Protein AF-0000000075758372 (afdb_homodimer)

Organism: Penicillium rubens (strain ATCC 28089 / DSM 1075 / NRRL 1951 / Wisconsin 54-1255) (NCBI:txid500485)

Nearest PDB structures (foldseek):
  2yku-assembly1_C  TM=9.664E-01  e=1.934E-49  Mesorhizobium sp. LUK
  6iz9-assembly1_A  TM=9.670E-01  e=2.266E-42  Mesorhizobium sp. LUK
  6iz9-assembly1_B  TM=9.677E-01  e=3.980E-42  Mesorhizobium sp. LUK
  6k8h-assembly1_A  TM=9.159E-01  e=4.060E-39  Sphaerobacter thermophilus DSM 20745
  6ssd-assembly1_A  TM=8.862E-01  e=1.512E-35  Streptomyces kaniharaensis

pLDDT: mean 96.15, std 3.66, range [72.44, 98.94]

InterPro domains:
  IPR005814 Aminotransferase class-III [PF00202] (43-358)
  IPR015421 Pyridoxal phosphate-dependent transferase, major domain [G3DSA:3.40.640.10] (80-319)
  IPR015422 Pyridoxal phosphate-dependent transferase, small domain [G3DSA:3.90.1150.10] (17-417)
  IPR015424 Pyridoxal phosphate-dependent transferase [SSF53383] (18-425)

Foldseek 3Di:
DVVLLVVLLVLVCVQAVPQVVQQVVQVVPDPSSDDDPLQADPPGGFAWDAWDQQWTATPSGFIFREFCCVVQLVQATRAPPLLVVLLVCCVVPPNFADPDDDVLVVVLQVVLCVQQVFPGKFKDLAQLVQVVVVLVLLCLLQVFFAEEEEALADRDDQPHHPPHRDPSHPPSVRYDYYHAQDLVVLLVVLVVDLRYSEYEYECFHSSLFRFGHDLSSLVSNQVSCVVSVHFYEYEQQNQQLQARNGPCVVSVHAGQKYKYFRNLQLPGRIIMMGHDPSSVCLQVPVDPNRDDDDDRCRPTPSSSSNSSCCSPPPSDRVLSVVQQVLLVVLQVLLQVLCPQWQWHWHHGGQKIFIFGFPDNDYRVQDNGSVSRPVGGDLSVLQSVQSQSVSVRHDDRSRGITGDHSSDDPVSSVVSSVSSNVVCVVCVVPIGD/DVVLLVVLLVLVCVQAVVQVVQQVVQVVPDPSSDDDPLQADPPGGFAWDAWDQQWTATPSGFIFREFCCVVQLVQATRAPPLLVVLLVCCVVPPNFDDPDDDVLVVVLQVVLCVQQVFPGKFKDLAQLVQVVVVLVLLCLLQVFFAEEEEALADRDDQRHHPPHRDPSHPPSVRYDYYHAQDLVVLLVCLVVDLRYSEYEYECFHSSLFRFGHDLSSLVSNQVSCVVSVHFYEYEQQNQQLQARNGPCVVSVHAGQKYKYFRNLQLPGRIIMMGHDPSSVCLQVPVDPNRDDDDDRCRPTPSSSSNSSCCSPPPSDRVLSVVQQVLLVVLQVLLQVLCPQWQWHKHHGGQKIFIFGFPDNDYRVQDNGSVSRVVGGDLSVLQSVQSQSVSVRHDDRSRGITGDHSSDDPVSSVVSSVSSNVVCVVCVVPIGD

Sequence (864 aa):
MDSALRDAATRFIEQHPESQRLHKLSLASLPGGNTRTLLHTAPFPVFMRKGEGSVLWDEDGNKYYDLVGELSAGLYGHSHPTLQKVLTETIQNVGLSLGATNVYEQRYASLLCERFGLERARFTNSGTEANIHCLAAARKFTGRRKVIVFRGAYHGSVLSFGNGIPENNIDQSDWVLLQYNDSEAVREAFSQNDDIAAVILEGIQGAGGFISASLEFLRTTREESERAGALMILDEVMTSRLAPGGLKDMLGIRPDLITLGKYLGGGLPFGAFGGRRDIMDVFNPLTPGALAHSGTFQNNTLMLHSGYAGLSEVYTAEVVQSLNAQGDDLRQRLQRVFAGSKFCVTGQGSLMCVHATNVGLRAEQITCRDDVVAIEDTDLKQLFWLELVNAGFWVQSRGTITLNIAMSAAALDAFVEVVEEFCKRYRSLIVVMDSALRDAATRFIEQHPESQRLHKLSLASLPGGNTRTLLHTAPFPVFMRKGEGSVLWDEDGNKYYDLVGELSAGLYGHSHPTLQKVLTETIQNVGLSLGATNVYEQRYASLLCERFGLERARFTNSGTEANIHCLAAARKFTGRRKVIVFRGAYHGSVLSFGNGIPENNIDQSDWVLLQYNDSEAVREAFSQNDDIAAVILEGIQGAGGFISASLEFLRTTREESERAGALMILDEVMTSRLAPGGLKDMLGIRPDLITLGKYLGGGLPFGAFGGRRDIMDVFNPLTPGALAHSGTFQNNTLMLHSGYAGLSEVYTAEVVQSLNAQGDDLRQRLQRVFAGSKFCVTGQGSLMCVHATNVGLRAEQITCRDDVVAIEDTDLKQLFWLELVNAGFWVQSRGTITLNIAMSAAALDAFVEVVEEFCKRYRSLIVV

Secondary structure (DSSP, 8-state):
-HHHHHHHHHHHHHH-HHHHHHHHHHTTTSGGG-S-GGG--SS---BEEEEEBTEEEETTS-EEEESSTTTTT-TT-B--HHHHHHHHHHHHHT-S--SSB-HHHHHHHHHHHHHHT-SEEEEESSHHHHHHHHHHHHHHHHS--EEEEETTEESSTTSEESSS--TT-SSGGGEEEE-TT-HHHHHHHHHH-S-EEEEEE-SEETTTTSEEPPHHHHHHHHHHHHHHTPEEEEE-TTGGGGSTT-HHHHHT---SEEEEEGGGGTTS--EEEEE-HHHHGGG-TTSTTPPP---TTTT-HHHHHHHHHIIIIIS-HHHHHHHHHHHHHHHHHHHHHTTTBSEEEEEETTEEEEEEBSS---GGG--STHHHHTTB-HHHHHHHHHHHHHTTEE--TT-EEE--TT--HHHHHHHHHHHHHHHHHTHHHHB-/-HHHHHHHHHHHHHH-HHHHHHHHHHTTTSGGG-S-GGG--SS---BEEEEEBTEEEETTS-EEEESSTTTTT-TT-B--HHHHHHHHHHHHHT-S--SSB-HHHHHHHHHHHHHHT-SEEEEESSHHHHHHHHHHHHHHHHS--EEEEETTEESSTT-EESSS--TT-SSGGGEEEE-TT-HHHHHHHHHH-S-EEEEEE-SEETTTTSEEPPHHHHHHHHHHHHHHTPEEEEE-TTGGGGSTT-HHHHHT---SEEEEEGGGGTTS--EEEEE-HHHHGGG-TTSTTPPP---TTTT-HHHHHHHHHIIIIIS-HHHHHHHHHHHHHHHHHHHHHTTTBSEEEEEETTEEEEEEBSS---GGG--STHHHHTTB-HHHHHHHHHHHHHTTEE--TT-EEE--TT--HHHHHHHHHHHHHHHHHTHHHHB-

Radius of gyration: 26.87 Å; Cα contacts (8 Å, |Δi|>4): 1976; chains: 2; bounding box: 59×79×62 Å

Structure (mmCIF, N/CA/C/O backbone):
data_AF-0000000075758372-model_v1
#
loop_
_entity.id
_entity.type
_entity.pdbx_description
1 polymer 'Pc13g13140 protein'
#
loop_
_atom_site.group_PDB
_atom_site.id
_atom_site.type_symbol
_atom_site.label_atom_id
_atom_site.label_alt_id
_atom_site.label_comp_id
_atom_site.label_asym_id
_atom_site.label_entity_id
_atom_site.label_seq_id
_atom_site.pdbx_PDB_ins_code
_atom_site.Cartn_x
_atom_site.Cartn_y
_atom_site.Cartn_z
_atom_site.occupancy
_atom_site.B_iso_or_equiv
_atom_site.auth_seq_id
_atom_site.auth_comp_id
_atom_site.auth_asym_id
_atom_site.auth_atom_id
_atom_site.pdbx_PDB_model_num
ATOM 1 N N . MET A 1 1 ? 17.703 -30.594 -25.719 1 95.44 1 MET A N 1
ATOM 2 C CA . MET A 1 1 ? 17.172 -29.516 -24.891 1 95.44 1 MET A CA 1
ATOM 3 C C . MET A 1 1 ? 17.781 -28.172 -25.297 1 95.44 1 MET A C 1
ATOM 5 O O . MET A 1 1 ? 17.047 -27.219 -25.531 1 95.44 1 MET A O 1
ATOM 9 N N . ASP A 1 2 ? 19.031 -28.078 -25.422 1 96.5 2 ASP A N 1
ATOM 10 C CA . ASP A 1 2 ? 19.703 -26.828 -25.766 1 96.5 2 ASP A CA 1
ATOM 11 C C . ASP A 1 2 ? 19.203 -26.281 -27.109 1 96.5 2 ASP A C 1
ATOM 13 O O . ASP A 1 2 ? 18.938 -25.094 -27.234 1 96.5 2 ASP A O 1
ATOM 17 N N . SER A 1 3 ? 19.172 -27.156 -28.062 1 97.12 3 SER A N 1
ATOM 18 C CA . SER A 1 3 ? 18.703 -26.766 -29.391 1 97.12 3 SER A CA 1
ATOM 19 C C . SER A 1 3 ? 17.25 -26.281 -29.328 1 97.12 3 SER A C 1
ATOM 21 O O . SER A 1 3 ? 16.906 -25.281 -29.953 1 97.12 3 SER A O 1
ATOM 23 N N . ALA A 1 4 ? 16.406 -27 -28.578 1 97.88 4 ALA A N 1
ATOM 24 C CA . ALA A 1 4 ? 15 -26.641 -28.453 1 97.88 4 ALA A CA 1
ATOM 25 C C . ALA A 1 4 ? 14.852 -25.266 -27.781 1 97.88 4 ALA A C 1
ATOM 27 O O . ALA A 1 4 ? 14.062 -24.438 -28.234 1 97.88 4 ALA A O 1
ATOM 28 N N . LEU A 1 5 ? 15.602 -25.047 -26.766 1 97.81 5 LEU A N 1
ATOM 29 C CA . LEU A 1 5 ? 15.57 -23.781 -26.047 1 97.81 5 LEU A CA 1
ATOM 30 C C . LEU A 1 5 ? 16.047 -22.641 -26.938 1 97.81 5 LEU A C 1
ATOM 32 O O . LEU A 1 5 ? 15.453 -21.562 -26.938 1 97.81 5 LEU A O 1
ATOM 36 N N . ARG A 1 6 ? 17.125 -22.828 -27.625 1 97.88 6 ARG A N 1
ATOM 37 C CA . ARG A 1 6 ? 17.656 -21.812 -28.531 1 97.88 6 ARG A CA 1
ATOM 38 C C . ARG A 1 6 ? 16.641 -21.438 -29.594 1 97.88 6 ARG A C 1
ATOM 40 O O . ARG A 1 6 ? 16.453 -20.266 -29.906 1 97.88 6 ARG A O 1
ATOM 47 N N . ASP A 1 7 ? 16.031 -22.469 -30.156 1 98.25 7 ASP A N 1
ATOM 48 C CA . ASP A 1 7 ? 15.031 -22.234 -31.203 1 98.25 7 ASP A CA 1
ATOM 49 C C . ASP A 1 7 ? 13.852 -21.438 -30.656 1 98.25 7 ASP A C 1
ATOM 51 O O . ASP A 1 7 ? 13.398 -20.484 -31.297 1 98.25 7 ASP A O 1
ATOM 55 N N . ALA A 1 8 ? 13.32 -21.844 -29.516 1 98.19 8 ALA A N 1
ATOM 56 C CA . ALA A 1 8 ? 12.195 -21.156 -28.891 1 98.19 8 ALA A CA 1
ATOM 57 C C . ALA A 1 8 ? 12.562 -19.719 -28.547 1 98.19 8 ALA A C 1
ATOM 59 O O . ALA A 1 8 ? 11.766 -18.797 -28.75 1 98.19 8 ALA A O 1
ATOM 60 N N . ALA A 1 9 ? 13.75 -19.516 -28 1 98.12 9 ALA A N 1
ATOM 61 C CA . ALA A 1 9 ? 14.234 -18.188 -27.625 1 98.12 9 ALA A CA 1
ATOM 62 C C . ALA A 1 9 ? 14.398 -17.297 -28.844 1 98.12 9 ALA A C 1
ATOM 64 O O . ALA A 1 9 ? 14.117 -16.094 -28.797 1 98.12 9 ALA A O 1
ATOM 65 N N . THR A 1 10 ? 14.914 -17.859 -29.875 1 98.38 10 THR A N 1
ATOM 66 C CA . THR A 1 10 ? 15.086 -17.125 -31.125 1 98.38 10 THR A CA 1
ATOM 67 C C . THR A 1 10 ? 13.734 -16.609 -31.641 1 98.38 10 THR A C 1
ATOM 69 O O . THR A 1 10 ? 13.609 -15.453 -32.031 1 98.38 10 THR A O 1
ATOM 72 N N . ARG A 1 11 ? 12.727 -17.484 -31.641 1 98.38 11 ARG A N 1
ATOM 73 C CA . ARG A 1 11 ? 11.391 -17.078 -32.062 1 98.38 11 ARG A CA 1
ATOM 74 C C . ARG A 1 11 ? 10.836 -15.992 -31.156 1 98.38 11 ARG A C 1
ATOM 76 O O . ARG A 1 11 ? 10.219 -15.031 -31.641 1 98.38 11 ARG A O 1
ATOM 83 N N . PHE A 1 12 ? 11.047 -16.141 -29.875 1 98.25 12 PHE A N 1
ATOM 84 C CA . PHE A 1 12 ? 10.625 -15.141 -28.906 1 98.25 12 PHE A CA 1
ATOM 85 C C . PHE A 1 12 ? 11.234 -13.781 -29.219 1 98.25 12 PHE A C 1
ATOM 87 O O . PHE A 1 12 ? 10.523 -12.773 -29.266 1 98.25 12 PHE A O 1
ATOM 94 N N . ILE A 1 13 ? 12.523 -13.727 -29.422 1 98.25 13 ILE A N 1
ATOM 95 C CA . ILE A 1 13 ? 13.258 -12.492 -29.688 1 98.25 13 ILE A CA 1
ATOM 96 C C . ILE A 1 13 ? 12.766 -11.859 -30.984 1 98.25 13 ILE A C 1
ATOM 98 O O . ILE A 1 13 ? 12.57 -10.641 -31.047 1 98.25 13 ILE A O 1
ATOM 102 N N . GLU A 1 14 ? 12.539 -12.664 -31.953 1 98.25 14 GLU A N 1
ATOM 103 C CA . GLU A 1 14 ? 12.086 -12.18 -33.25 1 98.25 14 GLU A CA 1
ATOM 104 C C . GLU A 1 14 ? 10.688 -11.586 -33.156 1 98.25 14 GLU A C 1
ATOM 106 O O . GLU A 1 14 ? 10.359 -10.648 -33.906 1 98.25 14 GLU A O 1
ATOM 111 N N . GLN A 1 15 ? 9.938 -12.094 -32.219 1 98 15 GLN A N 1
ATOM 112 C CA . GLN A 1 15 ? 8.547 -11.664 -32.094 1 98 15 GLN A CA 1
ATOM 113 C C . GLN A 1 15 ? 8.43 -10.43 -31.219 1 98 15 GLN A C 1
ATOM 115 O O . GLN A 1 15 ? 7.375 -9.789 -31.188 1 98 15 GLN A O 1
ATOM 120 N N . HIS A 1 16 ? 9.492 -10.047 -30.562 1 98.25 16 HIS A N 1
ATOM 121 C CA . HIS A 1 16 ? 9.344 -9.008 -29.562 1 98.25 16 HIS A CA 1
ATOM 122 C C . HIS A 1 16 ? 10.469 -7.98 -29.656 1 98.25 16 HIS A C 1
ATOM 124 O O . HIS A 1 16 ? 11.109 -7.652 -28.656 1 98.25 16 HIS A O 1
ATOM 130 N N . PRO A 1 17 ? 10.758 -7.414 -30.797 1 98.25 17 PRO A N 1
ATOM 131 C CA . PRO A 1 17 ? 11.836 -6.434 -30.922 1 98.25 17 PRO A CA 1
ATOM 132 C C . PRO A 1 17 ? 11.57 -5.148 -30.141 1 98.25 17 PRO A C 1
ATOM 134 O O . PRO A 1 17 ? 12.492 -4.551 -29.594 1 98.25 17 PRO A O 1
ATOM 137 N N . GLU A 1 18 ? 10.352 -4.695 -30.141 1 98.25 18 GLU A N 1
ATOM 138 C CA . GLU A 1 18 ? 10.016 -3.467 -29.422 1 98.25 18 GLU A CA 1
ATOM 139 C C . GLU A 1 18 ? 10.125 -3.66 -27.922 1 98.25 18 GLU A C 1
ATOM 141 O O . GLU A 1 18 ? 10.586 -2.768 -27.203 1 98.25 18 GLU A O 1
ATOM 146 N N . SER A 1 19 ? 9.703 -4.785 -27.391 1 97.69 19 SER A N 1
ATOM 147 C CA . SER A 1 19 ? 9.867 -5.082 -25.984 1 97.69 19 SER A CA 1
ATOM 148 C C . SER A 1 19 ? 11.336 -5.078 -25.578 1 97.69 19 SER A C 1
ATOM 150 O O . SER A 1 19 ? 11.688 -4.602 -24.5 1 97.69 19 SER A O 1
ATOM 152 N N . GLN A 1 20 ? 12.164 -5.633 -26.422 1 97.62 20 GLN A N 1
ATOM 153 C CA . GLN A 1 20 ? 13.594 -5.625 -26.141 1 97.62 20 GLN A CA 1
ATOM 154 C C . GLN A 1 20 ? 14.125 -4.195 -26.062 1 97.62 20 GLN A C 1
ATOM 156 O O . GLN A 1 20 ? 14.898 -3.869 -25.156 1 97.62 20 GLN A O 1
ATOM 161 N N . ARG A 1 21 ? 13.742 -3.355 -27 1 97.88 21 ARG A N 1
ATOM 162 C CA . ARG A 1 21 ? 14.172 -1.96 -27.016 1 97.88 21 ARG A CA 1
ATOM 163 C C . ARG A 1 21 ? 13.703 -1.23 -25.75 1 97.88 21 ARG A C 1
ATOM 165 O O . ARG A 1 21 ? 14.484 -0.515 -25.125 1 97.88 21 ARG A O 1
ATOM 172 N N . LEU A 1 22 ? 12.461 -1.427 -25.406 1 97.06 22 LEU A N 1
ATOM 173 C CA . LEU A 1 22 ? 11.867 -0.759 -24.25 1 97.06 22 LEU A CA 1
ATOM 174 C C . LEU A 1 22 ? 12.531 -1.222 -22.953 1 97.06 22 LEU A C 1
ATOM 176 O O . LEU A 1 22 ? 12.688 -0.438 -22.016 1 97.06 22 LEU A O 1
ATOM 180 N N . HIS A 1 23 ? 12.859 -2.504 -22.906 1 96 23 HIS A N 1
ATOM 181 C CA . HIS A 1 23 ? 13.57 -3.006 -21.75 1 96 23 HIS A CA 1
ATOM 182 C C . HIS A 1 23 ? 14.906 -2.281 -21.562 1 96 23 HIS A C 1
ATOM 184 O O . HIS A 1 23 ? 15.234 -1.859 -20.453 1 96 23 HIS A O 1
ATOM 190 N N . LYS A 1 24 ? 15.672 -2.131 -22.625 1 95.94 24 LYS A N 1
ATOM 191 C CA . LYS A 1 24 ? 16.953 -1.425 -22.578 1 95.94 24 LYS A CA 1
ATOM 192 C C . LYS A 1 24 ? 16.766 0.015 -22.109 1 95.94 24 LYS A C 1
ATOM 194 O O . LYS A 1 24 ? 17.547 0.518 -21.297 1 95.94 24 LYS A O 1
ATOM 199 N N . LEU A 1 25 ? 15.727 0.642 -22.594 1 96.44 25 LEU A N 1
ATOM 200 C CA . LEU A 1 25 ? 15.414 2.012 -22.203 1 96.44 25 LEU A CA 1
ATOM 201 C C . LEU A 1 25 ? 15.094 2.088 -20.703 1 96.44 25 LEU A C 1
ATOM 203 O O . LEU A 1 25 ? 15.484 3.043 -20.031 1 96.44 25 LEU A O 1
ATOM 207 N N . SER A 1 26 ? 14.398 1.093 -20.188 1 95.31 26 SER A N 1
ATOM 208 C CA . SER A 1 26 ? 13.93 1.087 -18.812 1 95.31 26 SER A CA 1
ATOM 209 C C . SER A 1 26 ? 15.094 0.948 -17.844 1 95.31 26 SER A C 1
ATOM 211 O O . SER A 1 26 ? 14.992 1.357 -16.672 1 95.31 26 SER A O 1
ATOM 213 N N . LEU A 1 27 ? 16.219 0.386 -18.297 1 94.19 27 LEU A N 1
ATOM 214 C CA . LEU A 1 27 ? 17.375 0.157 -17.453 1 94.19 27 LEU A CA 1
ATOM 215 C C . LEU A 1 27 ? 17.984 1.479 -16.984 1 94.19 27 LEU A C 1
ATOM 217 O O . LEU A 1 27 ? 18.75 1.515 -16.016 1 94.19 27 LEU A O 1
ATOM 221 N N . ALA A 1 28 ? 17.609 2.586 -17.625 1 94.81 28 ALA A N 1
ATOM 222 C CA . ALA A 1 28 ? 18.203 3.887 -17.328 1 94.81 28 ALA A CA 1
ATOM 223 C C . ALA A 1 28 ? 17.625 4.465 -16.031 1 94.81 28 ALA A C 1
ATOM 225 O O . ALA A 1 28 ? 18.266 5.266 -15.359 1 94.81 28 ALA A O 1
ATOM 226 N N . SER A 1 29 ? 16.406 4.039 -15.656 1 96.31 29 SER A N 1
ATOM 227 C CA . SER A 1 29 ? 15.75 4.68 -14.516 1 96.31 29 SER A CA 1
ATOM 228 C C . SER A 1 29 ? 15.289 3.648 -13.492 1 96.31 29 SER A C 1
ATOM 230 O O . SER A 1 29 ? 14.945 3.998 -12.367 1 96.31 29 SER A O 1
ATOM 232 N N . LEU A 1 30 ? 15.242 2.395 -13.914 1 95.19 30 LEU A N 1
ATOM 233 C CA . LEU A 1 30 ? 14.758 1.32 -13.055 1 95.19 30 LEU A CA 1
ATOM 234 C C . LEU A 1 30 ? 15.82 0.236 -12.891 1 95.19 30 LEU A C 1
ATOM 236 O O . LEU A 1 30 ? 16.266 -0.359 -13.867 1 95.19 30 LEU A O 1
ATOM 240 N N . PRO A 1 31 ? 16.172 -0.098 -11.617 1 93.06 31 PRO A N 1
ATOM 241 C CA . PRO A 1 31 ? 17.094 -1.23 -11.445 1 93.06 31 PRO A CA 1
ATOM 242 C C . PRO A 1 31 ? 16.562 -2.514 -12.078 1 93.06 31 PRO A C 1
ATOM 244 O O . PRO A 1 31 ? 15.508 -3.016 -11.688 1 93.06 31 PRO A O 1
ATOM 247 N N . GLY A 1 32 ? 17.219 -3.02 -13.078 1 89.31 32 GLY A N 1
ATOM 248 C CA . GLY A 1 32 ? 16.781 -4.211 -13.789 1 89.31 32 GLY A CA 1
ATOM 249 C C . GLY A 1 32 ? 15.664 -3.941 -14.773 1 89.31 32 GLY A C 1
ATOM 250 O O . GLY A 1 32 ? 15.164 -4.863 -15.422 1 89.31 32 GLY A O 1
ATOM 251 N N . GLY A 1 33 ? 15.227 -2.775 -14.867 1 89.62 33 GLY A N 1
ATOM 252 C CA . GLY A 1 33 ? 14.312 -2.352 -15.914 1 89.62 33 GLY A CA 1
ATOM 253 C C . GLY A 1 33 ? 12.859 -2.416 -15.492 1 89.62 33 GLY A C 1
ATOM 254 O O . GLY A 1 33 ? 11.961 -2.143 -16.297 1 89.62 33 GLY A O 1
ATOM 255 N N . ASN A 1 34 ? 12.594 -2.883 -14.281 1 85.38 34 ASN A N 1
ATOM 256 C CA . ASN A 1 34 ? 11.227 -2.912 -13.773 1 85.38 34 ASN A CA 1
ATOM 257 C C . ASN A 1 34 ? 11.195 -2.951 -12.242 1 85.38 34 ASN A C 1
ATOM 259 O O . ASN A 1 34 ? 12.242 -3.086 -11.602 1 85.38 34 ASN A O 1
ATOM 263 N N . THR A 1 35 ? 10.055 -2.748 -11.688 1 82.06 35 THR A N 1
ATOM 264 C CA . THR A 1 35 ? 9.914 -2.77 -10.234 1 82.06 35 THR A CA 1
ATOM 265 C C . THR A 1 35 ? 9.594 -4.18 -9.742 1 82.06 35 THR A C 1
ATOM 267 O O . THR A 1 35 ? 10.258 -4.688 -8.828 1 82.06 35 THR A O 1
ATOM 270 N N . ARG A 1 36 ? 8.641 -4.836 -10.375 1 81.69 36 ARG A N 1
ATOM 271 C CA . ARG A 1 36 ? 8.188 -6.16 -9.961 1 81.69 36 ARG A CA 1
ATOM 272 C C . ARG A 1 36 ? 9.18 -7.238 -10.391 1 81.69 36 ARG A C 1
ATOM 274 O O . ARG A 1 36 ? 9.188 -7.648 -11.555 1 81.69 36 ARG A O 1
ATOM 281 N N . THR A 1 37 ? 9.875 -7.805 -9.477 1 79.69 37 THR A N 1
ATOM 282 C CA . THR A 1 37 ? 10.938 -8.766 -9.766 1 79.69 37 THR A CA 1
ATOM 283 C C . THR A 1 37 ? 10.383 -9.969 -10.516 1 79.69 37 THR A C 1
ATOM 285 O O . THR A 1 37 ? 11.031 -10.492 -11.422 1 79.69 37 THR A O 1
ATOM 288 N N . LEU A 1 38 ? 9.141 -10.344 -10.227 1 72.44 38 LEU A N 1
ATOM 289 C CA . LEU A 1 38 ? 8.547 -11.555 -10.781 1 72.44 38 LEU A CA 1
ATOM 290 C C . LEU A 1 38 ? 8.281 -11.398 -12.273 1 72.44 38 LEU A C 1
ATOM 292 O O . LEU A 1 38 ? 8.086 -12.383 -12.984 1 72.44 38 LEU A O 1
ATOM 296 N N . LEU A 1 39 ? 8.328 -10.266 -12.734 1 79.19 39 LEU A N 1
ATOM 297 C CA . LEU A 1 39 ? 8.016 -10.008 -14.133 1 79.19 39 LEU A CA 1
ATOM 298 C C . LEU A 1 39 ? 9.289 -9.93 -14.969 1 79.19 39 LEU A C 1
ATOM 300 O O . LEU A 1 39 ? 9.227 -9.797 -16.188 1 79.19 39 LEU A O 1
ATOM 304 N N . HIS A 1 40 ? 10.438 -10.055 -14.297 1 78.44 40 HIS A N 1
ATOM 305 C CA . HIS A 1 40 ? 11.703 -10.117 -15.023 1 78.44 40 HIS A CA 1
ATOM 306 C C . HIS A 1 40 ? 11.9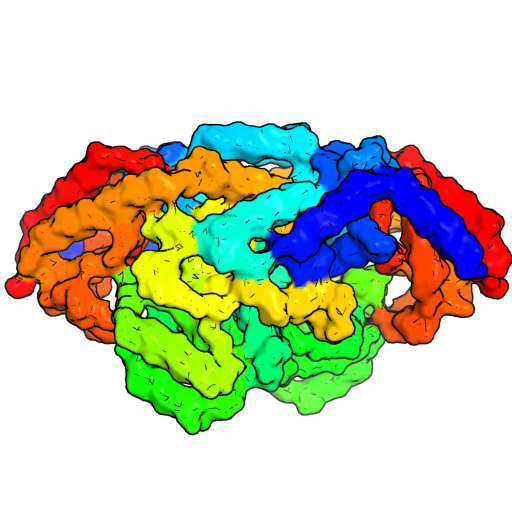22 -11.508 -15.617 1 78.44 40 HIS A C 1
ATOM 308 O O . HIS A 1 40 ? 11.906 -12.508 -14.898 1 78.44 40 HIS A O 1
ATOM 314 N N . THR A 1 41 ? 11.93 -11.578 -16.859 1 84.5 41 THR A N 1
ATOM 315 C CA . THR A 1 41 ? 12.117 -12.844 -17.562 1 84.5 41 THR A CA 1
ATOM 316 C C . THR A 1 41 ? 13.273 -12.734 -18.562 1 84.5 41 THR A C 1
ATOM 318 O O . THR A 1 41 ? 13.539 -11.656 -19.094 1 84.5 41 THR A O 1
ATOM 321 N N . ALA A 1 42 ? 13.969 -13.836 -18.656 1 86.94 42 ALA A N 1
ATOM 322 C CA . ALA A 1 42 ? 14.93 -13.953 -19.75 1 86.94 42 ALA A CA 1
ATOM 323 C C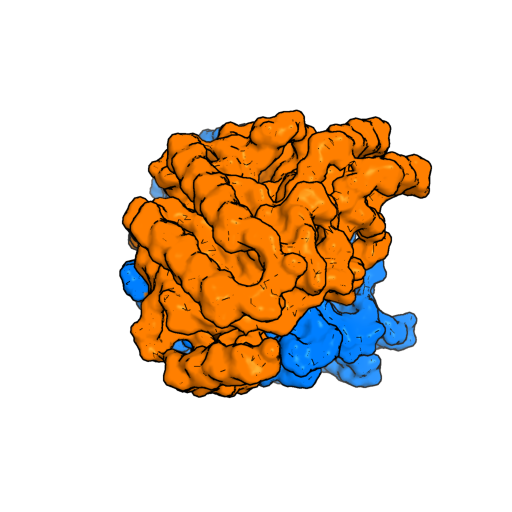 . ALA A 1 42 ? 14.227 -14.328 -21.062 1 86.94 42 ALA A C 1
ATOM 325 O O . ALA A 1 42 ? 13.266 -15.094 -21.062 1 86.94 42 ALA A O 1
ATOM 326 N N . PRO A 1 43 ? 14.695 -13.836 -22.188 1 92.31 43 PRO A N 1
ATOM 327 C CA . PRO A 1 43 ? 15.852 -12.953 -22.375 1 92.31 43 PRO A CA 1
ATOM 328 C C . PRO A 1 43 ? 15.547 -11.508 -21.984 1 92.31 43 PRO A C 1
ATOM 330 O O . PRO A 1 43 ? 16.469 -10.727 -21.75 1 92.31 43 PRO A O 1
ATOM 333 N N . PHE A 1 44 ? 14.297 -11.102 -22.062 1 93.38 44 PHE A N 1
ATOM 334 C CA . PHE A 1 44 ? 13.812 -9.805 -21.594 1 93.38 44 PHE A CA 1
ATOM 335 C C . PHE A 1 44 ? 12.305 -9.836 -21.375 1 93.38 44 PHE A C 1
ATOM 337 O O . PHE A 1 44 ? 11.609 -10.688 -21.938 1 93.38 44 PHE A O 1
ATOM 344 N N . PRO A 1 45 ? 11.812 -8.922 -20.531 1 94.75 45 PRO A N 1
ATOM 345 C CA . PRO A 1 45 ? 10.359 -8.891 -20.297 1 94.75 45 PRO A CA 1
ATOM 346 C C . PRO A 1 45 ? 9.578 -8.398 -21.516 1 94.75 45 PRO A C 1
ATOM 348 O O . PRO A 1 45 ? 10.078 -7.551 -22.266 1 94.75 45 PRO A O 1
ATOM 351 N N . VAL A 1 46 ? 8.375 -8.938 -21.656 1 96.56 46 VAL A N 1
ATOM 352 C CA . VAL A 1 46 ? 7.461 -8.453 -22.672 1 96.56 46 VAL A CA 1
ATOM 353 C C . VAL A 1 46 ? 6.691 -7.242 -22.156 1 96.56 46 VAL A C 1
ATOM 355 O O . VAL A 1 46 ? 6.16 -7.27 -21.047 1 96.56 46 VAL A O 1
ATOM 358 N N . PHE A 1 47 ? 6.645 -6.184 -22.906 1 96.62 47 PHE A N 1
ATOM 359 C CA . PHE A 1 47 ? 5.902 -4.98 -22.547 1 96.62 47 PHE A CA 1
ATOM 360 C C . PHE A 1 47 ? 4.48 -5.039 -23.078 1 96.62 47 PHE A C 1
ATOM 362 O O . PHE A 1 47 ? 4.27 -4.996 -24.297 1 96.62 47 PHE A O 1
ATOM 369 N N . MET A 1 48 ? 3.523 -5.109 -22.219 1 96.62 48 MET A N 1
ATOM 370 C CA . MET A 1 48 ? 2.117 -5.137 -22.609 1 96.62 48 MET A CA 1
ATOM 371 C C . MET A 1 48 ? 1.578 -3.725 -22.797 1 96.62 48 MET A C 1
ATOM 373 O O . MET A 1 48 ? 1.912 -2.818 -22.031 1 96.62 48 MET A O 1
ATOM 377 N N . ARG A 1 49 ? 0.71 -3.562 -23.75 1 96.25 49 ARG A N 1
ATOM 378 C CA . ARG A 1 49 ? 0.171 -2.258 -24.125 1 96.25 49 ARG A CA 1
ATOM 379 C C . ARG A 1 49 ? -1.256 -2.09 -23.609 1 96.25 49 ARG A C 1
ATOM 381 O O . ARG A 1 49 ? -1.63 -1.011 -23.141 1 96.25 49 ARG A O 1
ATOM 388 N N . LYS A 1 50 ? -2.018 -3.082 -23.781 1 96.38 50 LYS A N 1
ATOM 389 C CA . LYS A 1 50 ? -3.414 -2.973 -23.359 1 96.38 50 LYS A CA 1
ATOM 390 C C . LYS A 1 50 ? -4.023 -4.348 -23.125 1 96.38 50 LYS A C 1
ATOM 392 O O . LYS A 1 50 ? -3.482 -5.363 -23.562 1 96.38 50 LYS A O 1
ATOM 397 N N . GLY A 1 51 ? -5.051 -4.359 -22.344 1 96.19 51 GLY A N 1
ATOM 398 C CA . GLY A 1 51 ? -5.863 -5.539 -22.109 1 96.19 51 GLY A CA 1
ATOM 399 C C . GLY A 1 51 ? -7.355 -5.273 -22.219 1 96.19 51 GLY A C 1
ATOM 400 O O . GLY A 1 51 ? -7.82 -4.176 -21.922 1 96.19 51 GLY A O 1
ATOM 401 N N . GLU A 1 52 ? -8.109 -6.234 -22.719 1 95.19 52 GLU A N 1
ATOM 402 C CA . GLU A 1 52 ? -9.562 -6.23 -22.828 1 95.19 52 GLU A CA 1
ATOM 403 C C . GLU A 1 52 ? -10.141 -7.621 -22.578 1 95.19 52 GLU A C 1
ATOM 405 O O . GLU A 1 52 ? -9.758 -8.586 -23.25 1 95.19 52 GLU A O 1
ATOM 410 N N . GLY A 1 53 ? -11.047 -7.66 -21.641 1 94.75 53 GLY A N 1
ATOM 411 C CA . GLY A 1 53 ? -11.516 -8.984 -21.281 1 94.75 53 GLY A CA 1
ATOM 412 C C . GLY A 1 53 ? -10.422 -9.883 -20.734 1 94.75 53 GLY A C 1
ATOM 413 O O . GLY A 1 53 ? -9.766 -9.539 -19.75 1 94.75 53 GLY A O 1
ATOM 414 N N . SER A 1 54 ? -10.188 -10.969 -21.406 1 96.38 54 SER A N 1
ATOM 415 C CA . SER A 1 54 ? -9.125 -11.883 -21.016 1 96.38 54 SER A CA 1
ATOM 416 C C . SER A 1 54 ? -7.984 -11.891 -22.031 1 96.38 54 SER A C 1
ATOM 418 O O . SER A 1 54 ? -7.219 -12.852 -22.094 1 96.38 54 SER A O 1
ATOM 420 N N . VAL A 1 55 ? -7.906 -10.797 -22.781 1 97.12 55 VAL A N 1
ATOM 421 C CA . VAL A 1 55 ? -6.914 -10.742 -23.859 1 97.12 55 VAL A CA 1
ATOM 422 C C . VAL A 1 55 ? -5.961 -9.578 -23.609 1 97.12 55 VAL A C 1
ATOM 424 O O . VAL A 1 55 ? -6.367 -8.531 -23.094 1 97.12 55 VAL A O 1
ATOM 427 N N . LEU A 1 56 ? -4.73 -9.758 -23.953 1 97.44 56 LEU A N 1
ATOM 428 C CA . LEU A 1 56 ? -3.68 -8.75 -23.859 1 97.44 56 LEU A CA 1
ATOM 429 C C . LEU A 1 56 ? -3.031 -8.523 -25.219 1 97.44 56 LEU A C 1
ATOM 431 O O . LEU A 1 56 ? -2.979 -9.43 -26.047 1 97.44 56 LEU A O 1
ATOM 435 N N . TRP A 1 57 ? -2.561 -7.371 -25.438 1 98.12 57 TRP A N 1
ATOM 436 C CA . TRP A 1 57 ? -1.723 -7.023 -26.578 1 98.12 57 TRP A CA 1
ATOM 437 C C . TRP A 1 57 ? -0.425 -6.363 -26.109 1 98.12 57 TRP A C 1
ATOM 439 O O . TRP A 1 57 ? -0.436 -5.508 -25.219 1 98.12 57 TRP A O 1
ATOM 449 N N . ASP A 1 58 ? 0.664 -6.777 -26.688 1 98.06 58 ASP A N 1
ATOM 450 C CA . ASP A 1 58 ? 1.942 -6.191 -26.297 1 98.06 58 ASP A CA 1
ATOM 451 C C . ASP A 1 58 ? 2.338 -5.059 -27.25 1 98.06 58 ASP A C 1
ATOM 453 O O . ASP A 1 58 ? 1.583 -4.711 -28.156 1 98.06 58 ASP A O 1
ATOM 457 N N . GLU A 1 59 ? 3.426 -4.422 -26.969 1 98.12 59 GLU A N 1
ATOM 458 C CA . GLU A 1 59 ? 3.908 -3.279 -27.734 1 98.12 59 GLU A CA 1
ATOM 459 C C . GLU A 1 59 ? 4.391 -3.711 -29.125 1 98.12 59 GLU A C 1
ATOM 461 O O . GLU A 1 59 ? 4.605 -2.873 -30 1 98.12 59 GLU A O 1
ATOM 466 N N . ASP A 1 60 ? 4.539 -5 -29.359 1 98.44 60 ASP A N 1
ATOM 467 C CA . ASP A 1 60 ? 4.988 -5.547 -30.641 1 98.44 60 ASP A CA 1
ATOM 468 C C . ASP A 1 60 ? 3.799 -5.938 -31.516 1 98.44 60 ASP A C 1
ATOM 470 O O . ASP A 1 60 ? 3.975 -6.336 -32.656 1 98.44 60 ASP A O 1
ATOM 474 N N . GLY A 1 61 ? 2.602 -5.887 -30.969 1 97.94 61 GLY A N 1
ATOM 475 C CA . GLY A 1 61 ? 1.393 -6.176 -31.734 1 97.94 61 GLY A CA 1
ATOM 476 C C . GLY A 1 61 ? 0.912 -7.605 -31.562 1 97.94 61 GLY A C 1
ATOM 477 O O . GLY A 1 61 ? -0.077 -8.008 -32.188 1 97.94 61 GLY A O 1
ATOM 478 N N . ASN A 1 62 ? 1.561 -8.375 -30.75 1 98.44 62 ASN A N 1
ATOM 479 C CA . ASN A 1 62 ? 1.132 -9.742 -30.484 1 98.44 62 ASN A CA 1
ATOM 480 C C . ASN A 1 62 ? -0.068 -9.781 -29.547 1 98.44 62 ASN A C 1
ATOM 482 O O . ASN A 1 62 ? -0.179 -8.953 -28.641 1 98.44 62 ASN A O 1
ATOM 486 N N . LYS A 1 63 ? -0.903 -10.75 -29.781 1 98.12 63 LYS A N 1
ATOM 487 C CA . LYS A 1 63 ? -2.09 -10.977 -28.969 1 98.12 63 LYS A CA 1
ATOM 488 C C . LYS A 1 63 ? -1.917 -12.211 -28.078 1 98.12 63 LYS A C 1
ATOM 490 O O . LYS A 1 63 ? -1.355 -13.219 -28.516 1 98.12 63 LYS A O 1
ATOM 495 N N . TYR A 1 64 ? -2.402 -12.117 -26.781 1 98.31 64 TYR A N 1
ATOM 496 C CA . TYR A 1 64 ? -2.299 -13.242 -25.859 1 98.31 64 TYR A CA 1
ATOM 497 C C . TYR A 1 64 ? -3.619 -13.477 -25.125 1 98.31 64 TYR A C 1
ATOM 499 O O . TYR A 1 64 ? -4.312 -12.523 -24.766 1 98.31 64 TYR A O 1
ATOM 507 N N . TYR A 1 65 ? -3.988 -14.75 -24.953 1 98.31 65 TYR A N 1
ATOM 508 C CA . TYR A 1 65 ? -4.934 -15.055 -23.891 1 98.31 65 TYR A CA 1
ATOM 509 C C . TYR A 1 65 ? -4.254 -15 -22.531 1 98.31 65 TYR A C 1
ATOM 511 O O . TYR A 1 65 ? -3.207 -15.617 -22.328 1 98.31 65 TYR A O 1
ATOM 519 N N 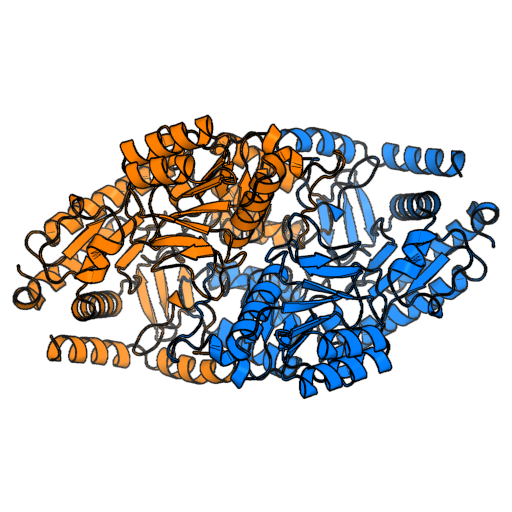. ASP A 1 66 ? -4.82 -14.211 -21.625 1 97.69 66 ASP A N 1
ATOM 520 C CA . ASP A 1 66 ? -4.18 -13.898 -20.344 1 97.69 66 ASP A CA 1
ATOM 521 C C . ASP A 1 66 ? -4.465 -14.977 -19.312 1 97.69 66 ASP A C 1
ATOM 523 O O . ASP A 1 66 ? -5.594 -15.102 -18.828 1 97.69 66 ASP A O 1
ATOM 527 N N . LEU A 1 67 ? -3.432 -15.703 -18.906 1 98 67 LEU A N 1
ATOM 528 C CA . LEU A 1 67 ? -3.533 -16.703 -17.859 1 98 67 LEU A CA 1
ATOM 529 C C . LEU A 1 67 ? -2.645 -16.344 -16.672 1 98 67 LEU A C 1
ATOM 531 O O . LEU A 1 67 ? -2.377 -17.188 -15.805 1 98 67 LEU A O 1
ATOM 535 N N . VAL A 1 68 ? -2.145 -15.133 -16.672 1 96.19 68 VAL A N 1
ATOM 536 C CA . VAL A 1 68 ? -1.458 -14.562 -15.516 1 96.19 68 VAL A CA 1
ATOM 537 C C . VAL A 1 68 ? -2.465 -13.844 -14.617 1 96.19 68 VAL A C 1
ATOM 539 O O . VAL A 1 68 ? -2.438 -14 -13.398 1 96.19 68 VAL A O 1
ATOM 542 N N . GLY A 1 69 ? -3.367 -13.055 -15.273 1 93.81 69 GLY A N 1
ATOM 543 C CA . GLY A 1 69 ? -4.426 -12.367 -14.555 1 93.81 69 GLY A CA 1
ATOM 544 C C . GLY A 1 69 ? -3.908 -11.445 -13.461 1 93.81 69 GLY A C 1
ATOM 545 O O . GLY A 1 69 ? -4.379 -11.5 -12.328 1 93.81 69 GLY A O 1
ATOM 546 N N . GLU A 1 70 ? -2.881 -10.68 -13.75 1 92.94 70 GLU A N 1
ATOM 547 C CA . GLU A 1 70 ? -2.27 -9.805 -12.758 1 92.94 70 GLU A CA 1
ATOM 548 C C . GLU A 1 70 ? -1.941 -10.57 -11.477 1 92.94 70 GLU A C 1
ATOM 550 O O . GLU A 1 70 ? -2.344 -10.164 -10.383 1 92.94 70 GLU A O 1
ATOM 555 N N . LEU A 1 71 ? -1.258 -11.727 -11.672 1 92.44 71 LEU A N 1
ATOM 556 C CA . LEU A 1 71 ? -0.877 -12.594 -10.57 1 92.44 71 LEU A CA 1
ATOM 557 C C . LEU A 1 71 ? -2.072 -12.883 -9.664 1 92.44 71 LEU A C 1
ATOM 559 O O . LEU A 1 71 ? -1.996 -12.688 -8.453 1 92.44 71 LEU A O 1
ATOM 563 N N . SER A 1 72 ? -3.186 -13.164 -10.234 1 94.56 72 SER A N 1
ATOM 564 C CA . SER A 1 72 ? -4.445 -13.609 -9.648 1 94.56 72 SER A CA 1
ATOM 565 C C . SER A 1 72 ? -5.332 -12.43 -9.273 1 94.56 72 SER A C 1
ATOM 567 O O . SER A 1 72 ? -6.531 -12.594 -9.047 1 94.56 72 SER A O 1
ATOM 569 N N . ALA A 1 73 ? -4.852 -11.227 -9.242 1 95.5 73 ALA A N 1
ATOM 570 C CA . ALA A 1 73 ? -5.625 -10.055 -8.844 1 95.5 73 ALA A CA 1
ATOM 571 C C . ALA A 1 73 ? -6.602 -9.641 -9.945 1 95.5 73 ALA A C 1
ATOM 573 O O . ALA A 1 73 ? -7.609 -8.984 -9.68 1 95.5 73 ALA A O 1
ATOM 574 N N . GLY A 1 74 ? -6.289 -9.945 -11.211 1 95.88 74 GLY A N 1
ATOM 575 C CA . GLY A 1 74 ? -7.098 -9.562 -12.359 1 95.88 74 GLY A CA 1
ATOM 576 C C . GLY A 1 74 ? -8.289 -10.477 -12.578 1 95.88 74 GLY A C 1
ATOM 577 O O . GLY A 1 74 ? -8.562 -10.891 -13.703 1 95.88 74 GLY A O 1
ATOM 578 N N . LEU A 1 75 ? -8.953 -10.805 -11.516 1 97.25 75 LEU A N 1
ATOM 579 C CA . LEU A 1 75 ? -10.07 -11.742 -11.531 1 97.25 75 LEU A CA 1
ATOM 580 C C . LEU A 1 75 ? -11.172 -11.266 -12.469 1 97.25 75 LEU A C 1
ATOM 582 O O . LEU A 1 75 ? -11.844 -12.07 -13.117 1 97.25 75 LEU A O 1
ATOM 586 N N . TYR A 1 76 ? -11.359 -9.969 -12.609 1 96.94 76 TYR A N 1
ATOM 587 C CA . TYR A 1 76 ? -12.477 -9.391 -13.352 1 96.94 76 TYR A CA 1
ATOM 588 C C . TYR A 1 76 ? -12.086 -9.148 -14.805 1 96.94 76 TYR A C 1
ATOM 590 O O . TYR A 1 76 ? -12.828 -8.508 -15.555 1 96.94 76 TYR A O 1
ATOM 598 N N . GLY A 1 77 ? -10.875 -9.648 -15.242 1 94.62 77 GLY A N 1
ATOM 599 C CA . GLY A 1 77 ? -10.383 -9.32 -16.562 1 94.62 77 GLY A CA 1
ATOM 600 C C . GLY A 1 77 ? -9.852 -7.898 -16.672 1 94.62 77 GLY A C 1
ATOM 601 O O . GLY A 1 77 ? -9.57 -7.262 -15.648 1 94.62 77 GLY A O 1
ATOM 602 N N . HIS A 1 78 ? -9.57 -7.578 -17.969 1 90.56 78 HIS A N 1
ATOM 603 C CA . HIS A 1 78 ? -9.055 -6.234 -18.219 1 90.56 78 HIS A CA 1
ATOM 604 C C . HIS A 1 78 ? -10.195 -5.246 -18.469 1 90.56 78 HIS A C 1
ATOM 606 O O . HIS A 1 78 ? -10.305 -4.68 -19.547 1 90.56 78 HIS A O 1
ATOM 612 N N . SER A 1 79 ? -10.938 -5.094 -17.266 1 78.19 79 SER A N 1
ATOM 613 C CA . SER A 1 79 ? -11.93 -4.113 -16.844 1 78.19 79 SER A CA 1
ATOM 614 C C . SER A 1 79 ? -13.336 -4.547 -17.25 1 78.19 79 SER A C 1
ATOM 616 O O . SER A 1 79 ? -13.828 -4.16 -18.312 1 78.19 79 SER A O 1
ATOM 618 N N . HIS A 1 80 ? -13.914 -5.27 -16.453 1 92.38 80 HIS A N 1
ATOM 619 C CA . HIS A 1 80 ? -15.32 -5.656 -16.516 1 92.38 80 HIS A CA 1
ATOM 620 C C . HIS A 1 80 ? -16.219 -4.438 -16.719 1 92.38 80 HIS A C 1
ATOM 622 O O . HIS A 1 80 ? -15.992 -3.389 -16.109 1 92.38 80 HIS A O 1
ATOM 628 N N . PRO A 1 81 ? -17.188 -4.508 -17.594 1 95.56 81 PRO A N 1
ATOM 629 C CA . PRO A 1 81 ? -18.016 -3.342 -17.906 1 95.56 81 PRO A CA 1
ATOM 630 C C . PRO A 1 81 ? -18.641 -2.701 -16.672 1 95.56 81 PRO A C 1
ATOM 632 O O . PRO A 1 81 ? -18.703 -1.474 -16.578 1 95.56 81 PRO A O 1
ATOM 635 N N . THR A 1 82 ? -19.109 -3.502 -15.742 1 97.06 82 THR A N 1
ATOM 636 C CA . THR A 1 82 ? -19.672 -2.986 -14.508 1 97.06 82 THR A CA 1
ATOM 637 C C . THR A 1 82 ? -18.641 -2.152 -13.742 1 97.06 82 THR A C 1
ATOM 639 O O . THR A 1 82 ? -18.969 -1.078 -13.234 1 97.06 82 THR A O 1
ATOM 642 N N . LEU A 1 83 ? -17.438 -2.602 -13.633 1 96.75 83 LEU A N 1
ATOM 643 C CA . LEU A 1 83 ? -16.391 -1.888 -12.914 1 96.75 83 LEU A CA 1
ATOM 644 C C . LEU A 1 83 ? -15.977 -0.626 -13.664 1 96.75 83 LEU A C 1
ATOM 646 O O . LEU A 1 83 ? -15.711 0.409 -13.047 1 96.75 83 LEU A O 1
ATOM 650 N N . GLN A 1 84 ? -15.898 -0.708 -15 1 96.19 84 GLN A N 1
ATOM 651 C CA . GLN A 1 84 ? -15.586 0.479 -15.789 1 96.19 84 GLN A CA 1
ATOM 652 C C . GLN A 1 84 ? -16.594 1.598 -15.516 1 96.19 84 GLN A C 1
ATOM 654 O O . GLN A 1 84 ? -16.203 2.758 -15.352 1 96.19 84 GLN A O 1
ATOM 659 N N . LYS A 1 85 ? -17.828 1.218 -15.516 1 97.19 85 LYS A N 1
ATOM 660 C CA . LYS A 1 85 ? -18.891 2.184 -15.266 1 97.19 85 LYS A CA 1
ATOM 661 C C . LYS A 1 85 ? -18.766 2.795 -13.867 1 97.19 85 LYS A C 1
ATOM 663 O O . LYS A 1 85 ? -18.812 4.02 -13.719 1 97.19 85 LYS A O 1
ATOM 668 N N . VAL A 1 86 ? -18.578 2.014 -12.852 1 97 86 VAL A N 1
ATOM 669 C CA . VAL A 1 86 ? -18.516 2.461 -11.461 1 97 86 VAL A CA 1
ATOM 670 C C . VAL A 1 86 ? -17.297 3.371 -11.273 1 97 86 VAL A C 1
ATOM 672 O O . VAL A 1 86 ? -17.391 4.402 -10.602 1 97 86 VAL A O 1
ATOM 675 N N . LEU A 1 87 ? -16.188 2.98 -11.828 1 96.5 87 LEU A N 1
ATOM 676 C CA . LEU A 1 87 ? -14.969 3.779 -11.711 1 96.5 87 LEU A CA 1
ATOM 677 C C . LEU A 1 87 ? -15.148 5.145 -12.359 1 96.5 87 LEU A C 1
ATOM 679 O O . LEU A 1 87 ? -14.82 6.172 -11.766 1 96.5 87 LEU A O 1
ATOM 683 N N . THR A 1 88 ? -15.688 5.148 -13.57 1 96.19 88 THR A N 1
ATOM 684 C CA . THR A 1 88 ? -15.891 6.398 -14.297 1 96.19 88 THR A CA 1
ATOM 685 C C . THR A 1 88 ? -16.875 7.301 -13.555 1 96.19 88 THR A C 1
ATOM 687 O O . THR A 1 88 ? -16.641 8.508 -13.422 1 96.19 88 THR A O 1
ATOM 690 N N . GLU A 1 89 ? -17.938 6.75 -13.055 1 96.62 89 GLU A N 1
ATOM 691 C CA . GLU A 1 89 ? -18.938 7.523 -12.312 1 96.62 89 GLU A CA 1
ATOM 692 C C . GLU A 1 89 ? -18.344 8.086 -11.023 1 96.62 89 GLU A C 1
ATOM 694 O O . GLU A 1 89 ? -18.656 9.211 -10.633 1 96.62 89 GLU A O 1
ATOM 699 N N . THR A 1 90 ? -17.562 7.32 -10.352 1 96.19 90 THR A N 1
ATOM 700 C CA . THR A 1 90 ? -16.938 7.773 -9.117 1 96.19 90 THR A CA 1
ATOM 701 C C . THR A 1 90 ? -15.984 8.938 -9.383 1 96.19 90 THR A C 1
ATOM 703 O O . THR A 1 90 ? -15.984 9.93 -8.648 1 96.19 90 THR A O 1
ATOM 706 N N . ILE A 1 91 ? -15.156 8.82 -10.43 1 95.38 91 ILE A N 1
ATOM 707 C CA . ILE A 1 91 ? -14.234 9.883 -10.812 1 95.38 91 ILE A CA 1
ATOM 708 C C . ILE A 1 91 ? -15.008 11.164 -11.109 1 95.38 91 ILE A C 1
ATOM 710 O O . ILE A 1 91 ? -14.586 12.25 -10.719 1 95.38 91 ILE A O 1
ATOM 714 N N . GLN A 1 92 ? -16.141 11.031 -11.672 1 93.81 92 GLN A N 1
ATOM 715 C CA . GLN A 1 92 ? -16.891 12.18 -12.164 1 93.81 92 GLN A CA 1
ATOM 716 C C . GLN A 1 92 ? -17.734 12.805 -11.062 1 93.81 92 GLN A C 1
ATOM 718 O O . GLN A 1 92 ? -17.906 14.023 -11.016 1 93.81 92 GLN A O 1
ATOM 723 N N . ASN A 1 93 ? -18.203 11.938 -10.133 1 94 93 ASN A N 1
ATOM 724 C CA . ASN A 1 93 ? -19.297 12.43 -9.305 1 94 93 ASN A CA 1
ATOM 725 C C . ASN A 1 93 ? -18.922 12.453 -7.828 1 94 93 ASN A C 1
ATOM 727 O O . ASN A 1 93 ? -19.609 13.094 -7.023 1 94 93 ASN A O 1
ATOM 731 N N . VAL A 1 94 ? -17.891 11.859 -7.438 1 94.31 94 VAL A N 1
ATOM 732 C CA . VAL A 1 94 ? -17.609 11.742 -6.012 1 94.31 94 VAL A CA 1
ATOM 733 C C . VAL A 1 94 ? -16.312 12.492 -5.691 1 94.31 94 VAL A C 1
ATOM 735 O O . VAL A 1 94 ? -16.281 13.328 -4.781 1 94.31 94 VAL A O 1
ATOM 738 N N . GLY A 1 95 ? -15.289 12.305 -6.488 1 90.75 95 GLY A N 1
ATOM 739 C CA . GLY A 1 95 ? -13.938 12.758 -6.207 1 90.75 95 GLY A CA 1
ATOM 740 C C . GLY A 1 95 ? -13.023 11.648 -5.738 1 90.75 95 GLY A C 1
ATOM 741 O O . GLY A 1 95 ? -13.477 10.68 -5.113 1 90.75 95 GLY A O 1
ATOM 742 N N . LEU A 1 96 ? -11.727 11.656 -5.914 1 86.44 96 LEU A N 1
ATOM 743 C CA . LEU A 1 96 ? -10.789 10.562 -5.711 1 86.44 96 LEU A CA 1
ATOM 744 C C . LEU A 1 96 ? -10.422 10.43 -4.234 1 86.44 96 LEU A C 1
ATOM 746 O O . LEU A 1 96 ? -10.195 9.32 -3.744 1 86.44 96 LEU A O 1
ATOM 750 N N . SER A 1 97 ? -10.305 11.562 -3.51 1 84.19 97 SER A N 1
ATOM 751 C CA . SER A 1 97 ? -9.992 11.555 -2.084 1 84.19 97 SER A CA 1
ATOM 752 C C . SER A 1 97 ? -10.672 12.711 -1.361 1 84.19 97 SER A C 1
ATOM 754 O O . SER A 1 97 ? -10.578 13.859 -1.787 1 84.19 97 SER A O 1
ATOM 756 N N . LEU A 1 98 ? -11.328 12.25 -0.272 1 90.81 98 LEU A N 1
ATOM 757 C CA . LEU A 1 98 ? -12.172 13.25 0.369 1 90.81 98 LEU A CA 1
ATOM 758 C C . LEU A 1 98 ? -11.531 13.766 1.654 1 90.81 98 LEU A C 1
ATOM 760 O O . LEU A 1 98 ? -11.992 14.75 2.236 1 90.81 98 LEU A O 1
ATOM 764 N N . GLY A 1 99 ? -10.391 13.094 2.066 1 90.25 99 GLY A N 1
ATOM 765 C CA . GLY A 1 99 ? -9.719 13.539 3.277 1 90.25 99 GLY A CA 1
ATOM 766 C C . GLY A 1 99 ? -10.594 13.445 4.512 1 90.25 99 GLY A C 1
ATOM 767 O O . GLY A 1 99 ? -10.531 14.305 5.391 1 90.25 99 GLY A O 1
ATOM 768 N N . ALA A 1 100 ? -11.508 12.508 4.535 1 92.31 100 ALA A N 1
ATOM 769 C CA . ALA A 1 100 ? -12.477 12.297 5.605 1 92.31 100 ALA A CA 1
ATOM 770 C C . ALA A 1 100 ? -13.062 10.891 5.547 1 92.31 100 ALA A C 1
ATOM 772 O O . ALA A 1 100 ? -12.758 10.125 4.629 1 92.31 100 ALA A O 1
ATOM 773 N N . THR A 1 101 ? -13.812 10.57 6.582 1 92.69 101 THR A N 1
ATOM 774 C CA . THR A 1 101 ? -14.594 9.336 6.562 1 92.69 101 THR A CA 1
ATOM 775 C C . THR A 1 101 ? -15.68 9.414 5.492 1 92.69 101 THR A C 1
ATOM 777 O O . THR A 1 101 ? -16.188 10.492 5.188 1 92.69 101 THR A O 1
ATOM 780 N N . ASN A 1 102 ? -15.961 8.352 4.895 1 93.19 102 ASN A N 1
ATOM 781 C CA . ASN A 1 102 ? -17.031 8.297 3.916 1 93.19 102 ASN A CA 1
ATOM 782 C C . ASN A 1 102 ? -17.859 7.016 4.055 1 93.19 102 ASN A C 1
ATOM 784 O O . ASN A 1 102 ? -17.391 6.035 4.633 1 93.19 102 ASN A O 1
ATOM 788 N N . VAL A 1 103 ? -19.047 7.012 3.518 1 94.56 103 VAL A N 1
ATOM 789 C CA . VAL A 1 103 ? -20.031 5.965 3.73 1 94.56 103 VAL A CA 1
ATOM 790 C C . VAL A 1 103 ? -19.562 4.668 3.072 1 94.56 103 VAL A C 1
ATOM 792 O O . VAL A 1 103 ? -19.922 3.574 3.52 1 94.56 103 VAL A O 1
ATOM 795 N N . TYR A 1 104 ? -18.766 4.727 2.107 1 93.5 104 TYR A N 1
ATOM 796 C CA . TYR A 1 104 ? -18.359 3.543 1.355 1 93.5 104 TYR A CA 1
ATOM 797 C C . TYR A 1 104 ? -17.406 2.68 2.166 1 93.5 104 TYR A C 1
ATOM 799 O O . TYR A 1 104 ? -17.312 1.469 1.955 1 93.5 104 TYR A O 1
ATOM 807 N N . GLU A 1 105 ? -16.688 3.314 3.105 1 94.38 105 GLU A N 1
ATOM 808 C CA . GLU A 1 105 ? -15.891 2.512 4.031 1 94.38 105 GLU A CA 1
ATOM 809 C C . GLU A 1 105 ? -16.766 1.542 4.816 1 94.38 105 GLU A C 1
ATOM 811 O O . GLU A 1 105 ? -16.438 0.361 4.941 1 94.38 105 GLU A O 1
ATOM 816 N N . GLN A 1 106 ? -17.812 2.123 5.344 1 95.81 106 GLN A N 1
ATOM 817 C CA . GLN A 1 106 ? -18.766 1.322 6.113 1 95.81 106 GLN A CA 1
ATOM 818 C C . GLN A 1 106 ? -19.422 0.259 5.238 1 95.81 106 GLN A C 1
ATOM 820 O O . GLN A 1 106 ? -19.516 -0.904 5.633 1 95.81 106 GLN A O 1
ATOM 825 N N . ARG A 1 107 ? -19.859 0.619 4.066 1 97.06 107 ARG A N 1
ATOM 826 C CA . ARG A 1 107 ? -20.578 -0.291 3.176 1 97.06 107 ARG A CA 1
ATOM 827 C C . ARG A 1 107 ? -19.688 -1.465 2.771 1 97.06 107 ARG A C 1
ATOM 829 O O . ARG A 1 107 ? -20.125 -2.619 2.818 1 97.06 107 ARG A O 1
ATOM 836 N N . TYR A 1 108 ? -18.516 -1.167 2.383 1 98 108 TYR A N 1
ATOM 837 C CA . TYR A 1 108 ? -17.625 -2.223 1.898 1 98 108 TYR A CA 1
ATOM 838 C C . TYR A 1 108 ? -17.172 -3.115 3.045 1 98 108 TYR A C 1
ATOM 840 O O . TYR A 1 108 ? -17.078 -4.336 2.893 1 98 108 TYR A O 1
ATOM 848 N N . ALA A 1 109 ? -16.812 -2.51 4.195 1 98.19 109 ALA A N 1
ATOM 849 C CA . ALA A 1 109 ? -16.438 -3.299 5.367 1 98.19 109 ALA A CA 1
ATOM 850 C C . ALA A 1 109 ? -17.562 -4.258 5.762 1 98.19 109 ALA A C 1
ATOM 852 O O . ALA A 1 109 ? -17.312 -5.426 6.066 1 98.19 109 ALA A O 1
ATOM 853 N N . SER A 1 110 ? -18.797 -3.76 5.762 1 98.31 110 SER A N 1
ATOM 854 C CA . SER A 1 110 ? -19.938 -4.598 6.09 1 98.31 110 SER A CA 1
ATOM 855 C C . SER A 1 110 ? -20.078 -5.766 5.121 1 98.31 110 SER A C 1
ATOM 857 O O . SER A 1 110 ? -20.328 -6.895 5.535 1 98.31 110 SER A O 1
ATOM 859 N N . LEU A 1 111 ? -19.891 -5.492 3.855 1 98.56 111 LEU A N 1
ATOM 860 C CA . LEU A 1 111 ? -19.984 -6.535 2.838 1 98.56 111 LEU A CA 1
ATOM 861 C C . LEU A 1 111 ? -18.906 -7.59 3.045 1 98.56 111 LEU A C 1
ATOM 863 O O . LEU A 1 111 ? -19.172 -8.789 2.943 1 98.56 111 LEU A O 1
ATOM 867 N N . LEU A 1 112 ? -17.672 -7.195 3.289 1 98.56 112 LEU A N 1
ATOM 868 C CA . LEU A 1 112 ? -16.578 -8.125 3.523 1 98.56 112 LEU A CA 1
ATOM 869 C C . LEU A 1 112 ? -16.844 -9 4.746 1 98.56 112 LEU A C 1
ATOM 871 O O . LEU A 1 112 ? -16.594 -10.203 4.727 1 98.56 112 LEU A O 1
ATOM 875 N N . CYS A 1 113 ? -17.312 -8.32 5.809 1 98.5 113 CYS A N 1
ATOM 876 C CA . CYS A 1 113 ? -17.625 -9.055 7.027 1 98.5 113 CYS A CA 1
ATOM 877 C C . CYS A 1 113 ? -18.688 -10.117 6.77 1 98.5 113 CYS A C 1
ATOM 879 O O . CYS A 1 113 ? -18.547 -11.258 7.215 1 98.5 113 CYS A O 1
ATOM 881 N N . GLU A 1 114 ? -19.688 -9.719 6.047 1 98.25 114 GLU A N 1
ATOM 882 C CA . GLU A 1 114 ? -20.75 -10.656 5.719 1 98.25 114 GLU A CA 1
ATOM 883 C C . GLU A 1 114 ? -20.234 -11.797 4.836 1 98.25 114 GLU A C 1
ATOM 885 O O . GLU A 1 114 ? -20.484 -12.969 5.121 1 98.25 114 GLU A O 1
ATOM 890 N N . ARG A 1 115 ? -19.531 -11.523 3.791 1 98.19 115 ARG A N 1
ATOM 891 C CA . ARG A 1 115 ? -19.078 -12.477 2.785 1 98.19 115 ARG A CA 1
ATOM 892 C C . ARG A 1 115 ? -18.109 -13.492 3.391 1 98.19 115 ARG A C 1
ATOM 894 O O . ARG A 1 115 ? -18.203 -14.688 3.092 1 98.19 115 ARG A O 1
ATOM 901 N N . PHE A 1 116 ? -17.25 -13.039 4.262 1 98.25 116 PHE A N 1
ATOM 902 C CA . PHE A 1 116 ? -16.156 -13.898 4.715 1 98.25 116 PHE A CA 1
ATOM 903 C C . PHE A 1 116 ? -16.328 -14.258 6.184 1 98.25 116 PHE A C 1
ATOM 905 O O . PHE A 1 116 ? -15.453 -14.883 6.785 1 98.25 116 PHE A O 1
ATOM 912 N N . GLY A 1 117 ? -17.438 -13.867 6.789 1 97.38 117 GLY A N 1
ATOM 913 C CA . GLY A 1 117 ? -17.734 -14.242 8.164 1 97.38 117 GLY A CA 1
ATOM 914 C C . GLY A 1 117 ? -16.812 -13.594 9.172 1 97.38 117 GLY A C 1
ATOM 915 O O . GLY A 1 117 ? -16.312 -14.258 10.086 1 97.38 117 GLY A O 1
ATOM 916 N N . LEU A 1 118 ? -16.5 -12.305 9.008 1 98.12 118 LEU A N 1
ATOM 917 C CA . LEU A 1 118 ? -15.672 -11.539 9.93 1 98.12 118 LEU A CA 1
ATOM 918 C C . LEU A 1 118 ? -16.531 -10.703 10.875 1 98.12 118 LEU A C 1
ATOM 920 O O . LEU A 1 118 ? -17.625 -10.266 10.5 1 98.12 118 LEU A O 1
ATOM 924 N N . GLU A 1 119 ? -16.062 -10.523 12.078 1 98.44 119 GLU A N 1
ATOM 925 C CA . GLU A 1 119 ? -16.766 -9.617 12.992 1 98.44 119 GLU A CA 1
ATOM 926 C C . GLU A 1 119 ? -16.359 -8.164 12.742 1 98.44 119 GLU A C 1
ATOM 928 O O . GLU A 1 119 ? -17.188 -7.262 12.867 1 98.44 119 GLU A O 1
ATOM 933 N N . ARG A 1 120 ? -15.109 -7.891 12.469 1 98.19 120 ARG A N 1
ATOM 934 C CA . ARG A 1 120 ? -14.57 -6.57 12.164 1 98.19 120 ARG A CA 1
ATOM 935 C C . ARG A 1 120 ? -13.508 -6.645 11.07 1 98.19 120 ARG A C 1
ATOM 937 O O . ARG A 1 120 ? -12.867 -7.684 10.891 1 98.19 120 ARG A O 1
ATOM 944 N N . ALA A 1 121 ? -13.383 -5.578 10.375 1 98.12 121 ALA A N 1
ATOM 945 C CA . ALA A 1 121 ? -12.359 -5.504 9.328 1 98.12 121 ALA A CA 1
ATOM 946 C C . ALA A 1 121 ? -11.695 -4.133 9.312 1 98.12 121 ALA A C 1
ATOM 948 O O . ALA A 1 121 ? -12.234 -3.164 9.852 1 98.12 121 ALA A O 1
ATOM 949 N N . ARG A 1 122 ? -10.5 -4.008 8.758 1 97.5 122 ARG A N 1
ATOM 950 C CA . ARG A 1 122 ? -9.781 -2.777 8.438 1 97.5 122 ARG A CA 1
ATOM 951 C C . ARG A 1 122 ? -9.156 -2.855 7.051 1 97.5 122 ARG A C 1
ATOM 953 O O . ARG A 1 122 ? -8.82 -3.943 6.574 1 97.5 122 ARG A O 1
ATOM 960 N N . PHE A 1 123 ? -9.008 -1.718 6.465 1 97.25 123 PHE A N 1
ATOM 961 C CA . PHE A 1 123 ? -8.516 -1.649 5.094 1 97.25 123 PHE A CA 1
ATOM 962 C C . PHE A 1 123 ? -7.051 -1.225 5.07 1 97.25 123 PHE A C 1
ATOM 964 O O . PHE A 1 123 ? -6.594 -0.499 5.957 1 97.25 123 PHE A O 1
ATOM 971 N N . THR A 1 124 ? -6.328 -1.723 4.148 1 96.88 124 THR A N 1
ATOM 972 C CA . THR A 1 124 ? -4.965 -1.319 3.826 1 96.88 124 THR A CA 1
ATOM 973 C C . THR A 1 124 ? -4.789 -1.15 2.318 1 96.88 124 THR A C 1
ATOM 975 O O . THR A 1 124 ? -5.73 -1.375 1.552 1 96.88 124 THR A O 1
ATOM 978 N N . ASN A 1 125 ? -3.602 -0.723 1.853 1 95.12 125 ASN A N 1
ATOM 979 C CA . ASN A 1 125 ? -3.363 -0.474 0.434 1 95.12 125 ASN A CA 1
ATOM 980 C C . ASN A 1 125 ? -2.869 -1.729 -0.28 1 95.12 125 ASN A C 1
ATOM 982 O O . ASN A 1 125 ? -2.805 -1.764 -1.51 1 95.12 125 ASN A O 1
ATOM 986 N N . SER A 1 126 ? -2.539 -2.729 0.467 1 96.5 126 SER A N 1
ATOM 987 C CA . SER A 1 126 ? -2.006 -3.951 -0.124 1 96.5 126 SER A CA 1
ATOM 988 C C . SER A 1 126 ? -2.135 -5.129 0.834 1 96.5 126 SER A C 1
ATOM 990 O O . SER A 1 126 ? -2.385 -4.941 2.027 1 96.5 126 SER A O 1
ATOM 992 N N . GLY A 1 127 ? -1.985 -6.309 0.269 1 97.5 127 GLY A N 1
ATOM 993 C CA . GLY A 1 127 ? -1.896 -7.492 1.11 1 97.5 127 GLY A CA 1
ATOM 994 C C . GLY A 1 127 ? -0.696 -7.473 2.037 1 97.5 127 GLY A C 1
ATOM 995 O O . GLY A 1 127 ? -0.764 -7.984 3.158 1 97.5 127 GLY A O 1
ATOM 996 N N . THR A 1 128 ? 0.427 -6.895 1.578 1 97.62 128 THR A N 1
ATOM 997 C CA . THR A 1 128 ? 1.613 -6.73 2.41 1 97.62 128 THR A CA 1
ATOM 998 C C . THR A 1 128 ? 1.276 -5.969 3.689 1 97.62 128 THR A C 1
ATOM 1000 O O . THR A 1 128 ? 1.569 -6.438 4.793 1 97.62 128 THR A O 1
ATOM 1003 N N . GLU A 1 129 ? 0.631 -4.859 3.531 1 97.5 129 GLU A N 1
ATOM 1004 C CA . GLU A 1 129 ? 0.268 -4.051 4.691 1 97.5 129 GLU A CA 1
ATOM 1005 C C . GLU A 1 129 ? -0.771 -4.758 5.555 1 97.5 129 GLU A C 1
ATOM 1007 O O . GLU A 1 129 ? -0.74 -4.652 6.785 1 97.5 129 GLU A O 1
ATOM 1012 N N . ALA A 1 130 ? -1.704 -5.434 4.883 1 98.44 130 ALA A N 1
ATOM 1013 C CA . ALA A 1 130 ? -2.709 -6.18 5.637 1 98.44 130 ALA A CA 1
ATOM 1014 C C . ALA A 1 130 ? -2.053 -7.184 6.582 1 98.44 130 ALA A C 1
ATOM 1016 O O . ALA A 1 130 ? -2.406 -7.258 7.758 1 98.44 130 ALA A O 1
ATOM 1017 N N . ASN A 1 131 ? -1.092 -7.926 6.078 1 98.81 131 ASN A N 1
ATOM 1018 C CA . ASN A 1 131 ? -0.427 -8.93 6.902 1 98.81 131 ASN A CA 1
ATOM 1019 C C . ASN A 1 131 ? 0.427 -8.281 7.988 1 98.81 131 ASN A C 1
ATOM 1021 O O . ASN A 1 131 ? 0.51 -8.797 9.109 1 98.81 131 ASN A O 1
ATOM 1025 N N . ILE A 1 132 ? 1.08 -7.168 7.688 1 98.5 132 ILE A N 1
ATOM 1026 C CA . ILE A 1 132 ? 1.886 -6.477 8.688 1 98.5 132 ILE A CA 1
ATOM 1027 C C . ILE A 1 132 ? 0.996 -6.016 9.844 1 98.5 132 ILE A C 1
ATOM 1029 O O . ILE A 1 132 ? 1.308 -6.258 11.008 1 98.5 132 ILE A O 1
ATOM 1033 N N . HIS A 1 133 ? -0.128 -5.359 9.523 1 98.31 133 HIS A N 1
ATOM 1034 C CA . HIS A 1 133 ? -1.033 -4.867 10.555 1 98.31 133 HIS A CA 1
ATOM 1035 C C . HIS A 1 133 ? -1.708 -6.02 11.289 1 98.31 133 HIS A C 1
ATOM 1037 O O . HIS A 1 133 ? -1.973 -5.922 12.492 1 98.31 133 HIS A O 1
ATOM 1043 N N . CYS A 1 134 ? -2.006 -7.059 10.555 1 98.62 134 CYS A N 1
ATOM 1044 C CA . CYS A 1 134 ? -2.607 -8.234 11.164 1 98.62 134 CYS A CA 1
ATOM 1045 C C . CYS A 1 134 ? -1.683 -8.844 12.219 1 98.62 134 CYS A C 1
ATOM 1047 O O . CYS A 1 134 ? -2.129 -9.219 13.305 1 98.62 134 CYS A O 1
ATOM 1049 N N . LEU A 1 135 ? -0.436 -8.961 11.914 1 98.75 135 LEU A N 1
ATOM 1050 C CA . LEU A 1 135 ? 0.556 -9.469 12.852 1 98.75 135 LEU A CA 1
ATOM 1051 C C . LEU A 1 135 ? 0.707 -8.531 14.047 1 98.75 135 LEU A C 1
ATOM 1053 O O . LEU A 1 135 ? 0.896 -8.984 15.18 1 98.75 135 LEU A O 1
ATOM 1057 N N . ALA A 1 136 ? 0.652 -7.207 13.773 1 98.25 136 ALA A N 1
ATOM 1058 C CA . ALA A 1 136 ? 0.676 -6.246 14.867 1 98.25 136 ALA A CA 1
ATOM 1059 C C . ALA A 1 136 ? -0.497 -6.469 15.82 1 98.25 136 ALA A C 1
ATOM 1061 O O . ALA A 1 136 ? -0.34 -6.387 17.047 1 98.25 136 ALA A O 1
ATOM 1062 N N . ALA A 1 137 ? -1.646 -6.719 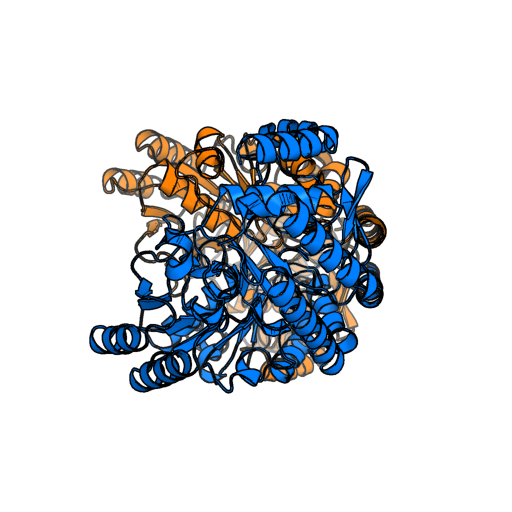15.258 1 98.19 137 ALA A N 1
ATOM 1063 C CA . ALA A 1 137 ? -2.826 -7.004 16.062 1 98.19 137 ALA A CA 1
ATOM 1064 C C . ALA A 1 137 ? -2.605 -8.234 16.938 1 98.19 137 ALA A C 1
ATOM 1066 O O . ALA A 1 137 ? -2.928 -8.227 18.141 1 98.19 137 ALA A O 1
ATOM 1067 N N . ALA A 1 138 ? -2.061 -9.273 16.328 1 98.81 138 ALA A N 1
ATOM 1068 C CA . ALA A 1 138 ? -1.825 -10.523 17.062 1 98.81 138 ALA A CA 1
ATOM 1069 C C . ALA A 1 138 ? -0.854 -10.305 18.219 1 98.81 138 ALA A C 1
ATOM 1071 O O . ALA A 1 138 ? -1.084 -10.789 19.328 1 98.81 138 ALA A O 1
ATOM 1072 N N . ARG A 1 139 ? 0.224 -9.633 17.969 1 98.56 139 ARG A N 1
ATOM 1073 C CA . ARG A 1 139 ? 1.235 -9.375 18.984 1 98.56 139 ARG A CA 1
ATOM 1074 C C . ARG A 1 139 ? 0.665 -8.539 20.125 1 98.56 139 ARG A C 1
ATOM 1076 O O . ARG A 1 139 ? 0.897 -8.836 21.297 1 98.56 139 ARG A O 1
ATOM 1083 N N . LYS A 1 140 ? -0.084 -7.469 19.766 1 98.12 140 LYS A N 1
ATOM 1084 C CA . LYS A 1 140 ? -0.699 -6.617 20.781 1 98.12 140 LYS A CA 1
ATOM 1085 C C . LYS A 1 140 ? -1.704 -7.398 21.625 1 98.12 140 LYS A C 1
ATOM 1087 O O . LYS A 1 140 ? -1.739 -7.262 22.844 1 98.12 140 LYS A O 1
ATOM 1092 N N . PHE A 1 141 ? -2.494 -8.219 21 1 98.19 141 PHE A N 1
ATOM 1093 C CA . PHE A 1 141 ? -3.568 -8.945 21.656 1 98.19 141 PHE A CA 1
ATOM 1094 C C . PHE A 1 141 ? -3.004 -9.992 22.609 1 98.19 141 PHE A C 1
ATOM 1096 O O . PHE A 1 141 ? -3.508 -10.164 23.734 1 98.19 141 PHE A O 1
ATOM 1103 N N . THR A 1 142 ? -1.938 -10.711 22.203 1 98.56 142 THR A N 1
ATOM 1104 C CA . THR A 1 142 ? -1.417 -11.836 22.969 1 98.56 142 THR A CA 1
ATOM 1105 C C . THR A 1 142 ? -0.324 -11.375 23.938 1 98.56 142 THR A C 1
ATOM 1107 O O . THR A 1 142 ? -0.011 -12.07 24.906 1 98.56 142 THR A O 1
ATOM 1110 N N . GLY A 1 143 ? 0.277 -10.219 23.609 1 97.88 143 GLY A N 1
ATOM 1111 C CA . GLY A 1 143 ? 1.425 -9.773 24.391 1 97.88 143 GLY A CA 1
ATOM 1112 C C . GLY A 1 143 ? 2.691 -10.547 24.078 1 97.88 143 GLY A C 1
ATOM 1113 O O . GLY A 1 143 ? 3.658 -10.492 24.844 1 97.88 143 GLY A O 1
ATOM 1114 N N . ARG A 1 144 ? 2.689 -11.383 23.031 1 98.38 144 ARG A N 1
ATOM 1115 C CA . ARG A 1 144 ? 3.812 -12.211 22.609 1 98.38 144 ARG A CA 1
ATOM 1116 C C . ARG A 1 144 ? 4.398 -11.711 21.297 1 98.38 144 ARG A C 1
ATOM 1118 O O . ARG A 1 144 ? 3.857 -10.797 20.688 1 98.38 144 ARG A O 1
ATOM 1125 N N . ARG A 1 145 ? 5.551 -12.328 20.828 1 97.19 145 ARG A N 1
ATOM 1126 C CA . ARG A 1 145 ? 6.254 -11.656 19.75 1 97.19 145 ARG A CA 1
ATOM 1127 C C . ARG A 1 145 ? 6.488 -12.609 18.578 1 97.19 145 ARG A C 1
ATOM 1129 O O . ARG A 1 145 ? 6.406 -12.203 17.422 1 97.19 145 ARG A O 1
ATOM 1136 N N . LYS A 1 146 ? 6.824 -13.828 18.75 1 98.5 146 LYS A N 1
ATOM 1137 C CA . LYS A 1 146 ? 7.246 -14.75 17.703 1 98.5 146 LYS A CA 1
ATOM 1138 C C . LYS A 1 146 ? 6.062 -15.188 16.844 1 98.5 146 LYS A C 1
ATOM 1140 O O . LYS A 1 146 ? 4.922 -15.195 17.312 1 98.5 146 LYS A O 1
ATOM 1145 N N . VAL A 1 147 ? 6.312 -15.492 15.633 1 98.88 147 VAL A N 1
ATOM 1146 C CA . VAL A 1 147 ? 5.289 -15.938 14.688 1 98.88 147 VAL A CA 1
ATOM 1147 C C . VAL A 1 147 ? 5.785 -17.156 13.93 1 98.88 147 VAL A C 1
ATOM 1149 O O . VAL A 1 147 ? 6.891 -17.156 13.383 1 98.88 147 VAL A O 1
ATOM 1152 N N . ILE A 1 148 ? 5.02 -18.203 13.977 1 98.88 148 ILE A N 1
ATOM 1153 C CA . ILE A 1 148 ? 5.305 -19.375 13.156 1 98.88 148 ILE A CA 1
ATOM 1154 C C . ILE A 1 148 ? 4.902 -19.109 11.711 1 98.88 148 ILE A C 1
ATOM 1156 O O . ILE A 1 148 ? 3.805 -18.625 11.445 1 98.88 148 ILE A O 1
ATOM 1160 N N . VAL A 1 149 ? 5.801 -19.359 10.789 1 98.75 149 VAL A N 1
ATOM 1161 C CA . VAL A 1 149 ? 5.586 -19.281 9.352 1 98.75 149 VAL A CA 1
ATOM 1162 C C . VAL A 1 149 ? 6.129 -20.547 8.68 1 98.75 149 VAL A C 1
ATOM 1164 O O . VAL A 1 149 ? 6.75 -21.391 9.336 1 98.75 149 VAL A O 1
ATOM 1167 N N . PHE A 1 150 ? 5.902 -20.656 7.375 1 98.75 150 PHE A N 1
ATOM 1168 C CA . PHE A 1 150 ? 6.246 -21.922 6.727 1 98.75 150 PHE A CA 1
ATOM 1169 C C . PHE A 1 150 ? 7.055 -21.688 5.457 1 98.75 150 PHE A C 1
ATOM 1171 O O . PHE A 1 150 ? 6.777 -20.734 4.715 1 98.75 150 PHE A O 1
ATOM 1178 N N . ARG A 1 151 ? 7.98 -22.578 5.195 1 97.62 151 ARG A N 1
ATOM 1179 C CA . ARG A 1 151 ? 8.758 -22.531 3.961 1 97.62 151 ARG A CA 1
ATOM 1180 C C . ARG A 1 151 ? 7.844 -22.578 2.738 1 97.62 151 ARG A C 1
ATOM 1182 O O . ARG A 1 151 ? 6.891 -23.359 2.699 1 97.62 151 ARG A O 1
ATOM 1189 N N . GLY A 1 152 ? 8.164 -21.688 1.736 1 97.12 152 GLY A N 1
ATOM 1190 C CA . GLY A 1 152 ? 7.359 -21.594 0.531 1 97.12 152 GLY A CA 1
ATOM 1191 C C . GLY A 1 152 ? 6.289 -20.531 0.608 1 97.12 152 GLY A C 1
ATOM 1192 O O . GLY A 1 152 ? 5.648 -20.203 -0.395 1 97.12 152 GLY A O 1
ATOM 1193 N N . ALA A 1 153 ? 6.199 -19.875 1.759 1 97.94 153 ALA A N 1
ATOM 1194 C CA . ALA A 1 153 ? 5.109 -18.938 1.989 1 97.94 153 ALA A CA 1
ATOM 1195 C C . ALA A 1 153 ? 5.445 -17.562 1.414 1 97.94 153 ALA A C 1
ATOM 1197 O O . ALA A 1 153 ? 6.617 -17.203 1.305 1 97.94 153 ALA A O 1
ATOM 1198 N N . TYR A 1 154 ? 4.473 -16.859 1 1 97.06 154 TYR A N 1
ATOM 1199 C CA . TYR A 1 154 ? 4.504 -15.453 0.633 1 97.06 154 TYR A CA 1
ATOM 1200 C C . TYR A 1 154 ? 3.355 -14.695 1.283 1 97.06 154 TYR A C 1
ATOM 1202 O O . TYR A 1 154 ? 2.189 -14.914 0.949 1 97.06 154 TYR A O 1
ATOM 1210 N N . HIS A 1 155 ? 3.691 -13.836 2.201 1 98.31 155 HIS A N 1
ATOM 1211 C CA . HIS A 1 155 ? 2.699 -13.023 2.895 1 98.31 155 HIS A CA 1
ATOM 1212 C C . HIS A 1 155 ? 2.898 -11.539 2.598 1 98.31 155 HIS A C 1
ATOM 1214 O O . HIS A 1 155 ? 2.484 -10.68 3.381 1 98.31 155 HIS A O 1
ATOM 1220 N N . GLY A 1 156 ? 3.561 -11.227 1.509 1 95.81 156 GLY A N 1
ATOM 1221 C CA . GLY A 1 156 ? 3.857 -9.859 1.109 1 95.81 156 GLY A CA 1
ATOM 1222 C C . GLY A 1 156 ? 5.328 -9.625 0.811 1 95.81 156 GLY A C 1
ATOM 1223 O O . GLY A 1 156 ? 6.16 -10.5 1.066 1 95.81 156 GLY A O 1
ATOM 1224 N N . SER A 1 157 ? 5.66 -8.469 0.304 1 94.12 157 SER A N 1
ATOM 1225 C CA . SER A 1 157 ? 6.965 -8.156 -0.274 1 94.12 157 SER A CA 1
ATOM 1226 C C . SER A 1 157 ? 8.07 -8.234 0.777 1 94.12 157 SER A C 1
ATOM 1228 O O . SER A 1 157 ? 9.219 -8.531 0.453 1 94.12 157 SER A O 1
ATOM 1230 N N . VAL A 1 158 ? 7.75 -7.938 2.023 1 96.62 158 VAL A N 1
ATOM 1231 C CA . VAL A 1 158 ? 8.75 -7.965 3.086 1 96.62 158 VAL A CA 1
ATOM 1232 C C . VAL A 1 158 ? 8.406 -9.062 4.094 1 96.62 158 VAL A C 1
ATOM 1234 O O . VAL A 1 158 ? 8.812 -8.992 5.254 1 96.62 158 VAL A O 1
ATOM 1237 N N . LEU A 1 159 ? 7.52 -10.008 3.65 1 97.88 159 LEU A N 1
ATOM 1238 C CA . LEU A 1 159 ? 7.098 -11.188 4.387 1 97.88 159 LEU A CA 1
ATOM 1239 C C . LEU A 1 159 ? 7.105 -12.422 3.484 1 97.88 159 LEU A C 1
ATOM 1241 O O . LEU A 1 159 ? 6.098 -13.125 3.379 1 97.88 159 LEU A O 1
ATOM 1245 N N . SER A 1 160 ? 8.25 -12.633 2.855 1 96.5 160 SER A N 1
ATOM 1246 C CA . SER A 1 160 ? 8.438 -13.781 1.975 1 96.5 160 SER A CA 1
ATOM 1247 C C . SER A 1 160 ? 9.312 -14.844 2.631 1 96.5 160 SER A C 1
ATOM 1249 O O . SER A 1 160 ? 10.289 -14.523 3.311 1 96.5 160 SER A O 1
ATOM 1251 N N . PHE A 1 161 ? 9.023 -16.172 2.412 1 97.25 161 PHE A N 1
ATOM 1252 C CA . PHE A 1 161 ? 9.719 -17.25 3.094 1 97.25 161 PHE A CA 1
ATOM 1253 C C . PHE A 1 161 ? 9.969 -18.422 2.141 1 97.25 161 PHE A C 1
ATOM 1255 O O . PHE A 1 161 ? 9.812 -19.578 2.52 1 97.25 161 PHE A O 1
ATOM 1262 N N . GLY A 1 162 ? 10.266 -18.156 0.901 1 92.44 162 GLY A N 1
ATOM 1263 C CA . GLY A 1 162 ? 10.508 -19.188 -0.099 1 92.44 162 GLY A CA 1
ATOM 1264 C C . GLY A 1 162 ? 11.547 -20.219 0.338 1 92.44 162 GLY A C 1
ATOM 1265 O O . GLY A 1 162 ? 11.203 -21.359 0.629 1 92.44 162 GLY A O 1
ATOM 1266 N N . ASN A 1 163 ? 12.828 -19.906 0.44 1 86.81 163 ASN A N 1
ATOM 1267 C CA . ASN A 1 163 ? 13.906 -20.812 0.817 1 86.81 163 ASN A CA 1
ATOM 1268 C C . ASN A 1 163 ? 14.469 -20.484 2.193 1 86.81 163 ASN A C 1
ATOM 1270 O O . ASN A 1 163 ? 15.43 -21.109 2.646 1 86.81 163 ASN A O 1
ATOM 1274 N N . GLY A 1 164 ? 13.82 -19.641 2.826 1 93.5 164 GLY A N 1
ATOM 1275 C CA . GLY A 1 164 ? 14.266 -19.125 4.117 1 93.5 164 GLY A CA 1
ATOM 1276 C C . GLY A 1 164 ? 13.734 -17.75 4.43 1 93.5 164 GLY A C 1
ATOM 1277 O O . GLY A 1 164 ? 12.672 -17.344 3.939 1 93.5 164 GLY A O 1
ATOM 1278 N N . ILE A 1 165 ? 14.406 -17.125 5.344 1 95.75 165 ILE A N 1
ATOM 1279 C CA . ILE A 1 165 ? 14.047 -15.758 5.711 1 95.75 165 ILE A CA 1
ATOM 1280 C C . ILE A 1 165 ? 14.953 -14.766 4.984 1 95.75 165 ILE A C 1
ATOM 1282 O O . ILE A 1 165 ? 16.109 -14.578 5.371 1 95.75 165 ILE A O 1
ATOM 1286 N N . PRO A 1 166 ? 14.469 -14.125 3.953 1 94.38 166 PRO A N 1
ATOM 1287 C CA . PRO A 1 166 ? 15.289 -13.18 3.197 1 94.38 166 PRO A CA 1
ATOM 1288 C C . PRO A 1 166 ? 15.727 -11.977 4.035 1 94.38 166 PRO A C 1
ATOM 1290 O O . PRO A 1 166 ? 15.086 -11.648 5.031 1 94.38 166 PRO A O 1
ATOM 1293 N N . GLU A 1 167 ? 16.75 -11.312 3.566 1 92.81 167 GLU A N 1
ATOM 1294 C CA . GLU A 1 167 ? 17.359 -10.203 4.285 1 92.81 167 GLU A CA 1
ATOM 1295 C C . GLU A 1 167 ? 16.406 -9.023 4.395 1 92.81 167 GLU A C 1
ATOM 1297 O O . GLU A 1 167 ? 16.469 -8.242 5.348 1 92.81 167 GLU A O 1
ATOM 1302 N N . ASN A 1 168 ? 15.516 -8.914 3.467 1 94.25 168 ASN A N 1
ATOM 1303 C CA . ASN A 1 168 ? 14.664 -7.73 3.459 1 94.25 168 ASN A CA 1
ATOM 1304 C C . ASN A 1 168 ? 13.359 -7.973 4.219 1 94.25 168 ASN A C 1
ATOM 1306 O O . ASN A 1 168 ? 12.484 -7.105 4.25 1 94.25 168 ASN A O 1
ATOM 1310 N N . ASN A 1 169 ? 13.227 -9.117 4.848 1 97.31 169 ASN A N 1
ATOM 1311 C CA . ASN A 1 169 ? 12.07 -9.312 5.711 1 97.31 169 ASN A CA 1
ATOM 1312 C C . ASN A 1 169 ? 12.133 -8.422 6.945 1 97.31 169 ASN A C 1
ATOM 1314 O O . ASN A 1 169 ? 13.211 -8.195 7.504 1 97.31 169 ASN A O 1
ATOM 1318 N N . ILE A 1 170 ? 11.023 -7.922 7.32 1 97.75 170 ILE A N 1
ATOM 1319 C CA . ILE A 1 170 ? 10.914 -7.18 8.57 1 97.75 170 ILE A CA 1
ATOM 1320 C C . ILE A 1 170 ? 10.906 -8.156 9.75 1 97.75 170 ILE A C 1
ATOM 1322 O O . ILE A 1 170 ? 10.641 -9.344 9.578 1 97.75 170 ILE A O 1
ATOM 1326 N N . ASP A 1 171 ? 11.289 -7.703 10.961 1 97.56 171 ASP A N 1
ATOM 1327 C CA . ASP A 1 171 ? 11.211 -8.445 12.211 1 97.56 171 ASP A CA 1
ATOM 1328 C C . ASP A 1 171 ? 11.953 -9.781 12.102 1 97.56 171 ASP A C 1
ATOM 1330 O O . ASP A 1 171 ? 11.414 -10.82 12.477 1 97.56 171 ASP A O 1
ATOM 1334 N N . GLN A 1 172 ? 13.125 -9.781 11.633 1 95.5 172 GLN A N 1
ATOM 1335 C CA . GLN A 1 172 ? 13.898 -10.953 11.227 1 95.5 172 GLN A CA 1
ATOM 1336 C C . GLN A 1 172 ? 14.031 -11.945 12.383 1 95.5 172 GLN A C 1
ATOM 1338 O O . GLN A 1 172 ? 14.039 -13.156 12.164 1 95.5 172 GLN A O 1
ATOM 1343 N N . SER A 1 173 ? 14.062 -11.5 13.594 1 94.88 173 SER A N 1
ATOM 1344 C CA . SER A 1 173 ? 14.344 -12.367 14.734 1 94.88 173 SER A CA 1
ATOM 1345 C C . SER A 1 173 ? 13.062 -12.984 15.289 1 94.88 173 SER A C 1
ATOM 1347 O O . SER A 1 173 ? 13.109 -13.805 16.219 1 94.88 173 SER A O 1
ATOM 1349 N N . ASP A 1 174 ? 11.969 -12.656 14.688 1 97.5 174 ASP A N 1
ATOM 1350 C CA . ASP A 1 174 ? 10.695 -13.016 15.305 1 97.5 174 ASP A CA 1
ATOM 1351 C C . ASP A 1 174 ? 10.078 -14.234 14.625 1 97.5 174 ASP A C 1
ATOM 1353 O O . ASP A 1 174 ? 9.062 -14.766 15.078 1 97.5 174 ASP A O 1
ATOM 1357 N N . TRP A 1 175 ? 10.727 -14.844 13.625 1 98.44 175 TRP A N 1
ATOM 1358 C CA . TRP A 1 175 ? 10.102 -15.883 12.812 1 98.44 175 TRP A CA 1
ATOM 1359 C C . TRP A 1 175 ? 10.547 -17.266 13.273 1 98.44 175 TRP A C 1
ATOM 1361 O O . TRP A 1 175 ? 11.734 -17.484 13.547 1 98.44 175 TRP A O 1
ATOM 1371 N N . VAL A 1 176 ? 9.641 -18.109 13.461 1 98.62 176 VAL A N 1
ATOM 1372 C CA . VAL A 1 176 ? 9.859 -19.547 13.578 1 98.62 176 VAL A CA 1
ATOM 1373 C C . VAL A 1 176 ? 9.484 -20.25 12.273 1 98.62 176 VAL A C 1
ATOM 1375 O O . VAL A 1 176 ? 8.305 -20.453 12 1 98.62 176 VAL A O 1
ATOM 1378 N N . LEU A 1 177 ? 10.453 -20.609 11.5 1 98.5 177 LEU A N 1
ATOM 1379 C CA . LEU A 1 177 ? 10.242 -21.156 10.156 1 98.5 177 LEU A CA 1
ATOM 1380 C C . LEU A 1 177 ? 10.148 -22.672 10.195 1 98.5 177 LEU A C 1
ATOM 1382 O O . LEU A 1 177 ? 11.07 -23.344 10.664 1 98.5 177 LEU A O 1
ATOM 1386 N N . LEU A 1 178 ? 9.047 -23.188 9.75 1 98.62 178 LEU A N 1
ATOM 1387 C CA . LEU A 1 178 ? 8.812 -24.625 9.719 1 98.62 178 LEU A CA 1
ATOM 1388 C C . LEU A 1 178 ? 8.523 -25.094 8.297 1 98.62 178 LEU A C 1
ATOM 1390 O O . LEU A 1 178 ? 8.375 -24.281 7.383 1 98.62 178 LEU A O 1
ATOM 1394 N N . GLN A 1 179 ? 8.453 -26.406 8.133 1 98.12 179 GLN A N 1
ATOM 1395 C CA . GLN A 1 179 ? 8.078 -26.969 6.844 1 98.12 179 GLN A CA 1
ATOM 1396 C C . GLN A 1 179 ? 6.562 -27.016 6.684 1 98.12 179 GLN A C 1
ATOM 1398 O O . GLN A 1 179 ? 5.848 -27.406 7.609 1 98.12 179 GLN A O 1
ATOM 1403 N N . TYR A 1 180 ? 6.117 -26.562 5.574 1 98.44 180 TYR A N 1
ATOM 1404 C CA . TYR A 1 180 ? 4.699 -26.641 5.25 1 98.44 180 TYR A CA 1
ATOM 1405 C C . TYR A 1 180 ? 4.199 -28.078 5.293 1 98.44 180 TYR A C 1
ATOM 1407 O O . TYR A 1 180 ? 4.891 -29 4.84 1 98.44 180 TYR A O 1
ATOM 1415 N N . ASN A 1 181 ? 3 -28.297 5.906 1 98.56 181 ASN A N 1
ATOM 1416 C CA . ASN A 1 181 ? 2.344 -29.594 6.02 1 98.56 181 ASN A CA 1
ATOM 1417 C C . ASN A 1 181 ? 3.092 -30.516 6.98 1 98.56 181 ASN A C 1
ATOM 1419 O O . ASN A 1 181 ? 2.975 -31.75 6.891 1 98.56 181 ASN A O 1
ATOM 1423 N N . ASP A 1 182 ? 3.916 -29.984 7.859 1 98.62 182 ASP A N 1
ATOM 1424 C CA . ASP A 1 182 ? 4.586 -30.75 8.906 1 98.62 182 ASP A CA 1
ATOM 1425 C C . ASP A 1 182 ? 3.908 -30.547 10.258 1 98.62 182 ASP A C 1
ATOM 1427 O O . ASP A 1 182 ? 4.344 -29.719 11.055 1 98.62 182 ASP A O 1
ATOM 1431 N N . SER A 1 183 ? 2.982 -31.391 10.539 1 98.62 183 SER A N 1
ATOM 1432 C CA . SER A 1 183 ? 2.189 -31.281 11.758 1 98.62 183 SER A CA 1
ATOM 1433 C C . SER A 1 183 ? 3.049 -31.484 13 1 98.62 183 SER A C 1
ATOM 1435 O O . SER A 1 183 ? 2.848 -30.812 14.016 1 98.62 183 SER A O 1
ATOM 1437 N N . GLU A 1 184 ? 3.971 -32.344 12.914 1 98.62 184 GLU A N 1
ATOM 1438 C CA . GLU A 1 184 ? 4.828 -32.625 14.062 1 98.62 184 GLU A CA 1
ATOM 1439 C C . GLU A 1 184 ? 5.715 -31.438 14.391 1 98.62 184 GLU A C 1
ATOM 1441 O O . GLU A 1 184 ? 5.926 -31.125 15.562 1 98.62 184 GLU A O 1
ATOM 1446 N N . ALA A 1 185 ? 6.199 -30.797 13.375 1 98.69 185 ALA A N 1
ATOM 1447 C CA . ALA A 1 185 ? 7.016 -29.609 13.586 1 98.69 185 ALA A CA 1
ATOM 1448 C C . ALA A 1 185 ? 6.211 -28.5 14.266 1 98.69 185 ALA A C 1
ATOM 1450 O O . ALA A 1 185 ? 6.746 -27.75 15.086 1 98.69 185 ALA A O 1
ATOM 1451 N N . VAL A 1 186 ? 4.965 -28.391 13.93 1 98.81 186 VAL A N 1
ATOM 1452 C CA . VAL A 1 186 ? 4.09 -27.406 14.562 1 98.81 186 VAL A CA 1
ATOM 1453 C C . VAL A 1 186 ? 3.949 -27.734 16.047 1 98.81 186 VAL A C 1
ATOM 1455 O O . VAL A 1 186 ? 4.102 -26.844 16.891 1 98.81 186 VAL A O 1
ATOM 1458 N N . ARG A 1 187 ? 3.676 -29 16.344 1 98.62 187 ARG A N 1
ATOM 1459 C CA . ARG A 1 187 ? 3.545 -29.422 17.734 1 98.62 187 ARG A CA 1
ATOM 1460 C C . ARG A 1 187 ? 4.812 -29.109 18.516 1 98.62 187 ARG A C 1
ATOM 1462 O O . ARG A 1 187 ? 4.746 -28.578 19.625 1 98.62 187 ARG A O 1
ATOM 1469 N N . GLU A 1 188 ? 5.883 -29.391 17.922 1 98.69 188 GLU A N 1
ATOM 1470 C CA . GLU A 1 188 ? 7.172 -29.188 18.562 1 98.69 188 GLU A CA 1
ATOM 1471 C C . GLU A 1 188 ? 7.445 -27.703 18.797 1 98.69 188 GLU A C 1
ATOM 1473 O O . GLU A 1 188 ? 7.957 -27.312 19.844 1 98.69 188 GLU A O 1
ATOM 1478 N N . ALA A 1 189 ? 7.145 -26.891 17.797 1 98.69 189 ALA A N 1
ATOM 1479 C CA . ALA A 1 189 ? 7.387 -25.469 17.906 1 98.69 189 ALA A CA 1
ATOM 1480 C C . ALA A 1 189 ? 6.609 -24.859 19.078 1 98.69 189 ALA A C 1
ATOM 1482 O O . ALA A 1 189 ? 7.141 -24.031 19.812 1 98.69 189 ALA A O 1
ATOM 1483 N N . PHE A 1 190 ? 5.363 -25.234 19.25 1 98.38 190 PHE A N 1
ATOM 1484 C CA . PHE A 1 190 ? 4.547 -24.688 20.344 1 98.38 190 PHE A CA 1
ATOM 1485 C C . PHE A 1 190 ? 5.027 -25.219 21.688 1 98.38 190 PHE A C 1
ATOM 1487 O O . PHE A 1 190 ? 4.949 -24.516 22.688 1 98.38 190 PHE A O 1
ATOM 1494 N N . SER A 1 191 ? 5.527 -26.453 21.703 1 97.81 191 SER A N 1
ATOM 1495 C CA . SER A 1 191 ? 6.016 -27.031 22.953 1 97.81 191 SER A CA 1
ATOM 1496 C C . SER A 1 191 ? 7.32 -26.375 23.391 1 97.81 191 SER A C 1
ATOM 1498 O O . SER A 1 191 ? 7.598 -26.281 24.594 1 97.81 191 SER A O 1
ATOM 1500 N N . GLN A 1 192 ? 8.078 -25.875 22.453 1 97.62 192 GLN A N 1
ATOM 1501 C CA . GLN A 1 192 ? 9.422 -25.391 22.734 1 97.62 192 GLN A CA 1
ATOM 1502 C C . GLN A 1 192 ? 9.438 -23.875 22.891 1 97.62 192 GLN A C 1
ATOM 1504 O O . GLN A 1 192 ? 10.453 -23.297 23.297 1 97.62 192 GLN A O 1
ATOM 1509 N N . ASN A 1 193 ? 8.383 -23.219 22.516 1 97.19 193 ASN A N 1
ATOM 1510 C CA . ASN A 1 193 ? 8.344 -21.766 22.516 1 97.19 193 ASN A CA 1
ATOM 1511 C C . ASN A 1 193 ? 7.117 -21.234 23.25 1 97.19 193 ASN A C 1
ATOM 1513 O O . ASN A 1 193 ? 5.98 -21.516 22.875 1 97.19 193 ASN A O 1
ATOM 1517 N N . ASP A 1 194 ? 7.305 -20.406 24.234 1 96.62 194 ASP A N 1
ATOM 1518 C CA . ASP A 1 194 ? 6.203 -19.844 25 1 96.62 194 ASP A CA 1
ATOM 1519 C C . ASP A 1 194 ? 5.891 -18.422 24.547 1 96.62 194 ASP A C 1
ATOM 1521 O O . ASP A 1 194 ? 4.957 -17.797 25.062 1 96.62 194 ASP A O 1
ATOM 1525 N N . ASP A 1 195 ? 6.574 -17.953 23.562 1 98.38 195 ASP A N 1
ATOM 1526 C CA . ASP A 1 195 ? 6.43 -16.562 23.156 1 98.38 195 ASP A CA 1
ATOM 1527 C C . ASP A 1 195 ? 5.828 -16.453 21.75 1 98.38 195 ASP A C 1
ATOM 1529 O O . ASP A 1 195 ? 6.102 -15.508 21.031 1 98.38 195 ASP A O 1
ATOM 1533 N N . ILE A 1 196 ? 5.02 -17.453 21.344 1 98.81 196 ILE A N 1
ATOM 1534 C CA . ILE A 1 196 ? 4.414 -17.438 20.016 1 98.81 196 ILE A CA 1
ATOM 1535 C C . ILE A 1 196 ? 3.109 -16.641 20.062 1 98.81 196 ILE A C 1
ATOM 1537 O O . ILE A 1 196 ? 2.166 -17.031 20.75 1 98.81 196 ILE A O 1
ATOM 1541 N N . ALA A 1 197 ? 3.076 -15.539 19.266 1 98.81 197 ALA A N 1
ATOM 1542 C CA . ALA A 1 197 ? 1.882 -14.703 19.172 1 98.81 197 ALA A CA 1
ATOM 1543 C C . ALA A 1 197 ? 0.879 -15.297 18.188 1 98.81 197 ALA A C 1
ATOM 1545 O O . ALA A 1 197 ? -0.332 -15.242 18.406 1 98.81 197 ALA A O 1
ATOM 1546 N N . ALA A 1 198 ? 1.421 -15.867 17.094 1 98.94 198 ALA A N 1
ATOM 1547 C CA . ALA A 1 198 ? 0.525 -16.312 16.031 1 98.94 198 ALA A CA 1
ATOM 1548 C C . ALA A 1 198 ? 1.214 -17.328 15.125 1 98.94 198 ALA A C 1
ATOM 1550 O O . ALA A 1 198 ? 2.439 -17.469 15.148 1 98.94 198 ALA A O 1
ATOM 1551 N N . VAL A 1 199 ? 0.474 -18.094 14.469 1 98.94 199 VAL A N 1
ATOM 1552 C CA . VAL A 1 199 ? 0.852 -18.828 13.273 1 98.94 199 VAL A CA 1
ATOM 1553 C C . VAL A 1 199 ? 0.133 -18.25 12.055 1 98.94 199 VAL A C 1
ATOM 1555 O O . VAL A 1 199 ? -1.085 -18.062 12.078 1 98.94 199 VAL A O 1
ATOM 1558 N N . ILE A 1 200 ? 0.852 -17.875 11.047 1 98.94 200 ILE A N 1
ATOM 1559 C CA . ILE A 1 200 ? 0.262 -17.406 9.805 1 98.94 200 ILE A CA 1
ATOM 1560 C C . ILE A 1 200 ? 0.557 -18.391 8.68 1 98.94 200 ILE A C 1
ATOM 1562 O O . ILE A 1 200 ? 1.682 -18.875 8.555 1 98.94 200 ILE A O 1
ATOM 1566 N N . LEU A 1 201 ? -0.448 -18.719 7.902 1 98.69 201 LEU A N 1
ATOM 1567 C CA . LEU A 1 201 ? -0.268 -19.688 6.816 1 98.69 201 LEU A CA 1
ATOM 1568 C C . LEU A 1 201 ? -1.283 -19.438 5.703 1 98.69 201 LEU A C 1
ATOM 1570 O O . LEU A 1 201 ? -2.266 -18.719 5.902 1 98.69 201 LEU A O 1
ATOM 1574 N N . GLU A 1 202 ? -0.996 -19.938 4.559 1 98.44 202 GLU A N 1
ATOM 1575 C CA . GLU A 1 202 ? -1.919 -20.047 3.432 1 98.44 202 GLU A CA 1
ATOM 1576 C C . GLU A 1 202 ? -2.545 -21.438 3.355 1 98.44 202 GLU A C 1
ATOM 1578 O O . GLU A 1 202 ? -1.861 -22.438 3.551 1 98.44 202 GLU A O 1
ATOM 1583 N N . GLY A 1 203 ? -3.865 -21.5 3.084 1 98.25 203 GLY A N 1
ATOM 1584 C CA . GLY A 1 203 ? -4.465 -22.797 2.844 1 98.25 203 GLY A CA 1
ATOM 1585 C C . GLY A 1 203 ? -3.93 -23.484 1.601 1 98.25 203 GLY A C 1
ATOM 1586 O O . GLY A 1 203 ? -3.91 -24.719 1.521 1 98.25 203 GLY A O 1
ATOM 1587 N N . ILE A 1 204 ? -3.631 -22.719 0.627 1 98.25 204 ILE A N 1
ATOM 1588 C CA . ILE A 1 204 ? -2.887 -23.078 -0.579 1 98.25 204 ILE A CA 1
ATOM 1589 C C . ILE A 1 204 ? -1.745 -22.078 -0.788 1 98.25 204 ILE A C 1
ATOM 1591 O O . ILE A 1 204 ? -1.978 -20.875 -0.937 1 98.25 204 ILE A O 1
ATOM 1595 N N . GLN A 1 205 ? -0.531 -22.594 -0.728 1 98.06 205 GLN A N 1
ATOM 1596 C CA . GLN A 1 205 ? 0.591 -21.688 -0.92 1 98.06 205 GLN A CA 1
ATOM 1597 C C . GLN A 1 205 ? 0.682 -21.219 -2.371 1 98.06 205 GLN A C 1
ATOM 1599 O O . GLN A 1 205 ? 1.031 -22 -3.256 1 98.06 205 GLN A O 1
ATOM 1604 N N . GLY A 1 206 ? 0.391 -19.922 -2.611 1 95.44 206 GLY A N 1
ATOM 1605 C CA . GLY A 1 206 ? 0.414 -19.359 -3.953 1 95.44 206 GLY A CA 1
ATOM 1606 C C . GLY A 1 206 ? 1.803 -19.328 -4.562 1 95.44 206 GLY A C 1
ATOM 1607 O O . GLY A 1 206 ? 2.082 -20.047 -5.523 1 95.44 206 GLY A O 1
ATOM 1608 N N . ALA A 1 207 ? 2.725 -18.609 -3.936 1 91.44 207 ALA A N 1
ATOM 1609 C CA . ALA A 1 207 ? 4.094 -18.484 -4.422 1 91.44 207 ALA A CA 1
ATOM 1610 C C . ALA A 1 207 ? 4.816 -19.828 -4.398 1 91.44 207 ALA A C 1
ATOM 1612 O O . ALA A 1 207 ? 5.77 -20.047 -5.148 1 91.44 207 ALA A O 1
ATOM 1613 N N . GLY A 1 208 ? 4.344 -20.719 -3.564 1 93.12 208 GLY A N 1
ATOM 1614 C CA . GLY A 1 208 ? 4.949 -22.031 -3.445 1 93.12 208 GLY A CA 1
ATOM 1615 C C . GLY A 1 208 ? 4.555 -22.984 -4.566 1 93.12 208 GLY A C 1
ATOM 1616 O O . GLY A 1 208 ? 5.094 -24.078 -4.676 1 93.12 208 GLY A O 1
ATOM 1617 N N . GLY A 1 209 ? 3.646 -22.547 -5.441 1 95.75 209 GLY A N 1
ATOM 1618 C CA . GLY A 1 209 ? 3.225 -23.391 -6.555 1 95.75 209 GLY A CA 1
ATOM 1619 C C . GLY A 1 209 ? 1.833 -23.969 -6.371 1 95.75 209 GLY A C 1
ATOM 1620 O O . GLY A 1 209 ? 1.562 -25.094 -6.797 1 95.75 209 GLY A O 1
ATOM 1621 N N . PHE A 1 210 ? 1.049 -23.234 -5.625 1 97.88 210 PHE A N 1
ATOM 1622 C CA . PHE A 1 210 ? -0.33 -23.625 -5.344 1 97.88 210 PHE A CA 1
ATOM 1623 C C . PHE A 1 210 ? -0.396 -25.031 -4.758 1 97.88 210 PHE A C 1
ATOM 1625 O O . PHE A 1 210 ? -1.131 -25.875 -5.258 1 97.88 210 PHE A O 1
ATOM 1632 N N . ILE A 1 211 ? 0.344 -25.219 -3.727 1 97.94 211 ILE A N 1
ATOM 1633 C CA . ILE A 1 211 ? 0.379 -26.469 -2.963 1 97.94 211 ILE A CA 1
ATOM 1634 C C . ILE A 1 211 ? -0.603 -26.375 -1.797 1 97.94 211 ILE A C 1
ATOM 1636 O O . ILE A 1 211 ? -0.537 -25.453 -0.987 1 97.94 211 ILE A O 1
ATOM 1640 N N . SER A 1 212 ? -1.459 -27.328 -1.677 1 97.81 212 SER A N 1
ATOM 1641 C CA . SER A 1 212 ? -2.537 -27.297 -0.694 1 97.81 212 SER A CA 1
ATOM 1642 C C . SER A 1 212 ? -2.059 -27.797 0.667 1 97.81 212 SER A C 1
ATOM 1644 O O . SER A 1 212 ? -1.252 -28.719 0.75 1 97.81 212 SER A O 1
ATOM 1646 N N . ALA A 1 213 ? -2.549 -27.172 1.697 1 97.94 213 ALA A N 1
ATOM 1647 C CA . ALA A 1 213 ? -2.406 -27.719 3.043 1 97.94 213 ALA A CA 1
ATOM 1648 C C . ALA A 1 213 ? -3.207 -29.016 3.195 1 97.94 213 ALA A C 1
ATOM 1650 O O . ALA A 1 213 ? -4.309 -29.125 2.656 1 97.94 213 ALA A O 1
ATOM 1651 N N . SER A 1 214 ? -2.617 -29.953 3.914 1 97.5 214 SER A N 1
ATOM 1652 C CA . SER A 1 214 ? -3.418 -31.109 4.297 1 97.5 214 SER A CA 1
ATOM 1653 C C . SER A 1 214 ? -4.391 -30.75 5.422 1 97.5 214 SER A C 1
ATOM 1655 O O . SER A 1 214 ? -4.133 -29.844 6.211 1 97.5 214 SER A O 1
ATOM 1657 N N . LEU A 1 215 ? -5.477 -31.469 5.465 1 96.56 215 LEU A N 1
ATOM 1658 C CA . LEU A 1 215 ? -6.461 -31.234 6.516 1 96.56 215 LEU A CA 1
ATOM 1659 C C . LEU A 1 215 ? -5.863 -31.5 7.891 1 96.56 215 LEU A C 1
ATOM 1661 O O . LEU A 1 215 ? -6.16 -30.797 8.859 1 96.56 215 LEU A O 1
ATOM 1665 N N . GLU A 1 216 ? -5.039 -32.531 8 1 97.5 216 GLU A N 1
ATOM 1666 C CA . GLU A 1 216 ? -4.371 -32.844 9.258 1 97.5 216 GLU A CA 1
ATOM 1667 C C . GLU A 1 216 ? -3.49 -31.703 9.734 1 97.5 216 GLU A C 1
ATOM 1669 O O . GLU A 1 216 ? -3.496 -31.344 10.914 1 97.5 216 GLU A O 1
ATOM 1674 N N . PHE A 1 217 ? -2.738 -31.219 8.859 1 98.38 217 PHE A N 1
ATOM 1675 C CA . PHE A 1 217 ? -1.853 -30.094 9.133 1 98.38 217 PHE A CA 1
ATOM 1676 C C . PHE A 1 217 ? -2.646 -28.891 9.625 1 98.38 217 PHE A C 1
ATOM 1678 O O . PHE A 1 217 ? -2.287 -28.266 10.625 1 98.38 217 PHE A O 1
ATOM 1685 N N . LEU A 1 218 ? -3.77 -28.516 8.961 1 98.5 218 LEU A N 1
ATOM 1686 C CA . LEU A 1 218 ? -4.613 -27.391 9.336 1 98.5 218 LEU A CA 1
ATOM 1687 C C . LEU A 1 218 ? -5.246 -27.609 10.703 1 98.5 218 LEU A C 1
ATOM 1689 O O . LEU A 1 218 ? -5.262 -26.703 11.539 1 98.5 218 LEU A O 1
ATOM 1693 N N . ARG A 1 219 ? -5.73 -28.781 10.914 1 97.75 219 ARG A N 1
ATOM 1694 C CA . ARG A 1 219 ? -6.359 -29.109 12.195 1 97.75 219 ARG A CA 1
ATOM 1695 C C . ARG A 1 219 ? -5.352 -29.031 13.336 1 97.75 219 ARG A C 1
ATOM 1697 O O . ARG A 1 219 ? -5.641 -28.484 14.398 1 97.75 219 ARG A O 1
ATOM 1704 N N . THR A 1 220 ? -4.223 -29.625 13.078 1 98.5 220 THR A N 1
ATOM 1705 C CA . THR A 1 220 ? -3.166 -29.609 14.078 1 98.5 220 THR A CA 1
ATOM 1706 C C . THR A 1 220 ? -2.756 -28.172 14.406 1 98.5 220 THR A C 1
ATOM 1708 O O . THR A 1 220 ? -2.584 -27.812 15.578 1 98.5 220 THR A O 1
ATOM 1711 N N . THR A 1 221 ? -2.561 -27.359 13.391 1 98.69 221 THR A N 1
ATOM 1712 C CA . THR A 1 221 ? -2.174 -25.969 13.586 1 98.69 221 THR A CA 1
ATOM 1713 C C . THR A 1 221 ? -3.223 -25.234 14.406 1 98.69 221 THR A C 1
ATOM 1715 O O . THR A 1 221 ? -2.883 -24.469 15.312 1 98.69 221 THR A O 1
ATOM 1718 N N . ARG A 1 222 ? -4.504 -25.422 14.117 1 98.31 222 ARG A N 1
ATOM 1719 C CA . ARG A 1 222 ? -5.594 -24.797 14.844 1 98.31 222 ARG A CA 1
ATOM 1720 C C . ARG A 1 222 ? -5.609 -25.234 16.312 1 98.31 222 ARG A C 1
ATOM 1722 O O . ARG A 1 222 ? -5.688 -24.391 17.203 1 98.31 222 ARG A O 1
ATOM 1729 N N . GLU A 1 223 ? -5.504 -26.531 16.5 1 98.31 223 GLU A N 1
ATOM 1730 C CA . GLU A 1 223 ? -5.559 -27.094 17.859 1 98.31 223 GLU A CA 1
ATOM 1731 C C . GLU A 1 223 ? -4.383 -26.609 18.703 1 98.31 223 GLU A C 1
ATOM 1733 O O . GLU A 1 223 ? -4.566 -26.188 19.844 1 98.31 223 GLU A O 1
ATOM 1738 N N . GLU A 1 224 ? -3.203 -26.672 18.141 1 98.62 224 GLU A N 1
ATOM 1739 C CA . GLU A 1 224 ? -2.004 -26.297 18.891 1 98.62 224 GLU A CA 1
ATOM 1740 C C . GLU A 1 224 ? -1.985 -24.797 19.172 1 98.62 224 GLU A C 1
ATOM 1742 O O . GLU A 1 224 ? -1.567 -24.375 20.266 1 98.62 224 GLU A O 1
ATOM 1747 N N . SER A 1 225 ? -2.385 -23.953 18.188 1 98.62 225 SER A N 1
ATOM 1748 C CA . SER A 1 225 ? -2.43 -22.516 18.406 1 98.62 225 SER A CA 1
ATOM 1749 C C . SER A 1 225 ? -3.439 -22.156 19.5 1 98.62 225 SER A C 1
ATOM 1751 O O . SER A 1 225 ? -3.156 -21.344 20.375 1 98.62 225 SER A O 1
ATOM 1753 N N . GLU A 1 226 ? -4.605 -22.797 19.453 1 98.12 226 GLU A N 1
ATOM 1754 C CA . GLU A 1 226 ? -5.633 -22.562 20.469 1 98.12 226 GLU A CA 1
ATOM 1755 C C . GLU A 1 226 ? -5.148 -22.969 21.844 1 98.12 226 GLU A C 1
ATOM 1757 O O . GLU A 1 226 ? -5.332 -22.234 22.828 1 98.12 226 GLU A O 1
ATOM 1762 N N . ARG A 1 227 ? -4.582 -24.125 21.922 1 98.12 227 ARG A N 1
ATOM 1763 C CA . ARG A 1 227 ? -4.074 -24.641 23.188 1 98.12 227 ARG A CA 1
ATOM 1764 C C . ARG A 1 227 ? -3.029 -23.688 23.781 1 98.12 227 ARG A C 1
ATOM 1766 O O . ARG A 1 227 ? -2.988 -23.484 24.984 1 98.12 227 ARG A O 1
ATOM 1773 N N . ALA A 1 228 ? -2.191 -23.156 22.938 1 98.44 228 ALA A N 1
ATOM 1774 C CA . ALA A 1 228 ? -1.077 -22.328 23.375 1 98.44 228 ALA A CA 1
ATOM 1775 C C . ALA A 1 228 ? -1.53 -20.891 23.609 1 98.44 228 ALA A C 1
ATOM 1777 O O . ALA A 1 228 ? -0.776 -20.062 24.141 1 98.44 228 ALA A O 1
ATOM 1778 N N . GLY A 1 229 ? -2.793 -20.531 23.234 1 98.31 229 GLY A N 1
ATOM 1779 C CA . GLY A 1 229 ? -3.266 -19.156 23.328 1 98.31 229 GLY A CA 1
ATOM 1780 C C . GLY A 1 229 ? -2.705 -18.25 22.25 1 98.31 229 GLY A C 1
ATOM 1781 O O . GLY A 1 229 ? -2.705 -17.031 22.375 1 98.31 229 GLY A O 1
ATOM 1782 N N . ALA A 1 230 ? -2.1 -18.812 21.219 1 98.81 230 ALA A N 1
ATOM 1783 C CA . ALA A 1 230 ? -1.656 -18.094 20.031 1 98.81 230 ALA A CA 1
ATOM 1784 C C . ALA A 1 230 ? -2.785 -17.969 19.016 1 98.81 230 ALA A C 1
ATOM 1786 O O . ALA A 1 230 ? -3.783 -18.688 19.094 1 98.81 230 ALA A O 1
ATOM 1787 N N . LEU A 1 231 ? -2.641 -17.016 18.125 1 98.94 231 LEU A N 1
ATOM 1788 C CA . LEU A 1 231 ? -3.689 -16.812 17.141 1 98.94 231 LEU A CA 1
ATOM 1789 C C . LEU A 1 231 ? -3.359 -17.531 15.836 1 98.94 231 LEU A C 1
ATOM 1791 O O . LEU A 1 231 ? -2.195 -17.594 15.438 1 98.94 231 LEU A O 1
ATOM 1795 N N . MET A 1 232 ? -4.336 -18.078 15.195 1 98.88 232 MET A N 1
ATOM 1796 C CA . MET A 1 232 ? -4.207 -18.594 13.836 1 98.88 232 MET A CA 1
ATOM 1797 C C . MET A 1 232 ? -4.641 -17.547 12.812 1 98.88 232 MET A C 1
ATOM 1799 O O . MET A 1 232 ? -5.781 -17.078 12.844 1 98.88 232 MET A O 1
ATOM 1803 N N . ILE A 1 233 ? -3.758 -17.141 11.969 1 98.94 233 ILE A N 1
ATOM 1804 C CA . ILE A 1 233 ? -4.023 -16.203 10.891 1 98.94 233 ILE A CA 1
ATOM 1805 C C . ILE A 1 233 ? -3.998 -16.938 9.547 1 98.94 233 ILE A C 1
ATOM 1807 O O . ILE A 1 233 ? -3 -17.578 9.203 1 98.94 233 ILE A O 1
ATOM 1811 N N . LEU A 1 234 ? -5.086 -16.906 8.867 1 98.88 234 LEU A N 1
ATOM 1812 C CA . LEU A 1 234 ? -5.129 -17.484 7.523 1 98.88 234 LEU A CA 1
ATOM 1813 C C . LEU A 1 234 ? -5.016 -16.375 6.469 1 98.88 234 LEU A C 1
ATOM 1815 O O . LEU A 1 234 ? -5.863 -15.492 6.398 1 98.88 234 LEU A O 1
ATOM 1819 N N . ASP A 1 235 ? -3.957 -16.438 5.723 1 98.81 235 ASP A N 1
ATOM 1820 C CA . ASP A 1 235 ? -3.764 -15.508 4.605 1 98.81 235 ASP A CA 1
ATOM 1821 C C . ASP A 1 235 ? -4.617 -15.906 3.406 1 98.81 235 ASP A C 1
ATOM 1823 O O . ASP A 1 235 ? -4.277 -16.859 2.688 1 98.81 235 ASP A O 1
ATOM 1827 N N . GLU A 1 236 ? -5.703 -15.141 3.191 1 98.69 236 GLU A N 1
ATOM 1828 C CA . GLU A 1 236 ? -6.652 -15.406 2.113 1 98.69 236 GLU A CA 1
ATOM 1829 C C . GLU A 1 236 ? -6.539 -14.352 1.014 1 98.69 236 GLU A C 1
ATOM 1831 O O . GLU A 1 236 ? -7.48 -14.148 0.245 1 98.69 236 GLU A O 1
ATOM 1836 N N . VAL A 1 237 ? -5.402 -13.703 0.958 1 98.56 237 VAL A N 1
ATOM 1837 C CA . VAL A 1 237 ? -5.195 -12.641 -0.019 1 98.56 237 VAL A CA 1
ATOM 1838 C C . VAL A 1 237 ? -5.461 -13.172 -1.426 1 98.56 237 VAL A C 1
ATOM 1840 O O . VAL A 1 237 ? -6.148 -12.523 -2.219 1 98.56 237 VAL A O 1
ATOM 1843 N N . MET A 1 238 ? -4.988 -14.328 -1.728 1 97.81 238 MET A N 1
ATOM 1844 C CA . MET A 1 238 ? -5.16 -14.938 -3.043 1 97.81 238 MET A CA 1
ATOM 1845 C C . MET A 1 238 ? -6.316 -15.93 -3.037 1 97.81 238 MET A C 1
ATOM 1847 O O . MET A 1 238 ? -7.145 -15.938 -3.951 1 97.81 238 MET A O 1
ATOM 1851 N N . THR A 1 239 ? -6.465 -16.703 -1.982 1 98.25 239 THR A N 1
ATOM 1852 C CA . THR A 1 239 ? -7.273 -17.922 -2.002 1 98.25 239 THR A CA 1
ATOM 1853 C C . THR A 1 239 ? -8.727 -17.594 -1.672 1 98.25 239 THR A C 1
ATOM 1855 O O . THR A 1 239 ? -9.609 -18.438 -1.841 1 98.25 239 THR A O 1
ATOM 1858 N N . SER A 1 240 ? -8.992 -16.312 -1.283 1 98.5 240 SER A N 1
ATOM 1859 C CA . SER A 1 240 ? -10.375 -15.922 -1.001 1 98.5 240 SER A CA 1
ATOM 1860 C C . SER A 1 240 ? -11.25 -16.047 -2.244 1 98.5 240 SER A C 1
ATOM 1862 O O . SER A 1 240 ? -12.477 -16.094 -2.145 1 98.5 240 SER A O 1
ATOM 1864 N N . ARG A 1 241 ? -10.703 -16.172 -3.393 1 98.31 241 ARG A N 1
ATOM 1865 C CA . ARG A 1 241 ? -11.43 -16.219 -4.66 1 98.31 241 ARG A CA 1
ATOM 1866 C C . ARG A 1 241 ? -11.945 -17.625 -4.93 1 98.31 241 ARG A C 1
ATOM 1868 O O . ARG A 1 241 ? -12.711 -17.844 -5.875 1 98.31 241 ARG A O 1
ATOM 1875 N N . LEU A 1 242 ? -11.578 -18.609 -4.098 1 98.38 242 LEU A N 1
ATOM 1876 C CA . LEU A 1 242 ? -11.781 -20 -4.449 1 98.38 242 LEU A CA 1
ATOM 1877 C C . LEU A 1 242 ? -13.148 -20.484 -3.99 1 98.38 242 LEU A C 1
ATOM 1879 O O . LEU A 1 242 ? -13.625 -21.547 -4.426 1 98.38 242 LEU A O 1
ATOM 1883 N N . ALA A 1 243 ? -13.773 -19.781 -3.111 1 97.81 243 ALA A N 1
ATOM 1884 C CA . ALA A 1 243 ? -15.125 -20.078 -2.629 1 97.81 243 ALA A CA 1
ATOM 1885 C C . ALA A 1 243 ? -15.836 -18.812 -2.174 1 97.81 243 ALA A C 1
ATOM 1887 O O . ALA A 1 243 ? -15.195 -17.797 -1.887 1 97.81 243 ALA A O 1
ATOM 1888 N N . PRO A 1 244 ? -17.141 -18.859 -2.119 1 96.81 244 PRO A N 1
ATOM 1889 C CA . PRO A 1 244 ? -17.859 -17.641 -1.736 1 96.81 244 PRO A CA 1
ATOM 1890 C C . PRO A 1 244 ? -17.391 -17.062 -0.401 1 96.81 244 PRO A C 1
ATOM 1892 O O . PRO A 1 244 ? -17.219 -15.852 -0.267 1 96.81 244 PRO A O 1
ATOM 1895 N N . GLY A 1 245 ? -17.156 -17.906 0.548 1 97.25 245 GLY A N 1
ATOM 1896 C CA . GLY A 1 245 ? -16.688 -17.469 1.852 1 97.25 245 GLY A CA 1
ATOM 1897 C C . GLY A 1 245 ? -15.18 -17.578 2.008 1 97.25 245 GLY A C 1
ATOM 1898 O O . GLY A 1 245 ? -14.664 -17.516 3.125 1 97.25 245 GLY A O 1
ATOM 1899 N N . GLY A 1 246 ? -14.438 -17.75 0.898 1 97.25 246 GLY A N 1
ATOM 1900 C CA . GLY A 1 246 ? -13.008 -18.016 0.954 1 97.25 246 GLY A CA 1
ATOM 1901 C C . GLY A 1 246 ? -12.664 -19.484 1.1 1 97.25 246 GLY A C 1
ATOM 1902 O O . GLY A 1 246 ? -13.547 -20.312 1.298 1 97.25 246 GLY A O 1
ATOM 1903 N N . LEU A 1 247 ? -11.414 -19.719 0.933 1 97.19 247 LEU A N 1
ATOM 1904 C CA . LEU A 1 247 ? -10.953 -21.094 1.029 1 97.19 247 LEU A CA 1
ATOM 1905 C C . LEU A 1 247 ? -11.25 -21.672 2.408 1 97.19 247 LEU A C 1
ATOM 1907 O O . LEU A 1 247 ? -11.547 -22.875 2.535 1 97.19 247 LEU A O 1
ATOM 1911 N N . LYS A 1 248 ? -11.18 -20.875 3.418 1 95.62 248 LYS A N 1
ATOM 1912 C CA . LYS A 1 248 ? -11.414 -21.344 4.785 1 95.62 248 LYS A CA 1
ATOM 1913 C C . LYS A 1 248 ? -12.789 -22 4.914 1 95.62 248 LYS A C 1
ATOM 1915 O O . LYS A 1 248 ? -12.945 -22.984 5.637 1 95.62 248 LYS A O 1
ATOM 1920 N N . ASP A 1 249 ? -13.734 -21.438 4.211 1 93.19 249 ASP A N 1
ATOM 1921 C CA . ASP A 1 249 ? -15.078 -22 4.258 1 93.19 249 ASP A CA 1
ATOM 1922 C C . ASP A 1 249 ? -15.109 -23.406 3.662 1 93.19 249 ASP A C 1
ATOM 1924 O O . ASP A 1 249 ? -15.75 -24.297 4.215 1 93.19 249 ASP A O 1
ATOM 1928 N N . MET A 1 250 ? -14.461 -23.578 2.631 1 91.88 250 MET A N 1
ATOM 1929 C CA . MET A 1 250 ? -14.391 -24.875 1.971 1 91.88 250 MET A CA 1
ATOM 1930 C C . MET A 1 250 ? -13.625 -25.891 2.828 1 91.88 250 MET A C 1
ATOM 1932 O O . MET A 1 250 ? -13.953 -27.078 2.836 1 91.88 250 MET A O 1
ATOM 1936 N N . LEU A 1 251 ? -12.625 -25.391 3.521 1 93.62 251 LEU A N 1
ATOM 1937 C CA . LEU A 1 251 ? -11.766 -26.25 4.32 1 93.62 251 LEU A CA 1
ATOM 1938 C C . LEU A 1 251 ? -12.391 -26.531 5.688 1 93.62 251 LEU A C 1
ATOM 1940 O O . LEU A 1 251 ? -11.961 -27.438 6.395 1 93.62 251 LEU A O 1
ATOM 1944 N N . GLY A 1 252 ? -13.344 -25.781 6.047 1 92.88 252 GLY A N 1
ATOM 1945 C CA . GLY A 1 252 ? -13.977 -25.938 7.348 1 92.88 252 GLY A CA 1
ATOM 1946 C C . GLY A 1 252 ? -13.086 -25.516 8.5 1 92.88 252 GLY A C 1
ATOM 1947 O O . GLY A 1 252 ? -13.094 -26.141 9.562 1 92.88 252 GLY A O 1
ATOM 1948 N N . ILE A 1 253 ? -12.211 -24.609 8.273 1 93.88 253 ILE A N 1
ATOM 1949 C CA . ILE A 1 253 ? -11.305 -24.109 9.297 1 93.88 253 ILE A CA 1
ATOM 1950 C C . ILE A 1 253 ? -11.766 -22.719 9.75 1 93.88 253 ILE A C 1
ATOM 1952 O O . ILE A 1 253 ? -12.281 -21.938 8.945 1 93.88 253 ILE A O 1
ATOM 1956 N N . ARG A 1 254 ? -11.625 -22.422 11.023 1 94.75 254 ARG A N 1
ATOM 1957 C CA . ARG A 1 254 ? -12 -21.125 11.586 1 94.75 254 ARG A CA 1
ATOM 1958 C C . ARG A 1 254 ? -10.781 -20.391 12.125 1 94.75 254 ARG A C 1
ATOM 1960 O O . ARG A 1 254 ? -10.484 -20.469 13.32 1 94.75 254 ARG A O 1
ATOM 1967 N N . PRO A 1 255 ? -10.102 -19.641 11.352 1 98.5 255 PRO A N 1
ATOM 1968 C CA . PRO A 1 255 ? -8.992 -18.828 11.852 1 98.5 255 PRO A CA 1
ATOM 1969 C C . PRO A 1 255 ? -9.461 -17.672 12.742 1 98.5 255 PRO A C 1
ATOM 1971 O O . PRO A 1 255 ? -10.648 -17.328 12.734 1 98.5 255 PRO A O 1
ATOM 1974 N N . ASP A 1 256 ? -8.562 -17.156 13.586 1 98.88 256 ASP A N 1
ATOM 1975 C CA . ASP A 1 256 ? -8.891 -15.984 14.406 1 98.88 256 ASP A CA 1
ATOM 1976 C C . ASP A 1 256 ? -8.953 -14.719 13.555 1 98.88 256 ASP A C 1
ATOM 1978 O O . ASP A 1 256 ? -9.773 -13.836 13.82 1 98.88 256 ASP A O 1
ATOM 1982 N N . LEU A 1 257 ? -8.055 -14.625 12.602 1 98.88 257 LEU A N 1
ATOM 1983 C CA . LEU A 1 257 ? -7.957 -13.516 11.656 1 98.88 257 LEU A CA 1
ATOM 1984 C C . LEU A 1 257 ? -7.691 -14.023 10.242 1 98.88 257 LEU A C 1
ATOM 1986 O O . LEU A 1 257 ? -7.082 -15.078 10.062 1 98.88 257 LEU A O 1
ATOM 1990 N N . ILE A 1 258 ? -8.156 -13.266 9.281 1 98.88 258 ILE A N 1
ATOM 1991 C CA . ILE A 1 258 ? -7.75 -13.508 7.902 1 98.88 258 ILE A CA 1
ATOM 1992 C C . ILE A 1 258 ? -7.258 -12.203 7.273 1 98.88 258 ILE A C 1
ATOM 1994 O O . ILE A 1 258 ? -7.551 -11.117 7.777 1 98.88 258 ILE A O 1
ATOM 1998 N N . THR A 1 259 ? -6.512 -12.32 6.297 1 98.88 259 THR A N 1
ATOM 1999 C CA . THR A 1 259 ? -6.113 -11.188 5.473 1 98.88 259 THR A CA 1
ATOM 2000 C C . THR A 1 259 ? -6.652 -11.336 4.051 1 98.88 259 THR A C 1
ATOM 2002 O O . THR A 1 259 ? -6.867 -12.461 3.578 1 98.88 259 THR A O 1
ATOM 2005 N N . LEU A 1 260 ? -6.961 -10.25 3.453 1 98.75 260 LEU A N 1
ATOM 2006 C CA . LEU A 1 260 ? -7.598 -10.164 2.143 1 98.75 260 LEU A CA 1
ATOM 2007 C C . LEU A 1 260 ? -6.859 -9.18 1.243 1 98.75 260 LEU A C 1
ATOM 2009 O O . LEU A 1 260 ? -6.125 -8.312 1.731 1 98.75 260 LEU A O 1
ATOM 2013 N N . GLY A 1 261 ? -7.027 -9.266 -0.057 1 98.06 261 GLY A N 1
ATOM 2014 C CA . GLY A 1 261 ? -6.398 -8.352 -0.995 1 98.06 261 GLY A CA 1
ATOM 2015 C C . GLY A 1 261 ? -6.762 -8.633 -2.439 1 98.06 261 GLY A C 1
ATOM 2016 O O . GLY A 1 261 ? -7.895 -9.016 -2.738 1 98.06 261 GLY A O 1
ATOM 2017 N N . LYS A 1 262 ? -5.863 -8.297 -3.297 1 96.75 262 LYS A N 1
ATOM 2018 C CA . LYS A 1 262 ? -5.887 -8.625 -4.719 1 96.75 262 LYS A CA 1
ATOM 2019 C C . LYS A 1 262 ? -7.195 -8.18 -5.367 1 96.75 262 LYS A C 1
ATOM 2021 O O . LYS A 1 262 ? -7.516 -6.992 -5.387 1 96.75 262 LYS A O 1
ATOM 2026 N N . TYR A 1 263 ? -8.031 -9.164 -5.836 1 97.25 263 TYR A N 1
ATOM 2027 C CA . TYR A 1 263 ? -9.195 -8.883 -6.672 1 97.25 263 TYR A CA 1
ATOM 2028 C C . TYR A 1 263 ? -10.242 -8.078 -5.902 1 97.25 263 TYR A C 1
ATOM 2030 O O . TYR A 1 263 ? -11.094 -7.422 -6.5 1 97.25 263 TYR A O 1
ATOM 2038 N N . LEU A 1 264 ? -10.125 -8.07 -4.648 1 98.31 264 LEU A N 1
ATOM 2039 C CA . LEU A 1 264 ? -11.125 -7.441 -3.799 1 98.31 264 LEU A CA 1
ATOM 2040 C C . LEU A 1 264 ? -11.047 -5.922 -3.906 1 98.31 264 LEU A C 1
ATOM 2042 O O . LEU A 1 264 ? -11.961 -5.219 -3.477 1 98.31 264 LEU A O 1
ATOM 2046 N N . GLY A 1 265 ? -10 -5.387 -4.465 1 96.5 265 GLY A N 1
ATOM 2047 C CA . GLY A 1 265 ? -9.898 -3.961 -4.723 1 96.5 265 GLY A CA 1
ATOM 2048 C C . GLY A 1 265 ? -10.594 -3.539 -6.004 1 96.5 265 GLY A C 1
ATOM 2049 O O . GLY A 1 265 ? -10.633 -2.352 -6.336 1 96.5 265 GLY A O 1
ATOM 2050 N N . GLY A 1 266 ? -11.109 -4.48 -6.754 1 95.38 266 GLY A N 1
ATOM 2051 C CA . GLY A 1 266 ? -11.789 -4.168 -8 1 95.38 266 GLY A CA 1
ATOM 2052 C C . GLY A 1 266 ? -10.844 -3.684 -9.086 1 95.38 266 GLY A C 1
ATOM 2053 O O . GLY A 1 266 ? -11.227 -2.859 -9.922 1 95.38 266 GLY A O 1
ATOM 2054 N N . GLY A 1 267 ? -9.656 -4.078 -9.016 1 93.06 267 GLY A N 1
ATOM 2055 C CA . GLY A 1 267 ? -8.656 -3.668 -9.984 1 93.06 267 GLY A CA 1
ATOM 2056 C C . GLY A 1 267 ? -7.691 -2.627 -9.445 1 93.06 267 GLY A C 1
ATOM 2057 O O . GLY A 1 267 ? -6.727 -2.26 -10.117 1 93.06 267 GLY A O 1
ATOM 2058 N N . LEU A 1 268 ? -7.902 -2.191 -8.25 1 94.75 268 LEU A N 1
ATOM 2059 C CA . LEU A 1 268 ? -7.082 -1.16 -7.629 1 94.75 268 LEU A CA 1
ATOM 2060 C C . LEU A 1 268 ? -6.324 -1.72 -6.43 1 94.75 268 LEU A C 1
ATOM 2062 O O . LEU A 1 268 ? -6.664 -2.791 -5.918 1 94.75 268 LEU A O 1
ATOM 2066 N N . PRO A 1 269 ? -5.227 -0.996 -6.047 1 94.75 269 PRO A N 1
ATOM 2067 C CA . PRO A 1 269 ? -4.508 -1.443 -4.852 1 94.75 269 PRO A CA 1
ATOM 2068 C C . PRO A 1 269 ? -5.418 -1.582 -3.635 1 94.75 269 PRO A C 1
ATOM 2070 O O . PRO A 1 269 ? -6.184 -0.666 -3.324 1 94.75 269 PRO A O 1
ATOM 2073 N N . PHE A 1 270 ? -5.293 -2.738 -2.975 1 95.75 270 PHE A N 1
ATOM 2074 C CA . PHE A 1 270 ? -6.211 -3.018 -1.877 1 95.75 270 PHE A CA 1
ATOM 2075 C C . PHE A 1 270 ? -5.641 -4.082 -0.95 1 95.75 270 PHE A C 1
ATOM 2077 O O . PHE A 1 270 ? -4.949 -5 -1.4 1 95.75 270 PHE A O 1
ATOM 2084 N N . GLY A 1 271 ? -5.941 -3.984 0.271 1 97.38 271 GLY A N 1
ATOM 2085 C CA . GLY A 1 271 ? -5.793 -4.988 1.312 1 97.38 271 GLY A CA 1
ATOM 2086 C C . GLY A 1 271 ? -6.781 -4.816 2.451 1 97.38 271 GLY A C 1
ATOM 2087 O O . GLY A 1 271 ? -7.402 -3.758 2.586 1 97.38 271 GLY A O 1
ATOM 2088 N N . ALA A 1 272 ? -6.969 -5.812 3.162 1 98.56 272 ALA A N 1
ATOM 2089 C CA . ALA A 1 272 ? -7.785 -5.777 4.375 1 98.56 272 ALA A CA 1
ATOM 2090 C C . ALA A 1 272 ? -7.406 -6.91 5.32 1 98.56 272 ALA A C 1
ATOM 2092 O O . ALA A 1 272 ? -6.75 -7.875 4.918 1 98.56 272 ALA A O 1
ATOM 2093 N N . PHE A 1 273 ? -7.703 -6.777 6.508 1 98.75 273 PHE A N 1
ATOM 2094 C CA . PHE A 1 273 ? -7.609 -7.848 7.492 1 98.75 273 PHE A CA 1
ATOM 2095 C C . PHE A 1 273 ? -8.742 -7.754 8.508 1 98.75 273 PHE A C 1
ATOM 2097 O O . PHE A 1 273 ? -9.344 -6.688 8.68 1 98.75 273 PHE A O 1
ATOM 2104 N N . GLY A 1 274 ? -9.094 -8.852 9.039 1 98.5 274 GLY A N 1
ATOM 2105 C CA . GLY A 1 274 ? -10.195 -8.867 9.992 1 98.5 274 GLY A CA 1
ATOM 2106 C C . GLY A 1 274 ? -10.461 -10.234 10.578 1 98.5 274 GLY A C 1
ATOM 2107 O O . GLY A 1 274 ? -9.812 -11.219 10.203 1 98.5 274 GLY A O 1
ATOM 2108 N N . GLY A 1 275 ? -11.312 -10.32 11.5 1 98.5 275 GLY A N 1
ATOM 2109 C CA . GLY A 1 275 ? -11.711 -11.508 12.242 1 98.5 275 GLY A CA 1
ATOM 2110 C C . GLY A 1 275 ? -12.445 -11.188 13.531 1 98.5 275 GLY A C 1
ATOM 2111 O O . GLY A 1 275 ? -13.383 -10.391 13.531 1 98.5 275 GLY A O 1
ATOM 2112 N N . ARG A 1 276 ? -12.039 -11.828 14.555 1 98.62 276 ARG A N 1
ATOM 2113 C CA . ARG A 1 276 ? -12.664 -11.688 15.867 1 98.62 276 ARG A CA 1
ATOM 2114 C C . ARG A 1 276 ? -12.656 -10.234 16.328 1 98.62 276 ARG A C 1
ATOM 2116 O O . ARG A 1 276 ? -11.633 -9.555 16.234 1 98.62 276 ARG A O 1
ATOM 2123 N N . ARG A 1 277 ? -13.789 -9.812 16.922 1 97.75 277 ARG A N 1
ATOM 2124 C CA . ARG A 1 277 ? -13.977 -8.445 17.391 1 97.75 277 ARG A CA 1
ATOM 2125 C C . ARG A 1 277 ? -13 -8.109 18.516 1 97.75 277 ARG A C 1
ATOM 2127 O O . ARG A 1 277 ? -12.414 -7.031 18.531 1 97.75 277 ARG A O 1
ATOM 2134 N N . ASP A 1 278 ? -12.859 -9.016 19.422 1 98 278 ASP A N 1
ATOM 2135 C CA . ASP A 1 278 ? -12.023 -8.75 20.594 1 98 278 ASP A CA 1
ATOM 2136 C C . ASP A 1 278 ? -10.57 -8.539 20.203 1 98 278 ASP A C 1
ATOM 2138 O O . ASP A 1 278 ? -9.852 -7.758 20.828 1 98 278 ASP A O 1
ATOM 2142 N N . ILE A 1 279 ? -10.109 -9.234 19.156 1 98.38 279 ILE A N 1
ATOM 2143 C CA . ILE A 1 279 ? -8.758 -9.055 18.656 1 98.38 279 ILE A CA 1
ATOM 2144 C C . ILE A 1 279 ? -8.656 -7.719 17.922 1 98.38 279 ILE A C 1
ATOM 2146 O O . ILE A 1 279 ? -7.766 -6.914 18.188 1 98.38 279 ILE A O 1
ATOM 2150 N N . MET A 1 280 ? -9.609 -7.434 17.016 1 98 280 MET A N 1
ATOM 2151 C CA . MET A 1 280 ? -9.57 -6.254 16.156 1 98 280 MET A CA 1
ATOM 2152 C C . MET A 1 280 ? -9.711 -4.977 16.984 1 98 280 MET A C 1
ATOM 2154 O O . MET A 1 280 ? -9.289 -3.904 16.547 1 98 280 MET A O 1
ATOM 2158 N N . ASP A 1 281 ? -10.227 -5.043 18.172 1 96.5 281 ASP A N 1
ATOM 2159 C CA . ASP A 1 281 ? -10.461 -3.887 19.031 1 96.5 281 ASP A CA 1
ATOM 2160 C C . ASP A 1 281 ? -9.148 -3.301 19.547 1 96.5 281 ASP A C 1
ATOM 2162 O O . ASP A 1 281 ? -9.125 -2.215 20.125 1 96.5 281 ASP A O 1
ATOM 2166 N N . VAL A 1 282 ? -8.055 -3.988 19.266 1 97.25 282 VAL A N 1
ATOM 2167 C CA . VAL A 1 282 ? -6.766 -3.4 19.609 1 97.25 282 VAL A CA 1
ATOM 2168 C C . VAL A 1 282 ? -6.551 -2.123 18.797 1 97.25 282 VAL A C 1
ATOM 2170 O O . VAL A 1 282 ? -5.73 -1.278 19.156 1 97.25 282 VAL A O 1
ATOM 2173 N N . PHE A 1 283 ? -7.312 -1.998 17.656 1 95.94 283 PHE A N 1
ATOM 2174 C CA . PHE A 1 283 ? -7.215 -0.816 16.812 1 95.94 283 PHE A CA 1
ATOM 2175 C C . PHE A 1 283 ? -8.344 0.164 17.109 1 95.94 283 PHE A C 1
ATOM 2177 O O . PHE A 1 283 ? -8.469 1.194 16.453 1 95.94 283 PHE A O 1
ATOM 2184 N N . ASN A 1 284 ? -9.227 -0.112 18.031 1 93.88 284 ASN A N 1
ATOM 2185 C CA . ASN A 1 284 ? -10.344 0.768 18.391 1 93.88 284 ASN A CA 1
ATOM 2186 C C . ASN A 1 284 ? -9.859 2.006 19.141 1 93.88 284 ASN A C 1
ATOM 2188 O O . ASN A 1 284 ? -9.469 1.914 20.297 1 93.88 284 ASN A O 1
ATOM 2192 N N . PRO A 1 285 ? -9.93 3.146 18.484 1 88.94 285 PRO A N 1
ATOM 2193 C CA . PRO A 1 285 ? -9.359 4.348 19.109 1 88.94 285 PRO A CA 1
ATOM 2194 C C . PRO A 1 285 ? -10.086 4.754 20.391 1 88.94 285 PRO A C 1
ATOM 2196 O O . PRO A 1 285 ? -9.586 5.586 21.156 1 88.94 285 PRO A O 1
ATOM 2199 N N . LEU A 1 286 ? -11.195 4.273 20.625 1 84.62 286 LEU A N 1
ATOM 2200 C CA . LEU A 1 286 ? -11.961 4.566 21.828 1 84.62 286 LEU A CA 1
ATOM 2201 C C . LEU A 1 286 ? -11.43 3.781 23.016 1 84.62 286 LEU A C 1
ATOM 2203 O O . LEU A 1 286 ? -11.797 4.055 24.156 1 84.62 286 LEU A O 1
ATOM 2207 N N . THR A 1 287 ? -10.453 2.863 22.688 1 86.69 287 THR A N 1
ATOM 2208 C CA . THR A 1 287 ? -9.844 2.061 23.75 1 86.69 287 THR A CA 1
ATOM 2209 C C . THR A 1 287 ? -8.469 2.607 24.109 1 86.69 287 THR A C 1
ATOM 2211 O O . THR A 1 287 ? -7.66 2.912 23.234 1 86.69 287 THR A O 1
ATOM 2214 N N . PRO A 1 288 ? -8.266 2.703 25.438 1 87.88 288 PRO A N 1
ATOM 2215 C CA . PRO A 1 288 ? -6.938 3.164 25.844 1 87.88 288 PRO A CA 1
ATOM 2216 C C . PRO A 1 288 ? -5.82 2.252 25.344 1 87.88 288 PRO A C 1
ATOM 2218 O O . PRO A 1 288 ? -5.949 1.025 25.391 1 87.88 288 PRO A O 1
ATOM 2221 N N . GLY A 1 289 ? -4.809 2.846 24.844 1 89.69 289 GLY A N 1
ATOM 2222 C CA . GLY A 1 289 ? -3.65 2.08 24.406 1 89.69 289 GLY A CA 1
ATOM 2223 C C . GLY A 1 289 ? -3.83 1.453 23.047 1 89.69 289 GLY A C 1
ATOM 2224 O O . GLY A 1 289 ? -3.031 0.608 22.641 1 89.69 289 GLY A O 1
ATOM 2225 N N . ALA A 1 290 ? -4.848 1.854 22.344 1 93.56 290 ALA A N 1
ATOM 2226 C CA . ALA A 1 290 ? -5.133 1.314 21.016 1 93.56 290 ALA A CA 1
ATOM 2227 C C . ALA A 1 290 ? -3.973 1.58 20.062 1 93.56 290 ALA A C 1
ATOM 2229 O O . ALA A 1 290 ? -3.291 2.602 20.172 1 93.56 290 ALA A O 1
ATOM 2230 N N . LEU A 1 291 ? -3.738 0.585 19.203 1 94.94 291 LEU A N 1
ATOM 2231 C CA . LEU A 1 291 ? -2.766 0.783 18.141 1 94.94 291 LEU A CA 1
ATOM 2232 C C . LEU A 1 291 ? -3.264 1.818 17.141 1 94.94 291 LEU A C 1
ATOM 2234 O O . LEU A 1 291 ? -4.453 1.85 16.812 1 94.94 291 LEU A O 1
ATOM 2238 N N . ALA A 1 292 ? -2.377 2.656 16.703 1 91.56 292 ALA A N 1
ATOM 2239 C CA . ALA A 1 292 ? -2.693 3.572 15.602 1 91.56 292 ALA A CA 1
ATOM 2240 C C . ALA A 1 292 ? -2.535 2.885 14.25 1 91.56 292 ALA A C 1
ATOM 2242 O O . ALA A 1 292 ? -1.614 2.09 14.055 1 91.56 292 ALA A O 1
ATOM 2243 N N . HIS A 1 293 ? -3.48 3.08 13.445 1 91.94 293 HIS A N 1
ATOM 2244 C CA . HIS A 1 293 ? -3.422 2.627 12.055 1 91.94 293 HIS A CA 1
ATOM 2245 C C . HIS A 1 293 ? -3.691 3.775 11.094 1 91.94 293 HIS A C 1
ATOM 2247 O O . HIS A 1 293 ? -4.848 4.082 10.797 1 91.94 293 HIS A O 1
ATOM 2253 N N . SER A 1 294 ? -2.607 4.297 10.594 1 85.56 294 SER A N 1
ATOM 2254 C CA . SER A 1 294 ? -2.707 5.395 9.641 1 85.56 294 SER A CA 1
ATOM 2255 C C . SER A 1 294 ? -2.5 4.906 8.211 1 85.56 294 SER A C 1
ATOM 2257 O O . SER A 1 294 ? -2.283 3.715 7.98 1 85.56 294 SER A O 1
ATOM 2259 N N . GLY A 1 295 ? -2.721 5.781 7.25 1 85.12 295 GLY A N 1
ATOM 2260 C CA . GLY A 1 295 ? -2.602 5.516 5.828 1 85.12 295 GLY A CA 1
ATOM 2261 C C . GLY A 1 295 ? -3.449 6.438 4.973 1 85.12 295 GLY A C 1
ATOM 2262 O O . GLY A 1 295 ? -4.664 6.52 5.156 1 85.12 295 GLY A O 1
ATOM 2263 N N . THR A 1 296 ? -2.814 6.98 4.105 1 80.94 296 THR A N 1
ATOM 2264 C CA . THR A 1 296 ? -3.424 8.055 3.336 1 80.94 296 THR A CA 1
ATOM 2265 C C . THR A 1 296 ? -4.562 7.527 2.473 1 80.94 296 THR A C 1
ATOM 2267 O O . THR A 1 296 ? -5.645 8.125 2.428 1 80.94 296 THR A O 1
ATOM 2270 N N . PHE A 1 297 ? -4.445 6.332 1.939 1 87.88 297 PHE A N 1
ATOM 2271 C CA . PHE A 1 297 ? -5.344 5.949 0.855 1 87.88 297 PHE A CA 1
ATOM 2272 C C . PHE A 1 297 ? -6.223 4.773 1.266 1 87.88 297 PHE A C 1
ATOM 2274 O O . PHE A 1 297 ? -6.844 4.129 0.417 1 87.88 297 PHE A O 1
ATOM 2281 N N . GLN A 1 298 ? -6.301 4.508 2.559 1 89.88 298 GLN A N 1
ATOM 2282 C CA . GLN A 1 298 ? -6.996 3.311 3.027 1 89.88 298 GLN A CA 1
ATOM 2283 C C . GLN A 1 298 ? -8.5 3.438 2.83 1 89.88 298 GLN A C 1
ATOM 2285 O O . GLN A 1 298 ? -9.234 2.449 2.938 1 89.88 298 GLN A O 1
ATOM 2290 N N . ASN A 1 299 ? -8.953 4.637 2.494 1 90.5 299 ASN A N 1
ATOM 2291 C CA . ASN A 1 299 ? -10.367 4.805 2.18 1 90.5 299 ASN A CA 1
ATOM 2292 C C . ASN A 1 299 ? -10.57 5.559 0.867 1 90.5 299 ASN A C 1
ATOM 2294 O O . ASN A 1 299 ? -11.469 6.391 0.752 1 90.5 299 ASN A O 1
ATOM 2298 N N . ASN A 1 300 ? -9.695 5.285 -0.058 1 91.19 300 ASN A N 1
ATOM 2299 C CA . ASN A 1 300 ? -9.812 5.852 -1.397 1 91.19 300 ASN A CA 1
ATOM 2300 C C . ASN A 1 300 ? -11.156 5.512 -2.031 1 91.19 300 ASN A C 1
ATOM 2302 O O . ASN A 1 300 ? -11.562 4.352 -2.049 1 91.19 300 ASN A O 1
ATOM 2306 N N . THR A 1 301 ? -11.789 6.52 -2.574 1 94.5 301 THR A N 1
ATOM 2307 C CA . THR A 1 301 ? -13.172 6.355 -3.027 1 94.5 301 THR A CA 1
ATOM 2308 C C . THR A 1 301 ? -13.234 5.406 -4.223 1 94.5 301 THR A C 1
ATOM 2310 O O . THR A 1 301 ? -14.164 4.605 -4.336 1 94.5 301 THR A O 1
ATOM 2313 N N . LEU A 1 302 ? -12.242 5.465 -5.113 1 94.75 302 LEU A N 1
ATOM 2314 C CA . LEU A 1 302 ? -12.266 4.609 -6.297 1 94.75 302 LEU A CA 1
ATOM 2315 C C . LEU A 1 302 ? -12.188 3.139 -5.902 1 94.75 302 LEU A C 1
ATOM 2317 O O . LEU A 1 302 ? -12.953 2.314 -6.402 1 94.75 302 LEU A O 1
ATOM 2321 N N . MET A 1 303 ? -11.25 2.877 -5.059 1 94.81 303 MET A N 1
ATOM 2322 C CA . MET A 1 303 ? -11.039 1.507 -4.602 1 94.81 303 MET A CA 1
ATOM 2323 C C . MET A 1 303 ? -12.266 0.985 -3.859 1 94.81 303 MET A C 1
ATOM 2325 O O . MET A 1 303 ? -12.711 -0.138 -4.098 1 94.81 303 MET A O 1
ATOM 2329 N N . LEU A 1 304 ? -12.852 1.794 -2.994 1 96.69 304 LEU A N 1
ATOM 2330 C CA . LEU A 1 304 ? -13.992 1.368 -2.193 1 96.69 304 LEU A CA 1
ATOM 2331 C C . LEU A 1 304 ? -15.203 1.094 -3.08 1 96.69 304 LEU A C 1
ATOM 2333 O O . LEU A 1 304 ? -15.906 0.093 -2.893 1 96.69 304 LEU A O 1
ATOM 2337 N N . HIS A 1 305 ? -15.438 1.977 -4.07 1 97.38 305 HIS A N 1
ATOM 2338 C CA . HIS A 1 305 ? -16.578 1.799 -4.965 1 97.38 305 HIS A CA 1
ATOM 2339 C C . HIS A 1 305 ? -16.375 0.592 -5.875 1 97.38 305 HIS A C 1
ATOM 2341 O O . HIS A 1 305 ? -17.297 -0.205 -6.066 1 97.38 305 HIS A O 1
ATOM 2347 N N . SER A 1 306 ? -15.227 0.515 -6.422 1 96.81 306 SER A N 1
ATOM 2348 C CA . SER A 1 306 ? -14.93 -0.579 -7.34 1 96.81 306 SER A CA 1
ATOM 2349 C C . SER A 1 306 ? -14.922 -1.923 -6.621 1 96.81 306 SER A C 1
ATOM 2351 O O . SER A 1 306 ? -15.469 -2.906 -7.129 1 96.81 306 SER A O 1
ATOM 2353 N N . GLY A 1 307 ? -14.25 -1.964 -5.445 1 97.69 307 GLY A N 1
ATOM 2354 C CA . GLY A 1 307 ? -14.25 -3.188 -4.66 1 97.69 307 GLY A CA 1
ATOM 2355 C C . GLY A 1 307 ? -15.641 -3.654 -4.277 1 97.69 307 GLY A C 1
ATOM 2356 O O . GLY A 1 307 ? -15.969 -4.836 -4.426 1 97.69 307 GLY A O 1
ATOM 2357 N N . TYR A 1 308 ? -16.453 -2.713 -3.809 1 98.38 308 TYR A N 1
ATOM 2358 C CA . TYR A 1 308 ? -17.812 -3.035 -3.424 1 98.38 308 TYR A CA 1
ATOM 2359 C C . TYR A 1 308 ? -18.594 -3.594 -4.605 1 98.38 308 TYR A C 1
ATOM 2361 O O . TYR A 1 308 ? -19.25 -4.641 -4.492 1 98.38 308 TYR A O 1
ATOM 2369 N N . ALA A 1 309 ? -18.547 -2.902 -5.742 1 98.19 309 ALA A N 1
ATOM 2370 C CA . ALA A 1 309 ? -19.297 -3.318 -6.93 1 98.19 309 ALA A CA 1
ATOM 2371 C C . ALA A 1 309 ? -18.797 -4.672 -7.438 1 98.19 309 ALA A C 1
ATOM 2373 O O . ALA A 1 309 ? -19.609 -5.523 -7.82 1 98.19 309 ALA A O 1
ATOM 2374 N N . GLY A 1 310 ? -17.5 -4.867 -7.457 1 98 310 GLY A N 1
ATOM 2375 C CA . GLY A 1 310 ? -16.938 -6.141 -7.883 1 98 310 GLY A CA 1
ATOM 2376 C C . GLY A 1 310 ? -17.453 -7.316 -7.062 1 98 310 GLY A C 1
ATOM 2377 O O . GLY A 1 310 ? -17.906 -8.32 -7.621 1 98 310 GLY A O 1
ATOM 2378 N N . LEU A 1 311 ? -17.375 -7.145 -5.766 1 98.44 311 LEU A N 1
ATOM 2379 C CA . LEU A 1 311 ? -17.719 -8.25 -4.883 1 98.44 311 LEU A CA 1
ATOM 2380 C C . LEU A 1 311 ? -19.219 -8.453 -4.816 1 98.44 311 LEU A C 1
ATOM 2382 O O . LEU A 1 311 ? -19.703 -9.586 -4.797 1 98.44 311 LEU A O 1
ATOM 2386 N N . SER A 1 312 ? -19.984 -7.387 -4.809 1 98 312 SER A N 1
ATOM 2387 C CA . SER A 1 312 ? -21.422 -7.477 -4.578 1 98 312 SER A CA 1
ATOM 2388 C C . SER A 1 312 ? -22.172 -7.797 -5.867 1 98 312 SER A C 1
ATOM 2390 O O . SER A 1 312 ? -23.188 -8.492 -5.84 1 98 312 SER A O 1
ATOM 2392 N N . GLU A 1 313 ? -21.688 -7.32 -7.004 1 98 313 GLU A N 1
ATOM 2393 C CA . GLU A 1 313 ? -22.484 -7.375 -8.227 1 98 313 GLU A CA 1
ATOM 2394 C C . GLU A 1 313 ? -21.875 -8.352 -9.234 1 98 313 GLU A C 1
ATOM 2396 O O . GLU A 1 313 ? -22.594 -8.938 -10.047 1 98 313 GLU A O 1
ATOM 2401 N N . VAL A 1 314 ? -20.625 -8.523 -9.188 1 98.12 314 VAL A N 1
ATOM 2402 C CA . VAL A 1 314 ? -19.969 -9.25 -10.281 1 98.12 314 VAL A CA 1
ATOM 2403 C C . VAL A 1 314 ? -19.578 -10.648 -9.812 1 98.12 314 VAL A C 1
ATOM 2405 O O . VAL A 1 314 ? -19.969 -11.648 -10.414 1 98.12 314 VAL A O 1
ATOM 2408 N N . TYR A 1 315 ? -18.812 -10.703 -8.742 1 98.38 315 TYR A N 1
ATOM 2409 C CA . TYR A 1 315 ? -18.266 -11.977 -8.289 1 98.38 315 TYR A CA 1
ATOM 2410 C C . TYR A 1 315 ? -19.188 -12.617 -7.246 1 98.38 315 TYR A C 1
ATOM 2412 O O . TYR A 1 315 ? -18.75 -12.898 -6.125 1 98.38 315 TYR A O 1
ATOM 2420 N N . THR A 1 316 ? -20.359 -12.953 -7.621 1 98 316 THR A N 1
ATOM 2421 C CA . THR A 1 316 ? -21.375 -13.586 -6.785 1 98 316 THR A CA 1
ATOM 2422 C C . THR A 1 316 ? -21 -15.039 -6.492 1 98 316 THR A C 1
ATOM 2424 O O . THR A 1 316 ? -20.062 -15.578 -7.078 1 98 316 THR A O 1
ATOM 2427 N N . ALA A 1 317 ? -21.703 -15.633 -5.574 1 97.25 317 ALA A N 1
ATOM 2428 C CA . ALA A 1 317 ? -21.469 -17.031 -5.203 1 97.25 317 ALA A CA 1
ATOM 2429 C C . ALA A 1 317 ? -21.531 -17.938 -6.426 1 97.25 317 ALA A C 1
ATOM 2431 O O . ALA A 1 317 ? -20.75 -18.875 -6.555 1 97.25 317 ALA A O 1
ATOM 2432 N N . GLU A 1 318 ? -22.453 -17.688 -7.301 1 98 318 GLU A N 1
ATOM 2433 C CA . GLU A 1 318 ? -22.625 -18.5 -8.5 1 98 318 GLU A CA 1
ATOM 2434 C C . GLU A 1 318 ? -21.438 -18.359 -9.438 1 98 318 GLU A C 1
ATOM 2436 O O . GLU A 1 318 ? -20.969 -19.359 -10.008 1 98 318 GLU A O 1
ATOM 2441 N N . VAL A 1 319 ? -20.953 -17.156 -9.594 1 98.38 319 VAL A N 1
ATOM 2442 C CA . VAL A 1 319 ? -19.812 -16.906 -10.469 1 98.38 319 VAL A CA 1
ATOM 2443 C C . VAL A 1 319 ? -18.562 -17.578 -9.883 1 98.38 319 VAL A C 1
ATOM 2445 O O . VAL A 1 319 ? -17.75 -18.141 -10.617 1 98.38 319 VAL A O 1
ATOM 2448 N N . VAL A 1 320 ? -18.422 -17.516 -8.57 1 98.25 320 VAL A N 1
ATOM 2449 C CA . VAL A 1 320 ? -17.312 -18.172 -7.887 1 98.25 320 VAL A CA 1
ATOM 2450 C C . VAL A 1 320 ? -17.312 -19.656 -8.219 1 98.25 320 VAL A C 1
ATOM 2452 O O . VAL A 1 320 ? -16.281 -20.219 -8.602 1 98.25 320 VAL A O 1
ATOM 2455 N N . GLN A 1 321 ? -18.422 -20.281 -8.062 1 97.75 321 GLN A N 1
ATOM 2456 C CA . GLN A 1 321 ? -18.547 -21.719 -8.289 1 97.75 321 GLN A CA 1
ATOM 2457 C C . GLN A 1 321 ? -18.281 -22.078 -9.742 1 97.75 321 GLN A C 1
ATOM 2459 O O . GLN A 1 321 ? -17.562 -23.031 -10.031 1 97.75 321 GLN A O 1
ATOM 2464 N N . SER A 1 322 ? -18.828 -21.281 -10.617 1 98.06 322 SER A N 1
ATOM 2465 C CA . SER A 1 322 ? -18.656 -21.547 -12.047 1 98.06 322 SER A CA 1
ATOM 2466 C C . SER A 1 322 ? -17.203 -21.406 -12.461 1 98.06 322 SER A C 1
ATOM 2468 O O . SER A 1 322 ? -16.672 -22.25 -13.188 1 98.06 322 SER A O 1
ATOM 2470 N N . LEU A 1 323 ? -16.578 -20.344 -12.047 1 98.38 323 LEU A N 1
ATOM 2471 C CA . LEU A 1 323 ? -15.18 -20.094 -12.406 1 98.38 323 LEU A CA 1
ATOM 2472 C C . LEU A 1 323 ? -14.281 -21.203 -11.883 1 98.38 323 LEU A C 1
ATOM 2474 O O . LEU A 1 323 ? -13.398 -21.688 -12.594 1 98.38 323 LEU A O 1
ATOM 2478 N N . ASN A 1 324 ? -14.477 -21.578 -10.648 1 98.19 324 ASN A N 1
ATOM 2479 C CA . ASN A 1 324 ? -13.617 -22.594 -10.055 1 98.19 324 ASN A CA 1
ATOM 2480 C C . ASN A 1 324 ? -13.875 -23.969 -10.648 1 98.19 324 ASN A C 1
ATOM 2482 O O . ASN A 1 324 ? -12.961 -24.781 -10.773 1 98.19 324 ASN A O 1
ATOM 2486 N N . ALA A 1 325 ? -15.102 -24.25 -11.039 1 98.19 325 ALA A N 1
ATOM 2487 C CA . ALA A 1 325 ? -15.383 -25.484 -11.773 1 98.19 325 ALA A CA 1
ATOM 2488 C C . ALA A 1 325 ? -14.633 -25.516 -13.102 1 98.19 325 ALA A C 1
ATOM 2490 O O . ALA A 1 325 ? -14.117 -26.562 -13.508 1 98.19 325 ALA A O 1
ATOM 2491 N N . GLN A 1 326 ? -14.617 -24.422 -13.766 1 98.25 326 GLN A N 1
ATOM 2492 C CA . GLN A 1 326 ? -13.867 -24.297 -15.008 1 98.25 326 GLN A CA 1
ATOM 2493 C C . GLN A 1 326 ? -12.383 -24.547 -14.781 1 98.25 326 GLN A C 1
ATOM 2495 O O . GLN A 1 326 ? -11.727 -25.219 -15.586 1 98.25 326 GLN A O 1
ATOM 2500 N N . GLY A 1 327 ? -11.883 -23.938 -13.719 1 98.5 327 GLY A N 1
ATOM 2501 C CA . GLY A 1 327 ? -10.484 -24.156 -13.367 1 98.5 327 GLY A CA 1
ATOM 2502 C C . GLY A 1 327 ? -10.172 -25.609 -13.055 1 98.5 327 GLY A C 1
ATOM 2503 O O . GLY A 1 327 ? -9.148 -26.141 -13.492 1 98.5 327 GLY A O 1
ATOM 2504 N N . ASP A 1 328 ? -11.039 -26.281 -12.359 1 98.38 328 ASP A N 1
ATOM 2505 C CA . ASP A 1 328 ? -10.859 -27.703 -12.047 1 98.38 328 ASP A CA 1
ATOM 2506 C C . ASP A 1 328 ? -10.883 -28.547 -13.32 1 98.38 328 ASP A C 1
ATOM 2508 O O . ASP A 1 328 ? -10.094 -29.484 -13.453 1 98.38 328 ASP A O 1
ATOM 2512 N N . ASP A 1 329 ? -11.789 -28.234 -14.148 1 98.5 329 ASP A N 1
ATOM 2513 C CA . ASP A 1 329 ? -11.852 -28.938 -15.422 1 98.5 329 ASP A CA 1
ATOM 2514 C C . ASP A 1 329 ? -10.555 -28.766 -16.203 1 98.5 329 ASP A C 1
ATOM 2516 O O . ASP A 1 329 ? -10.023 -29.734 -16.75 1 98.5 329 ASP A O 1
ATOM 2520 N N . LEU A 1 330 ? -10.086 -27.531 -16.328 1 98.69 330 LEU A N 1
ATOM 2521 C CA . LEU A 1 330 ? -8.844 -27.281 -17.031 1 98.69 330 LEU A CA 1
ATOM 2522 C C . LEU A 1 330 ? -7.691 -28.062 -16.422 1 98.69 330 LEU A C 1
ATOM 2524 O O . LEU A 1 330 ? -6.891 -28.672 -17.141 1 98.69 330 LEU A O 1
ATOM 2528 N N . ARG A 1 331 ? -7.562 -28.031 -15.133 1 98.44 331 ARG A N 1
ATOM 2529 C CA . ARG A 1 331 ? -6.5 -28.75 -14.43 1 98.44 331 ARG A CA 1
ATOM 2530 C C . ARG A 1 331 ? -6.547 -30.25 -14.734 1 98.44 331 ARG A C 1
ATOM 2532 O O . ARG A 1 331 ? -5.512 -30.875 -14.961 1 98.44 331 ARG A O 1
ATOM 2539 N N . GLN A 1 332 ? -7.746 -30.812 -14.75 1 98.12 332 GLN A N 1
ATOM 2540 C CA . GLN A 1 332 ? -7.91 -32.25 -15.055 1 98.12 332 GLN A CA 1
ATOM 2541 C C . GLN A 1 332 ? -7.488 -32.531 -16.484 1 98.12 332 GLN A C 1
ATOM 2543 O O . GLN A 1 332 ? -6.844 -33.562 -16.75 1 98.12 332 GLN A O 1
ATOM 2548 N N . ARG A 1 333 ? -7.848 -31.719 -17.375 1 98.56 333 ARG A N 1
ATOM 2549 C CA . ARG A 1 333 ? -7.465 -31.891 -18.781 1 98.56 333 ARG A CA 1
ATOM 2550 C C . ARG A 1 333 ? -5.949 -31.812 -18.938 1 98.56 333 ARG A C 1
ATOM 2552 O O . ARG A 1 333 ? -5.359 -32.625 -19.656 1 98.56 333 ARG A O 1
ATOM 2559 N N . LEU A 1 334 ? -5.328 -30.859 -18.297 1 98.62 334 LEU A N 1
ATOM 2560 C CA . LEU A 1 334 ? -3.879 -30.719 -18.359 1 98.62 334 LEU A CA 1
ATOM 2561 C C . LEU A 1 334 ? -3.193 -31.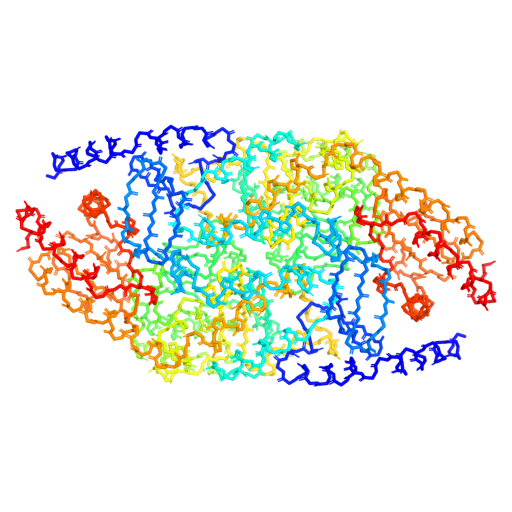953 -17.766 1 98.62 334 LEU A C 1
ATOM 2563 O O . LEU A 1 334 ? -2.17 -32.406 -18.281 1 98.62 334 LEU A O 1
ATOM 2567 N N . GLN A 1 335 ? -3.748 -32.438 -16.672 1 97.12 335 GLN A N 1
ATOM 2568 C CA . GLN A 1 335 ? -3.197 -33.656 -16.047 1 97.12 335 GLN A CA 1
ATOM 2569 C C . GLN A 1 335 ? -3.207 -34.812 -17.016 1 97.12 335 GLN A C 1
ATOM 2571 O O . GLN A 1 335 ? -2.26 -35.625 -17.047 1 97.12 335 GLN A O 1
ATOM 2576 N N . ARG A 1 336 ? -4.238 -34.938 -17.797 1 97.56 336 ARG A N 1
ATOM 2577 C CA . ARG A 1 336 ? -4.324 -36 -18.781 1 97.56 336 ARG A CA 1
ATOM 2578 C C . ARG A 1 336 ? -3.271 -35.844 -19.875 1 97.56 336 ARG A C 1
ATOM 2580 O O . ARG A 1 336 ? -2.631 -36.812 -20.281 1 97.56 336 ARG A O 1
ATOM 2587 N N . VAL A 1 337 ? -3.133 -34.594 -20.266 1 97.81 337 VAL A N 1
ATOM 2588 C CA . VAL A 1 337 ? -2.17 -34.312 -21.328 1 97.81 337 VAL A CA 1
ATOM 2589 C C . VAL A 1 337 ? -0.755 -34.625 -20.828 1 97.81 337 VAL A C 1
ATOM 2591 O O . VAL A 1 337 ? 0.088 -35.094 -21.594 1 97.81 337 VAL A O 1
ATOM 2594 N N . PHE A 1 338 ? -0.441 -34.375 -19.547 1 97.31 338 PHE A N 1
ATOM 2595 C CA . PHE A 1 338 ? 0.896 -34.469 -18.969 1 97.31 338 PHE A CA 1
ATOM 2596 C C . PHE A 1 338 ? 1.181 -35.906 -18.5 1 97.31 338 PHE A C 1
ATOM 2598 O O . PHE A 1 338 ? 2.277 -36.188 -18.031 1 97.31 338 PHE A O 1
ATOM 2605 N N . ALA A 1 339 ? 0.191 -36.781 -18.594 1 94.88 339 ALA A N 1
ATOM 2606 C CA . ALA A 1 339 ? 0.357 -38.156 -18.109 1 94.88 339 ALA A CA 1
ATOM 2607 C C . ALA A 1 339 ? 1.607 -38.781 -18.688 1 94.88 339 ALA A C 1
ATOM 2609 O O . ALA A 1 339 ? 1.805 -38.781 -19.906 1 94.88 339 ALA A O 1
ATOM 2610 N N . GLY A 1 340 ? 2.426 -39.312 -17.812 1 93.75 340 GLY A N 1
ATOM 2611 C CA . GLY A 1 340 ? 3.617 -40.031 -18.234 1 93.75 340 GLY A CA 1
ATOM 2612 C C . GLY A 1 340 ? 4.762 -39.125 -18.625 1 93.75 340 GLY A C 1
ATOM 2613 O O . GLY A 1 340 ? 5.75 -39.562 -19.219 1 93.75 340 GLY A O 1
ATOM 2614 N N . SER A 1 341 ? 4.641 -37.906 -18.297 1 96.38 341 SER A N 1
ATOM 2615 C CA . SER A 1 341 ? 5.68 -36.938 -18.641 1 96.38 341 SER A CA 1
ATOM 2616 C C . SER A 1 341 ? 6.336 -36.344 -17.375 1 96.38 341 SER A C 1
ATOM 2618 O O . SER A 1 341 ? 6.012 -36.75 -16.266 1 96.38 341 SER A O 1
ATOM 2620 N N . LYS A 1 342 ? 7.215 -35.438 -17.531 1 97.19 342 LYS A N 1
ATOM 2621 C CA . LYS A 1 342 ? 7.961 -34.781 -16.469 1 97.19 342 LYS A CA 1
ATOM 2622 C C . LYS A 1 342 ? 7.156 -33.625 -15.875 1 97.19 342 LYS A C 1
ATOM 2624 O O . LYS A 1 342 ? 7.641 -32.906 -14.984 1 97.19 342 LYS A O 1
ATOM 2629 N N . PHE A 1 343 ? 5.902 -33.469 -16.375 1 97.81 343 PHE A N 1
ATOM 2630 C CA . PHE A 1 343 ? 5.059 -32.375 -15.906 1 97.81 343 PHE A CA 1
ATOM 2631 C C . PHE A 1 343 ? 3.965 -32.906 -14.984 1 97.81 343 PHE A C 1
ATOM 2633 O O . PHE A 1 343 ? 3.516 -34.031 -15.117 1 97.81 343 PHE A O 1
ATOM 2640 N N . CYS A 1 344 ? 3.559 -32.125 -14.094 1 96.69 344 CYS A N 1
ATOM 2641 C CA . CYS A 1 344 ? 2.328 -32.312 -13.328 1 96.69 344 CYS A CA 1
ATOM 2642 C C . CYS A 1 344 ? 1.717 -30.953 -12.953 1 96.69 344 CYS A C 1
ATOM 2644 O O . CYS A 1 344 ? 2.326 -29.906 -13.172 1 96.69 344 CYS A O 1
ATOM 2646 N N . VAL A 1 345 ? 0.492 -30.984 -12.484 1 97.94 345 VAL A N 1
ATOM 2647 C CA . VAL A 1 345 ? -0.234 -29.75 -12.188 1 97.94 345 VAL A CA 1
ATOM 2648 C C . VAL A 1 345 ? -0.81 -29.812 -10.781 1 97.94 345 VAL A C 1
ATOM 2650 O O . VAL A 1 345 ? -1.447 -30.797 -10.398 1 97.94 345 VAL A O 1
ATOM 2653 N N . THR A 1 346 ? -0.493 -28.812 -9.93 1 97.94 346 THR A N 1
ATOM 2654 C CA . THR A 1 346 ? -1.117 -28.641 -8.625 1 97.94 346 THR A CA 1
ATOM 2655 C C . THR A 1 346 ? -2.115 -27.5 -8.648 1 97.94 346 THR A C 1
ATOM 2657 O O . THR A 1 346 ? -2.184 -26.75 -9.633 1 97.94 346 THR A O 1
ATOM 2660 N N . GLY A 1 347 ? -2.887 -27.359 -7.621 1 97.5 347 GLY A N 1
ATOM 2661 C CA . GLY A 1 347 ? -3.799 -26.234 -7.484 1 97.5 347 GLY A CA 1
ATOM 2662 C C . GLY A 1 347 ? -5.227 -26.656 -7.188 1 97.5 347 GLY A C 1
ATOM 2663 O O . GLY A 1 347 ? -5.488 -27.828 -6.938 1 97.5 347 GLY A O 1
ATOM 2664 N N . GLN A 1 348 ? -6.055 -25.703 -7.156 1 97.31 348 GLN A N 1
ATOM 2665 C CA . GLN A 1 348 ? -7.484 -25.859 -6.91 1 97.31 348 GLN A CA 1
ATOM 2666 C C . GLN A 1 348 ? -8.281 -24.734 -7.578 1 97.31 348 GLN A C 1
ATOM 2668 O O . GLN A 1 348 ? -7.859 -23.578 -7.562 1 97.31 348 GLN A O 1
ATOM 2673 N N . GLY A 1 349 ? -9.406 -25.141 -8.195 1 97.75 349 GLY A N 1
ATOM 2674 C CA . GLY A 1 349 ? -10.25 -24.141 -8.836 1 97.75 349 GLY A CA 1
ATOM 2675 C C . GLY A 1 349 ? -9.523 -23.312 -9.875 1 97.75 349 GLY A C 1
ATOM 2676 O O . GLY A 1 349 ? -8.852 -23.859 -10.75 1 97.75 349 GLY A O 1
ATOM 2677 N N . SER A 1 350 ? -9.656 -22 -9.773 1 98.31 350 SER A N 1
ATOM 2678 C CA . SER A 1 350 ? -9.156 -21.062 -10.773 1 98.31 350 SER A CA 1
ATOM 2679 C C . SER A 1 350 ? -7.664 -20.797 -10.594 1 98.31 350 SER A C 1
ATOM 2681 O O . SER A 1 350 ? -7.094 -19.938 -11.266 1 98.31 350 SER A O 1
ATOM 2683 N N . LEU A 1 351 ? -6.996 -21.531 -9.648 1 98.38 351 LEU A N 1
ATOM 2684 C CA . LEU A 1 351 ? -5.57 -21.391 -9.367 1 98.38 351 LEU A CA 1
ATOM 2685 C C . LEU A 1 351 ? -4.832 -22.703 -9.609 1 98.38 351 LEU A C 1
ATOM 2687 O O . LEU A 1 351 ? -5.203 -23.734 -9.062 1 98.38 351 LEU A O 1
ATOM 2691 N N . MET A 1 352 ? -3.803 -22.703 -10.453 1 98.38 352 MET A N 1
ATOM 2692 C CA . MET A 1 352 ? -3.033 -23.922 -10.672 1 98.38 352 MET A CA 1
ATOM 2693 C C . MET A 1 352 ? -1.596 -23.594 -11.062 1 98.38 352 MET A C 1
ATOM 2695 O O . MET A 1 352 ? -1.277 -22.438 -11.375 1 98.38 352 MET A O 1
ATOM 2699 N N . CYS A 1 353 ? -0.794 -24.516 -10.945 1 98.31 353 CYS A N 1
ATOM 2700 C CA . CYS A 1 353 ? 0.621 -24.375 -11.266 1 98.31 353 CYS A CA 1
ATOM 2701 C C . CYS A 1 353 ? 1.141 -25.609 -11.984 1 98.31 353 CYS A C 1
ATOM 2703 O O . CYS A 1 353 ? 0.928 -26.734 -11.523 1 98.31 353 CYS A O 1
ATOM 2705 N N . VAL A 1 354 ? 1.751 -25.453 -13.109 1 98.19 354 VAL A N 1
ATOM 2706 C CA . VAL A 1 354 ? 2.424 -26.531 -13.828 1 98.19 354 VAL A CA 1
ATOM 2707 C C . VAL A 1 354 ? 3.857 -26.672 -13.32 1 98.19 354 VAL A C 1
ATOM 2709 O O . VAL A 1 354 ? 4.621 -25.703 -13.312 1 98.19 354 VAL A O 1
ATOM 2712 N N . HIS A 1 355 ? 4.227 -27.812 -12.867 1 97.81 355 HIS A N 1
ATOM 2713 C CA . HIS A 1 355 ? 5.57 -28.141 -12.398 1 97.81 355 HIS A CA 1
ATOM 2714 C C . HIS A 1 355 ? 6.32 -29 -13.414 1 97.81 355 HIS A C 1
ATOM 2716 O O . HIS A 1 355 ? 5.742 -29.922 -13.992 1 97.81 355 HIS A O 1
ATOM 2722 N N . ALA A 1 356 ? 7.512 -28.641 -13.727 1 97.19 356 ALA A N 1
ATOM 2723 C CA . ALA A 1 356 ? 8.422 -29.438 -14.539 1 97.19 356 ALA A CA 1
ATOM 2724 C C . ALA A 1 356 ? 9.562 -30 -13.695 1 97.19 356 ALA A C 1
ATOM 2726 O O . ALA A 1 356 ? 10.344 -29.25 -13.117 1 97.19 356 ALA A O 1
ATOM 2727 N N . THR A 1 357 ? 9.633 -31.266 -13.578 1 95.5 357 THR A N 1
ATOM 2728 C CA . THR A 1 357 ? 10.656 -31.906 -12.766 1 95.5 357 THR A CA 1
ATOM 2729 C C . THR A 1 357 ? 11.453 -32.906 -13.586 1 95.5 357 THR A C 1
ATOM 2731 O O . THR A 1 357 ? 11.039 -33.281 -14.68 1 95.5 357 THR A O 1
ATOM 2734 N N . ASN A 1 358 ? 12.609 -33.312 -13.086 1 93.81 358 ASN A N 1
ATOM 2735 C CA . ASN A 1 358 ? 13.453 -34.25 -13.797 1 93.81 358 ASN A CA 1
ATOM 2736 C C . ASN A 1 358 ? 12.945 -35.688 -13.641 1 93.81 358 ASN A C 1
ATOM 2738 O O . ASN A 1 358 ? 13.492 -36.625 -14.242 1 93.81 358 ASN A O 1
ATOM 2742 N N . VAL A 1 359 ? 11.945 -35.75 -12.875 1 90.44 359 VAL A N 1
ATOM 2743 C CA . VAL A 1 359 ? 11.336 -37.062 -12.68 1 90.44 359 VAL A CA 1
ATOM 2744 C C . VAL A 1 359 ? 9.828 -36.969 -12.906 1 90.44 359 VAL A C 1
ATOM 2746 O O . VAL A 1 359 ? 9.289 -35.875 -13.086 1 90.44 359 VAL A O 1
ATOM 2749 N N . GLY A 1 360 ? 9.141 -38.062 -13.039 1 89.31 360 GLY A N 1
ATOM 2750 C CA . GLY A 1 360 ? 7.699 -38.094 -13.195 1 89.31 360 GLY A CA 1
ATOM 2751 C C . GLY A 1 360 ? 6.949 -37.969 -11.883 1 89.31 360 GLY A C 1
ATOM 2752 O O . GLY A 1 360 ? 6.215 -38.875 -11.484 1 89.31 360 GLY A O 1
ATOM 2753 N N . LEU A 1 361 ? 7.105 -36.812 -11.219 1 91.5 361 LEU A N 1
ATOM 2754 C CA . LEU A 1 361 ? 6.43 -36.531 -9.953 1 91.5 361 LEU A CA 1
ATOM 2755 C C . LEU A 1 361 ? 4.93 -36.344 -10.172 1 91.5 361 LEU A C 1
ATOM 2757 O O . LEU A 1 361 ? 4.516 -35.688 -11.125 1 91.5 361 LEU A O 1
ATOM 2761 N N . ARG A 1 362 ? 4.113 -37.062 -9.383 1 92.62 362 ARG A N 1
ATOM 2762 C CA . ARG A 1 362 ? 2.67 -36.844 -9.414 1 92.62 362 ARG A CA 1
ATOM 2763 C C . ARG A 1 362 ? 2.27 -35.719 -8.492 1 92.62 362 ARG A C 1
ATOM 2765 O O . ARG A 1 362 ? 2.93 -35.469 -7.48 1 92.62 362 ARG A O 1
ATOM 2772 N N . ALA A 1 363 ? 1.226 -35.031 -8.852 1 94.25 363 ALA A N 1
ATOM 2773 C CA . ALA A 1 363 ? 0.761 -33.844 -8.102 1 94.25 363 ALA A CA 1
ATOM 2774 C C . ALA A 1 363 ? 0.573 -34.188 -6.625 1 94.25 363 ALA A C 1
ATOM 2776 O O . ALA A 1 363 ? 0.876 -33.375 -5.758 1 94.25 363 ALA A O 1
ATOM 2777 N N . GLU A 1 364 ? 0.093 -35.406 -6.305 1 93.69 364 GLU A N 1
ATOM 2778 C CA . GLU A 1 364 ? -0.229 -35.812 -4.938 1 93.69 364 GLU A CA 1
ATOM 2779 C C . GLU A 1 364 ? 1.035 -36 -4.102 1 93.69 364 GLU A C 1
ATOM 2781 O O . GLU A 1 364 ? 0.974 -36 -2.871 1 93.69 364 GLU A O 1
ATOM 2786 N N . GLN A 1 365 ? 2.131 -36.094 -4.766 1 95.5 365 GLN A N 1
ATOM 2787 C CA . GLN A 1 365 ? 3.406 -36.281 -4.078 1 95.5 365 GLN A CA 1
ATOM 2788 C C . GLN A 1 365 ? 4.016 -34.938 -3.668 1 95.5 365 GLN A C 1
ATOM 2790 O O . GLN A 1 365 ? 4.992 -34.906 -2.918 1 95.5 365 GLN A O 1
ATOM 2795 N N . ILE A 1 366 ? 3.477 -33.875 -4.156 1 96.81 366 ILE A N 1
ATOM 2796 C CA . ILE A 1 366 ? 3.961 -32.562 -3.818 1 96.81 366 ILE A CA 1
ATOM 2797 C C . ILE A 1 366 ? 3.215 -32.031 -2.594 1 96.81 366 ILE A C 1
ATOM 2799 O O . ILE A 1 366 ? 2.049 -31.641 -2.691 1 96.81 366 ILE A O 1
ATOM 2803 N N . THR A 1 367 ? 3.918 -32.031 -1.467 1 97.19 367 THR A N 1
ATOM 2804 C CA . THR A 1 367 ? 3.271 -31.609 -0.224 1 97.19 367 THR A CA 1
ATOM 2805 C C . THR A 1 367 ? 3.877 -30.312 0.302 1 97.19 367 THR A C 1
ATOM 2807 O O . THR A 1 367 ? 3.305 -29.672 1.18 1 97.19 367 THR A O 1
ATOM 2810 N N . CYS A 1 368 ? 4.953 -29.953 -0.204 1 96.94 368 CYS A N 1
ATOM 2811 C CA . CYS A 1 368 ? 5.625 -28.703 0.121 1 96.94 368 CYS A CA 1
ATOM 2812 C C . CYS A 1 368 ? 6.562 -28.281 -1.003 1 96.94 368 CYS A C 1
ATOM 2814 O O . CYS A 1 368 ? 6.812 -29.047 -1.931 1 96.94 368 CYS A O 1
ATOM 2816 N N . ARG A 1 369 ? 7.004 -27.094 -0.931 1 95.62 369 ARG A N 1
ATOM 2817 C CA . ARG A 1 369 ? 7.84 -26.516 -1.979 1 95.62 369 ARG A CA 1
ATOM 2818 C C . ARG A 1 369 ? 9.117 -27.328 -2.162 1 95.62 369 ARG A C 1
ATOM 2820 O O . ARG A 1 369 ? 9.594 -27.5 -3.287 1 95.62 369 ARG A O 1
ATOM 2827 N N . ASP A 1 370 ? 9.648 -27.859 -1.108 1 94.88 370 ASP A N 1
ATOM 2828 C CA . ASP A 1 370 ? 10.93 -28.562 -1.132 1 94.88 370 ASP A CA 1
ATOM 2829 C C . ASP A 1 370 ? 10.828 -29.844 -1.955 1 94.88 370 ASP A C 1
ATOM 2831 O O . ASP A 1 370 ? 11.828 -30.344 -2.473 1 94.88 370 ASP A O 1
ATOM 2835 N N . ASP A 1 371 ? 9.633 -30.359 -2.105 1 95.69 371 ASP A N 1
ATOM 2836 C CA . ASP A 1 371 ? 9.414 -31.578 -2.881 1 95.69 371 ASP A CA 1
ATOM 2837 C C . ASP A 1 371 ? 9.695 -31.344 -4.363 1 95.69 371 ASP A C 1
ATOM 2839 O O . ASP A 1 371 ? 9.969 -32.281 -5.105 1 95.69 371 ASP A O 1
ATOM 2843 N N . VAL A 1 372 ? 9.648 -30.125 -4.793 1 94.38 372 VAL A N 1
ATOM 2844 C CA . VAL A 1 372 ? 9.734 -29.828 -6.219 1 94.38 372 VAL A CA 1
ATOM 2845 C C . VAL A 1 372 ? 11.062 -29.141 -6.52 1 94.38 372 VAL A C 1
ATOM 2847 O O . VAL A 1 372 ? 11.688 -29.422 -7.547 1 94.38 372 VAL A O 1
ATOM 2850 N N . VAL A 1 373 ? 11.523 -28.297 -5.625 1 91.62 373 VAL A N 1
ATOM 2851 C CA . VAL A 1 373 ? 12.633 -27.375 -5.891 1 91.62 373 VAL A CA 1
ATOM 2852 C C . VAL A 1 373 ? 13.898 -28.188 -6.176 1 91.62 373 VAL A C 1
ATOM 2854 O O . VAL A 1 373 ? 14.656 -27.844 -7.09 1 91.62 373 VAL A O 1
ATOM 2857 N N . ALA A 1 374 ? 14.102 -29.25 -5.461 1 88.31 374 ALA A N 1
ATOM 2858 C CA . ALA A 1 374 ? 15.336 -30.016 -5.566 1 88.31 374 ALA A CA 1
ATOM 2859 C C . ALA A 1 374 ? 15.406 -30.766 -6.887 1 88.31 374 ALA A C 1
ATOM 2861 O O . ALA A 1 374 ? 16.484 -31.125 -7.359 1 88.31 374 ALA A O 1
ATOM 2862 N N . ILE A 1 375 ? 14.344 -31.016 -7.547 1 94.69 375 ILE A N 1
ATOM 2863 C CA . ILE A 1 375 ? 14.32 -31.859 -8.742 1 94.69 375 ILE A CA 1
ATOM 2864 C C . ILE A 1 375 ? 13.688 -31.078 -9.898 1 94.69 375 ILE A C 1
ATOM 2866 O O . ILE A 1 375 ? 13.273 -31.672 -10.898 1 94.69 375 ILE A O 1
ATOM 2870 N N . GLU A 1 376 ? 13.523 -29.812 -9.766 1 95.31 376 GLU A N 1
ATOM 2871 C CA . GLU A 1 376 ? 12.938 -28.969 -10.805 1 95.31 376 GLU A CA 1
ATOM 2872 C C . GLU A 1 376 ? 13.805 -28.969 -12.062 1 95.31 376 GLU A C 1
ATOM 2874 O O . GLU A 1 376 ? 15.031 -28.906 -11.977 1 95.31 376 GLU A O 1
ATOM 2879 N N . ASP A 1 377 ? 13.242 -29.141 -13.18 1 96.56 377 ASP A N 1
ATOM 2880 C CA . ASP A 1 377 ? 13.898 -29 -14.477 1 96.56 377 ASP A CA 1
ATOM 2881 C C . ASP A 1 377 ? 13.703 -27.578 -15.023 1 96.56 377 ASP A C 1
ATOM 2883 O O . ASP A 1 377 ? 12.812 -27.344 -15.844 1 96.56 377 ASP A O 1
ATOM 2887 N N . THR A 1 378 ? 14.594 -26.719 -14.703 1 94.56 378 THR A N 1
ATOM 2888 C CA . THR A 1 378 ? 14.461 -25.297 -15 1 94.56 378 THR A CA 1
ATOM 2889 C C . THR A 1 378 ? 14.484 -25.047 -16.5 1 94.56 378 THR A C 1
ATOM 2891 O O . THR A 1 378 ? 13.82 -24.141 -17 1 94.56 378 THR A O 1
ATOM 2894 N N . ASP A 1 379 ? 15.289 -25.812 -17.219 1 96.75 379 ASP A N 1
ATOM 2895 C CA . ASP A 1 379 ? 15.352 -25.672 -18.672 1 96.75 379 ASP A CA 1
ATOM 2896 C C . ASP A 1 379 ? 14.031 -26.062 -19.328 1 96.75 379 ASP A C 1
ATOM 2898 O O . ASP A 1 379 ? 13.547 -25.375 -20.234 1 96.75 379 ASP A O 1
ATOM 2902 N N . LEU A 1 380 ? 13.516 -27.188 -18.859 1 97.06 380 LEU A N 1
ATOM 2903 C CA . LEU A 1 380 ? 12.234 -27.656 -19.391 1 97.06 380 LEU A CA 1
ATOM 2904 C C . LEU A 1 380 ? 11.125 -26.656 -19.094 1 97.06 380 LEU A C 1
ATOM 2906 O O . LEU A 1 380 ? 10.266 -26.406 -19.938 1 97.06 380 LEU A O 1
ATOM 2910 N N . LYS A 1 381 ? 11.109 -26.109 -17.906 1 96.56 381 LYS A N 1
ATOM 2911 C CA . LYS A 1 381 ? 10.141 -25.094 -17.531 1 96.56 381 LYS A CA 1
ATOM 2912 C C . LYS A 1 381 ? 10.266 -23.844 -18.422 1 96.56 381 LYS A C 1
ATOM 2914 O O . LYS A 1 381 ? 9.258 -23.281 -18.828 1 96.56 381 LYS A O 1
ATOM 2919 N N . GLN A 1 382 ? 11.477 -23.438 -18.641 1 97 382 GLN A N 1
ATOM 2920 C CA . GLN A 1 382 ? 11.719 -22.297 -19.5 1 97 382 GLN A CA 1
ATOM 2921 C C . GLN A 1 382 ? 11.234 -22.562 -20.922 1 97 382 GLN A C 1
ATOM 2923 O O . GLN A 1 382 ? 10.633 -21.688 -21.562 1 97 382 GLN A O 1
ATOM 2928 N N . LEU A 1 383 ? 11.578 -23.734 -21.438 1 98.06 383 LEU A N 1
ATOM 2929 C CA . LEU A 1 383 ? 11.125 -24.109 -22.766 1 98.06 383 LEU A CA 1
ATOM 2930 C C . LEU A 1 383 ? 9.602 -24.078 -22.859 1 98.06 383 LEU A C 1
ATOM 2932 O O . LEU A 1 383 ? 9.039 -23.562 -23.828 1 98.06 383 LEU A O 1
ATOM 2936 N N . PHE A 1 384 ? 8.938 -24.641 -21.828 1 98.31 384 PHE A N 1
ATOM 2937 C CA . PHE A 1 384 ? 7.484 -24.656 -21.75 1 98.31 384 PHE A CA 1
ATOM 2938 C C . PHE A 1 384 ? 6.922 -23.234 -21.797 1 98.31 384 PHE A C 1
ATOM 2940 O O . PHE A 1 384 ? 6 -22.953 -22.547 1 98.31 384 PHE A O 1
ATOM 2947 N N . TRP A 1 385 ? 7.496 -22.375 -21.031 1 98 385 TRP A N 1
ATOM 2948 C CA . TRP A 1 385 ? 7.055 -20.984 -20.953 1 98 385 TRP A CA 1
ATOM 2949 C C . TRP A 1 385 ? 7.211 -20.281 -22.297 1 98 385 TRP A C 1
ATOM 2951 O O . TRP A 1 385 ? 6.277 -19.641 -22.781 1 98 385 TRP A O 1
ATOM 2961 N N . LEU A 1 386 ? 8.406 -20.375 -22.906 1 98.31 386 LEU A N 1
ATOM 2962 C CA . LEU A 1 386 ? 8.688 -19.734 -24.188 1 98.31 386 LEU A CA 1
ATOM 2963 C C . LEU A 1 386 ? 7.707 -20.219 -25.266 1 98.31 386 LEU A C 1
ATOM 2965 O O . LEU A 1 386 ? 7.191 -19.406 -26.031 1 98.31 386 LEU A O 1
ATOM 2969 N N . GLU A 1 387 ? 7.438 -21.5 -25.266 1 98.5 387 GLU A N 1
ATOM 2970 C CA . GLU A 1 387 ? 6.551 -22.062 -26.281 1 98.5 387 GLU A CA 1
ATOM 2971 C C . GLU A 1 387 ? 5.125 -21.547 -26.125 1 98.5 387 GLU A C 1
ATOM 2973 O O . GLU A 1 387 ? 4.434 -21.281 -27.109 1 98.5 387 GLU A O 1
ATOM 2978 N N . LEU A 1 388 ? 4.648 -21.453 -24.875 1 98.5 388 LEU A N 1
ATOM 2979 C CA . LEU A 1 388 ? 3.305 -20.953 -24.625 1 98.5 388 LEU A CA 1
ATOM 2980 C C . LEU A 1 388 ? 3.189 -19.469 -25 1 98.5 388 LEU A C 1
ATOM 2982 O O . LEU A 1 388 ? 2.207 -19.062 -25.625 1 98.5 388 LEU A O 1
ATOM 2986 N N . VAL A 1 389 ? 4.188 -18.672 -24.625 1 98.25 389 VAL A N 1
ATOM 2987 C CA . VAL A 1 389 ? 4.191 -17.25 -24.953 1 98.25 389 VAL A CA 1
ATOM 2988 C C . VAL A 1 389 ? 4.238 -17.078 -26.484 1 98.25 389 VAL A C 1
ATOM 2990 O O . VAL A 1 389 ? 3.492 -16.281 -27.047 1 98.25 389 VAL A O 1
ATOM 2993 N N . ASN A 1 390 ? 5.109 -17.875 -27.156 1 98.31 390 ASN A N 1
ATOM 2994 C CA . ASN A 1 390 ? 5.219 -17.828 -28.609 1 98.31 390 ASN A CA 1
ATOM 2995 C C . ASN A 1 390 ? 3.902 -18.203 -29.281 1 98.31 390 ASN A C 1
ATOM 2997 O O . ASN A 1 390 ? 3.619 -17.766 -30.391 1 98.31 390 ASN A O 1
ATOM 3001 N N . ALA A 1 391 ? 3.123 -19.016 -28.562 1 98.5 391 ALA A N 1
ATOM 3002 C CA . ALA A 1 391 ? 1.869 -19.5 -29.125 1 98.5 391 ALA A CA 1
ATOM 3003 C C . ALA A 1 391 ? 0.707 -18.578 -28.766 1 98.5 391 ALA A C 1
ATOM 3005 O O . ALA A 1 391 ? -0.444 -18.859 -29.109 1 98.5 391 ALA A O 1
ATOM 3006 N N . GLY A 1 392 ? 0.919 -17.5 -28.047 1 98.31 392 GLY A N 1
ATOM 3007 C CA . GLY A 1 392 ? -0.113 -16.516 -27.781 1 98.31 392 GLY A CA 1
ATOM 3008 C C . GLY A 1 392 ? -0.809 -16.719 -26.453 1 98.31 392 GLY A C 1
ATOM 3009 O O . GLY A 1 392 ? -1.97 -16.344 -26.281 1 98.31 392 GLY A O 1
ATOM 3010 N N . PHE A 1 393 ? -0.209 -17.359 -25.547 1 98.62 393 PHE A N 1
ATOM 3011 C CA . PHE A 1 393 ? -0.725 -17.5 -24.188 1 98.62 393 PHE A CA 1
ATOM 3012 C C . PHE A 1 393 ? 0.202 -16.828 -23.188 1 98.62 393 PHE A C 1
ATOM 3014 O O . PHE A 1 393 ? 1.394 -17.141 -23.125 1 98.62 393 PHE A O 1
ATOM 3021 N N . TRP A 1 394 ? -0.323 -15.883 -22.438 1 97.69 394 TRP A N 1
ATOM 3022 C CA . TRP A 1 394 ? 0.446 -15.18 -21.422 1 97.69 394 TRP A CA 1
ATOM 3023 C C . TRP A 1 394 ? 0.37 -15.906 -20.078 1 97.69 394 TRP A C 1
ATOM 3025 O O . TRP A 1 394 ? -0.672 -15.898 -19.422 1 97.69 394 TRP A O 1
ATOM 3035 N N . VAL A 1 395 ? 1.442 -16.578 -19.719 1 96.75 395 VAL A N 1
ATOM 3036 C CA . VAL A 1 395 ? 1.563 -17.344 -18.484 1 96.75 395 VAL A CA 1
ATOM 3037 C C . VAL A 1 395 ? 2.824 -16.922 -17.734 1 96.75 395 VAL A C 1
ATOM 3039 O O . VAL A 1 395 ? 3.729 -16.312 -18.328 1 96.75 395 VAL A O 1
ATOM 3042 N N . GLN A 1 396 ? 2.848 -17.203 -16.453 1 94.88 396 GLN A N 1
ATOM 3043 C CA . GLN A 1 396 ? 4.055 -16.906 -15.695 1 94.88 396 GLN A CA 1
ATOM 3044 C C . GLN A 1 396 ? 5.137 -17.953 -15.945 1 94.88 396 GLN A C 1
ATOM 3046 O O . GLN A 1 396 ? 4.836 -19.141 -16.094 1 94.88 396 GLN A O 1
ATOM 3051 N N . SER A 1 397 ? 6.344 -17.484 -15.891 1 93.69 397 SER A N 1
ATOM 3052 C CA . SER A 1 397 ? 7.465 -18.375 -16.156 1 93.69 397 SER A CA 1
ATOM 3053 C C . SER A 1 397 ? 7.605 -19.438 -15.062 1 93.69 397 SER A C 1
ATOM 3055 O O . SER A 1 397 ? 8.156 -20.516 -15.297 1 93.69 397 SER A O 1
ATOM 3057 N N . ARG A 1 398 ? 7.039 -19.141 -13.891 1 92.69 398 ARG A N 1
ATOM 3058 C CA . ARG A 1 398 ? 7.16 -20.094 -12.789 1 92.69 398 ARG A CA 1
ATOM 3059 C C . ARG A 1 398 ? 6.086 -21.172 -12.883 1 92.69 398 ARG A C 1
ATOM 3061 O O . ARG A 1 398 ? 6.039 -22.078 -12.047 1 92.69 398 ARG A O 1
ATOM 3068 N N . GLY A 1 399 ? 5.242 -21.078 -13.867 1 95.44 399 GLY A N 1
ATOM 3069 C CA . GLY A 1 399 ? 4.297 -22.156 -14.125 1 95.44 399 GLY A CA 1
ATOM 3070 C C . GLY A 1 399 ? 2.9 -21.844 -13.617 1 95.44 399 GLY A C 1
ATOM 3071 O O . GLY A 1 399 ? 1.958 -22.594 -13.906 1 95.44 399 GLY A O 1
ATOM 3072 N N . THR A 1 400 ? 2.732 -20.703 -12.984 1 96.06 400 THR A N 1
ATOM 3073 C CA . THR A 1 400 ? 1.443 -20.344 -12.391 1 96.06 400 THR A CA 1
ATOM 3074 C C . THR A 1 400 ? 0.439 -19.969 -13.477 1 96.06 400 THR A C 1
ATOM 3076 O O . THR A 1 400 ? 0.779 -19.25 -14.422 1 96.06 400 THR A O 1
ATOM 3079 N N . ILE A 1 401 ? -0.725 -20.5 -13.344 1 97.69 401 ILE A N 1
ATOM 3080 C CA . ILE A 1 401 ? -1.864 -20.219 -14.211 1 97.69 401 ILE A CA 1
ATOM 3081 C C . ILE A 1 401 ? -3.068 -19.812 -13.367 1 97.69 401 ILE A C 1
ATOM 3083 O O . ILE A 1 401 ? -3.451 -20.516 -12.43 1 97.69 401 ILE A O 1
ATOM 3087 N N . THR A 1 402 ? -3.613 -18.672 -13.672 1 97.62 402 THR A N 1
ATOM 3088 C CA . THR A 1 402 ? -4.793 -18.172 -12.977 1 97.62 402 THR A CA 1
ATOM 3089 C C . THR A 1 402 ? -5.895 -17.812 -13.977 1 97.62 402 THR A C 1
ATOM 3091 O O . THR A 1 402 ? -5.613 -17.281 -15.055 1 97.62 402 THR A O 1
ATOM 3094 N N . LEU A 1 403 ? -7.09 -18.156 -13.664 1 98.12 403 LEU A N 1
ATOM 3095 C CA . LEU A 1 403 ? -8.219 -17.859 -14.539 1 98.12 403 LEU A CA 1
ATOM 3096 C C . LEU A 1 403 ? -8.953 -16.609 -14.07 1 98.12 403 LEU A C 1
ATOM 3098 O O . LEU A 1 403 ? -8.961 -16.297 -12.875 1 98.12 403 LEU A O 1
ATOM 3102 N N . ASN A 1 404 ? -9.5 -15.859 -14.961 1 97.31 404 ASN A N 1
ATOM 3103 C CA . ASN A 1 404 ? -10.398 -14.742 -14.672 1 97.31 404 ASN A CA 1
ATOM 3104 C C . ASN A 1 404 ? -11.789 -14.977 -15.25 1 97.31 404 ASN A C 1
ATOM 3106 O O . ASN A 1 404 ? -11.992 -15.898 -16.047 1 97.31 404 ASN A O 1
ATOM 3110 N N . ILE A 1 405 ? -12.719 -14.211 -14.906 1 97.12 405 ILE A N 1
ATOM 3111 C CA . ILE A 1 405 ? -14.117 -14.523 -15.172 1 97.12 405 ILE A CA 1
ATOM 3112 C C . ILE A 1 405 ? -14.453 -14.188 -16.625 1 97.12 405 ILE A C 1
ATOM 3114 O O . ILE A 1 405 ? -15.523 -14.547 -17.125 1 97.12 405 ILE A O 1
ATOM 3118 N N . ALA A 1 406 ? -13.531 -13.57 -17.344 1 96.06 406 ALA A N 1
ATOM 3119 C CA . ALA A 1 406 ? -13.781 -13.203 -18.734 1 96.06 406 ALA A CA 1
ATOM 3120 C C . ALA A 1 406 ? -13.289 -14.297 -19.672 1 96.06 406 ALA A C 1
ATOM 3122 O O . ALA A 1 406 ? -13.531 -14.234 -20.891 1 96.06 406 ALA A O 1
ATOM 3123 N N . MET A 1 407 ? -12.609 -15.305 -19.172 1 95.44 407 MET A N 1
ATOM 3124 C CA . MET A 1 407 ? -12.031 -16.359 -20 1 95.44 407 MET A CA 1
ATOM 3125 C C . MET A 1 407 ? -13.125 -17.203 -20.656 1 95.44 407 MET A C 1
ATOM 3127 O O . MET A 1 407 ? -14.094 -17.594 -20 1 95.44 407 MET A O 1
ATOM 3131 N N . SER A 1 408 ? -12.953 -17.469 -21.938 1 95.06 408 SER A N 1
ATOM 3132 C CA . SER A 1 408 ? -13.93 -18.281 -22.656 1 95.06 408 SER A CA 1
ATOM 3133 C C . SER A 1 408 ? -13.523 -19.75 -22.672 1 95.06 408 SER A C 1
ATOM 3135 O O . SER A 1 408 ? -12.336 -20.062 -22.562 1 95.06 408 SER A O 1
ATOM 3137 N N . ALA A 1 409 ? -14.531 -20.562 -22.875 1 96.19 409 ALA A N 1
ATOM 3138 C CA . ALA A 1 409 ? -14.258 -21.984 -23.016 1 96.19 409 ALA A CA 1
ATOM 3139 C C . ALA A 1 409 ? -13.367 -22.25 -24.234 1 96.19 409 ALA A C 1
ATOM 3141 O O . ALA A 1 409 ? -12.508 -23.141 -24.203 1 96.19 409 ALA A O 1
ATOM 3142 N N . ALA A 1 410 ? -13.57 -21.484 -25.219 1 97.38 410 ALA A N 1
ATOM 3143 C CA . ALA A 1 410 ? -12.797 -21.641 -26.453 1 97.38 410 ALA A CA 1
ATOM 3144 C C . ALA A 1 410 ? -11.32 -21.344 -26.203 1 97.38 410 ALA A C 1
ATOM 3146 O O . ALA A 1 410 ? -10.445 -22.016 -26.75 1 97.38 410 ALA A O 1
ATOM 3147 N N . ALA A 1 411 ? -11.062 -20.297 -25.469 1 97.38 411 ALA A N 1
ATOM 3148 C CA . ALA A 1 411 ? -9.68 -19.953 -25.141 1 97.38 411 ALA A CA 1
ATOM 3149 C C . ALA A 1 411 ? -9.016 -21.062 -24.344 1 97.38 411 ALA A C 1
ATOM 3151 O O . ALA A 1 411 ? -7.84 -21.375 -24.547 1 97.38 411 ALA A O 1
ATOM 3152 N N . LEU A 1 412 ? -9.75 -21.672 -23.438 1 98.25 412 LEU A N 1
ATOM 3153 C CA . LEU A 1 412 ? -9.203 -22.75 -22.609 1 98.25 412 LEU A CA 1
ATOM 3154 C C . LEU A 1 412 ? -8.977 -24 -23.438 1 98.25 412 LEU A C 1
ATOM 3156 O O . LEU A 1 412 ? -8.008 -24.734 -23.234 1 98.25 412 LEU A O 1
ATOM 3160 N N . ASP A 1 413 ? -9.898 -24.25 -24.391 1 98.56 413 ASP A N 1
ATOM 3161 C CA . ASP A 1 413 ? -9.703 -25.359 -25.312 1 98.56 413 ASP A CA 1
ATOM 3162 C C . ASP A 1 413 ? -8.422 -25.172 -26.125 1 98.56 413 ASP A C 1
ATOM 3164 O O . ASP A 1 413 ? -7.637 -26.109 -26.281 1 98.56 413 ASP A O 1
ATOM 3168 N N . ALA A 1 414 ? -8.289 -24 -26.594 1 98.56 414 ALA A N 1
ATOM 3169 C CA . ALA A 1 414 ? -7.098 -23.672 -27.375 1 98.56 414 ALA A CA 1
ATOM 3170 C C . ALA A 1 414 ? -5.832 -23.859 -26.547 1 98.56 414 ALA A C 1
ATOM 3172 O O . ALA A 1 414 ? -4.797 -24.281 -27.062 1 98.56 414 ALA A O 1
ATOM 3173 N N . PHE A 1 415 ? -5.898 -23.484 -25.328 1 98.69 415 PHE A N 1
ATOM 3174 C CA . PHE A 1 415 ? -4.758 -23.625 -24.438 1 98.69 415 PHE A CA 1
ATOM 3175 C C . PHE A 1 415 ? -4.363 -25.094 -24.297 1 98.69 415 PHE A C 1
ATOM 3177 O O . PHE A 1 415 ? -3.188 -25.438 -24.422 1 98.69 415 PHE A O 1
ATOM 3184 N N . VAL A 1 416 ? -5.344 -25.953 -24.031 1 98.75 416 VAL A N 1
ATOM 3185 C CA . VAL A 1 416 ? -5.082 -27.375 -23.891 1 98.75 416 VAL A CA 1
ATOM 3186 C C . VAL A 1 416 ? -4.488 -27.938 -25.188 1 98.75 416 VAL A C 1
ATOM 3188 O O . VAL A 1 416 ? -3.57 -28.75 -25.141 1 98.75 416 VAL A O 1
ATOM 3191 N N . GLU A 1 417 ? -4.953 -27.469 -26.266 1 98.69 417 GLU A N 1
ATOM 3192 C CA . GLU A 1 417 ? -4.449 -27.922 -27.562 1 98.69 417 GLU A CA 1
ATOM 3193 C C . GLU A 1 417 ? -2.979 -27.562 -27.734 1 98.69 417 GLU A C 1
ATOM 3195 O O . GLU A 1 417 ? -2.191 -28.375 -28.234 1 98.69 417 GLU A O 1
ATOM 3200 N N . VAL A 1 418 ? -2.654 -26.359 -27.375 1 98.62 418 VAL A N 1
ATOM 3201 C CA . VAL A 1 418 ? -1.273 -25.906 -27.5 1 98.62 418 VAL A CA 1
ATOM 3202 C C . VAL A 1 418 ? -0.373 -26.734 -26.578 1 98.62 418 VAL A C 1
ATOM 3204 O O . VAL A 1 418 ? 0.759 -27.062 -26.953 1 98.62 418 VAL A O 1
ATOM 3207 N N . VAL A 1 419 ? -0.823 -27.078 -25.375 1 98.75 419 VAL A N 1
ATOM 3208 C CA . VAL A 1 419 ? -0.05 -27.891 -24.453 1 98.75 419 VAL A CA 1
ATOM 3209 C C . VAL A 1 419 ? 0.101 -29.312 -25.016 1 98.75 419 VAL A C 1
ATOM 3211 O O . VAL A 1 419 ? 1.17 -29.906 -24.906 1 98.75 419 VAL A O 1
ATOM 3214 N N . GLU A 1 420 ? -0.954 -29.812 -25.656 1 98.5 420 GLU A N 1
ATOM 3215 C CA . GLU A 1 420 ? -0.879 -31.109 -26.312 1 98.5 420 GLU A CA 1
ATOM 3216 C C . GLU A 1 420 ? 0.17 -31.125 -27.422 1 98.5 420 GLU A C 1
ATOM 3218 O O . GLU A 1 420 ? 0.954 -32.062 -27.531 1 98.5 420 GLU A O 1
ATOM 3223 N N . GLU A 1 421 ? 0.104 -30.125 -28.203 1 98.38 421 GLU A N 1
ATOM 3224 C CA . GLU A 1 421 ? 1.071 -30 -29.281 1 98.38 421 GLU A CA 1
ATOM 3225 C C . GLU A 1 421 ? 2.498 -29.922 -28.75 1 98.38 421 GLU A C 1
ATOM 3227 O O . GLU A 1 421 ? 3.418 -30.5 -29.328 1 98.38 421 GLU A O 1
ATOM 3232 N N . PHE A 1 422 ? 2.721 -29.188 -27.719 1 98.44 422 PHE A N 1
ATOM 3233 C CA . PHE A 1 422 ? 4.02 -29.109 -27.062 1 98.44 422 PHE A CA 1
ATOM 3234 C C . PHE A 1 422 ? 4.5 -30.5 -26.656 1 98.44 422 PHE A C 1
ATOM 3236 O O . PHE A 1 422 ? 5.648 -30.859 -26.906 1 98.44 422 PHE A O 1
ATOM 3243 N N . CYS A 1 423 ? 3.582 -31.266 -25.984 1 97.94 423 CYS A N 1
ATOM 3244 C CA . CYS A 1 423 ? 3.941 -32.594 -25.5 1 97.94 423 CYS A CA 1
ATOM 3245 C C . CYS A 1 423 ? 4.293 -33.531 -26.656 1 97.94 423 CYS A C 1
ATOM 3247 O O . CYS A 1 423 ? 5.191 -34.344 -26.547 1 97.94 423 CYS A O 1
ATOM 3249 N N . LYS A 1 424 ? 3.637 -33.344 -27.781 1 97.62 424 LYS A N 1
ATOM 3250 C CA . LYS A 1 424 ? 3.93 -34.156 -28.969 1 97.62 424 LYS A CA 1
ATOM 3251 C C . LYS A 1 424 ? 5.277 -33.781 -29.578 1 97.62 424 LYS A C 1
ATOM 3253 O O . LYS A 1 424 ? 6.098 -34.625 -29.875 1 97.62 424 LYS A O 1
ATOM 3258 N N . ARG A 1 425 ? 5.48 -32.562 -29.703 1 97.75 425 ARG A N 1
ATOM 3259 C CA . ARG A 1 425 ? 6.68 -32.031 -30.344 1 97.75 425 ARG A CA 1
ATOM 3260 C C . ARG A 1 425 ? 7.93 -32.375 -29.547 1 97.75 425 ARG A C 1
ATOM 3262 O O . ARG A 1 425 ? 8.977 -32.688 -30.125 1 97.75 425 ARG A O 1
ATOM 3269 N N . TYR A 1 426 ? 7.801 -32.312 -28.25 1 97.81 426 TYR A N 1
ATOM 3270 C CA . TYR A 1 426 ? 8.984 -32.5 -27.406 1 97.81 426 TYR A CA 1
ATOM 3271 C C . TYR A 1 426 ? 8.891 -33.781 -26.609 1 97.81 426 TYR A C 1
ATOM 3273 O O . TYR A 1 426 ? 9.406 -33.875 -25.484 1 97.81 426 TYR A O 1
ATOM 3281 N N . ARG A 1 427 ? 8.227 -34.719 -27.125 1 96.88 427 ARG A N 1
ATOM 3282 C CA . ARG A 1 427 ? 7.98 -36 -26.438 1 96.88 427 ARG A CA 1
ATOM 3283 C C . ARG A 1 427 ? 9.281 -36.594 -25.922 1 96.88 427 ARG A C 1
ATOM 3285 O O . ARG A 1 427 ? 9.352 -37.062 -24.781 1 96.88 427 ARG A O 1
ATOM 3292 N N . SER A 1 428 ? 10.336 -36.625 -26.672 1 96.19 428 SER A N 1
ATOM 3293 C CA . SER A 1 428 ? 11.602 -37.25 -26.312 1 96.19 428 SER A CA 1
ATOM 3294 C C . SER A 1 428 ? 12.25 -36.562 -25.125 1 96.19 428 SER A C 1
ATOM 3296 O O . SER A 1 428 ? 13.062 -37.156 -24.422 1 96.19 428 SER A O 1
ATOM 3298 N N . LEU A 1 429 ? 11.852 -35.312 -24.891 1 95.75 429 LEU A N 1
ATOM 3299 C CA . LEU A 1 429 ? 12.469 -34.531 -23.812 1 95.75 429 LEU A CA 1
ATOM 3300 C C . LEU A 1 429 ? 11.68 -34.656 -22.516 1 95.75 429 LEU A C 1
ATOM 3302 O O . LEU A 1 429 ? 12.188 -34.344 -21.438 1 95.75 429 LEU A O 1
ATOM 3306 N N . ILE A 1 430 ? 10.398 -35.156 -22.625 1 96.25 430 ILE A N 1
ATOM 3307 C CA . ILE A 1 430 ? 9.578 -34.969 -21.438 1 96.25 430 ILE A CA 1
ATOM 3308 C C . ILE A 1 430 ? 9.086 -36.344 -20.938 1 96.25 430 ILE A C 1
ATOM 3310 O O . ILE A 1 430 ? 8.562 -36.438 -19.828 1 96.25 430 ILE A O 1
ATOM 3314 N N . VAL A 1 431 ? 9.25 -37.344 -21.719 1 93.25 431 VAL A N 1
ATOM 3315 C CA . VAL A 1 431 ? 8.766 -38.656 -21.312 1 93.25 431 VAL A CA 1
ATOM 3316 C C . VAL A 1 431 ? 9.625 -39.188 -20.172 1 93.25 431 VAL A C 1
ATOM 3318 O O . VAL A 1 431 ? 10.844 -39.031 -20.172 1 93.25 431 VAL A O 1
ATOM 3321 N N . VAL A 1 432 ? 8.953 -39.781 -19.203 1 89.25 432 VAL A N 1
ATOM 3322 C CA . VAL A 1 432 ? 9.648 -40.406 -18.094 1 89.25 432 VAL A CA 1
ATOM 3323 C C . VAL A 1 432 ? 9.773 -41.906 -18.344 1 89.25 432 VAL A C 1
ATOM 3325 O O . VAL A 1 432 ? 8.93 -42.5 -19.016 1 89.25 432 VAL A O 1
ATOM 3328 N N . MET B 1 1 ? -13.938 28.484 29.094 1 95.31 1 MET B N 1
ATOM 3329 C CA . MET B 1 1 ? -13.523 27.469 28.141 1 95.31 1 MET B CA 1
ATOM 3330 C C . MET B 1 1 ? -14.562 26.359 28.031 1 95.31 1 MET B C 1
ATOM 3332 O O . MET B 1 1 ? -15.008 26.031 26.938 1 95.31 1 MET B O 1
ATOM 3336 N N . ASP B 1 2 ? -15.016 25.844 29.094 1 96.38 2 ASP B N 1
ATOM 3337 C CA . ASP B 1 2 ? -15.984 24.75 29.109 1 96.38 2 ASP B CA 1
ATOM 3338 C C . ASP B 1 2 ? -17.266 25.156 28.391 1 96.38 2 ASP B C 1
ATOM 3340 O O . ASP B 1 2 ? -17.812 24.375 27.594 1 96.38 2 ASP B O 1
ATOM 3344 N N . SER B 1 3 ? -17.734 26.297 28.75 1 97.06 3 SER B N 1
ATOM 3345 C CA . SER B 1 3 ? -18.969 26.797 28.125 1 97.06 3 SER B CA 1
ATOM 3346 C C . SER B 1 3 ? -18.781 26.984 26.625 1 97.06 3 SER B C 1
ATOM 3348 O O . SER B 1 3 ? -19.656 26.625 25.844 1 97.06 3 SER B O 1
ATOM 3350 N N . ALA B 1 4 ? -17.641 27.547 26.234 1 97.81 4 ALA B N 1
ATOM 3351 C CA . ALA B 1 4 ? -17.344 27.766 24.828 1 97.81 4 ALA B CA 1
ATOM 3352 C C . ALA B 1 4 ? -17.281 26.438 24.062 1 97.81 4 ALA B C 1
ATOM 3354 O O . ALA B 1 4 ? -17.844 26.328 22.969 1 97.81 4 ALA B O 1
ATOM 3355 N N . LEU B 1 5 ? -16.641 25.484 24.641 1 97.75 5 LEU B N 1
ATOM 3356 C CA . LEU B 1 5 ? -16.516 24.172 24.031 1 97.75 5 LEU B CA 1
ATOM 3357 C C . LEU B 1 5 ? -17.875 23.484 23.906 1 97.75 5 LEU B C 1
ATOM 3359 O O . LEU B 1 5 ? -18.188 22.891 22.875 1 97.75 5 LEU B O 1
ATOM 3363 N N . ARG B 1 6 ? -18.656 23.531 24.938 1 97.88 6 ARG B N 1
ATOM 3364 C CA . ARG B 1 6 ? -19.984 22.938 24.922 1 97.88 6 ARG B CA 1
ATOM 3365 C C . ARG B 1 6 ? -20.859 23.562 23.828 1 97.88 6 ARG B C 1
ATOM 3367 O O . ARG B 1 6 ? -21.578 22.859 23.109 1 97.88 6 ARG B O 1
ATOM 3374 N N . ASP B 1 7 ? -20.797 24.875 23.766 1 98.19 7 ASP B N 1
ATOM 3375 C CA . ASP B 1 7 ? -21.578 25.578 22.75 1 98.19 7 ASP B CA 1
ATOM 3376 C C . ASP B 1 7 ? -21.156 25.172 21.344 1 98.19 7 ASP B C 1
ATOM 3378 O O . ASP B 1 7 ? -22 24.922 20.484 1 98.19 7 ASP B O 1
ATOM 3382 N N . ALA B 1 8 ? -19.859 25.188 21.078 1 98.19 8 ALA B N 1
ATOM 3383 C CA . ALA B 1 8 ? -19.328 24.812 19.766 1 98.19 8 ALA B CA 1
ATOM 3384 C C . ALA B 1 8 ? -19.688 23.375 19.438 1 98.19 8 ALA B C 1
ATOM 3386 O O . ALA B 1 8 ? -20.078 23.078 18.297 1 98.19 8 ALA B O 1
ATOM 3387 N N . ALA B 1 9 ? -19.562 22.469 20.391 1 98.06 9 ALA B N 1
ATOM 3388 C CA . ALA B 1 9 ? -19.875 21.062 20.203 1 98.06 9 ALA B CA 1
ATOM 3389 C C . ALA B 1 9 ? -21.375 20.859 19.922 1 98.06 9 ALA B C 1
ATOM 3391 O O . ALA B 1 9 ? -21.75 20.016 19.109 1 98.06 9 ALA B O 1
ATOM 3392 N N . THR B 1 10 ? -22.172 21.578 20.625 1 98.38 10 THR B N 1
ATOM 3393 C CA . THR B 1 10 ? -23.609 21.5 20.406 1 98.38 10 THR B CA 1
ATOM 3394 C C . THR B 1 10 ? -23.969 21.906 18.984 1 98.38 10 THR B C 1
ATOM 3396 O O . THR B 1 10 ? -24.75 21.219 18.328 1 98.38 10 THR B O 1
ATOM 3399 N N . ARG B 1 11 ? -23.391 23 18.484 1 98.38 11 ARG B N 1
ATOM 3400 C CA . ARG B 1 11 ? -23.625 23.422 17.109 1 98.38 11 ARG B CA 1
ATOM 3401 C C . ARG B 1 11 ? -23.141 22.375 16.125 1 98.38 11 ARG B C 1
ATOM 3403 O O . ARG B 1 11 ? -23.797 22.094 15.125 1 98.38 11 ARG B O 1
ATOM 3410 N N . PHE B 1 12 ? -21.984 21.797 16.406 1 98.25 12 PHE B N 1
ATOM 3411 C CA . PHE B 1 12 ? -21.438 20.734 15.57 1 98.25 12 PHE B CA 1
ATOM 3412 C C . PHE B 1 12 ? -22.406 19.562 15.469 1 98.25 12 PHE B C 1
ATOM 3414 O O . PHE B 1 12 ? -22.688 19.078 14.375 1 98.25 12 PHE B O 1
ATOM 3421 N N . ILE B 1 13 ? -22.906 19.094 16.578 1 98.25 13 ILE B N 1
ATOM 3422 C CA . ILE B 1 13 ? -23.812 17.938 16.656 1 98.25 13 ILE B CA 1
ATOM 3423 C C . ILE B 1 13 ? -25.094 18.25 15.906 1 98.25 13 ILE B C 1
ATOM 3425 O O . ILE B 1 13 ? -25.609 17.406 15.156 1 98.25 13 ILE B O 1
ATOM 3429 N N . GLU B 1 14 ? -25.578 19.422 16.062 1 98.25 14 GLU B N 1
ATOM 3430 C CA . GLU B 1 14 ? -26.812 19.844 15.422 1 98.25 14 GLU B CA 1
ATOM 3431 C C . GLU B 1 14 ? -26.672 19.906 13.898 1 98.25 14 GLU B C 1
ATOM 3433 O O . GLU B 1 14 ? -27.625 19.641 13.164 1 98.25 14 GLU B O 1
ATOM 3438 N N . GLN B 1 15 ? -25.453 20.172 13.492 1 98.06 15 GLN B N 1
ATOM 3439 C CA . GLN B 1 15 ? -25.203 20.344 12.062 1 98.06 15 GLN B CA 1
ATOM 3440 C C . GLN B 1 15 ? -24.906 19.016 11.398 1 98.06 15 GLN B C 1
ATOM 3442 O O . GLN B 1 15 ? -24.891 18.906 10.164 1 98.06 15 GLN B O 1
ATOM 3447 N N . HIS B 1 16 ? -24.719 17.969 12.172 1 98.25 16 HIS B N 1
ATOM 3448 C CA . HIS B 1 16 ? -24.203 16.734 11.578 1 98.25 16 HIS B CA 1
ATOM 3449 C C . HIS B 1 16 ? -24.969 15.523 12.094 1 98.25 16 HIS B C 1
ATOM 3451 O O . HIS B 1 16 ? -24.359 14.539 12.516 1 98.25 16 HIS B O 1
ATOM 3457 N N . PRO B 1 17 ? -26.281 15.484 12.078 1 98.25 17 PRO B N 1
ATOM 3458 C CA . PRO B 1 17 ? -27.031 14.336 12.578 1 98.25 17 PRO B CA 1
ATOM 3459 C C . PRO B 1 17 ? -26.812 13.078 11.742 1 98.25 17 PRO B C 1
ATOM 3461 O O . PRO B 1 17 ? -26.766 11.969 12.289 1 98.25 17 PRO B O 1
ATOM 3464 N N . GLU B 1 18 ? -26.719 13.203 10.453 1 98.25 18 GLU B N 1
ATOM 3465 C CA . GLU B 1 18 ? -26.5 12.047 9.594 1 98.25 18 GLU B CA 1
ATOM 3466 C C . GLU B 1 18 ? -25.109 11.445 9.797 1 98.25 18 GLU B C 1
ATOM 3468 O O . GLU B 1 18 ? -24.953 10.227 9.797 1 98.25 18 GLU B O 1
ATOM 3473 N N . SER B 1 19 ? -24.109 12.258 9.961 1 97.69 19 SER B N 1
ATOM 3474 C CA . SER B 1 19 ? -22.766 11.766 10.258 1 97.69 19 SER B CA 1
ATOM 3475 C C . SER B 1 19 ? -22.75 10.977 11.562 1 97.69 19 SER B C 1
ATOM 3477 O O . SER B 1 19 ? -22.062 9.953 11.664 1 97.69 19 SER B O 1
ATOM 3479 N N . GLN B 1 20 ? -23.453 11.477 12.539 1 97.62 20 GLN B N 1
ATOM 3480 C CA . GLN B 1 20 ? -23.547 10.758 13.805 1 97.62 20 GLN B CA 1
ATOM 3481 C C . GLN B 1 20 ? -24.172 9.383 13.609 1 97.62 20 GLN B C 1
ATOM 3483 O O . GLN B 1 20 ? -23.688 8.391 14.156 1 97.62 20 GLN B O 1
ATOM 3488 N N . ARG B 1 21 ? -25.25 9.312 12.875 1 97.88 21 ARG B N 1
ATOM 3489 C CA . ARG B 1 21 ? -25.938 8.047 12.594 1 97.88 21 ARG B CA 1
ATOM 3490 C C . ARG B 1 21 ? -25.016 7.082 11.859 1 97.88 21 ARG B C 1
ATOM 3492 O O . ARG B 1 21 ? -24.922 5.906 12.219 1 97.88 21 ARG B O 1
ATOM 3499 N N . LEU B 1 22 ? -24.328 7.578 10.859 1 97.06 22 LEU B N 1
ATOM 3500 C CA . LEU B 1 22 ? -23.453 6.754 10.039 1 97.06 22 LEU B CA 1
ATOM 3501 C C . LEU B 1 22 ? -22.266 6.242 10.859 1 97.06 22 LEU B C 1
ATOM 3503 O O . LEU B 1 22 ? -21.797 5.129 10.641 1 97.06 22 LEU B O 1
ATOM 3507 N N . HIS B 1 23 ? -21.781 7.086 11.75 1 96.06 23 HIS B N 1
ATOM 3508 C CA . HIS B 1 23 ? -20.719 6.645 12.633 1 96.06 23 HIS B CA 1
ATOM 3509 C C . HIS B 1 23 ? -21.156 5.445 13.469 1 96.06 23 HIS B C 1
ATOM 3511 O O . HIS B 1 23 ? -20.422 4.461 13.578 1 96.06 23 HIS B O 1
ATOM 3517 N N . LYS B 1 24 ? -22.328 5.52 14.062 1 95.94 24 LYS B N 1
ATOM 3518 C CA . LYS B 1 24 ? -22.875 4.422 14.867 1 95.94 24 LYS B CA 1
ATOM 3519 C C . LYS B 1 24 ? -23 3.148 14.031 1 95.94 24 LYS B C 1
ATOM 3521 O O . LYS B 1 24 ? -22.672 2.057 14.5 1 95.94 24 LYS B O 1
ATOM 3526 N N . LEU B 1 25 ? -23.453 3.305 12.828 1 96.5 25 LEU B N 1
ATOM 3527 C CA . LEU B 1 25 ? -23.594 2.176 11.914 1 96.5 25 LEU B CA 1
ATOM 3528 C C . LEU B 1 25 ? -22.234 1.549 11.609 1 96.5 25 LEU B C 1
ATOM 3530 O O . LEU B 1 25 ? -22.125 0.325 11.523 1 96.5 25 LEU B O 1
ATOM 3534 N N . SER B 1 26 ? -21.203 2.373 11.453 1 95.44 26 SER B N 1
ATOM 3535 C CA . SER B 1 26 ? -19.875 1.922 11.062 1 95.44 26 SER B CA 1
ATOM 3536 C C . SER B 1 26 ? -19.219 1.101 12.164 1 95.44 26 SER B C 1
ATOM 3538 O O . SER B 1 26 ? -18.344 0.281 11.898 1 95.44 26 SER B O 1
ATOM 3540 N N . LEU B 1 27 ? -19.656 1.293 13.422 1 94.31 27 LEU B N 1
ATOM 3541 C CA . LEU B 1 27 ? -19.078 0.601 14.562 1 94.31 27 LEU B CA 1
ATOM 3542 C C . LEU B 1 27 ? -19.359 -0.897 14.492 1 94.31 27 LEU B C 1
ATOM 3544 O O . LEU B 1 27 ? -18.688 -1.69 15.156 1 94.31 27 LEU B O 1
ATOM 3548 N N . ALA B 1 28 ? -20.297 -1.31 13.633 1 94.94 28 ALA B N 1
ATOM 3549 C CA . ALA B 1 28 ? -20.688 -2.713 13.547 1 94.94 28 ALA B CA 1
ATOM 3550 C C . ALA B 1 28 ? -19.656 -3.529 12.781 1 94.94 28 ALA B C 1
ATOM 3552 O O . ALA B 1 28 ? -19.516 -4.738 12.992 1 94.94 28 ALA B O 1
ATOM 3553 N N . SER B 1 29 ? -18.859 -2.885 11.914 1 96.44 29 SER B N 1
ATOM 3554 C CA . SER B 1 29 ? -17.953 -3.645 11.047 1 96.44 29 SER B CA 1
ATOM 3555 C C . SER B 1 29 ? -16.531 -3.127 11.141 1 96.44 29 SER B C 1
ATOM 3557 O O . SER B 1 29 ? -15.594 -3.787 10.688 1 96.44 29 SER B O 1
ATOM 3559 N N . LEU B 1 30 ? -16.375 -1.927 11.672 1 95.31 30 LEU B N 1
ATOM 3560 C CA . LEU B 1 30 ? -15.07 -1.283 11.758 1 95.31 30 LEU B CA 1
ATOM 3561 C C . LEU B 1 30 ? -14.727 -0.942 13.203 1 95.31 30 LEU B C 1
ATOM 3563 O O . LEU B 1 30 ? -15.453 -0.195 13.859 1 95.31 30 LEU B O 1
ATOM 3567 N N . PRO B 1 31 ? -13.539 -1.431 13.688 1 93.31 31 PRO B N 1
ATOM 3568 C CA . PRO B 1 31 ? -13.141 -0.993 15.031 1 93.31 31 PRO B CA 1
ATOM 3569 C C . PRO B 1 31 ? -13.055 0.526 15.148 1 93.31 31 PRO B C 1
ATOM 3571 O O . PRO B 1 31 ? -12.242 1.158 14.461 1 93.31 31 PRO B O 1
ATOM 3574 N N . GLY B 1 32 ? -13.891 1.13 15.953 1 89.5 32 GLY B N 1
ATOM 3575 C CA . GLY B 1 32 ? -13.922 2.576 16.109 1 89.5 32 GLY B CA 1
ATOM 3576 C C . GLY B 1 32 ? -14.656 3.279 14.977 1 89.5 32 GLY B C 1
ATOM 3577 O O . GLY B 1 32 ? -14.742 4.508 14.961 1 89.5 32 GLY B O 1
ATOM 3578 N N . GLY B 1 33 ? -15.117 2.586 14.055 1 89.88 33 GLY B N 1
ATOM 3579 C CA . GLY B 1 33 ? -16.016 3.117 13.031 1 89.88 33 GLY B CA 1
ATOM 3580 C C . GLY B 1 33 ? -15.281 3.557 11.773 1 89.88 33 GLY B C 1
ATOM 3581 O O . GLY B 1 33 ? -15.906 4.059 10.836 1 89.88 33 GLY B O 1
ATOM 3582 N N . ASN B 1 34 ? -13.953 3.475 11.773 1 85.62 34 ASN B N 1
ATOM 3583 C CA . ASN B 1 34 ? -13.18 3.803 10.578 1 85.62 34 ASN B CA 1
ATOM 3584 C C . ASN B 1 34 ? -11.805 3.143 10.609 1 85.62 34 ASN B C 1
ATOM 3586 O O . ASN B 1 34 ? -11.422 2.539 11.609 1 85.62 34 ASN B O 1
ATOM 3590 N N . THR B 1 35 ? -11.109 3.188 9.516 1 81.88 35 THR B N 1
ATOM 3591 C CA . THR B 1 35 ? -9.789 2.582 9.438 1 81.88 35 THR B CA 1
ATOM 3592 C C . THR B 1 35 ? -8.703 3.586 9.828 1 81.88 35 THR B C 1
ATOM 3594 O O . THR B 1 35 ? -7.863 3.297 10.68 1 81.88 35 THR B O 1
ATOM 3597 N N . ARG B 1 36 ? -8.773 4.773 9.273 1 81.5 36 ARG B N 1
ATOM 3598 C CA . ARG B 1 36 ? -7.762 5.801 9.508 1 81.5 36 ARG B CA 1
ATOM 3599 C C . ARG B 1 36 ? -7.941 6.449 10.875 1 81.5 36 ARG B C 1
ATOM 3601 O O . ARG B 1 36 ? -8.812 7.305 11.055 1 81.5 36 ARG B O 1
ATOM 3608 N N . THR B 1 37 ? -7.062 6.191 11.773 1 80.06 37 THR B N 1
ATOM 3609 C CA . THR B 1 37 ? -7.184 6.652 13.148 1 80.06 37 THR B CA 1
ATOM 3610 C C . THR B 1 37 ? -7.234 8.18 13.203 1 80.06 37 THR B C 1
ATOM 3612 O O . THR B 1 37 ? -7.984 8.75 14 1 80.06 37 THR B O 1
ATOM 3615 N N . LEU B 1 38 ? -6.531 8.828 12.289 1 73 38 LEU B N 1
ATOM 3616 C CA . LEU B 1 38 ? -6.398 10.281 12.312 1 73 38 LEU B CA 1
ATOM 3617 C C . LEU B 1 38 ? -7.73 10.953 11.984 1 73 38 LEU B C 1
ATOM 3619 O O . LEU B 1 38 ? -7.914 12.141 12.266 1 73 38 LEU B O 1
ATOM 3623 N N . LEU B 1 39 ? -8.602 10.266 11.477 1 79.56 39 LEU B N 1
ATOM 3624 C CA . LEU B 1 39 ? -9.875 10.836 11.062 1 79.56 39 LEU B CA 1
ATOM 3625 C C . LEU B 1 39 ? -10.93 10.664 12.148 1 79.56 39 LEU B C 1
ATOM 3627 O O . LEU B 1 39 ? -12.047 11.164 12.016 1 79.56 39 LEU B O 1
ATOM 3631 N N . HIS B 1 40 ? -10.547 9.984 13.227 1 78.5 40 HIS B N 1
ATOM 3632 C CA . HIS B 1 40 ? -11.453 9.875 14.367 1 78.5 40 HIS B CA 1
ATOM 3633 C C . HIS B 1 40 ? -11.469 11.156 15.195 1 78.5 40 HIS B C 1
ATOM 3635 O O . HIS B 1 40 ? -10.414 11.625 15.641 1 78.5 40 HIS B O 1
ATOM 3641 N N . THR B 1 41 ? -12.539 11.789 15.211 1 84.62 41 THR B N 1
ATOM 3642 C CA . THR B 1 41 ? -12.688 13.039 15.961 1 84.62 41 THR B CA 1
ATOM 3643 C C . THR B 1 41 ? -13.875 12.953 16.922 1 84.62 41 THR B C 1
ATOM 3645 O O . THR B 1 41 ? -14.844 12.242 16.656 1 84.62 41 THR B O 1
ATOM 3648 N N . ALA B 1 42 ? -13.664 13.586 18.047 1 87 42 ALA B N 1
ATOM 3649 C CA . ALA B 1 42 ? -14.805 13.789 18.938 1 87 42 ALA B CA 1
ATOM 3650 C C . ALA B 1 42 ? -15.656 14.977 18.469 1 87 42 ALA B C 1
ATOM 3652 O O . ALA B 1 42 ? -15.117 15.977 17.984 1 87 42 ALA B O 1
ATOM 3653 N N . PRO B 1 43 ? -16.953 14.922 18.656 1 92.31 43 PRO B N 1
ATOM 3654 C CA . PRO B 1 43 ? -17.734 13.844 19.266 1 92.31 43 PRO B CA 1
ATOM 3655 C C . PRO B 1 43 ? -17.922 12.648 18.344 1 92.31 43 PRO B C 1
ATOM 3657 O O . PRO B 1 43 ? -18.234 11.547 18.797 1 92.31 43 PRO B O 1
ATOM 3660 N N . PHE B 1 44 ? -17.875 12.867 17.031 1 93.38 44 PHE B N 1
ATOM 3661 C CA . PHE B 1 44 ? -17.875 11.828 16.016 1 93.38 44 PHE B CA 1
ATOM 3662 C C . PHE B 1 44 ? -17.328 12.367 14.695 1 93.38 44 PHE B C 1
ATOM 3664 O O . PHE B 1 44 ? -17.328 13.578 14.461 1 93.38 44 PHE B O 1
ATOM 3671 N N . PRO B 1 45 ? -16.828 11.461 13.844 1 94.81 45 PRO B N 1
ATOM 3672 C CA . PRO B 1 45 ? -16.312 11.922 12.555 1 94.81 45 PRO B CA 1
ATOM 3673 C C . PRO B 1 45 ? -17.406 12.414 11.617 1 94.81 45 PRO B C 1
ATOM 3675 O O . PRO B 1 45 ? -18.531 11.906 11.648 1 94.81 45 PRO B O 1
ATOM 3678 N N . VAL B 1 46 ? -17.031 13.391 10.805 1 96.56 46 VAL B N 1
ATOM 3679 C CA . VAL B 1 46 ? -17.922 13.867 9.75 1 96.56 46 VAL B CA 1
ATOM 3680 C C . VAL B 1 46 ? -17.781 12.984 8.516 1 96.56 46 VAL B C 1
ATOM 3682 O O . VAL B 1 46 ? -16.672 12.695 8.078 1 96.56 46 VAL B O 1
ATOM 3685 N N . PHE B 1 47 ? -18.859 12.523 7.965 1 96.69 47 PHE B N 1
ATOM 3686 C CA . PHE B 1 47 ? -18.859 11.711 6.758 1 96.69 47 PHE B CA 1
ATOM 3687 C C . PHE B 1 47 ? -19 12.586 5.516 1 96.69 47 PHE B C 1
ATOM 3689 O O . PHE B 1 47 ? -20.047 13.203 5.289 1 96.69 47 PHE B O 1
ATOM 3696 N N . MET B 1 48 ? -17.969 12.625 4.715 1 96.69 48 MET B N 1
ATOM 3697 C CA . MET B 1 48 ? -18 13.406 3.48 1 96.69 48 MET B CA 1
ATOM 3698 C C . MET B 1 48 ? -18.625 12.609 2.342 1 96.69 48 MET B C 1
ATOM 3700 O O . MET B 1 48 ? -18.406 11.398 2.227 1 96.69 48 MET B O 1
ATOM 3704 N N . ARG B 1 49 ? -19.328 13.289 1.477 1 96.25 49 ARG B N 1
ATOM 3705 C CA . ARG B 1 49 ? -20.062 12.656 0.389 1 96.25 49 ARG B CA 1
ATOM 3706 C C . ARG B 1 49 ? -19.359 12.867 -0.947 1 96.25 49 ARG B C 1
ATOM 3708 O O . ARG B 1 49 ? -19.312 11.953 -1.777 1 96.25 49 ARG B O 1
ATOM 3715 N N . LYS B 1 50 ? -18.922 14.047 -1.157 1 96.31 50 LYS B N 1
ATOM 3716 C CA . LYS B 1 50 ? -18.297 14.336 -2.441 1 96.31 50 LYS B CA 1
ATOM 3717 C C . LYS B 1 50 ? -17.375 15.547 -2.34 1 96.31 50 LYS B C 1
ATOM 3719 O O . LYS B 1 50 ? -17.469 16.328 -1.396 1 96.31 50 LYS B O 1
ATOM 3724 N N . GLY B 1 51 ? -16.453 15.609 -3.238 1 96.19 51 GLY B N 1
ATOM 3725 C CA . GLY B 1 51 ? -15.562 16.75 -3.404 1 96.19 51 GLY B CA 1
ATOM 3726 C C . GLY B 1 51 ? -15.438 17.203 -4.844 1 96.19 51 GLY B C 1
ATOM 3727 O O . GLY B 1 51 ? -15.508 16.391 -5.766 1 96.19 51 GLY B O 1
ATOM 3728 N N . GLU B 1 52 ? -15.305 18.5 -5.07 1 95.19 52 GLU B N 1
ATOM 3729 C CA . GLU B 1 52 ? -15.07 19.141 -6.359 1 95.19 52 GLU B CA 1
ATOM 3730 C C . GLU B 1 52 ? -14.156 20.344 -6.215 1 95.19 52 GLU B C 1
ATOM 3732 O O . GLU B 1 52 ? -14.438 21.25 -5.43 1 95.19 52 GLU B O 1
ATOM 3737 N N . GLY B 1 53 ? -13.109 20.312 -6.984 1 94.81 53 GLY B N 1
ATOM 3738 C CA . GLY B 1 53 ? -12.141 21.375 -6.781 1 94.81 53 GLY B CA 1
ATOM 3739 C C . GLY B 1 53 ? -11.547 21.375 -5.387 1 94.81 53 GLY B C 1
ATOM 3740 O O . GLY B 1 53 ? -10.969 20.375 -4.949 1 94.81 53 GLY B O 1
ATOM 3741 N N . SER B 1 54 ? -11.758 22.453 -4.684 1 96.38 54 SER B N 1
ATOM 3742 C CA . SER B 1 54 ? -11.273 22.547 -3.311 1 96.38 54 SER B CA 1
ATOM 3743 C C . SER B 1 54 ? -12.422 22.562 -2.312 1 96.38 54 SER B C 1
ATOM 3745 O O . SER B 1 54 ? -12.266 23.031 -1.182 1 96.38 54 SER B O 1
ATOM 3747 N N . VAL B 1 55 ? -13.562 22.031 -2.764 1 97.12 55 VAL B N 1
ATOM 3748 C CA . VAL B 1 55 ? -14.758 22.078 -1.922 1 97.12 55 VAL B CA 1
ATOM 3749 C C . VAL B 1 55 ? -15.234 20.656 -1.623 1 97.12 55 VAL B C 1
ATOM 3751 O O . VAL B 1 55 ? -15.094 19.766 -2.459 1 97.12 55 VAL B O 1
ATOM 3754 N N . LEU B 1 56 ? -15.742 20.453 -0.451 1 97.44 56 LEU B N 1
ATOM 3755 C CA . LEU B 1 56 ? -16.312 19.188 0.009 1 97.44 56 LEU B CA 1
ATOM 3756 C C . LEU B 1 56 ? -17.75 19.391 0.463 1 97.44 56 LEU B C 1
ATOM 3758 O O . LEU B 1 56 ? -18.125 20.469 0.929 1 97.44 56 LEU B O 1
ATOM 3762 N N . TRP B 1 57 ? -18.516 18.391 0.335 1 98.12 57 TRP B N 1
ATOM 3763 C CA . TRP B 1 57 ? -19.859 18.297 0.901 1 98.12 57 TRP B CA 1
ATOM 3764 C C . TRP B 1 57 ? -20 17.047 1.75 1 98.12 57 TRP B C 1
ATOM 3766 O O . TRP B 1 57 ? -19.562 15.961 1.354 1 98.12 57 TRP B O 1
ATOM 3776 N N . ASP B 1 58 ? -20.594 17.188 2.902 1 98.06 58 ASP B N 1
ATOM 3777 C CA . ASP B 1 58 ? -20.781 16.031 3.766 1 98.06 58 ASP B CA 1
ATOM 3778 C C . ASP B 1 58 ? -22.172 15.422 3.574 1 98.06 58 ASP B C 1
ATOM 3780 O O . ASP B 1 58 ? -22.938 15.875 2.73 1 98.06 58 ASP B O 1
ATOM 3784 N N . GLU B 1 59 ? -22.438 14.344 4.246 1 98.12 59 GLU B N 1
ATOM 3785 C CA . GLU B 1 59 ? -23.688 13.609 4.129 1 98.12 59 GLU B CA 1
ATOM 3786 C C . GLU B 1 59 ? -24.844 14.398 4.734 1 98.12 59 GLU B C 1
ATOM 3788 O O . GLU B 1 59 ? -26.016 14.062 4.516 1 98.12 59 GLU B O 1
ATOM 3793 N N . ASP B 1 60 ? -24.578 15.461 5.465 1 98.44 60 ASP B N 1
ATOM 3794 C CA . ASP B 1 60 ? -25.594 16.312 6.098 1 98.44 60 ASP B CA 1
ATOM 3795 C C . ASP B 1 60 ? -25.938 17.5 5.215 1 98.44 60 ASP B C 1
ATOM 3797 O O . ASP B 1 60 ? -26.828 18.281 5.539 1 98.44 60 ASP B O 1
ATOM 3801 N N . GLY B 1 61 ? -25.188 17.703 4.133 1 97.94 61 GLY B N 1
ATOM 3802 C CA . GLY B 1 61 ? -25.453 18.766 3.189 1 97.94 61 GLY B CA 1
ATOM 3803 C C . GLY B 1 61 ? -24.609 20.016 3.434 1 97.94 61 GLY B C 1
ATOM 3804 O O . GLY B 1 61 ? -24.781 21.016 2.744 1 97.94 61 GLY B O 1
ATOM 3805 N N . ASN B 1 62 ? -23.734 19.969 4.383 1 98.44 62 ASN B N 1
ATOM 3806 C CA . ASN B 1 62 ? -22.844 21.094 4.648 1 98.44 62 ASN B CA 1
ATOM 3807 C C . ASN B 1 62 ? -21.719 21.188 3.615 1 98.44 62 ASN B C 1
ATOM 3809 O O . ASN B 1 62 ? -21.234 20.156 3.141 1 98.44 62 ASN B O 1
ATOM 3813 N N . LYS B 1 63 ? -21.359 22.391 3.32 1 98.12 63 LYS B N 1
ATOM 3814 C CA . LYS B 1 63 ? -20.266 22.672 2.387 1 98.12 63 LYS B CA 1
ATOM 3815 C C . LYS B 1 63 ? -19.031 23.156 3.123 1 98.12 63 LYS B C 1
ATOM 3817 O O . LYS B 1 63 ? -19.125 23.922 4.086 1 98.12 63 LYS B O 1
ATOM 3822 N N . TYR B 1 64 ? -17.797 22.688 2.67 1 98.31 64 TYR B N 1
ATOM 3823 C CA . TYR B 1 64 ? -16.547 23.094 3.295 1 98.31 64 TYR B CA 1
ATOM 3824 C C . TYR B 1 64 ? -15.516 23.469 2.244 1 98.31 64 TYR B C 1
ATOM 3826 O O . TYR B 1 64 ? -15.422 22.844 1.192 1 98.31 64 TYR B O 1
ATOM 3834 N N . TYR B 1 65 ? -14.766 24.547 2.514 1 98.31 65 TYR B N 1
ATOM 3835 C CA . TYR B 1 65 ? -13.484 24.672 1.837 1 98.31 65 TYR B CA 1
ATOM 3836 C C . TYR B 1 65 ? -12.453 23.719 2.428 1 98.31 65 TYR B C 1
ATOM 3838 O O . TYR B 1 65 ? -12.258 23.688 3.646 1 98.31 65 TYR B O 1
ATOM 3846 N N . ASP B 1 66 ? -11.844 22.906 1.57 1 97.69 66 ASP B N 1
ATOM 3847 C CA . ASP B 1 66 ? -10.992 21.812 2.006 1 97.69 66 ASP B CA 1
ATOM 3848 C C . ASP B 1 66 ? -9.57 22.281 2.273 1 97.69 66 ASP B C 1
ATOM 3850 O O . ASP B 1 66 ? -8.836 22.609 1.34 1 97.69 66 ASP B O 1
ATOM 3854 N N . LEU B 1 67 ? -9.148 22.234 3.533 1 98.06 67 LEU B N 1
ATOM 3855 C CA . LEU B 1 67 ? -7.789 22.578 3.928 1 98.06 67 LEU B CA 1
ATOM 3856 C C . LEU B 1 67 ? -7.094 21.375 4.562 1 98.06 67 LEU B C 1
ATOM 3858 O O . LEU B 1 67 ? -6.059 21.531 5.211 1 98.06 67 LEU B O 1
ATOM 3862 N N . VAL B 1 68 ? -7.703 20.234 4.426 1 96.25 68 VAL B N 1
ATOM 3863 C CA . VAL B 1 68 ? -7.07 18.969 4.785 1 96.25 68 VAL B CA 1
ATOM 3864 C C . VAL B 1 68 ? -6.344 18.391 3.572 1 96.25 68 VAL B C 1
ATOM 3866 O O . VAL B 1 68 ? -5.207 17.922 3.684 1 96.25 68 VAL B O 1
ATOM 3869 N N . GLY B 1 69 ? -7.035 18.438 2.395 1 93.81 69 GLY B N 1
ATOM 3870 C CA . GLY B 1 69 ? -6.449 17.984 1.144 1 93.81 69 GLY B CA 1
ATOM 3871 C C . GLY B 1 69 ? -5.977 16.547 1.193 1 93.81 69 GLY B C 1
ATOM 3872 O O . GLY B 1 69 ? -4.84 16.234 0.82 1 93.81 69 GLY B O 1
ATOM 3873 N N . GLU B 1 70 ? -6.781 15.656 1.738 1 93.06 70 GLU B N 1
ATOM 3874 C CA . GLU B 1 70 ? -6.398 14.25 1.887 1 93.06 70 GLU B CA 1
ATOM 3875 C C . GLU B 1 70 ? -5.031 14.125 2.553 1 93.06 70 GLU B C 1
ATOM 3877 O O . GLU B 1 70 ? -4.137 13.461 2.023 1 93.06 70 GLU B O 1
ATOM 3882 N N . LEU B 1 71 ? -4.883 14.852 3.695 1 92.56 71 LEU B N 1
ATOM 3883 C CA . LEU B 1 71 ? -3.637 14.859 4.453 1 92.56 71 LEU B CA 1
ATOM 3884 C C . LEU B 1 71 ? -2.449 15.148 3.543 1 92.56 71 LEU B C 1
ATOM 3886 O O . LEU B 1 71 ? -1.471 14.398 3.535 1 92.56 71 LEU B O 1
ATOM 3890 N N . SER B 1 72 ? -2.588 16.094 2.678 1 94.62 72 SER B N 1
ATOM 3891 C CA . SER B 1 72 ? -1.597 16.688 1.783 1 94.62 72 SER B CA 1
ATOM 3892 C C . SER B 1 72 ? -1.547 15.938 0.45 1 94.62 72 SER B C 1
ATOM 3894 O O . SER B 1 72 ? -1.001 16.453 -0.529 1 94.62 72 SER B O 1
ATOM 3896 N N . ALA B 1 73 ? -2.127 14.781 0.312 1 95.5 73 ALA B N 1
ATOM 3897 C CA . ALA B 1 73 ? -2.074 13.992 -0.917 1 95.5 73 ALA B CA 1
ATOM 3898 C C . ALA B 1 73 ? -2.99 14.578 -1.986 1 95.5 73 ALA B C 1
ATOM 3900 O O . ALA B 1 73 ? -2.781 14.359 -3.182 1 95.5 73 ALA B O 1
ATOM 3901 N N . GLY B 1 74 ? -4.055 15.289 -1.59 1 95.88 74 GLY B N 1
ATOM 3902 C CA . GLY B 1 74 ? -5.039 15.859 -2.5 1 95.88 74 GLY B CA 1
ATOM 3903 C C . GLY B 1 74 ? -4.59 17.156 -3.133 1 95.88 74 GLY B C 1
ATOM 3904 O O . GLY B 1 74 ? -5.359 18.125 -3.201 1 95.88 74 GLY B O 1
ATOM 3905 N N . LEU B 1 75 ? -3.359 17.188 -3.533 1 97.25 75 LEU B N 1
ATOM 3906 C CA . LEU B 1 75 ? -2.734 18.391 -4.078 1 97.25 75 LEU B CA 1
ATOM 3907 C C . LEU B 1 75 ? -3.504 18.891 -5.293 1 97.25 75 LEU B C 1
ATOM 3909 O O . LEU B 1 75 ? -3.588 20.109 -5.516 1 97.25 75 LEU B O 1
ATOM 3913 N N . TYR B 1 76 ? -4.109 18.031 -6.066 1 96.88 76 TYR B N 1
ATOM 3914 C CA . TYR B 1 76 ? -4.746 18.375 -7.336 1 96.88 76 TYR B CA 1
ATOM 3915 C C . TYR B 1 76 ? -6.215 18.719 -7.133 1 96.88 76 TYR B C 1
ATOM 3917 O O . TYR B 1 76 ? -6.965 18.859 -8.102 1 96.88 76 TYR B O 1
ATOM 3925 N N . GLY B 1 77 ? -6.668 18.812 -5.84 1 94.62 77 GLY B N 1
ATOM 3926 C CA . GLY B 1 77 ? -8.086 18.984 -5.578 1 94.62 77 GLY B CA 1
ATOM 3927 C C . GLY B 1 77 ? -8.891 17.703 -5.789 1 94.62 77 GLY B C 1
ATOM 3928 O O . GLY B 1 77 ? -8.32 16.609 -5.848 1 94.62 77 GLY B O 1
ATOM 3929 N N . HIS B 1 78 ? -10.227 17.969 -5.707 1 91.12 78 HIS B N 1
ATOM 3930 C CA . HIS B 1 78 ? -11.117 16.828 -5.914 1 91.12 78 HIS B CA 1
ATOM 3931 C C . HIS B 1 78 ? -11.492 16.688 -7.383 1 91.12 78 HIS B C 1
ATOM 3933 O O . HIS B 1 78 ? -12.625 16.969 -7.77 1 91.12 78 HIS B O 1
ATOM 3939 N N . SER B 1 79 ? -10.398 16.172 -8.055 1 78 79 SER B N 1
ATOM 3940 C CA . SER B 1 79 ? -10.234 15.609 -9.391 1 78 79 SER B CA 1
ATOM 3941 C C . SER B 1 79 ? -10.047 16.703 -10.43 1 78 79 SER B C 1
ATOM 3943 O O . SER B 1 79 ? -11 17.109 -11.094 1 78 79 SER B O 1
ATOM 3945 N N . HIS B 1 80 ? -8.891 17.141 -10.562 1 92.44 80 HIS B N 1
ATOM 3946 C CA . HIS B 1 80 ? -8.445 18.031 -11.625 1 92.44 80 HIS B CA 1
ATOM 3947 C C . HIS B 1 80 ? -8.906 17.547 -12.992 1 92.44 80 HIS B C 1
ATOM 3949 O O . HIS B 1 80 ? -8.836 16.344 -13.281 1 92.44 80 HIS B O 1
ATOM 3955 N N . PRO B 1 81 ? -9.43 18.406 -13.852 1 95.44 81 PRO B N 1
ATOM 3956 C CA . PRO B 1 81 ? -9.992 17.984 -15.133 1 95.44 81 PRO B CA 1
ATOM 3957 C C . PRO B 1 81 ? -9.008 17.141 -15.953 1 95.44 81 PRO B C 1
ATOM 3959 O O . PRO B 1 81 ? -9.406 16.172 -16.594 1 95.44 81 PRO B O 1
ATOM 3962 N N . THR B 1 82 ? -7.75 17.531 -15.977 1 97 82 THR B N 1
ATOM 3963 C CA . THR B 1 82 ? -6.73 16.781 -16.703 1 97 82 THR B CA 1
ATOM 3964 C C . THR B 1 82 ? -6.633 15.352 -16.172 1 97 82 THR B C 1
ATOM 3966 O O . THR B 1 82 ? -6.547 14.398 -16.953 1 97 82 THR B O 1
ATOM 3969 N N . LEU B 1 83 ? -6.641 15.172 -14.883 1 96.75 83 LEU B N 1
ATOM 3970 C CA . LEU B 1 83 ? -6.531 13.844 -14.281 1 96.75 83 LEU B CA 1
ATOM 3971 C C . LEU B 1 83 ? -7.801 13.039 -14.508 1 96.75 83 LEU B C 1
ATOM 3973 O O . LEU B 1 83 ? -7.738 11.828 -14.742 1 96.75 83 LEU B O 1
ATOM 3977 N N . GLN B 1 84 ? -8.969 13.695 -14.43 1 96.12 84 GLN B N 1
ATOM 3978 C CA . GLN B 1 84 ? -10.219 13 -14.719 1 96.12 84 GLN B CA 1
ATOM 3979 C C . GLN B 1 84 ? -10.203 12.398 -16.125 1 96.12 84 GLN B C 1
ATOM 3981 O O . GLN B 1 84 ? -10.617 11.258 -16.312 1 96.12 84 GLN B O 1
ATOM 3986 N N . LYS B 1 85 ? -9.766 13.203 -17.047 1 97.19 85 LYS B N 1
ATOM 3987 C CA . LYS B 1 85 ? -9.695 12.758 -18.422 1 97.19 85 LYS B CA 1
ATOM 3988 C C . LYS B 1 85 ? -8.742 11.578 -18.578 1 97.19 85 LYS B C 1
ATOM 3990 O O . LYS B 1 85 ? -9.094 10.562 -19.188 1 97.19 85 LYS B O 1
ATOM 3995 N N . VAL B 1 86 ? -7.566 11.648 -18.031 1 97 86 VAL B N 1
ATOM 3996 C CA . VAL B 1 86 ? -6.539 10.617 -18.156 1 97 86 VAL B CA 1
ATOM 3997 C C . VAL B 1 86 ? -7.016 9.32 -17.516 1 97 86 VAL B C 1
ATOM 3999 O O . VAL B 1 86 ? -6.824 8.234 -18.062 1 97 86 VAL B O 1
ATOM 4002 N N . LEU B 1 87 ? -7.598 9.43 -16.344 1 96.56 87 LEU B N 1
ATOM 4003 C CA . LEU B 1 87 ? -8.102 8.258 -15.641 1 96.56 87 LEU B CA 1
ATOM 4004 C C . LEU B 1 87 ? -9.188 7.562 -16.453 1 96.56 87 LEU B C 1
ATOM 4006 O O . LEU B 1 87 ? -9.156 6.344 -16.625 1 96.56 87 LEU B O 1
ATOM 4010 N N . THR B 1 88 ? -10.133 8.344 -16.953 1 96.19 88 THR B N 1
ATOM 4011 C CA . THR B 1 88 ? -11.234 7.781 -17.719 1 96.19 88 THR B CA 1
ATOM 4012 C C . THR B 1 88 ? -10.727 7.125 -19 1 96.19 88 THR B C 1
ATOM 4014 O O . THR B 1 88 ? -11.148 6.023 -19.344 1 96.19 88 THR B O 1
ATOM 4017 N N . GLU B 1 89 ? -9.805 7.754 -19.672 1 96.75 89 GLU B N 1
ATOM 4018 C CA . GLU B 1 89 ? -9.242 7.211 -20.906 1 96.75 89 GLU B CA 1
ATOM 4019 C C . GLU B 1 89 ? -8.461 5.926 -20.625 1 96.75 89 GLU B C 1
ATOM 4021 O O . GLU B 1 89 ? -8.5 4.988 -21.438 1 96.75 89 GLU B O 1
ATOM 4026 N N . THR B 1 90 ? -7.746 5.898 -19.562 1 96.19 90 THR B N 1
ATOM 4027 C CA . THR B 1 90 ? -6.977 4.707 -19.203 1 96.19 90 THR B CA 1
ATOM 4028 C C . THR B 1 90 ? -7.906 3.531 -18.922 1 96.19 90 THR B C 1
ATOM 4030 O O . THR B 1 90 ? -7.656 2.412 -19.375 1 96.19 90 THR B O 1
ATOM 4033 N N . ILE B 1 91 ? -8.969 3.77 -18.141 1 95.38 91 ILE B N 1
ATOM 4034 C CA . ILE B 1 91 ? -9.953 2.744 -17.828 1 95.38 91 ILE B CA 1
ATOM 4035 C C . ILE B 1 91 ? -10.562 2.189 -19.109 1 95.38 91 ILE B C 1
ATOM 4037 O O . ILE B 1 91 ? -10.75 0.979 -19.25 1 95.38 91 ILE B O 1
ATOM 4041 N N . GLN B 1 92 ? -10.742 3.023 -20.062 1 93.88 92 GLN B N 1
ATOM 4042 C CA . GLN B 1 92 ? -11.484 2.656 -21.281 1 93.88 92 GLN B CA 1
ATOM 4043 C C . GLN B 1 92 ? -10.562 1.998 -22.297 1 93.88 92 GLN B C 1
ATOM 4045 O O . GLN B 1 92 ? -10.984 1.091 -23.016 1 93.88 92 GLN B O 1
ATOM 4050 N N . ASN B 1 93 ? -9.289 2.432 -22.297 1 94.06 93 ASN B N 1
ATOM 4051 C CA . ASN B 1 93 ? -8.508 2.109 -23.484 1 94.06 93 ASN B CA 1
ATOM 4052 C C . ASN B 1 93 ? -7.293 1.247 -23.141 1 94.06 93 ASN B C 1
ATOM 4054 O O . ASN B 1 93 ? -6.684 0.647 -24.031 1 94.06 93 ASN B O 1
ATOM 4058 N N . VAL B 1 94 ? -6.945 1.118 -21.938 1 94.25 94 VAL B N 1
ATOM 4059 C CA . VAL B 1 94 ? -5.707 0.423 -21.609 1 94.25 94 VAL B CA 1
ATOM 4060 C C . VAL B 1 94 ? -6.023 -0.834 -20.797 1 94.25 94 VAL B C 1
ATOM 4062 O O . VAL B 1 94 ? -5.547 -1.925 -21.125 1 94.25 94 VAL B O 1
ATOM 4065 N N . GLY B 1 95 ? -6.906 -0.734 -19.844 1 90.75 95 GLY B N 1
ATOM 4066 C CA . GLY B 1 95 ? -7.145 -1.766 -18.844 1 90.75 95 GLY B CA 1
ATOM 4067 C C . GLY B 1 95 ? -6.488 -1.471 -17.516 1 90.75 95 GLY B C 1
ATOM 4068 O O . GLY B 1 95 ? -5.461 -0.791 -17.453 1 90.75 95 GLY B O 1
ATOM 4069 N N . LEU B 1 96 ? -6.941 -1.955 -16.406 1 86.88 96 LEU B N 1
ATOM 4070 C CA . LEU B 1 96 ? -6.523 -1.576 -15.055 1 86.88 96 LEU B CA 1
ATOM 4071 C C . LEU B 1 96 ? -5.246 -2.307 -14.656 1 86.88 96 LEU B C 1
ATOM 4073 O O . LEU B 1 96 ? -4.422 -1.766 -13.914 1 86.88 96 LEU B O 1
ATOM 4077 N N . SER B 1 97 ? -5.125 -3.566 -15.086 1 84.31 97 SER B N 1
ATOM 4078 C CA . SER B 1 97 ? -3.93 -4.348 -14.789 1 84.31 97 SER B CA 1
ATOM 4079 C C . SER B 1 97 ? -3.586 -5.285 -15.945 1 84.31 97 SER B C 1
ATOM 4081 O O . SER B 1 97 ? -4.461 -5.965 -16.484 1 84.31 97 SER B O 1
ATOM 4083 N N . LEU B 1 98 ? -2.277 -5.227 -16.234 1 90.81 98 LEU B N 1
ATOM 4084 C CA . LEU B 1 98 ? -1.896 -5.953 -17.438 1 90.81 98 LEU B CA 1
ATOM 4085 C C . LEU B 1 98 ? -1.106 -7.211 -17.094 1 90.81 98 LEU B C 1
ATOM 4087 O O . LEU B 1 98 ? -0.866 -8.055 -17.953 1 90.81 98 LEU B O 1
ATOM 4091 N N . GLY B 1 99 ? -0.741 -7.34 -15.766 1 90.19 99 GLY B N 1
ATOM 4092 C CA . GLY B 1 99 ? 0.002 -8.523 -15.359 1 90.19 99 GLY B CA 1
ATOM 4093 C C . GLY B 1 99 ? 1.33 -8.672 -16.078 1 90.19 99 GLY B C 1
ATOM 4094 O O . GLY B 1 99 ? 1.745 -9.781 -16.406 1 90.19 99 GLY B O 1
ATOM 4095 N N . ALA B 1 100 ? 1.938 -7.578 -16.453 1 92.31 100 ALA B N 1
ATOM 4096 C CA . ALA B 1 100 ? 3.193 -7.512 -17.188 1 92.31 100 ALA B CA 1
ATOM 4097 C C . ALA B 1 100 ? 3.846 -6.141 -17.047 1 92.31 100 ALA B C 1
ATOM 4099 O O . ALA B 1 100 ? 3.281 -5.242 -16.422 1 92.31 100 ALA B O 1
ATOM 4100 N N . THR B 1 101 ? 5.062 -6.051 -17.562 1 92.69 101 THR B N 1
ATOM 4101 C CA . THR B 1 101 ? 5.723 -4.754 -17.672 1 92.69 101 THR B CA 1
ATOM 4102 C C . THR B 1 101 ? 5 -3.867 -18.688 1 92.69 101 THR B C 1
ATOM 4104 O O . THR B 1 101 ? 4.406 -4.367 -19.641 1 92.69 101 THR B O 1
ATOM 4107 N N . ASN B 1 102 ? 4.965 -2.652 -18.438 1 93.06 102 ASN B N 1
ATOM 4108 C CA . ASN B 1 102 ? 4.367 -1.712 -19.375 1 93.06 102 ASN B CA 1
ATOM 4109 C C . ASN B 1 102 ? 5.203 -0.44 -19.5 1 93.06 102 ASN B C 1
ATOM 4111 O O . ASN B 1 102 ? 6.016 -0.137 -18.625 1 93.06 102 ASN B O 1
ATOM 4115 N N . VAL B 1 103 ? 4.984 0.306 -20.562 1 94.44 103 VAL B N 1
ATOM 4116 C CA . VAL B 1 103 ? 5.828 1.43 -20.953 1 94.44 103 VAL B CA 1
ATOM 4117 C C . VAL B 1 103 ? 5.691 2.559 -19.922 1 94.44 103 VAL B C 1
ATOM 4119 O O . VAL B 1 103 ? 6.629 3.336 -19.734 1 94.44 103 VAL B O 1
ATOM 4122 N N . TYR B 1 104 ? 4.641 2.637 -19.234 1 93.56 104 TYR B N 1
ATOM 4123 C CA . TYR B 1 104 ? 4.398 3.76 -18.328 1 93.56 104 TYR B CA 1
ATOM 4124 C C . TYR B 1 104 ? 5.234 3.635 -17.062 1 93.56 104 TYR B C 1
ATOM 4126 O O . TYR B 1 104 ? 5.504 4.633 -16.391 1 93.56 104 TYR B O 1
ATOM 4134 N N . GLU B 1 105 ? 5.621 2.402 -16.734 1 94.31 105 GLU B N 1
ATOM 4135 C CA . GLU B 1 105 ? 6.59 2.264 -15.656 1 94.31 105 GLU B CA 1
ATOM 4136 C C . GLU B 1 105 ? 7.879 3.021 -15.969 1 94.31 105 GLU B C 1
ATOM 4138 O O . GLU B 1 105 ? 8.391 3.752 -15.117 1 94.31 105 GLU B O 1
ATOM 4143 N N . GLN B 1 106 ? 8.336 2.764 -17.156 1 95.75 106 GLN B N 1
ATOM 4144 C CA . GLN B 1 106 ? 9.562 3.422 -17.609 1 95.75 106 GLN B CA 1
ATOM 4145 C C . GLN B 1 106 ? 9.367 4.934 -17.703 1 95.75 106 GLN B C 1
ATOM 4147 O O . GLN B 1 106 ? 10.211 5.699 -17.234 1 95.75 106 GLN B O 1
ATOM 4152 N N . ARG B 1 107 ? 8.305 5.395 -18.297 1 97 107 ARG B N 1
ATOM 4153 C CA . ARG B 1 107 ? 8.055 6.816 -18.516 1 97 107 ARG B CA 1
ATOM 4154 C C . ARG B 1 107 ? 7.969 7.566 -17.188 1 97 107 ARG B C 1
ATOM 4156 O O . ARG B 1 107 ? 8.586 8.625 -17.031 1 97 107 ARG B O 1
ATOM 4163 N N . TYR B 1 108 ? 7.23 7.023 -16.281 1 98.06 108 TYR B N 1
ATOM 4164 C CA . TYR B 1 108 ? 7.027 7.719 -15.016 1 98.06 108 TYR B CA 1
ATOM 4165 C C . TYR B 1 108 ? 8.297 7.688 -14.172 1 98.06 108 TYR B C 1
ATOM 4167 O O . TYR B 1 108 ? 8.633 8.672 -13.516 1 98.06 108 TYR B O 1
ATOM 4175 N N . ALA B 1 109 ? 8.977 6.531 -14.133 1 98.06 109 ALA B N 1
ATOM 4176 C CA . ALA B 1 109 ? 10.25 6.453 -13.414 1 98.06 109 ALA B CA 1
ATOM 4177 C C . ALA B 1 109 ? 11.242 7.48 -13.945 1 98.06 109 ALA B C 1
ATOM 4179 O O . ALA B 1 109 ? 11.938 8.141 -13.172 1 98.06 109 ALA B O 1
ATO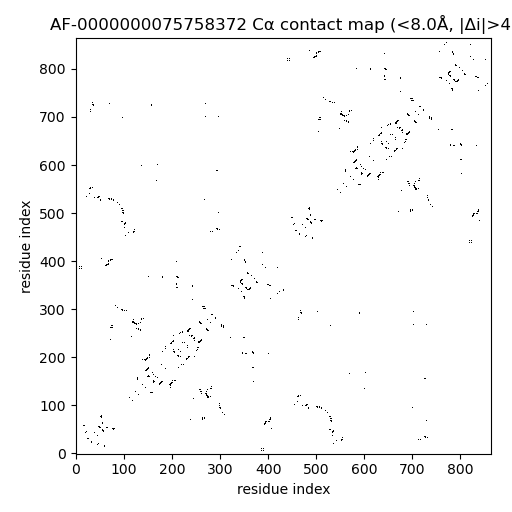M 4180 N N . SER B 1 110 ? 11.32 7.594 -15.273 1 98.31 110 SER B N 1
ATOM 4181 C CA . SER B 1 110 ? 12.219 8.562 -15.891 1 98.31 110 SER B CA 1
ATOM 4182 C C . SER B 1 110 ? 11.859 9.984 -15.477 1 98.31 110 SER B C 1
ATOM 4184 O O . SER B 1 110 ? 12.75 10.789 -15.172 1 98.31 110 SER B O 1
ATOM 4186 N N . LEU B 1 111 ? 10.594 10.289 -15.461 1 98.56 111 LEU B N 1
ATOM 4187 C CA . LEU B 1 111 ? 10.141 11.617 -15.062 1 98.56 111 LEU B CA 1
ATOM 4188 C C . LEU B 1 111 ? 10.5 11.906 -13.609 1 98.56 111 LEU B C 1
ATOM 4190 O O . LEU B 1 111 ? 10.961 13.008 -13.289 1 98.56 111 LEU B O 1
ATOM 4194 N N . LEU B 1 112 ? 10.273 10.977 -12.711 1 98.56 112 LEU B N 1
ATOM 4195 C CA . LEU B 1 112 ? 10.609 11.156 -11.305 1 98.56 112 LEU B CA 1
ATOM 4196 C C . LEU B 1 112 ? 12.109 11.383 -11.133 1 98.56 112 LEU B C 1
ATOM 4198 O O . LEU B 1 112 ? 12.523 12.234 -10.336 1 98.56 112 LEU B O 1
ATOM 4202 N N . CYS B 1 113 ? 12.883 10.547 -11.852 1 98.5 113 CYS B N 1
ATOM 4203 C CA . CYS B 1 113 ? 14.328 10.688 -11.766 1 98.5 113 CYS B CA 1
ATOM 4204 C C . CYS B 1 113 ? 14.773 12.07 -12.211 1 98.5 113 CYS B C 1
ATOM 4206 O O . CYS B 1 113 ? 15.609 12.703 -11.555 1 98.5 113 CYS B O 1
ATOM 4208 N N . GLU B 1 114 ? 14.203 12.5 -13.273 1 98.25 114 GLU B N 1
ATOM 4209 C CA . GLU B 1 114 ? 14.539 13.82 -13.789 1 98.25 114 GLU B CA 1
ATOM 4210 C C . GLU B 1 114 ? 14.102 14.914 -12.82 1 98.25 114 GLU B C 1
ATOM 4212 O O . GLU B 1 114 ? 14.891 15.805 -12.484 1 98.25 114 GLU B O 1
ATOM 4217 N N . ARG B 1 115 ? 12.898 14.906 -12.336 1 98.19 115 ARG B N 1
ATOM 4218 C CA . ARG B 1 115 ? 12.297 15.938 -11.5 1 98.19 115 ARG B CA 1
ATOM 4219 C C . ARG B 1 115 ? 13.023 16.062 -10.164 1 98.19 115 ARG B C 1
ATOM 4221 O O . ARG B 1 115 ? 13.266 17.172 -9.688 1 98.19 115 ARG B O 1
ATOM 4228 N N . PHE B 1 116 ? 13.414 14.945 -9.609 1 98.25 116 PHE B N 1
ATOM 4229 C CA . PHE B 1 116 ? 13.914 14.969 -8.234 1 98.25 116 PHE B CA 1
ATOM 4230 C C . PHE B 1 116 ? 15.398 14.633 -8.203 1 98.25 116 PHE B C 1
ATOM 4232 O O . PHE B 1 116 ? 15.984 14.492 -7.125 1 98.25 116 PHE B O 1
ATOM 4239 N N . GLY B 1 117 ? 16.031 14.5 -9.359 1 97.38 117 GLY B N 1
ATOM 4240 C CA . GLY B 1 117 ? 17.469 14.273 -9.422 1 97.38 117 GLY B CA 1
ATOM 4241 C C . GLY B 1 117 ? 17.875 12.914 -8.898 1 97.38 117 GLY B C 1
ATOM 4242 O O . GLY B 1 117 ? 18.844 12.805 -8.133 1 97.38 117 GLY B O 1
ATOM 4243 N N . LEU B 1 118 ? 17.141 11.852 -9.219 1 98.19 118 LEU B N 1
ATOM 4244 C CA . LEU B 1 118 ? 17.453 10.477 -8.828 1 98.19 118 LEU B CA 1
ATOM 4245 C C . LEU B 1 118 ? 18.156 9.734 -9.969 1 98.19 118 LEU B C 1
ATOM 4247 O O . LEU B 1 118 ? 17.891 10.008 -11.141 1 98.19 118 LEU B O 1
ATOM 4251 N N . GLU B 1 119 ? 19.031 8.836 -9.609 1 98.44 119 GLU B N 1
ATOM 4252 C CA . GLU B 1 119 ? 19.641 7.988 -10.633 1 98.44 119 GLU B CA 1
ATOM 4253 C C . GLU B 1 119 ? 18.734 6.797 -10.961 1 98.44 119 GLU B C 1
ATOM 4255 O O . GLU B 1 119 ? 18.672 6.363 -12.117 1 98.44 119 GLU B O 1
ATOM 4260 N N . ARG B 1 120 ? 18.078 6.207 -9.992 1 98.12 120 ARG B N 1
ATOM 4261 C CA . ARG B 1 120 ? 17.156 5.09 -10.141 1 98.12 120 ARG B CA 1
ATOM 4262 C C . ARG B 1 120 ? 15.977 5.227 -9.18 1 98.12 120 ARG B C 1
ATOM 4264 O O . ARG B 1 120 ? 16.094 5.863 -8.133 1 98.12 120 ARG B O 1
ATOM 4271 N N . ALA B 1 121 ? 14.898 4.668 -9.578 1 98.06 121 ALA B N 1
ATOM 4272 C CA . ALA B 1 121 ? 13.711 4.684 -8.727 1 98.06 121 ALA B CA 1
ATOM 4273 C C . ALA B 1 121 ? 12.984 3.342 -8.773 1 98.06 121 ALA B C 1
ATOM 4275 O O . ALA B 1 121 ? 13.195 2.549 -9.695 1 98.06 121 ALA B O 1
ATOM 4276 N N . ARG B 1 122 ? 12.164 3.02 -7.781 1 97.5 122 ARG B N 1
ATOM 4277 C CA . ARG B 1 122 ? 11.219 1.912 -7.727 1 97.5 122 ARG B CA 1
ATOM 4278 C C . ARG B 1 122 ? 9.875 2.365 -7.16 1 97.5 122 ARG B C 1
ATOM 4280 O O . ARG B 1 122 ? 9.82 3.309 -6.367 1 97.5 122 ARG B O 1
ATOM 4287 N N . PHE B 1 123 ? 8.859 1.68 -7.578 1 97.25 123 PHE B N 1
ATOM 4288 C CA . PHE B 1 123 ? 7.512 2.062 -7.191 1 97.25 123 PHE B CA 1
ATOM 4289 C C . PHE B 1 123 ? 6.98 1.146 -6.098 1 97.25 123 PHE B C 1
ATOM 4291 O O . PHE B 1 123 ? 7.363 -0.023 -6.016 1 97.25 123 PHE B O 1
ATOM 4298 N N . THR B 1 124 ? 6.191 1.671 -5.238 1 96.81 124 THR B N 1
ATOM 4299 C CA . THR B 1 124 ? 5.43 0.947 -4.223 1 96.81 124 THR B CA 1
ATOM 4300 C C . THR B 1 124 ? 3.988 1.445 -4.172 1 96.81 124 THR B C 1
ATOM 4302 O O . THR B 1 124 ? 3.613 2.357 -4.914 1 96.81 124 THR B O 1
ATOM 4305 N N . ASN B 1 125 ? 3.127 0.843 -3.32 1 95.12 125 ASN B N 1
ATOM 4306 C CA . ASN B 1 125 ? 1.717 1.212 -3.244 1 95.12 125 ASN B CA 1
ATOM 4307 C C . ASN B 1 125 ? 1.483 2.33 -2.232 1 95.12 125 ASN B C 1
ATOM 4309 O O . ASN B 1 125 ? 0.396 2.906 -2.178 1 95.12 125 ASN B O 1
ATOM 4313 N N . SER B 1 126 ? 2.48 2.633 -1.462 1 96.5 126 SER B N 1
ATOM 4314 C CA . SER B 1 126 ? 2.332 3.65 -0.426 1 96.5 126 SER B CA 1
ATOM 4315 C C . SER B 1 126 ? 3.688 4.184 0.024 1 96.5 126 SER B C 1
ATOM 4317 O O . SER B 1 126 ? 4.723 3.584 -0.27 1 96.5 126 SER B O 1
ATOM 4319 N N . GLY B 1 127 ? 3.627 5.312 0.692 1 97.5 127 GLY B N 1
ATOM 4320 C CA . GLY B 1 127 ? 4.832 5.816 1.335 1 97.5 127 GLY B CA 1
ATOM 4321 C C . GLY B 1 127 ? 5.371 4.879 2.4 1 97.5 127 GLY B C 1
ATOM 4322 O O . GLY B 1 127 ? 6.586 4.785 2.594 1 97.5 127 GLY B O 1
ATOM 4323 N N . THR B 1 128 ? 4.473 4.18 3.119 1 97.62 128 THR B N 1
ATOM 4324 C CA . THR B 1 128 ? 4.871 3.182 4.105 1 97.62 128 THR B CA 1
ATOM 4325 C C . THR B 1 128 ? 5.77 2.121 3.473 1 97.62 128 THR B C 1
ATOM 4327 O O . THR B 1 128 ? 6.871 1.857 3.965 1 97.62 128 THR B O 1
ATOM 4330 N N . GLU B 1 129 ? 5.328 1.586 2.375 1 97.56 129 GLU B N 1
ATOM 4331 C CA . GLU B 1 129 ? 6.109 0.558 1.693 1 97.56 129 GLU B CA 1
ATOM 4332 C C . GLU B 1 129 ? 7.402 1.134 1.122 1 97.56 129 GLU B C 1
ATOM 4334 O O . GLU B 1 129 ? 8.438 0.466 1.12 1 97.56 129 GLU B O 1
ATOM 4339 N N . ALA B 1 130 ? 7.293 2.355 0.597 1 98.44 130 ALA B N 1
ATOM 4340 C CA . ALA B 1 130 ? 8.492 2.998 0.066 1 98.44 130 ALA B CA 1
ATOM 4341 C C . ALA B 1 130 ? 9.586 3.08 1.127 1 98.44 130 ALA B C 1
ATOM 4343 O O . ALA B 1 130 ? 10.742 2.73 0.866 1 98.44 130 ALA B O 1
ATOM 4344 N N . ASN B 1 131 ? 9.227 3.506 2.324 1 98.81 131 ASN B N 1
ATOM 4345 C CA . ASN B 1 131 ? 10.211 3.641 3.391 1 98.81 131 ASN B CA 1
ATOM 4346 C C . ASN B 1 131 ? 10.711 2.279 3.863 1 98.81 131 ASN B C 1
ATOM 4348 O O . ASN B 1 131 ? 11.891 2.131 4.191 1 98.81 131 ASN B O 1
ATOM 4352 N N . ILE B 1 132 ? 9.844 1.281 3.912 1 98.5 132 ILE B N 1
ATOM 4353 C CA . ILE B 1 132 ? 10.258 -0.056 4.32 1 98.5 132 ILE B CA 1
ATOM 4354 C C . ILE B 1 132 ? 11.297 -0.596 3.334 1 98.5 132 ILE B C 1
ATOM 4356 O O . ILE B 1 132 ? 12.352 -1.077 3.738 1 98.5 132 ILE B O 1
ATOM 4360 N N . HIS B 1 133 ? 11.008 -0.508 2.031 1 98.25 133 HIS B N 1
ATOM 4361 C CA . HIS B 1 133 ? 11.922 -1.011 1.017 1 98.25 133 HIS B CA 1
ATOM 4362 C C . HIS B 1 133 ? 13.203 -0.177 0.967 1 98.25 133 HIS B C 1
ATOM 4364 O O . HIS B 1 133 ? 14.281 -0.706 0.705 1 98.25 133 HIS B O 1
ATOM 4370 N N . CYS B 1 134 ? 13.047 1.106 1.176 1 98.62 134 CYS B N 1
ATOM 4371 C CA . CYS B 1 134 ? 14.203 1.992 1.203 1 98.62 134 CYS B CA 1
ATOM 4372 C C . CYS B 1 134 ? 15.164 1.599 2.318 1 98.62 134 CYS B C 1
ATOM 4374 O O . CYS B 1 134 ? 16.375 1.565 2.115 1 98.62 134 CYS B O 1
ATOM 4376 N N . LEU B 1 135 ? 14.648 1.325 3.471 1 98.75 135 LEU B N 1
ATOM 4377 C CA . LEU B 1 135 ? 15.461 0.882 4.598 1 98.75 135 LEU B CA 1
ATOM 4378 C C . LEU B 1 135 ? 16.094 -0.474 4.312 1 98.75 135 LEU B C 1
ATOM 4380 O O . LEU B 1 135 ? 17.234 -0.727 4.707 1 98.75 135 LEU B O 1
ATOM 4384 N N . ALA B 1 136 ? 15.328 -1.359 3.646 1 98.25 136 ALA B N 1
ATOM 4385 C CA . ALA B 1 136 ? 15.906 -2.639 3.236 1 98.25 136 ALA B CA 1
ATOM 4386 C C . ALA B 1 136 ? 17.109 -2.432 2.316 1 98.25 136 ALA B C 1
ATOM 4388 O O . ALA B 1 136 ? 18.109 -3.131 2.436 1 98.25 136 ALA B O 1
ATOM 4389 N N . ALA B 1 137 ? 16.969 -1.508 1.41 1 98.19 137 ALA B N 1
ATOM 4390 C CA . ALA B 1 137 ? 18.078 -1.187 0.513 1 98.19 137 ALA B CA 1
ATOM 4391 C C . ALA B 1 137 ? 19.297 -0.717 1.296 1 98.19 137 ALA B C 1
ATOM 4393 O O . ALA B 1 137 ? 20.422 -1.149 1.023 1 98.19 137 ALA B O 1
ATOM 4394 N N . ALA B 1 138 ? 19.062 0.16 2.252 1 98.81 138 ALA B N 1
ATOM 4395 C CA . ALA B 1 138 ? 20.156 0.703 3.051 1 98.81 138 ALA B CA 1
ATOM 4396 C C . ALA B 1 138 ? 20.875 -0.401 3.828 1 98.81 138 ALA B C 1
ATOM 4398 O O . ALA B 1 138 ? 22.109 -0.447 3.867 1 98.81 138 ALA B O 1
ATOM 4399 N N . ARG B 1 139 ? 20.125 -1.249 4.465 1 98.56 139 ARG B N 1
ATOM 4400 C CA . ARG B 1 139 ? 20.688 -2.338 5.254 1 98.56 139 ARG B CA 1
ATOM 4401 C C . ARG B 1 139 ? 21.484 -3.297 4.375 1 98.56 139 ARG B C 1
ATOM 4403 O O . ARG B 1 139 ? 22.578 -3.709 4.742 1 98.56 139 ARG B O 1
ATOM 4410 N N . LYS B 1 140 ? 20.906 -3.656 3.213 1 98.12 140 LYS B N 1
ATOM 4411 C CA . LYS B 1 140 ? 21.594 -4.547 2.285 1 98.12 140 LYS B CA 1
ATOM 4412 C C . LYS B 1 140 ? 22.891 -3.918 1.778 1 98.12 140 LYS B C 1
ATOM 4414 O O . LYS B 1 140 ? 23.922 -4.586 1.704 1 98.12 140 LYS B O 1
ATOM 4419 N N . PHE B 1 141 ? 22.859 -2.672 1.447 1 98.19 141 PHE B N 1
ATOM 4420 C CA . PHE B 1 141 ? 23.984 -1.971 0.851 1 98.19 141 PHE B CA 1
ATOM 4421 C C . PHE B 1 141 ? 25.125 -1.829 1.854 1 98.19 141 PHE B C 1
ATOM 4423 O O . PHE B 1 141 ? 26.297 -2.012 1.504 1 98.19 141 PHE B O 1
ATOM 4430 N N . THR B 1 142 ? 24.812 -1.518 3.127 1 98.56 142 THR B N 1
ATOM 4431 C CA . THR B 1 142 ? 25.828 -1.203 4.125 1 98.56 142 THR B CA 1
ATOM 4432 C C . THR B 1 142 ? 26.234 -2.457 4.895 1 98.56 142 THR B C 1
ATOM 4434 O O . THR B 1 142 ? 27.297 -2.494 5.508 1 98.56 142 THR B O 1
ATOM 4437 N N . GLY B 1 143 ? 25.344 -3.453 4.883 1 97.88 143 GLY B N 1
ATOM 4438 C CA . GLY B 1 143 ? 25.578 -4.633 5.703 1 97.88 143 GLY B CA 1
ATOM 4439 C C . GLY B 1 143 ? 25.328 -4.395 7.18 1 97.88 143 GLY B C 1
ATOM 4440 O O . GLY B 1 143 ? 25.766 -5.184 8.023 1 97.88 143 GLY B O 1
ATOM 4441 N N . ARG B 1 144 ? 24.75 -3.246 7.547 1 98.38 144 ARG B N 1
ATOM 4442 C CA . ARG B 1 144 ? 24.453 -2.854 8.922 1 98.38 144 ARG B CA 1
ATOM 4443 C C . ARG B 1 144 ? 22.953 -2.867 9.188 1 98.38 144 ARG B C 1
ATOM 4445 O O . ARG B 1 144 ? 22.156 -3.082 8.273 1 98.38 144 ARG B O 1
ATOM 4452 N N . ARG B 1 145 ? 22.531 -2.633 10.484 1 97.19 145 ARG B N 1
ATOM 4453 C CA . ARG B 1 145 ? 21.141 -2.938 10.781 1 97.19 145 ARG B CA 1
ATOM 4454 C C . ARG B 1 145 ? 20.438 -1.736 11.406 1 97.19 145 ARG B C 1
ATOM 4456 O O . ARG B 1 145 ? 19.266 -1.479 11.133 1 97.19 145 ARG B O 1
ATOM 4463 N N . LYS B 1 146 ? 21.016 -0.995 12.273 1 98.5 146 LYS B N 1
ATOM 4464 C CA . LYS B 1 146 ? 20.359 0.047 13.062 1 98.5 146 LYS B CA 1
ATOM 4465 C C . LYS B 1 146 ? 20.047 1.274 12.203 1 98.5 146 LYS B C 1
ATOM 4467 O O . LYS B 1 146 ? 20.734 1.522 11.203 1 98.5 146 LYS B O 1
ATOM 4472 N N . VAL B 1 147 ? 19.047 1.979 12.555 1 98.88 147 VAL B N 1
ATOM 4473 C CA . VAL B 1 147 ? 18.625 3.184 11.844 1 98.88 147 VAL B CA 1
ATOM 4474 C C . VAL B 1 147 ? 18.344 4.301 12.844 1 98.88 147 VAL B C 1
ATOM 4476 O O . VAL B 1 147 ? 17.609 4.105 13.812 1 98.88 147 VAL B O 1
ATOM 4479 N N . ILE B 1 148 ? 18.984 5.406 12.656 1 98.88 148 ILE B N 1
ATOM 4480 C CA . ILE B 1 148 ? 18.688 6.598 13.438 1 98.88 148 ILE B CA 1
ATOM 4481 C C . ILE B 1 148 ? 17.391 7.227 12.938 1 98.88 148 ILE B C 1
ATOM 4483 O O . ILE B 1 148 ? 17.203 7.406 11.734 1 98.88 148 ILE B O 1
ATOM 4487 N N . VAL B 1 149 ? 16.469 7.492 13.828 1 98.81 149 VAL B N 1
ATOM 4488 C CA . VAL B 1 149 ? 15.219 8.195 13.578 1 98.81 149 VAL B CA 1
ATOM 4489 C C . VAL B 1 149 ? 15.016 9.273 14.641 1 98.81 149 VAL B C 1
ATOM 4491 O O . VAL B 1 149 ? 15.789 9.375 15.594 1 98.81 149 VAL B O 1
ATOM 4494 N N . PHE B 1 150 ? 13.961 10.07 14.484 1 98.75 150 PHE B N 1
ATOM 4495 C CA . PHE B 1 150 ? 13.828 11.227 15.367 1 98.75 150 PHE B CA 1
ATOM 4496 C C . PHE B 1 150 ? 12.422 11.305 15.945 1 98.75 150 PHE B C 1
ATOM 4498 O O . PHE B 1 150 ? 11.438 11.023 15.25 1 98.75 150 PHE B O 1
ATOM 4505 N N . ARG B 1 151 ? 12.336 11.758 17.172 1 97.69 151 ARG B N 1
ATOM 4506 C CA . ARG B 1 151 ? 11.047 11.977 17.812 1 97.69 151 ARG B CA 1
ATOM 4507 C C . ARG B 1 151 ? 10.195 12.961 17.016 1 97.69 151 ARG B C 1
ATOM 4509 O O . ARG B 1 151 ? 10.703 13.977 16.531 1 97.69 151 ARG B O 1
ATOM 4516 N N . GLY B 1 152 ? 8.875 12.602 16.875 1 97.25 152 GLY B N 1
ATOM 4517 C CA . GLY B 1 152 ? 7.961 13.422 16.094 1 97.25 152 GLY B CA 1
ATOM 4518 C C . GLY B 1 152 ? 7.84 12.977 14.648 1 97.25 152 GLY B C 1
ATOM 4519 O O . GLY B 1 152 ? 6.977 13.461 13.914 1 97.25 152 GLY B O 1
ATOM 4520 N N . ALA B 1 153 ? 8.617 11.961 14.289 1 98 153 ALA B N 1
ATOM 4521 C CA . ALA B 1 153 ? 8.688 11.555 12.891 1 98 153 ALA B CA 1
ATOM 4522 C C . ALA B 1 153 ? 7.539 10.609 12.539 1 98 153 ALA B C 1
ATOM 4524 O O . ALA B 1 153 ? 7.027 9.898 13.406 1 98 153 ALA B O 1
ATOM 4525 N N . TYR B 1 154 ? 7.109 10.648 11.352 1 97.12 154 TYR B N 1
ATOM 4526 C CA . TYR B 1 154 ? 6.203 9.695 10.727 1 97.12 154 TYR B CA 1
ATOM 4527 C C . TYR B 1 154 ? 6.727 9.266 9.359 1 97.12 154 TYR B C 1
ATOM 4529 O O . TYR B 1 154 ? 6.797 10.07 8.43 1 97.12 154 TYR B O 1
ATOM 4537 N N . HIS B 1 155 ? 7.105 8.023 9.258 1 98.31 155 HIS B N 1
ATOM 4538 C CA . HIS B 1 155 ? 7.613 7.461 8.016 1 98.31 155 HIS B CA 1
ATOM 4539 C C . HIS B 1 155 ? 6.699 6.359 7.488 1 98.31 155 HIS B C 1
ATOM 4541 O O . HIS B 1 155 ? 7.137 5.492 6.734 1 98.31 155 HIS B O 1
ATOM 4547 N N . GLY B 1 156 ? 5.453 6.348 7.918 1 95.81 156 GLY B N 1
ATOM 4548 C CA . GLY B 1 156 ? 4.477 5.344 7.535 1 95.81 156 GLY B CA 1
ATOM 4549 C C . GLY B 1 156 ? 3.789 4.695 8.719 1 95.81 156 GLY B C 1
ATOM 4550 O O . GLY B 1 156 ? 4.18 4.918 9.867 1 95.81 156 GLY B O 1
ATOM 4551 N N . SER B 1 157 ? 2.781 3.881 8.477 1 94.19 157 SER B N 1
ATOM 4552 C CA . SER B 1 157 ? 1.85 3.367 9.477 1 94.19 157 SER B CA 1
ATOM 4553 C C . SER B 1 157 ? 2.561 2.482 10.492 1 94.19 157 SER B C 1
ATOM 4555 O O . SER B 1 157 ? 2.129 2.377 11.641 1 94.19 157 SER B O 1
ATOM 4557 N N . VAL B 1 158 ? 3.635 1.806 10.102 1 96.69 158 VAL B N 1
ATOM 4558 C CA . VAL B 1 158 ? 4.359 0.92 11.008 1 96.69 158 VAL B CA 1
ATOM 4559 C C . VAL B 1 158 ? 5.781 1.445 11.211 1 96.69 158 VAL B C 1
ATOM 4561 O O . VAL B 1 158 ? 6.691 0.678 11.531 1 96.69 158 VAL B O 1
ATOM 4564 N N . LEU B 1 159 ? 5.961 2.76 10.891 1 98 159 LEU B N 1
ATOM 4565 C CA . LEU B 1 159 ? 7.188 3.525 11.07 1 98 159 LEU B CA 1
ATOM 4566 C C . LEU B 1 159 ? 6.887 4.906 11.641 1 98 159 LEU B C 1
ATOM 4568 O O . LEU B 1 159 ? 7.301 5.922 11.078 1 98 159 LEU B O 1
ATOM 4572 N N . SER B 1 160 ? 6.191 4.91 12.766 1 96.69 160 SER B N 1
ATOM 4573 C CA . SER B 1 160 ? 5.824 6.141 13.453 1 96.69 160 SER B CA 1
ATOM 4574 C C . SER B 1 160 ? 6.645 6.328 14.727 1 96.69 160 SER B C 1
ATOM 4576 O O . SER B 1 160 ? 6.902 5.363 15.453 1 96.69 160 SER B O 1
ATOM 4578 N N . PHE B 1 161 ? 7.051 7.586 15.078 1 97.38 161 PHE B N 1
ATOM 4579 C CA . PHE B 1 161 ? 7.941 7.848 16.203 1 97.38 161 PHE B CA 1
ATOM 4580 C C . PHE B 1 161 ? 7.52 9.109 16.938 1 97.38 161 PHE B C 1
ATOM 4582 O O . PHE B 1 161 ? 8.367 9.922 17.328 1 97.38 161 PHE B O 1
ATOM 4589 N N . GLY B 1 162 ? 6.25 9.367 17.078 1 92.62 162 GLY B N 1
ATOM 4590 C CA . GLY B 1 162 ? 5.727 10.539 17.766 1 92.62 162 GLY B CA 1
ATOM 4591 C C . GLY B 1 162 ? 6.281 10.727 19.156 1 92.62 162 GLY B C 1
ATOM 4592 O O . GLY B 1 162 ? 7.066 11.641 19.406 1 92.62 162 GLY B O 1
ATOM 4593 N N . ASN B 1 163 ? 5.957 9.914 20.141 1 87.12 163 ASN B N 1
ATOM 4594 C CA . ASN B 1 163 ? 6.398 10.008 21.531 1 87.12 163 ASN B CA 1
ATOM 4595 C C . ASN B 1 163 ? 7.348 8.875 21.891 1 87.12 163 ASN B C 1
ATOM 4597 O O . ASN B 1 163 ? 7.789 8.773 23.031 1 87.12 163 ASN B O 1
ATOM 4601 N N . GLY B 1 164 ? 7.699 8.164 20.953 1 93.69 164 GLY B N 1
ATOM 4602 C CA . GLY B 1 164 ? 8.531 6.98 21.125 1 93.69 164 GLY B CA 1
ATOM 4603 C C . GLY B 1 164 ? 8.367 5.965 20.016 1 93.69 164 GLY B C 1
ATOM 4604 O O . GLY B 1 164 ? 8.055 6.324 18.875 1 93.69 164 GLY B O 1
ATOM 4605 N N . ILE B 1 165 ? 8.742 4.777 20.344 1 95.88 165 ILE B N 1
ATOM 4606 C CA . ILE B 1 165 ? 8.594 3.686 19.391 1 95.88 165 ILE B CA 1
ATOM 4607 C C . ILE B 1 165 ? 7.344 2.875 19.703 1 95.88 165 ILE B C 1
ATOM 4609 O O . ILE B 1 165 ? 7.34 2.082 20.656 1 95.88 165 ILE B O 1
ATOM 4613 N N . PRO B 1 166 ? 6.289 3.041 18.953 1 94.69 166 PRO B N 1
ATOM 4614 C CA . PRO B 1 166 ? 5.047 2.32 19.234 1 94.69 166 PRO B CA 1
ATOM 4615 C C . PRO B 1 166 ? 5.191 0.807 19.078 1 94.69 166 PRO B C 1
ATOM 4617 O O . PRO B 1 166 ? 6.082 0.339 18.359 1 94.69 166 PRO B O 1
ATOM 4620 N N . GLU B 1 167 ? 4.285 0.092 19.672 1 93.19 167 GLU B N 1
ATOM 4621 C CA . GLU B 1 167 ? 4.32 -1.366 19.719 1 93.19 167 GLU B CA 1
ATOM 4622 C C . GLU B 1 167 ? 4.148 -1.961 18.312 1 93.19 167 GLU B C 1
ATOM 4624 O O . GLU B 1 167 ? 4.66 -3.045 18.031 1 93.19 167 GLU B O 1
ATOM 4629 N N . ASN B 1 168 ? 3.473 -1.264 17.469 1 94.5 168 ASN B N 1
ATOM 4630 C CA . ASN B 1 168 ? 3.178 -1.85 16.156 1 94.5 168 ASN B CA 1
ATOM 4631 C C . ASN B 1 168 ? 4.238 -1.479 15.125 1 94.5 168 ASN B C 1
ATOM 4633 O O . ASN B 1 168 ? 4.133 -1.867 13.961 1 94.5 168 ASN B O 1
ATOM 4637 N N . ASN B 1 169 ? 5.262 -0.757 15.531 1 97.38 169 ASN B N 1
ATOM 4638 C CA . ASN B 1 169 ? 6.371 -0.533 14.609 1 97.38 169 ASN B CA 1
ATOM 4639 C C . ASN B 1 169 ? 7.109 -1.831 14.297 1 97.38 169 ASN B C 1
ATOM 4641 O O . ASN B 1 169 ? 7.285 -2.678 15.172 1 97.38 169 ASN B O 1
ATOM 4645 N N . ILE B 1 170 ? 7.504 -1.975 13.086 1 97.81 170 ILE B N 1
ATOM 4646 C CA . ILE B 1 170 ? 8.336 -3.102 12.672 1 97.81 170 ILE B CA 1
ATOM 4647 C C . ILE B 1 170 ? 9.773 -2.887 13.148 1 97.81 170 ILE B C 1
ATOM 4649 O O . ILE B 1 170 ? 10.156 -1.764 13.484 1 97.81 170 ILE B O 1
ATOM 4653 N N . ASP B 1 171 ? 10.57 -3.957 13.312 1 97.62 171 ASP B N 1
ATOM 4654 C CA . ASP B 1 171 ? 12 -3.932 13.609 1 97.62 171 ASP B CA 1
ATOM 4655 C C . ASP B 1 171 ? 12.273 -3.152 14.891 1 97.62 171 ASP B C 1
ATOM 4657 O O . ASP B 1 171 ? 13.141 -2.277 14.922 1 97.62 171 ASP B O 1
ATOM 4661 N N . GLN B 1 172 ? 11.602 -3.449 15.922 1 95.81 172 GLN B N 1
ATOM 4662 C CA . GLN B 1 172 ? 11.547 -2.695 17.172 1 95.81 172 GLN B CA 1
ATOM 4663 C C . GLN B 1 172 ? 12.945 -2.479 17.75 1 95.81 172 GLN B C 1
ATOM 4665 O O . GLN B 1 172 ? 13.227 -1.433 18.344 1 95.81 172 GLN B O 1
ATOM 4670 N N . SER B 1 173 ? 13.867 -3.373 17.547 1 95.12 173 SER B N 1
ATOM 4671 C CA . SER B 1 173 ? 15.164 -3.322 18.219 1 95.12 173 SER B CA 1
ATOM 4672 C C . SER B 1 173 ? 16.188 -2.572 17.359 1 95.12 173 SER B C 1
ATOM 4674 O O . SER B 1 173 ? 17.328 -2.377 17.781 1 95.12 173 SER B O 1
ATOM 4676 N N . ASP B 1 174 ? 15.758 -2.107 16.219 1 97.56 174 ASP B N 1
ATOM 4677 C CA . ASP B 1 174 ? 16.719 -1.599 15.266 1 97.56 174 ASP B CA 1
ATOM 4678 C C . ASP B 1 174 ? 16.766 -0.072 15.281 1 97.56 174 ASP B C 1
ATOM 4680 O O . ASP B 1 174 ? 17.609 0.539 14.617 1 97.56 174 ASP B O 1
ATOM 4684 N N . TRP B 1 175 ? 16 0.608 16.141 1 98.44 175 TRP B N 1
ATOM 4685 C CA . TRP B 1 175 ? 15.859 2.057 16.047 1 98.44 175 TRP B CA 1
ATOM 4686 C C . TRP B 1 175 ? 16.719 2.758 17.094 1 98.44 175 TRP B C 1
ATOM 4688 O O . TRP B 1 175 ? 16.766 2.326 18.25 1 98.44 175 TRP B O 1
ATOM 4698 N N . VAL B 1 176 ? 17.422 3.709 16.688 1 98.62 176 VAL B N 1
ATOM 4699 C CA . VAL B 1 176 ? 18.062 4.688 17.562 1 98.62 176 VAL B CA 1
ATOM 4700 C C . VAL B 1 176 ? 17.281 6 17.531 1 98.62 176 VAL B C 1
ATOM 4702 O O . VAL B 1 176 ? 17.406 6.773 16.578 1 98.62 176 VAL B O 1
ATOM 4705 N N . LEU B 1 177 ? 16.531 6.262 18.531 1 98.56 177 LEU B N 1
ATOM 4706 C CA . LEU B 1 177 ? 15.609 7.395 18.578 1 98.56 177 LEU B CA 1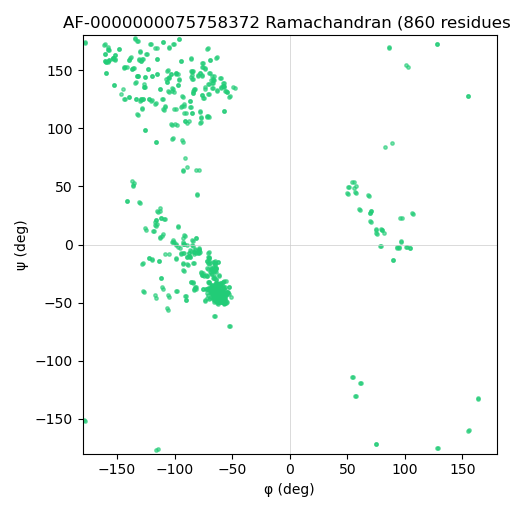
ATOM 4707 C C . LEU B 1 177 ? 16.281 8.609 19.203 1 98.56 177 LEU B C 1
ATOM 4709 O O . LEU B 1 177 ? 16.75 8.547 20.344 1 98.56 177 LEU B O 1
ATOM 4713 N N . LEU B 1 178 ? 16.375 9.664 18.469 1 98.62 178 LEU B N 1
ATOM 4714 C CA . LEU B 1 178 ? 16.984 10.906 18.938 1 98.62 178 LEU B CA 1
ATOM 4715 C C . LEU B 1 178 ? 15.977 12.055 18.875 1 98.62 178 LEU B C 1
ATOM 4717 O O . LEU B 1 178 ? 14.875 11.898 18.344 1 98.62 178 LEU B O 1
ATOM 4721 N N . GLN B 1 179 ? 16.375 13.18 19.422 1 98.12 179 GLN B N 1
ATOM 4722 C CA . GLN B 1 179 ? 15.562 14.383 19.328 1 98.12 179 GLN B CA 1
ATOM 4723 C C . GLN B 1 179 ? 15.789 15.109 18 1 98.12 179 GLN B C 1
ATOM 4725 O O . GLN B 1 179 ? 16.922 15.273 17.562 1 98.12 179 GLN B O 1
ATOM 4730 N N . TYR B 1 180 ? 14.727 15.461 17.391 1 98.44 180 TYR B N 1
ATOM 4731 C CA . TYR B 1 180 ? 14.797 16.25 16.156 1 98.44 180 TYR B CA 1
ATOM 4732 C C . TYR B 1 180 ? 15.539 17.547 16.391 1 98.44 180 TYR B C 1
ATOM 4734 O O . TYR B 1 180 ? 15.352 18.203 17.422 1 98.44 180 TYR B O 1
ATOM 4742 N N . ASN B 1 181 ? 16.453 17.922 15.445 1 98.56 181 ASN B N 1
ATOM 4743 C CA . ASN B 1 181 ? 17.234 19.156 15.469 1 98.56 181 ASN B CA 1
ATOM 4744 C C . ASN B 1 181 ? 18.297 19.125 16.578 1 98.56 181 ASN B C 1
ATOM 4746 O O . ASN B 1 181 ? 18.734 20.172 17.031 1 98.56 181 ASN B O 1
ATOM 4750 N N . ASP B 1 182 ? 18.656 17.953 17.078 1 98.62 182 ASP B N 1
ATOM 4751 C CA . ASP B 1 182 ? 19.734 17.797 18.031 1 98.62 182 ASP B CA 1
ATOM 4752 C C . ASP B 1 182 ? 21 17.281 17.359 1 98.62 182 ASP B C 1
ATOM 4754 O O . ASP B 1 182 ? 21.266 16.078 17.375 1 98.62 182 ASP B O 1
ATOM 4758 N N . SER B 1 183 ? 21.812 18.188 16.938 1 98.62 183 SER B N 1
ATOM 4759 C CA . SER B 1 183 ? 23.016 17.844 16.203 1 98.62 183 SER B CA 1
ATOM 4760 C C . SER B 1 183 ? 24 17.062 17.078 1 98.62 183 SER B C 1
ATOM 4762 O O . SER B 1 183 ? 24.672 16.156 16.609 1 98.62 183 SER B O 1
ATOM 4764 N N . GLU B 1 184 ? 24.078 17.422 18.297 1 98.62 184 GLU B N 1
ATOM 4765 C CA . GLU B 1 184 ? 25 16.766 19.203 1 98.62 184 GLU B CA 1
ATOM 4766 C C . GLU B 1 184 ? 24.609 15.305 19.438 1 98.62 184 GLU B C 1
ATOM 4768 O O . GLU B 1 184 ? 25.453 14.422 19.484 1 98.62 184 GLU B O 1
ATOM 4773 N N . ALA B 1 185 ? 23.328 15.086 19.547 1 98.69 185 ALA B N 1
ATOM 4774 C CA . ALA B 1 185 ? 22.844 13.719 19.719 1 98.69 185 ALA B CA 1
ATOM 4775 C C . ALA B 1 185 ? 23.188 12.859 18.5 1 98.69 185 ALA B C 1
ATOM 4777 O O . ALA B 1 185 ? 23.469 11.672 18.641 1 98.69 185 ALA B O 1
ATOM 4778 N N . VAL B 1 186 ? 23.125 13.445 17.344 1 98.81 186 VAL B N 1
ATOM 4779 C CA . VAL B 1 186 ? 23.484 12.734 16.125 1 98.81 186 VAL B CA 1
ATOM 4780 C C . VAL B 1 186 ? 24.953 12.336 16.172 1 98.81 186 VAL B C 1
ATOM 4782 O O . VAL B 1 186 ? 25.312 11.188 15.906 1 98.81 186 VAL B O 1
ATOM 4785 N N . ARG B 1 187 ? 25.812 13.312 16.516 1 98.69 187 ARG B N 1
ATOM 4786 C CA . ARG B 1 187 ? 27.234 13.039 16.625 1 98.69 187 ARG B CA 1
ATOM 4787 C C . ARG B 1 187 ? 27.516 11.914 17.609 1 98.69 187 ARG B C 1
ATOM 4789 O O . ARG B 1 187 ? 28.297 11 17.312 1 98.69 187 ARG B O 1
ATOM 4796 N N . GLU B 1 188 ? 26.844 11.984 18.688 1 98.75 188 GLU B N 1
ATOM 4797 C CA . GLU B 1 188 ? 27.047 10.992 19.734 1 98.75 188 GLU B CA 1
ATOM 4798 C C . GLU B 1 188 ? 26.578 9.609 19.281 1 98.75 188 GLU B C 1
ATOM 4800 O O . GLU B 1 188 ? 27.219 8.602 19.578 1 98.75 188 GLU B O 1
ATOM 4805 N N . ALA B 1 189 ? 25.438 9.57 18.641 1 98.69 189 ALA B N 1
ATOM 4806 C CA . ALA B 1 189 ? 24.891 8.297 18.172 1 98.69 189 ALA B CA 1
ATOM 4807 C C . ALA B 1 189 ? 25.859 7.59 17.234 1 98.69 189 ALA B C 1
ATOM 4809 O O . ALA B 1 189 ? 26.047 6.379 17.328 1 98.69 189 ALA B O 1
ATOM 4810 N N . PHE B 1 190 ? 26.453 8.297 16.297 1 98.38 190 PHE B N 1
ATOM 4811 C CA . PHE B 1 190 ? 27.375 7.703 15.336 1 98.38 190 PHE B CA 1
ATOM 4812 C C . PHE B 1 190 ? 28.672 7.289 16.031 1 98.38 190 PHE B C 1
ATOM 4814 O O . PHE B 1 190 ? 29.297 6.293 15.641 1 98.38 190 PHE B O 1
ATOM 4821 N N . SER B 1 191 ? 29.078 8.047 17.047 1 97.81 191 SER B N 1
ATOM 4822 C CA . SER B 1 191 ? 30.312 7.723 17.766 1 97.81 191 SER B CA 1
ATOM 4823 C C . SER B 1 191 ? 30.125 6.469 18.625 1 97.81 191 SER B C 1
ATOM 4825 O O . SER B 1 191 ? 31.078 5.719 18.844 1 97.81 191 SER B O 1
ATOM 4827 N N . GLN B 1 192 ? 28.906 6.211 19.047 1 97.62 192 GLN B N 1
ATOM 4828 C CA . GLN B 1 192 ? 28.656 5.152 20.016 1 97.62 192 GLN B CA 1
ATOM 4829 C C . GLN B 1 192 ? 28.172 3.883 19.328 1 97.62 192 GLN B C 1
ATOM 4831 O O . GLN B 1 192 ? 28.047 2.834 19.969 1 97.62 192 GLN B O 1
ATOM 4836 N N . ASN B 1 193 ? 27.828 3.969 18.094 1 97.25 193 ASN B N 1
ATOM 4837 C CA . ASN B 1 193 ? 27.234 2.844 17.375 1 97.25 193 ASN B CA 1
ATOM 4838 C C . ASN B 1 193 ? 27.938 2.578 16.047 1 97.25 193 ASN B C 1
ATOM 4840 O O . ASN B 1 193 ? 27.969 3.439 15.172 1 97.25 193 ASN B O 1
ATOM 4844 N N . ASP B 1 194 ? 28.422 1.402 15.844 1 96.69 194 ASP B N 1
ATOM 4845 C CA . ASP B 1 194 ? 29.125 1.047 14.609 1 96.69 194 ASP B CA 1
ATOM 4846 C C . ASP B 1 194 ? 28.219 0.257 13.672 1 96.69 194 ASP B C 1
ATOM 4848 O O . ASP B 1 194 ? 28.625 -0.104 12.562 1 96.69 194 ASP B O 1
ATOM 4852 N N . ASP B 1 195 ? 27 0.089 14.039 1 98.38 195 ASP B N 1
ATOM 4853 C CA . ASP B 1 195 ? 26.094 -0.754 13.266 1 98.38 195 ASP B CA 1
ATOM 4854 C C . ASP B 1 195 ? 24.953 0.067 12.672 1 98.38 195 ASP B C 1
ATOM 4856 O O . ASP B 1 195 ? 23.844 -0.443 12.484 1 98.38 195 ASP B O 1
ATOM 4860 N N . ILE B 1 196 ? 25.188 1.359 12.391 1 98.81 196 ILE B N 1
ATOM 4861 C CA . ILE B 1 196 ? 24.156 2.213 11.828 1 98.81 196 ILE B CA 1
ATOM 4862 C C . ILE B 1 196 ? 24.156 2.102 10.305 1 98.81 196 ILE B C 1
ATOM 4864 O O . ILE B 1 196 ? 25.156 2.451 9.656 1 98.81 196 ILE B O 1
ATOM 4868 N N . ALA B 1 197 ? 23.016 1.625 9.758 1 98.81 197 ALA B N 1
ATOM 4869 C CA . ALA B 1 197 ? 22.859 1.502 8.312 1 98.81 197 ALA B CA 1
ATOM 4870 C C . ALA B 1 197 ? 22.469 2.838 7.688 1 98.81 197 ALA B C 1
ATOM 4872 O O . ALA B 1 197 ? 22.922 3.176 6.59 1 98.81 197 ALA B O 1
ATOM 4873 N N . ALA B 1 198 ? 21.609 3.578 8.422 1 98.94 198 ALA B N 1
ATOM 4874 C CA . ALA B 1 198 ? 21.062 4.789 7.824 1 98.94 198 ALA B CA 1
ATOM 4875 C C . ALA B 1 198 ? 20.516 5.73 8.891 1 98.94 198 ALA B C 1
ATOM 4877 O O . ALA B 1 198 ? 20.312 5.328 10.039 1 98.94 198 ALA B O 1
ATOM 4878 N N . VAL B 1 199 ? 20.422 6.934 8.578 1 98.94 199 VAL B N 1
ATOM 4879 C CA . VAL B 1 199 ? 19.578 7.922 9.242 1 98.94 199 VAL B CA 1
ATOM 4880 C C . VAL B 1 199 ? 18.438 8.328 8.312 1 98.94 199 VAL B C 1
ATOM 4882 O O . VAL B 1 199 ? 18.656 8.656 7.148 1 98.94 199 VAL B O 1
ATOM 4885 N N . ILE B 1 200 ? 17.219 8.203 8.766 1 98.94 200 ILE B N 1
ATOM 4886 C CA . ILE B 1 200 ? 16.062 8.648 8 1 98.94 200 ILE B CA 1
ATOM 4887 C C . ILE B 1 200 ? 15.406 9.836 8.711 1 98.94 200 ILE B C 1
ATOM 4889 O O . ILE B 1 200 ? 15.242 9.82 9.93 1 98.94 200 ILE B O 1
ATOM 4893 N N . LEU B 1 201 ? 15.094 10.867 7.961 1 98.69 201 LEU B N 1
ATOM 4894 C CA . LEU B 1 201 ? 14.484 12.055 8.555 1 98.69 201 LEU B CA 1
ATOM 4895 C C . LEU B 1 201 ? 13.641 12.805 7.523 1 98.69 201 LEU B C 1
ATOM 4897 O O . LEU B 1 201 ? 13.75 12.547 6.32 1 98.69 201 LEU B O 1
ATOM 4901 N N . GLU B 1 202 ? 12.766 13.609 7.992 1 98.5 202 GLU B N 1
ATOM 4902 C CA . GLU B 1 202 ? 12.016 14.594 7.207 1 98.5 202 GLU B CA 1
ATOM 4903 C C . GLU B 1 202 ? 12.664 15.969 7.297 1 98.5 202 GLU B C 1
ATOM 4905 O O . GLU B 1 202 ? 13.086 16.391 8.375 1 98.5 202 GLU B O 1
ATOM 4910 N N . GLY B 1 203 ? 12.75 16.688 6.156 1 98.25 203 GLY B N 1
ATOM 4911 C CA . GLY B 1 203 ? 13.211 18.062 6.23 1 98.25 203 GLY B CA 1
ATOM 4912 C C . GLY B 1 203 ? 12.266 18.969 7.004 1 98.25 203 GLY B C 1
ATOM 4913 O O . GLY B 1 203 ? 12.695 19.953 7.598 1 98.25 203 GLY B O 1
ATOM 4914 N N . ILE B 1 204 ? 11.023 18.703 6.898 1 98.25 204 ILE B N 1
ATOM 4915 C CA . ILE B 1 204 ? 9.938 19.25 7.703 1 98.25 204 ILE B CA 1
ATOM 4916 C C . ILE B 1 204 ? 9.086 18.094 8.25 1 98.25 204 ILE B C 1
ATOM 4918 O O . ILE B 1 204 ? 8.516 17.312 7.48 1 98.25 204 ILE B O 1
ATOM 4922 N N . GLN B 1 205 ? 9.055 17.984 9.555 1 98.06 205 GLN B N 1
ATOM 4923 C CA . GLN B 1 205 ? 8.258 16.891 10.117 1 98.06 205 GLN B CA 1
ATOM 4924 C C . GLN B 1 205 ? 6.766 17.172 9.969 1 98.06 205 GLN B C 1
ATOM 4926 O O . GLN B 1 205 ? 6.227 18.062 10.633 1 98.06 205 GLN B O 1
ATOM 4931 N N . GLY B 1 206 ? 6.086 16.391 9.102 1 95.56 206 GLY B N 1
ATOM 4932 C CA . GLY B 1 206 ? 4.664 16.562 8.852 1 95.56 206 GLY B CA 1
ATOM 4933 C C . GLY B 1 206 ? 3.797 16.266 10.055 1 95.56 206 GLY B C 1
ATOM 4934 O O . GLY B 1 206 ? 3.178 17.172 10.625 1 95.56 206 GLY B O 1
ATOM 4935 N N . ALA B 1 207 ? 3.848 15.031 10.547 1 91.56 207 ALA B N 1
ATOM 4936 C CA . ALA B 1 207 ? 3.053 14.602 11.695 1 91.56 207 ALA B CA 1
ATOM 4937 C C . ALA B 1 207 ? 3.463 15.352 12.961 1 91.56 207 ALA B C 1
ATOM 4939 O O . ALA B 1 207 ? 2.67 15.492 13.898 1 91.56 207 ALA B O 1
ATOM 4940 N N . GLY B 1 208 ? 4.676 15.859 12.969 1 93.25 208 GLY B N 1
ATOM 4941 C CA . GLY B 1 208 ? 5.184 16.578 14.117 1 93.25 208 GLY B CA 1
ATOM 4942 C C . GLY B 1 208 ? 4.672 18.016 14.195 1 93.25 208 GLY B C 1
ATOM 4943 O O . GLY B 1 208 ? 4.91 18.703 15.188 1 93.25 208 GLY B O 1
ATOM 4944 N N . GLY B 1 209 ? 3.934 18.453 13.18 1 95.81 209 GLY B N 1
ATOM 4945 C CA . GLY B 1 209 ? 3.393 19.812 13.188 1 95.81 209 GLY B CA 1
ATOM 4946 C C . GLY B 1 209 ? 4.098 20.75 12.219 1 95.81 209 GLY B C 1
ATOM 4947 O O . GLY B 1 209 ? 4.242 21.938 12.492 1 95.81 209 GLY B O 1
ATOM 4948 N N . PHE B 1 210 ? 4.648 20.125 11.203 1 97.94 210 PHE B N 1
ATOM 4949 C CA . PHE B 1 210 ? 5.363 20.859 10.164 1 97.94 210 PHE B CA 1
ATOM 4950 C C . PHE B 1 210 ? 6.473 21.719 10.766 1 97.94 210 PHE B C 1
ATOM 4952 O O . PHE B 1 210 ? 6.547 22.922 10.5 1 97.94 210 PHE B O 1
ATOM 4959 N N . ILE B 1 211 ? 7.297 21.094 11.523 1 97.94 211 ILE B N 1
ATOM 4960 C CA . ILE B 1 211 ? 8.469 21.688 12.148 1 97.94 211 ILE B CA 1
ATOM 4961 C C . ILE B 1 211 ? 9.688 21.484 11.258 1 97.94 211 ILE B C 1
ATOM 4963 O O . ILE B 1 211 ? 10.008 20.344 10.891 1 97.94 211 ILE B O 1
ATOM 4967 N N . SER B 1 212 ? 10.375 22.516 10.953 1 97.81 212 SER B N 1
ATOM 4968 C CA . SER B 1 212 ? 11.477 22.469 9.992 1 97.81 212 SER B CA 1
ATOM 4969 C C . SER B 1 212 ? 12.773 22.031 10.664 1 97.81 212 SER B C 1
ATOM 4971 O O . SER B 1 212 ? 13.039 22.391 11.812 1 97.81 212 SER B O 1
ATOM 4973 N N . ALA B 1 213 ? 13.539 21.25 9.953 1 98 213 ALA B N 1
ATOM 4974 C CA . ALA B 1 213 ? 14.914 21 10.352 1 98 213 ALA B CA 1
ATOM 4975 C C . ALA B 1 213 ? 15.758 22.266 10.25 1 98 213 ALA B C 1
ATOM 4977 O O . ALA B 1 213 ? 15.586 23.062 9.328 1 98 213 ALA B O 1
ATOM 4978 N N . SER B 1 214 ? 16.656 22.422 11.211 1 97.5 214 SER B N 1
ATOM 4979 C CA . SER B 1 214 ? 17.641 23.484 11.047 1 97.5 214 SER B CA 1
ATOM 4980 C C . SER B 1 214 ? 18.719 23.078 10.039 1 97.5 214 SER B C 1
ATOM 4982 O O . SER B 1 214 ? 18.984 21.891 9.844 1 97.5 214 SER B O 1
ATOM 4984 N N . LEU B 1 215 ? 19.297 24.047 9.406 1 96.62 215 LEU B N 1
ATOM 4985 C CA . LEU B 1 215 ? 20.359 23.766 8.445 1 96.62 215 LEU B CA 1
ATOM 4986 C C . LEU B 1 215 ? 21.547 23.094 9.125 1 96.62 215 LEU B C 1
ATOM 4988 O O . LEU B 1 215 ? 22.172 22.219 8.539 1 96.62 215 LEU B O 1
ATOM 4992 N N . GLU B 1 216 ? 21.875 23.516 10.328 1 97.56 216 GLU B N 1
ATOM 4993 C CA . GLU B 1 216 ? 22.953 22.906 11.086 1 97.56 216 GLU B CA 1
ATOM 4994 C C . GLU B 1 216 ? 22.703 21.422 11.328 1 97.56 216 GLU B C 1
ATOM 4996 O O . GLU B 1 216 ? 23.609 20.609 11.18 1 97.56 216 GLU B O 1
ATOM 5001 N N . PHE B 1 217 ? 21.562 21.141 11.758 1 98.38 217 PHE B N 1
ATOM 5002 C CA . PHE B 1 217 ? 21.141 19.781 12.023 1 98.38 217 PHE B CA 1
ATOM 5003 C C . PHE B 1 217 ? 21.266 18.922 10.766 1 98.38 217 PHE B C 1
ATOM 5005 O O . PHE B 1 217 ? 21.812 17.812 10.812 1 98.38 217 PHE B O 1
ATOM 5012 N N . LEU B 1 218 ? 20.781 19.406 9.594 1 98.5 218 LEU B N 1
ATOM 5013 C CA . LEU B 1 218 ? 20.844 18.688 8.32 1 98.5 218 LEU B CA 1
ATOM 5014 C C . LEU B 1 218 ? 22.297 18.469 7.887 1 98.5 218 LEU B C 1
ATOM 5016 O O . LEU B 1 218 ? 22.672 17.375 7.461 1 98.5 218 LEU B O 1
ATOM 5020 N N . ARG B 1 219 ? 23.078 19.484 8.008 1 97.75 219 ARG B N 1
ATOM 5021 C CA . ARG B 1 219 ? 24.469 19.406 7.621 1 97.75 219 ARG B CA 1
ATOM 5022 C C . ARG B 1 219 ? 25.234 18.406 8.5 1 97.75 219 ARG B C 1
ATOM 5024 O O . ARG B 1 219 ? 26 17.594 7.996 1 97.75 219 ARG B O 1
ATOM 5031 N N . THR B 1 220 ? 24.969 18.531 9.773 1 98.56 220 THR B N 1
ATOM 5032 C CA . THR B 1 220 ? 25.609 17.625 10.711 1 98.56 220 THR B CA 1
ATOM 5033 C C . THR B 1 220 ? 25.234 16.172 10.414 1 98.56 220 THR B C 1
ATOM 5035 O O . THR B 1 220 ? 26.078 15.281 10.422 1 98.56 220 THR B O 1
ATOM 5038 N N . THR B 1 221 ? 23.953 15.945 10.188 1 98.69 221 THR B N 1
ATOM 5039 C CA . THR B 1 221 ? 23.469 14.602 9.883 1 98.69 221 THR B CA 1
ATOM 5040 C C . THR B 1 221 ? 24.141 14.055 8.625 1 98.69 221 THR B C 1
ATOM 5042 O O . THR B 1 221 ? 24.547 12.898 8.586 1 98.69 221 THR B O 1
ATOM 5045 N N . ARG B 1 222 ? 24.25 14.867 7.586 1 98.38 222 ARG B N 1
ATOM 5046 C CA . ARG B 1 222 ? 24.891 14.477 6.336 1 98.38 222 ARG B CA 1
ATOM 5047 C C . ARG B 1 222 ? 26.359 14.141 6.551 1 98.38 222 ARG B C 1
ATOM 5049 O O . ARG B 1 222 ? 26.844 13.094 6.105 1 98.38 222 ARG B O 1
ATOM 5056 N N . GLU B 1 223 ? 27.047 15.023 7.246 1 98.38 223 GLU B N 1
ATOM 5057 C CA . GLU B 1 223 ? 28.469 14.852 7.48 1 98.38 223 GLU B CA 1
ATOM 5058 C C . GLU B 1 223 ? 28.75 13.602 8.305 1 98.38 223 GLU B C 1
ATOM 5060 O O . GLU B 1 223 ? 29.641 12.82 7.965 1 98.38 223 GLU B O 1
ATOM 5065 N N . GLU B 1 224 ? 28.016 13.422 9.367 1 98.62 224 GLU B N 1
ATOM 5066 C CA . GLU B 1 224 ? 28.25 12.297 10.266 1 98.62 224 GLU B CA 1
ATOM 5067 C C . GLU B 1 224 ? 27.891 10.977 9.594 1 98.62 224 GLU B C 1
ATOM 5069 O O . GLU B 1 224 ? 28.578 9.969 9.781 1 98.62 224 GLU B O 1
ATOM 5074 N N . SER B 1 225 ? 26.75 10.945 8.836 1 98.62 225 SER B N 1
ATOM 5075 C CA . SER B 1 225 ? 26.391 9.727 8.125 1 98.62 225 SER B CA 1
ATOM 5076 C C . SER B 1 225 ? 27.438 9.344 7.086 1 98.62 225 SER B C 1
ATOM 5078 O O . SER B 1 225 ? 27.797 8.18 6.965 1 98.62 225 SER B O 1
ATOM 5080 N N . GLU B 1 226 ? 27.906 10.336 6.348 1 98.12 226 GLU B N 1
ATOM 5081 C CA . GLU B 1 226 ? 28.938 10.094 5.344 1 98.12 226 GLU B CA 1
ATOM 5082 C C . GLU B 1 226 ? 30.219 9.578 5.98 1 98.12 226 GLU B C 1
ATOM 5084 O O . GLU B 1 226 ? 30.828 8.617 5.484 1 98.12 226 GLU B O 1
ATOM 5089 N N . ARG B 1 227 ? 30.625 10.227 7.016 1 98.12 227 ARG B N 1
ATOM 5090 C CA . ARG B 1 227 ? 31.844 9.82 7.719 1 98.12 227 ARG B CA 1
ATOM 5091 C C . ARG B 1 227 ? 31.734 8.383 8.211 1 98.12 227 ARG B C 1
ATOM 5093 O O . ARG B 1 227 ? 32.719 7.637 8.18 1 98.12 227 ARG B O 1
ATOM 5100 N N . ALA B 1 228 ? 30.594 8.023 8.703 1 98.44 228 ALA B N 1
ATOM 5101 C CA . ALA B 1 228 ? 30.391 6.707 9.305 1 98.44 228 ALA B CA 1
ATOM 5102 C C . ALA B 1 228 ? 30.094 5.656 8.234 1 98.44 228 ALA B C 1
ATOM 5104 O O . ALA B 1 228 ? 30.062 4.457 8.531 1 98.44 228 ALA B O 1
ATOM 5105 N N . GLY B 1 229 ? 29.922 6.055 6.945 1 98.31 229 GLY B N 1
ATOM 5106 C CA . GLY B 1 229 ? 29.547 5.125 5.891 1 98.31 229 GLY B CA 1
ATOM 5107 C C . GLY B 1 229 ? 28.094 4.707 5.949 1 98.31 229 GLY B C 1
ATOM 5108 O O . GLY B 1 229 ? 27.703 3.688 5.371 1 98.31 229 GLY B O 1
ATOM 5109 N N . ALA B 1 230 ? 27.266 5.379 6.738 1 98.81 230 ALA B N 1
ATOM 5110 C CA . ALA B 1 230 ? 25.828 5.191 6.773 1 98.81 230 ALA B CA 1
ATOM 5111 C C . ALA B 1 230 ? 25.141 6.027 5.703 1 98.81 230 ALA B C 1
ATOM 5113 O O . ALA B 1 230 ? 25.734 6.961 5.156 1 98.81 230 ALA B O 1
ATOM 5114 N N . LEU B 1 231 ? 23.922 5.648 5.379 1 98.94 231 LEU B N 1
ATOM 5115 C CA . LEU B 1 231 ? 23.203 6.371 4.34 1 98.94 231 LEU B CA 1
ATOM 5116 C C . LEU B 1 231 ? 22.281 7.414 4.949 1 98.94 231 LEU B C 1
ATOM 5118 O O . LEU B 1 231 ? 21.672 7.18 6 1 98.94 231 LEU B O 1
ATOM 5122 N N . MET B 1 232 ? 22.172 8.539 4.336 1 98.88 232 MET B N 1
ATOM 5123 C CA . MET B 1 232 ? 21.141 9.523 4.668 1 98.88 232 MET B CA 1
ATOM 5124 C C . MET B 1 232 ? 19.922 9.352 3.781 1 98.88 232 MET B C 1
ATOM 5126 O O . MET B 1 232 ? 20.016 9.438 2.555 1 98.88 232 MET B O 1
ATOM 5130 N N . ILE B 1 233 ? 18.797 9.07 4.355 1 98.94 233 ILE B N 1
ATOM 5131 C CA . ILE B 1 233 ? 17.531 8.945 3.666 1 98.94 233 ILE B CA 1
ATOM 5132 C C . ILE B 1 233 ? 16.625 10.141 4.012 1 98.94 233 ILE B C 1
ATOM 5134 O O . ILE B 1 233 ? 16.344 10.391 5.184 1 98.94 233 ILE B O 1
ATOM 5138 N N . LEU B 1 234 ? 16.281 10.883 3.027 1 98.88 234 LEU B N 1
ATOM 5139 C CA . LEU B 1 234 ? 15.328 11.969 3.232 1 98.88 234 LEU B CA 1
ATOM 5140 C C . LEU B 1 234 ? 13.922 11.555 2.807 1 98.88 234 LEU B C 1
ATOM 5142 O O . LEU B 1 234 ? 13.695 11.234 1.639 1 98.88 234 LEU B O 1
ATOM 5146 N N . ASP B 1 235 ? 13.031 11.523 3.75 1 98.81 235 ASP B N 1
ATOM 5147 C CA . ASP B 1 235 ? 11.625 11.234 3.477 1 98.81 235 ASP B CA 1
ATOM 5148 C C . ASP B 1 235 ? 10.922 12.461 2.891 1 98.81 235 ASP B C 1
ATOM 5150 O O . ASP B 1 235 ? 10.594 13.398 3.617 1 98.81 235 ASP B O 1
ATOM 5154 N N . GLU B 1 236 ? 10.672 12.406 1.571 1 98.69 236 GLU B N 1
ATOM 5155 C CA . GLU B 1 236 ? 10.047 13.492 0.834 1 98.69 236 GLU B CA 1
ATOM 5156 C C . GLU B 1 236 ? 8.625 13.133 0.424 1 98.69 236 GLU B C 1
ATOM 5158 O O . GLU B 1 236 ? 8.078 13.711 -0.52 1 98.69 236 GLU B O 1
ATOM 5163 N N . VAL B 1 237 ? 8.039 12.188 1.129 1 98.56 237 VAL B N 1
ATOM 5164 C CA . VAL B 1 237 ? 6.695 11.727 0.801 1 98.56 237 VAL B CA 1
ATOM 5165 C C . VAL B 1 237 ? 5.73 12.906 0.787 1 98.56 237 VAL B C 1
ATOM 5167 O O . VAL B 1 237 ? 4.922 13.047 -0.135 1 98.56 237 VAL B O 1
ATOM 5170 N N . MET B 1 238 ? 5.832 13.773 1.743 1 97.88 238 MET B N 1
ATOM 5171 C CA . MET B 1 238 ? 4.953 14.93 1.852 1 97.88 238 MET B CA 1
ATOM 5172 C C . MET B 1 238 ? 5.629 16.172 1.292 1 97.88 238 MET B C 1
ATOM 5174 O O . MET B 1 238 ? 5.016 16.938 0.543 1 97.88 238 MET B O 1
ATOM 5178 N N . THR B 1 239 ? 6.906 16.359 1.539 1 98.31 239 THR B N 1
ATOM 5179 C CA . THR B 1 239 ? 7.566 17.641 1.39 1 98.31 239 THR B CA 1
ATOM 5180 C C . THR B 1 239 ? 8.062 17.828 -0.04 1 98.31 239 THR B C 1
ATOM 5182 O O . THR B 1 239 ? 8.469 18.938 -0.422 1 98.31 239 THR B O 1
ATOM 5185 N N . SER B 1 240 ? 7.945 16.734 -0.867 1 98.5 240 SER B N 1
ATOM 5186 C CA . SER B 1 240 ? 8.352 16.875 -2.262 1 98.5 240 SER B CA 1
ATOM 5187 C C . SER B 1 240 ? 7.504 17.906 -2.992 1 98.5 240 SER B C 1
ATOM 5189 O O . SER B 1 240 ? 7.895 18.391 -4.055 1 98.5 240 SER B O 1
ATOM 5191 N N . ARG B 1 241 ? 6.41 18.312 -2.475 1 98.31 241 ARG B N 1
ATOM 5192 C CA . ARG B 1 241 ? 5.48 19.234 -3.104 1 98.31 241 ARG B CA 1
ATOM 5193 C C . ARG B 1 241 ? 5.934 20.688 -2.914 1 98.31 241 ARG B C 1
ATOM 5195 O O . ARG B 1 241 ? 5.355 21.594 -3.502 1 98.31 241 ARG B O 1
ATOM 5202 N N . LEU B 1 242 ? 6.977 20.922 -2.115 1 98.38 242 LEU B N 1
ATOM 5203 C CA . LEU B 1 242 ? 7.285 22.266 -1.646 1 98.38 242 LEU B CA 1
ATOM 5204 C C . LEU B 1 242 ? 8.203 22.984 -2.629 1 98.38 242 LEU B C 1
ATOM 5206 O O . LEU B 1 242 ? 8.352 24.203 -2.561 1 98.38 242 LEU B O 1
ATOM 5210 N N . ALA B 1 243 ? 8.844 22.266 -3.5 1 97.81 243 ALA B N 1
ATOM 5211 C CA . ALA B 1 243 ? 9.695 22.828 -4.543 1 97.81 243 ALA B CA 1
ATOM 5212 C C . ALA B 1 243 ? 9.75 21.906 -5.762 1 97.81 243 ALA B C 1
ATOM 5214 O O . ALA B 1 243 ? 9.453 20.719 -5.66 1 97.81 243 ALA B O 1
ATOM 5215 N N . PRO B 1 244 ? 10.109 22.453 -6.891 1 96.75 244 PRO B N 1
ATOM 5216 C CA . PRO B 1 244 ? 10.125 21.609 -8.094 1 96.75 244 PRO B CA 1
ATOM 5217 C C . PRO B 1 244 ? 10.969 20.344 -7.918 1 96.75 244 PRO B C 1
ATOM 5219 O O . PRO B 1 244 ? 10.555 19.266 -8.336 1 96.75 244 PRO B O 1
ATOM 5222 N N . GLY B 1 245 ? 12.094 20.484 -7.305 1 97.25 245 GLY B N 1
ATOM 5223 C CA . GLY B 1 245 ? 12.961 19.328 -7.07 1 97.25 245 GLY B CA 1
ATOM 5224 C C . GLY B 1 245 ? 12.797 18.734 -5.688 1 97.25 245 GLY B C 1
ATOM 5225 O O . GLY B 1 245 ? 13.641 17.953 -5.234 1 97.25 245 GLY B O 1
ATOM 5226 N N . GLY B 1 246 ? 11.711 19.078 -4.969 1 97.25 246 GLY B N 1
ATOM 5227 C CA . GLY B 1 246 ? 11.531 18.672 -3.584 1 97.25 246 GLY B CA 1
ATOM 5228 C C . GLY B 1 246 ? 12.18 19.609 -2.59 1 97.25 246 GLY B C 1
ATOM 5229 O O . GLY B 1 246 ? 12.906 20.531 -2.979 1 97.25 246 GLY B O 1
ATOM 5230 N N . LEU B 1 247 ? 11.852 19.359 -1.377 1 97.12 247 LEU B N 1
ATOM 5231 C CA . LEU B 1 247 ? 12.391 20.219 -0.322 1 97.12 247 LEU B CA 1
ATOM 5232 C C . LEU B 1 247 ? 13.914 20.141 -0.295 1 97.12 247 LEU B C 1
ATOM 5234 O O . LEU B 1 247 ? 14.578 21.141 0.003 1 97.12 247 LEU B O 1
ATOM 5238 N N . LYS B 1 248 ? 14.461 19.016 -0.601 1 95.62 248 LYS B N 1
ATOM 5239 C CA . LYS B 1 248 ? 15.906 18.828 -0.573 1 95.62 248 LYS B CA 1
ATOM 5240 C C . LYS B 1 248 ? 16.609 19.844 -1.479 1 95.62 248 LYS B C 1
ATOM 5242 O O . LYS B 1 248 ? 17.688 20.344 -1.145 1 95.62 248 LYS B O 1
ATOM 5247 N N . ASP B 1 249 ? 15.977 20.109 -2.586 1 93.25 249 ASP B N 1
ATOM 5248 C CA . ASP B 1 249 ? 16.547 21.062 -3.518 1 93.25 249 ASP B CA 1
ATOM 5249 C C . ASP B 1 249 ? 16.609 22.469 -2.9 1 93.25 249 ASP B C 1
ATOM 5251 O O . ASP B 1 249 ? 17.609 23.172 -3.031 1 93.25 249 ASP B O 1
ATOM 5255 N N . MET B 1 250 ? 15.625 22.828 -2.258 1 91.94 250 MET B N 1
ATOM 5256 C CA . MET B 1 250 ? 15.555 24.125 -1.6 1 91.94 250 MET B CA 1
ATOM 5257 C C . MET B 1 250 ? 16.547 24.203 -0.445 1 91.94 250 MET B C 1
ATOM 5259 O O . MET B 1 250 ? 17.109 25.266 -0.18 1 91.94 250 MET B O 1
ATOM 5263 N N . LEU B 1 251 ? 16.734 23.094 0.213 1 93.69 251 LEU B N 1
ATOM 5264 C CA . LEU B 1 251 ? 17.594 23.047 1.391 1 93.69 251 LEU B CA 1
ATOM 5265 C C . LEU B 1 251 ? 19.047 22.875 0.992 1 93.69 251 LEU B C 1
ATOM 5267 O O . LEU B 1 251 ? 19.953 23.078 1.808 1 93.69 251 LEU B O 1
ATOM 5271 N N . GLY B 1 252 ? 19.281 22.5 -0.19 1 93.06 252 GLY B N 1
ATOM 5272 C CA . GLY B 1 252 ? 20.641 22.281 -0.658 1 93.06 252 GLY B CA 1
ATOM 5273 C C . GLY B 1 252 ? 21.281 21.047 -0.047 1 93.06 252 GLY B C 1
ATOM 5274 O O . GLY B 1 252 ? 22.484 21.047 0.26 1 93.06 252 GLY B O 1
ATOM 5275 N N . ILE B 1 253 ? 20.516 20.094 0.296 1 93.94 253 ILE B N 1
ATOM 5276 C CA . ILE B 1 253 ? 21.016 18.844 0.874 1 93.94 253 ILE B CA 1
ATOM 5277 C C . ILE B 1 253 ? 20.953 17.734 -0.169 1 93.94 253 ILE B C 1
ATOM 5279 O O . ILE B 1 253 ? 20.047 17.703 -1.004 1 93.94 253 ILE B O 1
ATOM 5283 N N . ARG B 1 254 ? 21.922 16.844 -0.157 1 94.75 254 ARG B N 1
ATOM 5284 C CA . ARG B 1 254 ? 21.984 15.727 -1.082 1 94.75 254 ARG B CA 1
ATOM 5285 C C . ARG B 1 254 ? 21.875 14.398 -0.335 1 94.75 254 ARG B C 1
ATOM 5287 O O . ARG B 1 254 ? 22.891 13.773 -0.022 1 94.75 254 ARG B O 1
ATOM 5294 N N . PRO B 1 255 ? 20.734 13.898 -0.105 1 98.5 255 PRO B N 1
ATOM 5295 C CA . PRO B 1 255 ? 20.578 12.578 0.501 1 98.5 255 PRO B CA 1
ATOM 5296 C C . PRO B 1 255 ? 21.016 11.445 -0.435 1 98.5 255 PRO B C 1
ATOM 5298 O O . PRO B 1 255 ? 21.125 11.656 -1.645 1 98.5 255 PRO B O 1
ATOM 5301 N N . ASP B 1 256 ? 21.328 10.273 0.13 1 98.88 256 ASP B N 1
ATOM 5302 C CA . ASP B 1 256 ? 21.656 9.109 -0.685 1 98.88 256 ASP B CA 1
ATOM 5303 C C . ASP B 1 256 ? 20.406 8.539 -1.349 1 98.88 256 ASP B C 1
ATOM 5305 O O . ASP B 1 256 ? 20.469 8.047 -2.479 1 98.88 256 ASP B O 1
ATOM 5309 N N . LEU B 1 257 ? 19.328 8.547 -0.611 1 98.88 257 LEU B N 1
ATOM 5310 C CA . LEU B 1 257 ? 18.016 8.078 -1.052 1 98.88 257 LEU B CA 1
ATOM 5311 C C . LEU B 1 257 ? 16.906 9.031 -0.606 1 98.88 257 LEU B C 1
ATOM 5313 O O . LEU B 1 257 ? 17.047 9.703 0.421 1 98.88 257 LEU B O 1
ATOM 5317 N N . ILE B 1 258 ? 15.859 9.07 -1.383 1 98.88 258 ILE B N 1
ATOM 5318 C CA . ILE B 1 258 ? 14.641 9.742 -0.928 1 98.88 258 ILE B CA 1
ATOM 5319 C C . ILE B 1 258 ? 13.445 8.812 -1.111 1 98.88 258 ILE B C 1
ATOM 5321 O O . ILE B 1 258 ? 13.508 7.844 -1.869 1 98.88 258 ILE B O 1
ATOM 5325 N N . THR B 1 259 ? 12.453 9.055 -0.411 1 98.88 259 THR B N 1
ATOM 5326 C CA . THR B 1 259 ? 11.172 8.391 -0.599 1 98.88 259 THR B CA 1
ATOM 5327 C C . THR B 1 259 ? 10.102 9.398 -1.025 1 98.88 259 THR B C 1
ATOM 5329 O O . THR B 1 259 ? 10.188 10.586 -0.703 1 98.88 259 THR B O 1
ATOM 5332 N N . LEU B 1 260 ? 9.203 8.945 -1.817 1 98.75 260 LEU B N 1
ATOM 5333 C CA . LEU B 1 260 ? 8.156 9.75 -2.439 1 98.75 260 LEU B CA 1
ATOM 5334 C C . LEU B 1 260 ? 6.789 9.094 -2.262 1 98.75 260 LEU B C 1
ATOM 5336 O O . LEU B 1 260 ? 6.699 7.891 -2.014 1 98.75 260 LEU B O 1
ATOM 5340 N N . GLY B 1 261 ? 5.715 9.844 -2.377 1 98.06 261 GLY B N 1
ATOM 5341 C CA . GLY B 1 261 ? 4.367 9.305 -2.258 1 98.06 261 GLY B CA 1
ATOM 5342 C C . GLY B 1 261 ? 3.289 10.352 -2.471 1 98.06 261 GLY B C 1
ATOM 5343 O O . GLY B 1 261 ? 3.441 11.25 -3.303 1 98.06 261 GLY B O 1
ATOM 5344 N N . LYS B 1 262 ? 2.178 10.117 -1.86 1 96.75 262 LYS B N 1
ATOM 5345 C CA . LYS B 1 262 ? 1.057 11.047 -1.751 1 96.75 262 LYS B CA 1
ATOM 5346 C C . LYS B 1 262 ? 0.607 11.531 -3.127 1 96.75 262 LYS B C 1
ATOM 5348 O O . LYS B 1 262 ? 0.182 10.734 -3.963 1 96.75 262 LYS B O 1
ATOM 5353 N N . TYR B 1 263 ? 0.789 12.859 -3.414 1 97.19 263 TYR B N 1
ATOM 5354 C CA . TYR B 1 263 ? 0.205 13.508 -4.586 1 97.19 263 TYR B CA 1
ATOM 5355 C C . TYR B 1 263 ? 0.798 12.938 -5.871 1 97.19 263 TYR B C 1
ATOM 5357 O O . TYR B 1 263 ? 0.199 13.055 -6.941 1 97.19 263 TYR B O 1
ATOM 5365 N N . LEU B 1 264 ? 1.873 12.297 -5.758 1 98.31 264 LEU B N 1
ATOM 5366 C CA . LEU B 1 264 ? 2.598 11.812 -6.926 1 98.31 264 LEU B CA 1
ATOM 5367 C C . LEU B 1 264 ? 1.865 10.641 -7.57 1 98.31 264 LEU B C 1
ATOM 5369 O O . LEU B 1 264 ? 2.166 10.258 -8.703 1 98.31 264 LEU B O 1
ATOM 5373 N N . GLY B 1 265 ? 0.911 10.055 -6.906 1 96.5 265 GLY B N 1
ATOM 5374 C CA . GLY B 1 265 ? 0.074 9.016 -7.488 1 96.5 265 GLY B CA 1
ATOM 5375 C C . GLY B 1 265 ? -1.072 9.57 -8.312 1 96.5 265 GLY B C 1
ATOM 5376 O O . GLY B 1 265 ? -1.845 8.812 -8.898 1 96.5 265 GLY B O 1
ATOM 5377 N N . GLY B 1 266 ? -1.225 10.867 -8.344 1 95.38 266 GLY B N 1
ATOM 5378 C CA . GLY B 1 266 ? -2.301 11.484 -9.102 1 95.38 266 GLY B CA 1
ATOM 5379 C C . GLY B 1 266 ? -3.672 11.234 -8.5 1 95.38 266 GLY B C 1
ATOM 5380 O O . GLY B 1 266 ? -4.664 11.148 -9.227 1 95.38 266 GLY B O 1
ATOM 5381 N N . GLY B 1 267 ? -3.709 11.031 -7.258 1 93 267 GLY B N 1
ATOM 5382 C CA . GLY B 1 267 ? -4.965 10.758 -6.57 1 93 267 GLY B CA 1
ATOM 5383 C C . GLY B 1 267 ? -5.137 9.297 -6.191 1 93 267 GLY B C 1
ATOM 5384 O O . GLY B 1 267 ? -6.098 8.938 -5.512 1 93 267 GLY B O 1
ATOM 5385 N N . LEU B 1 268 ? -4.211 8.492 -6.566 1 94.75 268 LEU B N 1
ATOM 5386 C CA . LEU B 1 268 ? -4.27 7.055 -6.309 1 94.75 268 LEU B CA 1
ATOM 5387 C C . LEU B 1 268 ? -3.152 6.625 -5.363 1 94.75 268 LEU B C 1
ATOM 5389 O O . LEU B 1 268 ? -2.188 7.367 -5.16 1 94.75 268 LEU B O 1
ATOM 5393 N N . PRO B 1 269 ? -3.365 5.426 -4.727 1 94.69 269 PRO B N 1
ATOM 5394 C CA . PRO B 1 269 ? -2.289 4.926 -3.865 1 94.69 269 PRO B CA 1
ATOM 5395 C C . PRO B 1 269 ? -0.948 4.836 -4.59 1 94.69 269 PRO B C 1
ATOM 5397 O O . PRO B 1 269 ? -0.873 4.277 -5.688 1 94.69 269 PRO B O 1
ATOM 5400 N N . PHE B 1 270 ? 0.074 5.387 -3.939 1 95.81 270 PHE B N 1
ATOM 5401 C CA . PHE B 1 270 ? 1.368 5.461 -4.609 1 95.81 270 PHE B CA 1
ATOM 5402 C C . PHE B 1 270 ? 2.492 5.629 -3.592 1 95.81 270 PHE B C 1
ATOM 5404 O O . PHE B 1 270 ? 2.314 6.277 -2.561 1 95.81 270 PHE B O 1
ATOM 5411 N N . GLY B 1 271 ? 3.6 5.102 -3.889 1 97.31 271 GLY B N 1
ATOM 5412 C CA . GLY B 1 271 ? 4.895 5.336 -3.271 1 97.31 271 GLY B CA 1
ATOM 5413 C C . GLY B 1 271 ? 6.059 5.07 -4.211 1 97.31 271 GLY B C 1
ATOM 5414 O O . GLY B 1 271 ? 5.891 4.43 -5.25 1 97.31 271 GLY B O 1
ATOM 5415 N N . ALA B 1 272 ? 7.137 5.598 -3.906 1 98.56 272 ALA B N 1
ATOM 5416 C CA . ALA B 1 272 ? 8.383 5.336 -4.625 1 98.56 272 ALA B CA 1
ATOM 5417 C C . ALA B 1 272 ? 9.594 5.629 -3.746 1 98.56 272 ALA B C 1
ATOM 5419 O O . ALA B 1 272 ? 9.477 6.312 -2.725 1 98.56 272 ALA B O 1
ATOM 5420 N N . PHE B 1 273 ? 10.664 5.09 -4.051 1 98.75 273 PHE B N 1
ATOM 5421 C CA . PHE B 1 273 ? 11.945 5.434 -3.455 1 98.75 273 PHE B CA 1
ATOM 5422 C C . PHE B 1 273 ? 13.062 5.344 -4.484 1 98.75 273 PHE B C 1
ATOM 5424 O O . PHE B 1 273 ? 12.922 4.672 -5.508 1 98.75 273 PHE B O 1
ATOM 5431 N N . GLY B 1 274 ? 14.062 6.102 -4.273 1 98.5 274 GLY B N 1
ATOM 5432 C CA . GLY B 1 274 ? 15.164 6.109 -5.223 1 98.5 274 GLY B CA 1
ATOM 5433 C C . GLY B 1 274 ? 16.297 7.023 -4.809 1 98.5 274 GLY B C 1
ATOM 5434 O O . GLY B 1 274 ? 16.219 7.699 -3.783 1 98.5 274 GLY B O 1
ATOM 5435 N N . GLY B 1 275 ? 17.344 7.004 -5.516 1 98.5 275 GLY B N 1
ATOM 5436 C CA . GLY B 1 275 ? 18.578 7.754 -5.301 1 98.5 275 GLY B CA 1
ATOM 5437 C C . GLY B 1 275 ? 19.75 7.203 -6.082 1 98.5 275 GLY B C 1
ATOM 5438 O O . GLY B 1 275 ? 19.656 6.973 -7.289 1 98.5 275 GLY B O 1
ATOM 5439 N N . ARG B 1 276 ? 20.828 7.051 -5.406 1 98.62 276 ARG B N 1
ATOM 5440 C CA . ARG B 1 276 ? 22.062 6.59 -6.008 1 98.62 276 ARG B CA 1
ATOM 5441 C C . ARG B 1 276 ? 21.875 5.227 -6.672 1 98.62 276 ARG B C 1
ATOM 5443 O O . ARG B 1 276 ? 21.281 4.32 -6.086 1 98.62 276 ARG B O 1
ATOM 5450 N N . ARG B 1 277 ? 22.484 5.09 -7.855 1 97.75 277 ARG B N 1
ATOM 5451 C CA . ARG B 1 277 ? 22.391 3.871 -8.656 1 97.75 277 ARG B CA 1
ATOM 5452 C C . ARG B 1 277 ? 23.031 2.688 -7.934 1 97.75 277 ARG B C 1
ATOM 5454 O O . ARG B 1 277 ? 22.469 1.59 -7.918 1 97.75 277 ARG B O 1
ATOM 5461 N N . ASP B 1 278 ? 24.172 2.9 -7.371 1 98.06 278 ASP B N 1
ATOM 5462 C CA . ASP B 1 278 ? 24.906 1.806 -6.746 1 98.06 278 ASP B CA 1
ATOM 5463 C C . ASP B 1 278 ? 24.141 1.238 -5.559 1 98.06 278 ASP B C 1
ATOM 5465 O O . ASP B 1 278 ? 24.203 0.038 -5.281 1 98.06 278 ASP B O 1
ATOM 5469 N N . ILE B 1 279 ? 23.391 2.084 -4.844 1 98.38 279 ILE B N 1
ATOM 5470 C CA . ILE B 1 279 ? 22.562 1.62 -3.736 1 98.38 279 ILE B CA 1
ATOM 5471 C C . ILE B 1 279 ? 21.344 0.883 -4.281 1 98.38 279 ILE B C 1
ATOM 5473 O O . ILE B 1 279 ? 21.047 -0.24 -3.865 1 98.38 279 ILE B O 1
ATOM 5477 N N . MET B 1 280 ? 20.656 1.466 -5.273 1 98 280 MET B N 1
ATOM 5478 C CA . MET B 1 280 ? 19.406 0.924 -5.805 1 98 280 MET B CA 1
ATOM 5479 C C . MET B 1 280 ? 19.641 -0.404 -6.516 1 98 280 MET B C 1
ATOM 5481 O O . MET B 1 280 ? 18.734 -1.218 -6.645 1 98 280 MET B O 1
ATOM 5485 N N . ASP B 1 281 ? 20.844 -0.699 -6.914 1 96.5 281 ASP B N 1
ATOM 5486 C CA . ASP B 1 281 ? 21.188 -1.913 -7.648 1 96.5 281 ASP B CA 1
ATOM 5487 C C . ASP B 1 281 ? 21.094 -3.143 -6.75 1 96.5 281 ASP B C 1
ATOM 5489 O O . ASP B 1 281 ? 21.156 -4.277 -7.23 1 96.5 281 ASP B O 1
ATOM 5493 N N . VAL B 1 282 ? 20.875 -2.916 -5.469 1 97.19 282 VAL B N 1
ATOM 5494 C CA . VAL B 1 282 ? 20.641 -4.059 -4.594 1 97.19 282 VAL B CA 1
ATOM 5495 C C . VAL B 1 282 ? 19.359 -4.773 -5.012 1 97.19 282 VAL B C 1
ATOM 5497 O O . VAL B 1 282 ? 19.156 -5.941 -4.676 1 97.19 282 VAL B O 1
ATOM 5500 N N . PHE B 1 283 ? 18.484 -4.039 -5.77 1 95.88 283 PHE B N 1
ATOM 5501 C CA . PHE B 1 283 ? 17.234 -4.613 -6.25 1 95.88 283 PHE B CA 1
ATOM 5502 C C . PHE B 1 283 ? 17.359 -5.074 -7.695 1 95.88 283 PHE B C 1
ATOM 5504 O O . PHE B 1 283 ? 16.391 -5.523 -8.305 1 95.88 283 PHE B O 1
ATOM 5511 N N . ASN B 1 284 ? 18.484 -4.914 -8.336 1 93.81 284 ASN B N 1
ATOM 5512 C CA . ASN B 1 284 ? 18.703 -5.32 -9.727 1 93.81 284 ASN B CA 1
ATOM 5513 C C . ASN B 1 284 ? 18.734 -6.84 -9.867 1 93.81 284 ASN B C 1
ATOM 5515 O O . ASN B 1 284 ? 19.703 -7.477 -9.453 1 93.81 284 ASN B O 1
ATOM 5519 N N . PRO B 1 285 ? 17.719 -7.398 -10.469 1 88.75 285 PRO B N 1
ATOM 5520 C CA . PRO B 1 285 ? 17.641 -8.859 -10.516 1 88.75 285 PRO B CA 1
ATOM 5521 C C . PRO B 1 285 ? 18.766 -9.492 -11.328 1 88.75 285 PRO B C 1
ATOM 5523 O O . PRO B 1 285 ? 18.984 -10.703 -11.25 1 88.75 285 PRO B O 1
ATOM 5526 N N . LEU B 1 286 ? 19.438 -8.773 -12.062 1 84.69 286 LEU B N 1
ATOM 5527 C CA . LEU B 1 286 ? 20.562 -9.266 -12.852 1 84.69 286 LEU B CA 1
ATOM 5528 C C . LEU B 1 286 ? 21.797 -9.422 -11.992 1 84.69 286 LEU B C 1
ATOM 5530 O O . LEU B 1 286 ? 22.797 -10.023 -12.422 1 84.69 286 LEU B O 1
ATOM 5534 N N . THR B 1 287 ? 21.672 -8.938 -10.727 1 86.75 287 THR B N 1
ATOM 5535 C CA . THR B 1 287 ? 22.781 -9.047 -9.789 1 86.75 287 THR B CA 1
ATOM 5536 C C . THR B 1 287 ? 22.562 -10.203 -8.82 1 86.75 287 THR B C 1
ATOM 5538 O O . THR B 1 287 ? 21.469 -10.359 -8.266 1 86.75 287 THR B O 1
ATOM 5541 N N . PRO B 1 288 ? 23.656 -10.984 -8.656 1 87.94 288 PRO B N 1
ATOM 5542 C CA . PRO B 1 288 ? 23.516 -12.078 -7.684 1 87.94 288 PRO B CA 1
ATOM 5543 C C . PRO B 1 288 ? 23.188 -11.578 -6.281 1 87.94 288 PRO B C 1
ATOM 5545 O O . PRO B 1 288 ? 23.766 -10.586 -5.82 1 87.94 288 PRO B O 1
ATOM 5548 N N . GLY B 1 289 ? 22.266 -12.219 -5.684 1 89.62 289 GLY B N 1
ATOM 5549 C CA . GLY B 1 289 ? 21.938 -11.883 -4.309 1 89.62 289 GLY B CA 1
ATOM 5550 C C . GLY B 1 289 ? 21.016 -10.68 -4.199 1 89.62 289 GLY B C 1
ATOM 5551 O O . GLY B 1 289 ? 20.812 -10.148 -3.104 1 89.62 289 GLY B O 1
ATOM 5552 N N . ALA B 1 290 ? 20.484 -10.242 -5.297 1 93.5 290 ALA B N 1
ATOM 5553 C CA . ALA B 1 290 ? 19.594 -9.078 -5.312 1 93.5 290 ALA B CA 1
ATOM 5554 C C . ALA B 1 290 ? 18.375 -9.305 -4.43 1 93.5 290 ALA B C 1
ATOM 5556 O O . ALA B 1 290 ? 17.891 -10.438 -4.301 1 93.5 290 ALA B O 1
ATOM 5557 N N . LEU B 1 291 ? 17.969 -8.227 -3.775 1 94.81 291 LEU B N 1
ATOM 5558 C CA . LEU B 1 291 ? 16.719 -8.273 -3.025 1 94.81 291 LEU B CA 1
ATOM 5559 C C . LEU B 1 291 ? 15.531 -8.422 -3.965 1 94.81 291 LEU B C 1
ATOM 5561 O O . LEU B 1 291 ? 15.508 -7.812 -5.039 1 94.81 291 LEU B O 1
ATOM 5565 N N . ALA B 1 292 ? 14.602 -9.234 -3.57 1 91.19 292 ALA B N 1
ATOM 5566 C CA . ALA B 1 292 ? 13.336 -9.32 -4.297 1 91.19 292 ALA B CA 1
ATOM 5567 C C . ALA B 1 292 ? 12.375 -8.219 -3.855 1 91.19 292 ALA B C 1
ATOM 5569 O O . ALA B 1 292 ? 12.312 -7.883 -2.67 1 91.19 292 ALA B O 1
ATOM 5570 N N . HIS B 1 293 ? 11.805 -7.602 -4.797 1 91.75 293 HIS B N 1
ATOM 5571 C CA . HIS B 1 293 ? 10.75 -6.625 -4.555 1 91.75 293 HIS B CA 1
ATOM 5572 C C . HIS B 1 293 ? 9.492 -6.965 -5.348 1 91.75 293 HIS B C 1
ATOM 5574 O O . HIS B 1 293 ? 9.375 -6.59 -6.516 1 91.75 293 HIS B O 1
ATOM 5580 N N . SER B 1 294 ? 8.594 -7.594 -4.648 1 85.44 294 SER B N 1
ATOM 5581 C CA . SER B 1 294 ? 7.324 -7.965 -5.262 1 85.44 294 SER B CA 1
ATOM 5582 C C . SER B 1 294 ? 6.215 -6.992 -4.867 1 85.44 294 SER B C 1
ATOM 5584 O O . SER B 1 294 ? 6.449 -6.055 -4.105 1 85.44 294 SER B O 1
ATOM 5586 N N . GLY B 1 295 ? 5.059 -7.137 -5.48 1 85.25 295 GLY B N 1
ATOM 5587 C CA . GLY B 1 295 ? 3.885 -6.305 -5.27 1 85.25 295 GLY B CA 1
ATOM 5588 C C . GLY B 1 295 ? 2.945 -6.285 -6.461 1 85.25 295 GLY B C 1
ATOM 5589 O O . GLY B 1 295 ? 3.352 -5.938 -7.57 1 85.25 295 GLY B O 1
ATOM 5590 N N . THR B 1 296 ? 1.825 -6.555 -6.16 1 80.94 296 THR B N 1
ATOM 5591 C CA . THR B 1 296 ? 0.842 -6.801 -7.211 1 80.94 296 THR B CA 1
ATOM 5592 C C . THR B 1 296 ? 0.554 -5.52 -7.992 1 80.94 296 THR B C 1
ATOM 5594 O O . THR B 1 296 ? 0.532 -5.531 -9.227 1 80.94 296 THR B O 1
ATOM 5597 N N . PHE B 1 297 ? 0.525 -4.383 -7.348 1 87.69 297 PHE B N 1
ATOM 5598 C CA . PHE B 1 297 ? -0.075 -3.219 -7.988 1 87.69 297 PHE B CA 1
ATOM 5599 C C . PHE B 1 297 ? 0.967 -2.131 -8.219 1 87.69 297 PHE B C 1
ATOM 5601 O O . PHE B 1 297 ? 0.621 -0.977 -8.477 1 87.69 297 PHE B O 1
ATOM 5608 N N . GLN B 1 298 ? 2.24 -2.486 -8.141 1 89.81 298 GLN B N 1
ATOM 5609 C CA . GLN B 1 298 ? 3.299 -1.482 -8.195 1 89.81 298 GLN B CA 1
ATOM 5610 C C . GLN B 1 298 ? 3.412 -0.878 -9.594 1 89.81 298 GLN B C 1
ATOM 5612 O O . GLN B 1 298 ? 4.07 0.149 -9.781 1 89.81 298 GLN B O 1
ATOM 5617 N N . ASN B 1 299 ? 2.732 -1.491 -10.555 1 90.25 299 ASN B N 1
ATOM 5618 C CA . ASN B 1 299 ? 2.707 -0.908 -11.891 1 90.25 299 ASN B CA 1
ATOM 5619 C C . ASN B 1 299 ? 1.284 -0.805 -12.43 1 90.25 299 ASN B C 1
ATOM 5621 O O . ASN B 1 299 ? 1.048 -1.034 -13.617 1 90.25 299 ASN B O 1
ATOM 5625 N N . ASN B 1 300 ? 0.375 -0.523 -11.539 1 91.19 300 ASN B N 1
ATOM 5626 C CA . ASN B 1 300 ? -1.013 -0.289 -11.922 1 91.19 300 ASN B CA 1
ATOM 5627 C C . ASN B 1 300 ? -1.126 0.82 -12.969 1 91.19 300 ASN B C 1
ATOM 5629 O O . ASN B 1 300 ? -0.563 1.902 -12.789 1 91.19 300 ASN B O 1
ATOM 5633 N N . THR B 1 301 ? -1.873 0.546 -13.992 1 94.5 301 THR B N 1
ATOM 5634 C CA . THR B 1 301 ? -1.892 1.447 -15.141 1 94.5 301 THR B CA 1
ATOM 5635 C C . THR B 1 301 ? -2.543 2.777 -14.773 1 94.5 301 THR B C 1
ATOM 5637 O O . THR B 1 301 ? -2.104 3.836 -15.227 1 94.5 301 THR B O 1
ATOM 5640 N N . LEU B 1 302 ? -3.582 2.754 -13.938 1 94.75 302 LEU B N 1
ATOM 5641 C CA . LEU B 1 302 ? -4.266 3.988 -13.562 1 94.75 302 LEU B CA 1
ATOM 5642 C C . LEU B 1 302 ? -3.33 4.918 -12.805 1 94.75 302 LEU B C 1
ATOM 5644 O O . LEU B 1 302 ? -3.256 6.113 -13.102 1 94.75 302 LEU B O 1
ATOM 5648 N N . MET B 1 303 ? -2.693 4.336 -11.852 1 94.75 303 MET B N 1
ATOM 5649 C CA . MET B 1 303 ? -1.774 5.105 -11.016 1 94.75 303 MET B CA 1
ATOM 5650 C C . MET B 1 303 ? -0.627 5.668 -11.844 1 94.75 303 MET B C 1
ATOM 5652 O O . MET B 1 303 ? -0.28 6.844 -11.719 1 94.75 303 MET B O 1
ATOM 5656 N N . LEU B 1 304 ? -0.059 4.879 -12.727 1 96.69 304 LEU B N 1
ATOM 5657 C CA . LEU B 1 304 ? 1.083 5.305 -13.531 1 96.69 304 LEU B CA 1
ATOM 5658 C C . LEU B 1 304 ? 0.688 6.426 -14.484 1 96.69 304 LEU B C 1
ATOM 5660 O O . LEU B 1 304 ? 1.417 7.41 -14.633 1 96.69 304 LEU B O 1
ATOM 5664 N N . HIS B 1 305 ? -0.494 6.285 -15.125 1 97.38 305 HIS B N 1
ATOM 5665 C CA . HIS B 1 305 ? -0.951 7.305 -16.062 1 97.38 305 HIS B CA 1
ATOM 5666 C C . HIS B 1 305 ? -1.311 8.602 -15.344 1 97.38 305 HIS B C 1
ATOM 5668 O O . HIS B 1 305 ? -0.945 9.688 -15.789 1 97.38 305 HIS B O 1
ATOM 5674 N N . SER B 1 306 ? -2.018 8.445 -14.289 1 96.75 306 SER B N 1
ATOM 5675 C CA . SER B 1 306 ? -2.453 9.609 -13.531 1 96.75 306 SER B CA 1
ATOM 5676 C C . SER B 1 306 ? -1.269 10.328 -12.898 1 96.75 306 SER B C 1
ATOM 5678 O O . SER B 1 306 ? -1.193 11.562 -12.922 1 96.75 306 SER B O 1
ATOM 5680 N N . GLY B 1 307 ? -0.375 9.547 -12.258 1 97.69 307 GLY B N 1
ATOM 5681 C CA . GLY B 1 307 ? 0.817 10.141 -11.672 1 97.69 307 GLY B CA 1
ATOM 5682 C C . GLY B 1 307 ? 1.666 10.891 -12.68 1 97.69 307 GLY B C 1
ATOM 5683 O O . GLY B 1 307 ? 2.092 12.016 -12.422 1 97.69 307 GLY B O 1
ATOM 5684 N N . TYR B 1 308 ? 1.874 10.266 -13.828 1 98.38 308 TYR B N 1
ATOM 5685 C CA . TYR B 1 308 ? 2.66 10.891 -14.883 1 98.38 308 TYR B CA 1
ATOM 5686 C C . TYR B 1 308 ? 2.023 12.203 -15.336 1 98.38 308 TYR B C 1
ATOM 5688 O O . TYR B 1 308 ? 2.699 13.227 -15.422 1 98.38 308 TYR B O 1
ATOM 5696 N N . ALA B 1 309 ? 0.724 12.172 -15.625 1 98.12 309 ALA B N 1
ATOM 5697 C CA . ALA B 1 309 ? 0.016 13.352 -16.109 1 98.12 309 ALA B CA 1
ATOM 5698 C C . ALA B 1 309 ? 0.008 14.453 -15.047 1 98.12 309 ALA B C 1
ATOM 5700 O O . ALA B 1 309 ? 0.2 15.633 -15.367 1 98.12 309 ALA B O 1
ATOM 5701 N N . GLY B 1 310 ? -0.225 14.086 -13.812 1 98.06 310 GLY B N 1
ATOM 5702 C CA . GLY B 1 310 ? -0.209 15.055 -12.727 1 98.06 310 GLY B CA 1
ATOM 5703 C C . GLY B 1 310 ? 1.107 15.805 -12.617 1 98.06 310 GLY B C 1
ATOM 5704 O O . GLY B 1 310 ? 1.129 17.031 -12.562 1 98.06 310 GLY B O 1
ATOM 5705 N N . LEU B 1 311 ? 2.17 15.039 -12.609 1 98.44 311 LEU B N 1
ATOM 5706 C CA . LEU B 1 311 ? 3.482 15.633 -12.375 1 98.44 311 LEU B CA 1
ATOM 5707 C C . LEU B 1 311 ? 3.965 16.375 -13.617 1 98.44 311 LEU B C 1
ATOM 5709 O O . LEU B 1 311 ? 4.551 17.453 -13.516 1 98.44 311 LEU B O 1
ATOM 5713 N N . SER B 1 312 ? 3.703 15.836 -14.797 1 98.06 312 SER B N 1
ATOM 5714 C CA . SER B 1 312 ? 4.273 16.391 -16.016 1 98.06 312 SER B CA 1
ATOM 5715 C C . SER B 1 312 ? 3.436 17.547 -16.547 1 98.06 312 SER B C 1
ATOM 5717 O O . SER B 1 312 ? 3.975 18.5 -17.125 1 98.06 312 SER B O 1
ATOM 5719 N N . GLU B 1 313 ? 2.119 17.5 -16.344 1 98 313 GLU B N 1
ATOM 5720 C CA . GLU B 1 313 ? 1.245 18.438 -17.047 1 98 313 GLU B CA 1
ATOM 5721 C C . GLU B 1 313 ? 0.614 19.438 -16.078 1 98 313 GLU B C 1
ATOM 5723 O O . GLU B 1 313 ? 0.302 20.562 -16.453 1 98 313 GLU B O 1
ATOM 5728 N N . VAL B 1 314 ? 0.441 19.031 -14.875 1 98.12 314 VAL B N 1
ATOM 5729 C CA . VAL B 1 314 ? -0.375 19.859 -13.984 1 98.12 314 VAL B CA 1
ATOM 5730 C C . VAL B 1 314 ? 0.52 20.562 -12.977 1 98.12 314 VAL B C 1
ATOM 5732 O O . VAL B 1 314 ? 0.486 21.797 -12.875 1 98.12 314 VAL B O 1
ATOM 5735 N N . TYR B 1 315 ? 1.309 19.797 -12.266 1 98.38 315 TYR B N 1
ATOM 5736 C CA . TYR B 1 315 ? 2.109 20.375 -11.188 1 98.38 315 TYR B CA 1
ATOM 5737 C C . TYR B 1 315 ? 3.496 20.766 -11.68 1 98.38 315 TYR B C 1
ATOM 5739 O O . TYR B 1 315 ? 4.508 20.297 -11.148 1 98.38 315 TYR B O 1
ATOM 5747 N N . THR B 1 316 ? 3.572 21.672 -12.57 1 98 316 THR B N 1
ATOM 5748 C CA . THR B 1 316 ? 4.801 22.203 -13.156 1 98 316 THR B CA 1
ATOM 5749 C C . THR B 1 316 ? 5.566 23.047 -12.148 1 98 316 THR B C 1
ATOM 5751 O O . THR B 1 316 ? 5.051 23.375 -11.078 1 98 316 THR B O 1
ATOM 5754 N N . ALA B 1 317 ? 6.777 23.391 -12.477 1 97.25 317 ALA B N 1
ATOM 5755 C CA . ALA B 1 317 ? 7.617 24.203 -11.609 1 97.25 317 ALA B CA 1
ATOM 5756 C C . ALA B 1 317 ? 6.926 25.531 -11.266 1 97.25 317 ALA B C 1
ATOM 5758 O O . ALA B 1 317 ? 7.012 26 -10.133 1 97.25 317 ALA B O 1
ATOM 5759 N N . GLU B 1 318 ? 6.254 26.109 -12.211 1 98.06 318 GLU B N 1
ATOM 5760 C CA . GLU B 1 318 ? 5.562 27.375 -12 1 98.06 318 GLU B CA 1
ATOM 5761 C C . GLU B 1 318 ? 4.406 27.219 -11.016 1 98.06 318 GLU B C 1
ATOM 5763 O O . GLU B 1 318 ? 4.195 28.078 -10.164 1 98.06 318 GLU B O 1
ATOM 5768 N N . VAL B 1 319 ? 3.672 26.141 -11.164 1 98.38 319 VAL B N 1
ATOM 5769 C CA . VAL B 1 319 ? 2.541 25.891 -10.273 1 98.38 319 VAL B CA 1
ATOM 5770 C C . VAL B 1 319 ? 3.045 25.641 -8.852 1 98.38 319 VAL B C 1
ATOM 5772 O O . VAL B 1 319 ? 2.436 26.094 -7.883 1 98.38 319 VAL B O 1
ATOM 5775 N N . VAL B 1 320 ? 4.145 24.922 -8.734 1 98.25 320 VAL B N 1
ATOM 5776 C CA . VAL B 1 320 ? 4.762 24.672 -7.441 1 98.25 320 VAL B CA 1
ATOM 5777 C C . VAL B 1 320 ? 5.078 26 -6.754 1 98.25 320 VAL B C 1
ATOM 5779 O O . VAL B 1 320 ? 4.73 26.188 -5.586 1 98.25 320 VAL B O 1
ATOM 5782 N N . GLN B 1 321 ? 5.727 26.859 -7.441 1 97.75 321 GLN B N 1
ATOM 5783 C CA . GLN B 1 321 ? 6.141 28.156 -6.891 1 97.75 321 GLN B CA 1
ATOM 5784 C C . GLN B 1 321 ? 4.934 29 -6.496 1 97.75 321 GLN B C 1
ATOM 5786 O O . GLN B 1 321 ? 4.91 29.594 -5.422 1 97.75 321 GLN B O 1
ATOM 5791 N N . SER B 1 322 ? 3.961 29 -7.367 1 98.06 322 SER B N 1
ATOM 5792 C CA . SER B 1 322 ? 2.766 29.812 -7.121 1 98.06 322 SER B CA 1
ATOM 5793 C C . SER B 1 322 ? 2.008 29.297 -5.898 1 98.06 322 SER B C 1
ATOM 5795 O O . SER B 1 322 ? 1.594 30.094 -5.047 1 98.06 322 SER B O 1
ATOM 5797 N N . LEU B 1 323 ? 1.794 28.016 -5.828 1 98.38 323 LEU B N 1
ATOM 5798 C CA . LEU B 1 323 ? 1.06 27.422 -4.715 1 98.38 323 LEU B CA 1
ATOM 5799 C C . LEU B 1 323 ? 1.774 27.688 -3.393 1 98.38 323 LEU B C 1
ATOM 5801 O O . LEU B 1 323 ? 1.137 28.047 -2.396 1 98.38 323 LEU B O 1
ATOM 5805 N N . ASN B 1 324 ? 3.049 27.484 -3.385 1 98.19 324 ASN B N 1
ATOM 5806 C CA . ASN B 1 324 ? 3.799 27.641 -2.145 1 98.19 324 ASN B CA 1
ATOM 5807 C C . ASN B 1 324 ? 3.893 29.109 -1.741 1 98.19 324 ASN B C 1
ATOM 5809 O O . ASN B 1 324 ? 3.908 29.438 -0.552 1 98.19 324 ASN B O 1
ATOM 5813 N N . ALA B 1 325 ? 3.941 30.016 -2.697 1 98.19 325 ALA B N 1
ATOM 5814 C CA . ALA B 1 325 ? 3.861 31.453 -2.381 1 98.19 325 ALA B CA 1
ATOM 5815 C C . ALA B 1 325 ? 2.531 31.797 -1.718 1 98.19 325 ALA B C 1
ATOM 5817 O O . ALA B 1 325 ? 2.486 32.594 -0.779 1 98.19 325 ALA B O 1
ATOM 5818 N N . GLN B 1 326 ? 1.495 31.219 -2.221 1 98.25 326 GLN B N 1
ATOM 5819 C CA . GLN B 1 326 ? 0.175 31.406 -1.627 1 98.25 326 GLN B CA 1
ATOM 5820 C C . GLN B 1 326 ? 0.142 30.891 -0.19 1 98.25 326 GLN B C 1
ATOM 5822 O O . GLN B 1 326 ? -0.454 31.531 0.687 1 98.25 326 GLN B O 1
ATOM 5827 N N . GLY B 1 327 ? 0.717 29.719 -0.024 1 98.5 327 GLY B N 1
ATOM 5828 C CA . GLY B 1 327 ? 0.797 29.156 1.318 1 98.5 327 GLY B CA 1
ATOM 5829 C C . GLY B 1 327 ? 1.593 30.031 2.275 1 98.5 327 GLY B C 1
ATOM 5830 O O . GLY B 1 327 ? 1.192 30.219 3.426 1 98.5 327 GLY B O 1
ATOM 5831 N N . ASP B 1 328 ? 2.68 30.578 1.821 1 98.38 328 ASP B N 1
ATOM 5832 C CA . ASP B 1 328 ? 3.492 31.469 2.646 1 98.38 328 ASP B CA 1
ATOM 5833 C C . ASP B 1 328 ? 2.725 32.75 3.006 1 98.38 328 ASP B C 1
ATOM 5835 O O . ASP B 1 328 ? 2.803 33.219 4.141 1 98.38 328 ASP B O 1
ATOM 5839 N N . ASP B 1 329 ? 2.066 33.25 2.051 1 98.5 329 ASP B N 1
ATOM 5840 C CA . ASP B 1 329 ? 1.243 34.438 2.309 1 98.5 329 ASP B CA 1
ATOM 5841 C C . ASP B 1 329 ? 0.183 34.125 3.367 1 98.5 329 ASP B C 1
ATOM 5843 O O . ASP B 1 329 ? -0.014 34.906 4.293 1 98.5 329 ASP B O 1
ATOM 5847 N N . LEU B 1 330 ? -0.529 33.031 3.205 1 98.69 330 LEU B N 1
ATOM 5848 C CA . LEU B 1 330 ? -1.549 32.656 4.18 1 98.69 330 LEU B CA 1
ATOM 5849 C C . LEU B 1 330 ? -0.946 32.5 5.574 1 98.69 330 LEU B C 1
ATOM 5851 O O . LEU B 1 330 ? -1.521 33 6.551 1 98.69 330 LEU B O 1
ATOM 5855 N N . ARG B 1 331 ? 0.15 31.828 5.688 1 98.44 331 ARG B N 1
ATOM 5856 C CA . ARG B 1 331 ? 0.818 31.625 6.969 1 98.44 331 ARG B CA 1
ATOM 5857 C C . ARG B 1 331 ? 1.17 32.969 7.621 1 98.44 331 ARG B C 1
ATOM 5859 O O . ARG B 1 331 ? 0.993 33.125 8.828 1 98.44 331 ARG B O 1
ATOM 5866 N N . GLN B 1 332 ? 1.662 33.906 6.832 1 98.12 332 GLN B N 1
ATOM 5867 C CA . GLN B 1 332 ? 2.01 35.219 7.348 1 98.12 332 GLN B CA 1
ATOM 5868 C C . GLN B 1 332 ? 0.772 35.969 7.844 1 98.12 332 GLN B C 1
ATOM 5870 O O . GLN B 1 332 ? 0.813 36.625 8.883 1 98.12 332 GLN B O 1
ATOM 5875 N N . ARG B 1 333 ? -0.264 35.875 7.129 1 98.56 333 ARG B N 1
ATOM 5876 C CA . ARG B 1 333 ? -1.512 36.5 7.535 1 98.56 333 ARG B CA 1
ATOM 5877 C C . ARG B 1 333 ? -2.035 35.906 8.836 1 98.56 333 ARG B C 1
ATOM 5879 O O . ARG B 1 333 ? -2.467 36.656 9.734 1 98.56 333 ARG B O 1
ATOM 5886 N N . LEU B 1 334 ? -2.006 34.594 8.945 1 98.62 334 LEU B N 1
ATOM 5887 C CA . LEU B 1 334 ? -2.449 33.938 10.164 1 98.62 334 LEU B CA 1
ATOM 5888 C C . LEU B 1 334 ? -1.576 34.344 11.352 1 98.62 334 LEU B C 1
ATOM 5890 O O . LEU B 1 334 ? -2.078 34.531 12.461 1 98.62 334 LEU B O 1
ATOM 5894 N N . GLN B 1 335 ? -0.278 34.438 11.109 1 97.12 335 GLN B N 1
ATOM 5895 C CA . GLN B 1 335 ? 0.637 34.875 12.164 1 97.12 335 GLN B CA 1
ATOM 5896 C C . GLN B 1 335 ? 0.267 36.25 12.688 1 97.12 335 GLN B C 1
ATOM 5898 O O . GLN B 1 335 ? 0.338 36.5 13.891 1 97.12 335 GLN B O 1
ATOM 5903 N N . ARG B 1 336 ? -0.137 37.125 11.812 1 97.5 336 ARG B N 1
ATOM 5904 C CA . ARG B 1 336 ? -0.547 38.469 12.219 1 97.5 336 ARG B CA 1
ATOM 5905 C C . ARG B 1 336 ? -1.819 38.406 13.055 1 97.5 336 ARG B C 1
ATOM 5907 O O . ARG B 1 336 ? -1.926 39.094 14.07 1 97.5 336 ARG B O 1
ATOM 5914 N N . VAL B 1 337 ? -2.721 37.594 12.617 1 97.81 337 VAL B N 1
ATOM 5915 C CA . VAL B 1 337 ? -3.99 37.469 13.32 1 97.81 337 VAL B CA 1
ATOM 5916 C C . VAL B 1 337 ? -3.756 36.906 14.719 1 97.81 337 VAL B C 1
ATOM 5918 O O . VAL B 1 337 ? -4.418 37.281 15.68 1 97.81 337 VAL B O 1
ATOM 5921 N N . PHE B 1 338 ? -2.785 35.969 14.891 1 97.31 338 PHE B N 1
ATOM 5922 C CA . PHE B 1 338 ? -2.543 35.219 16.125 1 97.31 338 PHE B CA 1
ATOM 5923 C C . PHE B 1 338 ? -1.618 36.031 17.047 1 97.31 338 PHE B C 1
ATOM 5925 O O . PHE B 1 338 ? -1.326 35.594 18.172 1 97.31 338 PHE B O 1
ATOM 5932 N N . ALA B 1 339 ? -1.119 37.156 16.578 1 94.88 339 ALA B N 1
ATOM 5933 C CA . ALA B 1 339 ? -0.162 37.938 17.375 1 94.88 339 ALA B CA 1
ATOM 5934 C C . ALA B 1 339 ? -0.702 38.219 18.781 1 94.88 339 ALA B C 1
ATOM 5936 O O . ALA B 1 339 ? -1.828 38.688 18.938 1 94.88 339 ALA B O 1
ATOM 5937 N N . GLY B 1 340 ? 0.103 37.875 19.766 1 93.69 340 GLY B N 1
ATOM 5938 C CA . GLY B 1 340 ? -0.26 38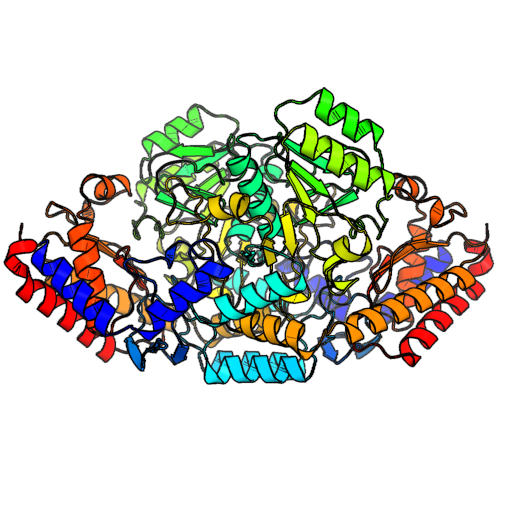.156 21.141 1 93.69 340 GLY B CA 1
ATOM 5939 C C . GLY B 1 340 ? -1.229 37.156 21.719 1 93.69 340 GLY B C 1
ATOM 5940 O O . GLY B 1 340 ? -1.795 37.375 22.797 1 93.69 340 GLY B O 1
ATOM 5941 N N . SER B 1 341 ? -1.415 36.094 21.047 1 96.38 341 SER B N 1
ATOM 5942 C CA . SER B 1 341 ? -2.346 35.062 21.5 1 96.38 341 SER B CA 1
ATOM 5943 C C . SER B 1 341 ? -1.618 33.75 21.844 1 96.38 341 SER B C 1
ATOM 5945 O O . SER B 1 341 ? -0.39 33.688 21.75 1 96.38 341 SER B O 1
ATOM 5947 N N . LYS B 1 342 ? -2.33 32.75 22.172 1 97.12 342 LYS B N 1
ATOM 5948 C CA . LYS B 1 342 ? -1.83 31.422 22.547 1 97.12 342 LYS B CA 1
ATOM 5949 C C . LYS B 1 342 ? -1.585 30.578 21.297 1 97.12 342 LYS B C 1
ATOM 5951 O O . LYS B 1 342 ? -1.189 29.406 21.406 1 97.12 342 LYS B O 1
ATOM 5956 N N . PHE B 1 343 ? -1.79 31.203 20.125 1 97.81 343 PHE B N 1
ATOM 5957 C CA . PHE B 1 343 ? -1.635 30.469 18.875 1 97.81 343 PHE B CA 1
ATOM 5958 C C . PHE B 1 343 ? -0.354 30.891 18.156 1 97.81 343 PHE B C 1
ATOM 5960 O O . PHE B 1 343 ? 0.094 32.031 18.281 1 97.81 343 PHE B O 1
ATOM 5967 N N . CYS B 1 344 ? 0.204 30.016 17.453 1 96.69 344 CYS B N 1
ATOM 5968 C CA . CYS B 1 344 ? 1.235 30.312 16.453 1 96.69 344 CYS B CA 1
ATOM 5969 C C . CYS B 1 344 ? 1.161 29.328 15.297 1 96.69 344 CYS B C 1
ATOM 5971 O O . CYS B 1 344 ? 0.404 28.359 15.344 1 96.69 344 CYS B O 1
ATOM 5973 N N . VAL B 1 345 ? 1.87 29.625 14.234 1 97.94 345 VAL B N 1
ATOM 5974 C CA . VAL B 1 345 ? 1.789 28.812 13.016 1 97.94 345 VAL B CA 1
ATOM 5975 C C . VAL B 1 345 ? 3.193 28.438 12.555 1 97.94 345 VAL B C 1
ATOM 5977 O O . VAL B 1 345 ? 4.074 29.297 12.453 1 97.94 345 VAL B O 1
ATOM 5980 N N . THR B 1 346 ? 3.459 27.141 12.383 1 98 346 THR B N 1
ATOM 5981 C CA . THR B 1 346 ? 4.684 26.641 11.766 1 98 346 THR B CA 1
ATOM 5982 C C . THR B 1 346 ? 4.414 26.156 10.344 1 98 346 THR B C 1
ATOM 5984 O O . THR B 1 346 ? 3.26 26.062 9.922 1 98 346 THR B O 1
ATOM 5987 N N . GLY B 1 347 ? 5.453 25.891 9.609 1 97.5 347 GLY B N 1
ATOM 5988 C CA . GLY B 1 347 ? 5.316 25.312 8.281 1 97.5 347 GLY B CA 1
ATOM 5989 C C . GLY B 1 347 ? 6.078 26.094 7.219 1 97.5 347 GLY B C 1
ATOM 5990 O O . GLY B 1 347 ? 6.848 27 7.535 1 97.5 347 GLY B O 1
ATOM 5991 N N . GLN B 1 348 ? 5.898 25.672 6.035 1 97.31 348 GLN B N 1
ATOM 5992 C CA . GLN B 1 348 ? 6.504 26.25 4.844 1 97.31 348 GLN B CA 1
ATOM 5993 C C . GLN B 1 348 ? 5.637 26.016 3.611 1 97.31 348 GLN B C 1
ATOM 5995 O O . GLN B 1 348 ? 5.086 24.922 3.441 1 97.31 348 GLN B O 1
ATOM 6000 N N . GLY B 1 349 ? 5.508 27.078 2.789 1 97.75 349 GLY B N 1
ATOM 6001 C CA . GLY B 1 349 ? 4.734 26.922 1.567 1 97.75 349 GLY B CA 1
ATOM 6002 C C . GLY B 1 349 ? 3.309 26.469 1.814 1 97.75 349 GLY B C 1
ATOM 6003 O O . GLY B 1 349 ? 2.605 27.031 2.654 1 97.75 349 GLY B O 1
ATOM 6004 N N . SER B 1 350 ? 2.895 25.438 1.084 1 98.31 350 SER B N 1
ATOM 6005 C CA . SER B 1 350 ? 1.516 24.969 1.076 1 98.31 350 SER B CA 1
ATOM 6006 C C . SER B 1 350 ? 1.231 24.078 2.279 1 98.31 350 SER B C 1
ATOM 6008 O O . SER B 1 350 ? 0.157 23.484 2.379 1 98.31 350 SER B O 1
ATOM 6010 N N . LEU B 1 351 ? 2.207 23.938 3.227 1 98.44 351 LEU B N 1
ATOM 6011 C CA . LEU B 1 351 ? 2.076 23.109 4.422 1 98.44 351 LEU B CA 1
ATOM 6012 C C . LEU B 1 351 ? 2.227 23.953 5.684 1 98.44 351 LEU B C 1
ATOM 6014 O O . LEU B 1 351 ? 3.223 24.672 5.848 1 98.44 351 LEU B O 1
ATOM 6018 N N . MET B 1 352 ? 1.25 23.938 6.582 1 98.38 352 MET B N 1
ATOM 6019 C CA . MET B 1 352 ? 1.381 24.672 7.828 1 98.38 352 MET B CA 1
ATOM 6020 C C . MET B 1 352 ? 0.571 24.016 8.945 1 98.38 352 MET B C 1
ATOM 6022 O O . MET B 1 352 ? -0.245 23.125 8.68 1 98.38 352 MET B O 1
ATOM 6026 N N . CYS B 1 353 ? 0.872 24.359 10.094 1 98.31 353 CYS B N 1
ATOM 6027 C CA . CYS B 1 353 ? 0.203 23.828 11.273 1 98.31 353 CYS B CA 1
ATOM 6028 C C . CYS B 1 353 ? -0.043 24.922 12.305 1 98.31 353 CYS B C 1
ATOM 6030 O O . CYS B 1 353 ? 0.872 25.672 12.648 1 98.31 353 CYS B O 1
ATOM 6032 N N . VAL B 1 354 ? -1.243 25.062 12.75 1 98.19 354 VAL B N 1
ATOM 6033 C CA . VAL B 1 354 ? -1.589 25.969 13.836 1 98.19 354 VAL B CA 1
ATOM 6034 C C . VAL B 1 354 ? -1.412 25.266 15.18 1 98.19 354 VAL B C 1
ATOM 6036 O O . VAL B 1 354 ? -1.982 24.203 15.406 1 98.19 354 VAL B O 1
ATOM 6039 N N . HIS B 1 355 ? -0.63 25.812 16.047 1 97.81 355 HIS B N 1
ATOM 6040 C CA . HIS B 1 355 ? -0.398 25.297 17.391 1 97.81 355 HIS B CA 1
ATOM 6041 C C . HIS B 1 355 ? -1.117 26.141 18.438 1 97.81 355 HIS B C 1
ATOM 6043 O O . HIS B 1 355 ? -1.139 27.375 18.344 1 97.81 355 HIS B O 1
ATOM 6049 N N . ALA B 1 356 ? -1.803 25.516 19.328 1 97.12 356 ALA B N 1
ATOM 6050 C CA . ALA B 1 356 ? -2.4 26.156 20.5 1 97.12 356 ALA B CA 1
ATOM 6051 C C . ALA B 1 356 ? -1.688 25.734 21.781 1 97.12 356 ALA B C 1
ATOM 6053 O O . ALA B 1 356 ? -1.662 24.562 22.125 1 97.12 356 ALA B O 1
ATOM 6054 N N . THR B 1 357 ? -1.103 26.641 22.438 1 95.44 357 THR B N 1
ATOM 6055 C CA . THR B 1 357 ? -0.352 26.344 23.641 1 95.44 357 THR B CA 1
ATOM 6056 C C . THR B 1 357 ? -0.847 27.188 24.812 1 95.44 357 THR B C 1
ATOM 6058 O O . THR B 1 357 ? -1.579 28.156 24.609 1 95.44 357 THR B O 1
ATOM 6061 N N . ASN B 1 358 ? -0.493 26.797 26.016 1 93.81 358 ASN B N 1
ATOM 6062 C CA . ASN B 1 358 ? -0.927 27.531 27.203 1 93.81 358 ASN B CA 1
ATOM 6063 C C . ASN B 1 358 ? -0.096 28.797 27.422 1 93.81 358 ASN B C 1
ATOM 6065 O O . ASN B 1 358 ? -0.379 29.578 28.328 1 93.81 358 ASN B O 1
ATOM 6069 N N . VAL B 1 359 ? 0.846 28.906 26.578 1 90.38 359 VAL B N 1
ATOM 6070 C CA . VAL B 1 359 ? 1.691 30.094 26.656 1 90.38 359 VAL B CA 1
ATOM 6071 C C . VAL B 1 359 ? 1.803 30.734 25.266 1 90.38 359 VAL B C 1
ATOM 6073 O O . VAL B 1 359 ? 1.329 30.172 24.281 1 90.38 359 VAL B O 1
ATOM 6076 N N . GLY B 1 360 ? 2.271 31.938 25.172 1 89.31 360 GLY B N 1
ATOM 6077 C CA . GLY B 1 360 ? 2.479 32.625 23.906 1 89.31 360 GLY B CA 1
ATOM 6078 C C . GLY B 1 360 ? 3.756 32.188 23.203 1 89.31 360 GLY B C 1
ATOM 6079 O O . GLY B 1 360 ? 4.656 33 23 1 89.31 360 GLY B O 1
ATOM 6080 N N . LEU B 1 361 ? 3.846 30.938 22.797 1 91.44 361 LEU B N 1
ATOM 6081 C CA . LEU B 1 361 ? 5.004 30.406 22.094 1 91.44 361 LEU B CA 1
ATOM 6082 C C . LEU B 1 361 ? 5.078 30.969 20.672 1 91.44 361 LEU B C 1
ATOM 6084 O O . LEU B 1 361 ? 4.062 31.062 19.984 1 91.44 361 LEU B O 1
ATOM 6088 N N . ARG B 1 362 ? 6.266 31.5 20.297 1 92.44 362 ARG B N 1
ATOM 6089 C CA . ARG B 1 362 ? 6.484 31.922 18.922 1 92.44 362 ARG B CA 1
ATOM 6090 C C . ARG B 1 362 ? 6.93 30.766 18.047 1 92.44 362 ARG B C 1
ATOM 6092 O O . ARG B 1 362 ? 7.578 29.828 18.531 1 92.44 362 ARG B O 1
ATOM 6099 N N . ALA B 1 363 ? 6.57 30.812 16.797 1 94.19 363 ALA B N 1
ATOM 6100 C CA . ALA B 1 363 ? 6.859 29.734 15.859 1 94.19 363 ALA B CA 1
ATOM 6101 C C . ALA B 1 363 ? 8.344 29.375 15.867 1 94.19 363 ALA B C 1
ATOM 6103 O O . ALA B 1 363 ? 8.719 28.203 15.758 1 94.19 363 ALA B O 1
ATOM 6104 N N . GLU B 1 364 ? 9.227 30.391 16.016 1 93.69 364 GLU B N 1
ATOM 6105 C CA . GLU B 1 364 ? 10.672 30.203 15.938 1 93.69 364 GLU B CA 1
ATOM 6106 C C . GLU B 1 364 ? 11.203 29.438 17.141 1 93.69 364 GLU B C 1
ATOM 6108 O O . GLU B 1 364 ? 12.312 28.906 17.109 1 93.69 364 GLU B O 1
ATOM 6113 N N . GLN B 1 365 ? 10.406 29.375 18.156 1 95.5 365 GLN B N 1
ATOM 6114 C CA . GLN B 1 365 ? 10.805 28.688 19.391 1 95.5 365 GLN B CA 1
ATOM 6115 C C . GLN B 1 365 ? 10.484 27.203 19.312 1 95.5 365 GLN B C 1
ATOM 6117 O O . GLN B 1 365 ? 10.914 26.422 20.156 1 95.5 365 GLN B O 1
ATOM 6122 N N . ILE B 1 366 ? 9.742 26.812 18.328 1 96.81 366 ILE B N 1
ATOM 6123 C CA . ILE B 1 366 ? 9.383 25.406 18.156 1 96.81 366 ILE B CA 1
ATOM 6124 C C . ILE B 1 366 ? 10.422 24.719 17.266 1 96.81 366 ILE B C 1
ATOM 6126 O O . ILE B 1 366 ? 10.445 24.938 16.047 1 96.81 366 ILE B O 1
ATOM 6130 N N . THR B 1 367 ? 11.25 23.906 17.891 1 97.19 367 THR B N 1
ATOM 6131 C CA . THR B 1 367 ? 12.336 23.266 17.156 1 97.19 367 THR B CA 1
ATOM 6132 C C . THR B 1 367 ? 12.125 21.766 17.094 1 97.19 367 THR B C 1
ATOM 6134 O O . THR B 1 367 ? 12.773 21.078 16.297 1 97.19 367 THR B O 1
ATOM 6137 N N . CYS B 1 368 ? 11.273 21.266 17.859 1 96.94 368 CYS B N 1
ATOM 6138 C CA . CYS B 1 368 ? 10.898 19.859 17.875 1 96.94 368 CYS B CA 1
ATOM 6139 C C . CYS B 1 368 ? 9.516 19.672 18.484 1 96.94 368 CYS B C 1
ATOM 6141 O O . CYS B 1 368 ? 8.945 20.609 19.047 1 96.94 368 CYS B O 1
ATOM 6143 N N . ARG B 1 369 ? 8.992 18.531 18.328 1 95.69 369 ARG B N 1
ATOM 6144 C CA . ARG B 1 369 ? 7.641 18.234 18.766 1 95.69 369 ARG B CA 1
ATOM 6145 C C . ARG B 1 369 ? 7.508 18.438 20.281 1 95.69 369 ARG B C 1
ATOM 6147 O O . ARG B 1 369 ? 6.473 18.906 20.75 1 95.69 369 ARG B O 1
ATOM 6154 N N . ASP B 1 370 ? 8.531 18.141 21.016 1 94.94 370 ASP B N 1
ATOM 6155 C CA . ASP B 1 370 ? 8.5 18.203 22.469 1 94.94 370 ASP B CA 1
ATOM 6156 C C . ASP B 1 370 ? 8.32 19.625 22.969 1 94.94 370 ASP B C 1
ATOM 6158 O O . ASP B 1 370 ? 7.828 19.859 24.078 1 94.94 370 ASP B O 1
ATOM 6162 N N . ASP B 1 371 ? 8.672 20.578 22.141 1 95.75 371 ASP B N 1
ATOM 6163 C CA . ASP B 1 371 ? 8.539 21.984 22.516 1 95.75 371 ASP B CA 1
ATOM 6164 C C . ASP B 1 371 ? 7.066 22.375 22.625 1 95.75 371 ASP B C 1
ATOM 6166 O O . ASP B 1 371 ? 6.73 23.359 23.297 1 95.75 371 ASP B O 1
ATOM 6170 N N . VAL B 1 372 ? 6.203 21.656 22.016 1 94.38 372 VAL B N 1
ATOM 6171 C CA . VAL B 1 372 ? 4.801 22.047 21.922 1 94.38 372 VAL B CA 1
ATOM 6172 C C . VAL B 1 372 ? 3.947 21.109 22.781 1 94.38 372 VAL B C 1
ATOM 6174 O O . VAL B 1 372 ? 3.012 21.547 23.453 1 94.38 372 VAL B O 1
ATOM 6177 N N . VAL B 1 373 ? 4.293 19.844 22.797 1 91.69 373 VAL B N 1
ATOM 6178 C CA . VAL B 1 373 ? 3.432 18.797 23.344 1 91.69 373 VAL B CA 1
ATOM 6179 C C . VAL B 1 373 ? 3.223 19.031 24.844 1 91.69 373 VAL B C 1
ATOM 6181 O O . VAL B 1 373 ? 2.107 18.891 25.344 1 91.69 373 VAL B O 1
ATOM 6184 N N . ALA B 1 374 ? 4.25 19.453 25.516 1 88.5 374 ALA B N 1
ATOM 6185 C CA . ALA B 1 374 ? 4.188 19.594 26.969 1 88.5 374 ALA B CA 1
ATOM 6186 C C . ALA B 1 374 ? 3.316 20.781 27.375 1 88.5 374 ALA B C 1
ATOM 6188 O O . ALA B 1 374 ? 2.799 20.844 28.484 1 88.5 374 ALA B O 1
ATOM 6189 N N . ILE B 1 375 ? 3.068 21.719 26.531 1 94.69 375 ILE B N 1
ATOM 6190 C CA . ILE B 1 375 ? 2.354 22.938 26.891 1 94.69 375 ILE B CA 1
ATOM 6191 C C . ILE B 1 375 ? 1.161 23.125 25.953 1 94.69 375 ILE B C 1
ATOM 6193 O O . ILE B 1 375 ? 0.608 24.234 25.859 1 94.69 375 ILE B O 1
ATOM 6197 N N . GLU B 1 376 ? 0.799 22.141 25.234 1 95.38 376 GLU B N 1
ATOM 6198 C CA . GLU B 1 376 ? -0.332 22.203 24.312 1 95.38 376 GLU B CA 1
ATOM 6199 C C . GLU B 1 376 ? -1.641 22.438 25.062 1 95.38 376 GLU B C 1
ATOM 6201 O O . GLU B 1 376 ? -1.872 21.844 26.109 1 95.38 376 GLU B O 1
ATOM 6206 N N . ASP B 1 377 ? -2.426 23.328 24.641 1 96.56 377 ASP B N 1
ATOM 6207 C CA . ASP B 1 377 ? -3.783 23.547 25.125 1 96.56 377 ASP B CA 1
ATOM 6208 C C . ASP B 1 377 ? -4.801 22.781 24.297 1 96.56 377 ASP B C 1
ATOM 6210 O O . ASP B 1 377 ? -5.418 23.344 23.391 1 96.56 377 ASP B O 1
ATOM 6214 N N . THR B 1 378 ? -5.066 21.562 24.672 1 94.62 378 THR B N 1
ATOM 6215 C CA . THR B 1 378 ? -5.879 20.641 23.891 1 94.62 378 THR B CA 1
ATOM 6216 C C . THR B 1 378 ? -7.316 21.141 23.781 1 94.62 378 THR B C 1
ATOM 6218 O O . THR B 1 378 ? -7.98 20.938 22.766 1 94.62 378 THR B O 1
ATOM 6221 N N . ASP B 1 379 ? -7.82 21.766 24.844 1 96.69 379 ASP B N 1
ATOM 6222 C CA . ASP B 1 379 ? -9.18 22.297 24.812 1 96.69 379 ASP B CA 1
ATOM 6223 C C . ASP B 1 379 ? -9.289 23.453 23.812 1 96.69 379 ASP B C 1
ATOM 6225 O O . ASP B 1 379 ? -10.258 23.547 23.062 1 96.69 379 ASP B O 1
ATOM 6229 N N . LEU B 1 380 ? -8.297 24.328 23.891 1 97.06 380 LEU B N 1
ATOM 6230 C CA . LEU B 1 380 ? -8.289 25.453 22.969 1 97.06 380 LEU B CA 1
ATOM 6231 C C . LEU B 1 380 ? -8.18 24.984 21.531 1 97.06 380 LEU B C 1
ATOM 6233 O O . LEU B 1 380 ? -8.828 25.531 20.641 1 97.06 380 LEU B O 1
ATOM 6237 N N . LYS B 1 381 ? -7.352 24.016 21.266 1 96.56 381 LYS B N 1
ATOM 6238 C CA . LYS B 1 381 ? -7.207 23.438 19.938 1 96.56 381 LYS B CA 1
ATOM 6239 C C . LYS B 1 381 ? -8.523 22.828 19.453 1 96.56 381 LYS B C 1
ATOM 6241 O O . LYS B 1 381 ? -8.891 22.984 18.297 1 96.56 381 LYS B O 1
ATOM 6246 N N . GLN B 1 382 ? -9.164 22.109 20.328 1 97 382 GLN B N 1
ATOM 6247 C CA . GLN B 1 382 ? -10.461 21.516 20 1 97 382 GLN B CA 1
ATOM 6248 C C . GLN B 1 382 ? -11.492 22.594 19.672 1 97 382 GLN B C 1
ATOM 6250 O O . GLN B 1 382 ? -12.266 22.453 18.734 1 97 382 GLN B O 1
ATOM 6255 N N . LEU B 1 383 ? -11.539 23.609 20.531 1 98.06 383 LEU B N 1
ATOM 6256 C CA . LEU B 1 383 ? -12.461 24.719 20.281 1 98.06 383 LEU B CA 1
ATOM 6257 C C . LEU B 1 383 ? -12.203 25.344 18.922 1 98.06 383 LEU B C 1
ATOM 6259 O O . LEU B 1 383 ? -13.141 25.625 18.172 1 98.06 383 LEU B O 1
ATOM 6263 N N . PHE B 1 384 ? -10.914 25.594 18.609 1 98.31 384 PHE B N 1
ATOM 6264 C CA . PHE B 1 384 ? -10.508 26.156 17.328 1 98.31 384 PHE B CA 1
ATOM 6265 C C . PHE B 1 384 ? -10.992 25.297 16.172 1 98.31 384 PHE B C 1
ATOM 6267 O O . PHE B 1 384 ? -11.578 25.797 15.211 1 98.31 384 PHE B O 1
ATOM 6274 N N . TRP B 1 385 ? -10.805 24.016 16.281 1 98 385 TRP B N 1
ATOM 6275 C CA . TRP B 1 385 ? -11.203 23.062 15.242 1 98 385 TRP B CA 1
ATOM 6276 C C . TRP B 1 385 ? -12.711 23.078 15.039 1 98 385 TRP B C 1
ATOM 6278 O O . TRP B 1 385 ? -13.195 23.188 13.906 1 98 385 TRP B O 1
ATOM 6288 N N . LEU B 1 386 ? -13.492 22.969 16.125 1 98.31 386 LEU B N 1
ATOM 6289 C CA . LEU B 1 386 ? -14.945 22.953 16.062 1 98.31 386 LEU B CA 1
ATOM 6290 C C . LEU B 1 386 ? -15.477 24.219 15.406 1 98.31 386 LEU B C 1
ATOM 6292 O O . LEU B 1 386 ? -16.375 24.156 14.562 1 98.31 386 LEU B O 1
ATOM 6296 N N . GLU B 1 387 ? -14.898 25.344 15.773 1 98.5 387 GLU B N 1
ATOM 6297 C CA . GLU B 1 387 ? -15.367 26.609 15.234 1 98.5 387 GLU B CA 1
ATOM 6298 C C . GLU B 1 387 ? -15.102 26.719 13.734 1 98.5 387 GLU B C 1
ATOM 6300 O O . GLU B 1 387 ? -15.922 27.25 12.984 1 98.5 387 GLU B O 1
ATOM 6305 N N . LEU B 1 388 ? -13.93 26.25 13.289 1 98.5 388 LEU B N 1
ATOM 6306 C CA . LEU B 1 388 ? -13.602 26.281 11.867 1 98.5 388 LEU B CA 1
ATOM 6307 C C . LEU B 1 388 ? -14.516 25.359 11.07 1 98.5 388 LEU B C 1
ATOM 6309 O O . LEU B 1 388 ? -15.008 25.734 10 1 98.5 388 LEU B O 1
ATOM 6313 N N . VAL B 1 389 ? -14.734 24.141 11.578 1 98.25 389 VAL B N 1
ATOM 6314 C CA . VAL B 1 389 ? -15.609 23.188 10.914 1 98.25 389 VAL B CA 1
ATOM 6315 C C . VAL B 1 389 ? -17.031 23.734 10.852 1 98.25 389 VAL B C 1
ATOM 6317 O O . VAL B 1 389 ? -17.688 23.672 9.812 1 98.25 389 VAL B O 1
ATOM 6320 N N . ASN B 1 390 ? -17.5 24.312 11.992 1 98.31 390 ASN B N 1
ATOM 6321 C CA . ASN B 1 390 ? -18.828 24.906 12.047 1 98.31 390 ASN B CA 1
ATOM 6322 C C . ASN B 1 390 ? -18.969 26.062 11.055 1 98.31 390 ASN B C 1
ATOM 6324 O O . ASN B 1 390 ? -20.078 26.359 10.578 1 98.31 390 ASN B O 1
ATOM 6328 N N . ALA B 1 391 ? -17.828 26.688 10.742 1 98.5 391 ALA B N 1
ATOM 6329 C CA . ALA B 1 391 ? -17.844 27.844 9.859 1 98.5 391 ALA B CA 1
ATOM 6330 C C . ALA B 1 391 ? -17.641 27.438 8.406 1 98.5 391 ALA B C 1
ATOM 6332 O O . ALA B 1 391 ? -17.578 28.281 7.516 1 98.5 391 ALA B O 1
ATOM 6333 N N . GLY B 1 392 ? -17.484 26.172 8.094 1 98.31 392 GLY B N 1
ATOM 6334 C CA . GLY B 1 392 ? -17.422 25.703 6.723 1 98.31 392 GLY B CA 1
ATOM 6335 C C . GLY B 1 392 ? -16 25.516 6.219 1 98.31 392 GLY B C 1
ATOM 6336 O O . GLY B 1 392 ? -15.742 25.609 5.02 1 98.31 392 GLY B O 1
ATOM 6337 N N . PHE B 1 393 ? -15.086 25.344 7.07 1 98.62 393 PHE B N 1
ATOM 6338 C CA . PHE B 1 393 ? -13.711 25.031 6.695 1 98.62 393 PHE B CA 1
ATOM 6339 C C . PHE B 1 393 ? -13.305 23.656 7.219 1 98.62 393 PHE B C 1
ATOM 6341 O O . PHE B 1 393 ? -13.398 23.391 8.422 1 98.62 393 PHE B O 1
ATOM 6348 N N . TRP B 1 394 ? -12.922 22.766 6.316 1 97.69 394 TRP B N 1
ATOM 6349 C CA . TRP B 1 394 ? -12.477 21.422 6.684 1 97.69 394 TRP B CA 1
ATOM 6350 C C . TRP B 1 394 ? -10.977 21.406 6.977 1 97.69 394 TRP B C 1
ATOM 6352 O O . TRP B 1 394 ? -10.164 21.531 6.062 1 97.69 394 TRP B O 1
ATOM 6362 N N . VAL B 1 395 ? -10.633 21.312 8.234 1 96.75 395 VAL B N 1
ATOM 6363 C CA . VAL B 1 395 ? -9.258 21.297 8.719 1 96.75 395 VAL B CA 1
ATOM 6364 C C . VAL B 1 395 ? -9.047 20.094 9.648 1 96.75 395 VAL B C 1
ATOM 6366 O O . VAL B 1 395 ? -10.008 19.516 10.148 1 96.75 395 VAL B O 1
ATOM 6369 N N . GLN B 1 396 ? -7.801 19.719 9.82 1 94.88 396 GLN B N 1
ATOM 6370 C CA . GLN B 1 396 ? -7.523 18.641 10.758 1 94.88 396 GLN B CA 1
ATOM 6371 C C . GLN B 1 396 ? -7.562 19.141 12.203 1 94.88 396 GLN B C 1
ATOM 6373 O O . GLN B 1 396 ? -7.137 20.25 12.484 1 94.88 396 GLN B O 1
ATOM 6378 N N . SER B 1 397 ? -7.98 18.25 13.047 1 93.69 397 SER B N 1
ATOM 6379 C CA . SER B 1 397 ? -8.109 18.625 14.453 1 93.69 397 SER B CA 1
ATOM 6380 C C . SER B 1 397 ? -6.742 18.875 15.086 1 93.69 397 SER B C 1
ATOM 6382 O O . SER B 1 397 ? -6.637 19.609 16.078 1 93.69 397 SER B O 1
ATOM 6384 N N . ARG B 1 398 ? -5.703 18.328 14.453 1 92.69 398 ARG B N 1
ATOM 6385 C CA . ARG B 1 398 ? -4.367 18.516 15.023 1 92.69 398 ARG B CA 1
ATOM 6386 C C . ARG B 1 398 ? -3.764 19.844 14.57 1 92.69 398 ARG B C 1
ATOM 6388 O O . ARG B 1 398 ? -2.646 20.188 14.961 1 92.69 398 ARG B O 1
ATOM 6395 N N . GLY B 1 399 ? -4.484 20.578 13.773 1 95.56 399 GLY B N 1
ATOM 6396 C CA . GLY B 1 399 ? -4.055 21.922 13.43 1 95.56 399 GLY B CA 1
ATOM 6397 C C . GLY B 1 399 ? -3.41 22.016 12.062 1 95.56 399 GLY B C 1
ATOM 6398 O O . GLY B 1 399 ? -3.148 23.125 11.57 1 95.56 399 GLY B O 1
ATOM 6399 N N . THR B 1 400 ? -3.289 20.875 11.391 1 96.19 400 THR B N 1
ATOM 6400 C CA . THR B 1 400 ? -2.623 20.859 10.094 1 96.19 400 THR B CA 1
ATOM 6401 C C . THR B 1 400 ? -3.508 21.484 9.016 1 96.19 400 THR B C 1
ATOM 6403 O O . THR B 1 400 ? -4.711 21.219 8.969 1 96.19 400 THR B O 1
ATOM 6406 N N . ILE B 1 401 ? -2.902 22.297 8.234 1 97.75 401 ILE B N 1
ATOM 6407 C CA . ILE B 1 401 ? -3.521 22.953 7.086 1 97.75 401 ILE B CA 1
ATOM 6408 C C . ILE B 1 401 ? -2.672 22.719 5.84 1 97.75 401 ILE B C 1
ATOM 6410 O O . ILE B 1 401 ? -1.469 23 5.84 1 97.75 401 ILE B O 1
ATOM 6414 N N . THR B 1 402 ? -3.279 22.188 4.82 1 97.62 402 THR B N 1
ATOM 6415 C CA . THR B 1 402 ? -2.605 21.938 3.553 1 97.62 402 THR B CA 1
ATOM 6416 C C . THR B 1 402 ? -3.381 22.562 2.396 1 97.62 402 THR B C 1
ATOM 6418 O O . THR B 1 402 ? -4.613 22.547 2.385 1 97.62 402 THR B O 1
ATOM 6421 N N . LEU B 1 403 ? -2.678 23.203 1.506 1 98.12 403 LEU B N 1
ATOM 6422 C CA . LEU B 1 403 ? -3.316 23.828 0.36 1 98.12 403 LEU B CA 1
ATOM 6423 C C . LEU B 1 403 ? -3.242 22.938 -0.871 1 98.12 403 LEU B C 1
ATOM 6425 O O . LEU B 1 403 ? -2.309 22.141 -1.01 1 98.12 403 LEU B O 1
ATOM 6429 N N . ASN B 1 404 ? -4.227 22.969 -1.708 1 97.38 404 ASN B N 1
ATOM 6430 C CA . ASN B 1 404 ? -4.223 22.328 -3.018 1 97.38 404 ASN B CA 1
ATOM 6431 C C . ASN B 1 404 ? -4.316 23.359 -4.145 1 97.38 404 ASN B C 1
ATOM 6433 O O . ASN B 1 404 ? -4.602 24.531 -3.902 1 97.38 404 ASN B O 1
ATOM 6437 N N . ILE B 1 405 ? -4.109 22.984 -5.324 1 97.12 405 ILE B N 1
ATOM 6438 C CA . ILE B 1 405 ? -3.898 23.922 -6.422 1 97.12 405 ILE B CA 1
ATOM 6439 C C . ILE B 1 405 ? -5.242 24.469 -6.891 1 97.12 405 ILE B C 1
ATOM 6441 O O . ILE B 1 405 ? -5.289 25.422 -7.672 1 97.12 405 ILE B O 1
ATOM 6445 N N . ALA B 1 406 ? -6.332 23.938 -6.375 1 96.12 406 ALA B N 1
ATOM 6446 C CA . ALA B 1 406 ? -7.656 24.406 -6.781 1 96.12 406 ALA B CA 1
ATOM 6447 C C . ALA B 1 406 ? -8.156 25.516 -5.852 1 96.12 406 ALA B C 1
ATOM 6449 O O . ALA B 1 406 ? -9.188 26.125 -6.113 1 96.12 406 ALA B O 1
ATOM 6450 N N . MET B 1 407 ? -7.461 25.797 -4.77 1 95.5 407 MET B N 1
ATOM 6451 C CA . MET B 1 407 ? -7.891 26.781 -3.773 1 95.5 407 MET B CA 1
ATOM 6452 C C . MET B 1 407 ? -7.879 28.188 -4.359 1 95.5 407 MET B C 1
ATOM 6454 O O . MET B 1 407 ? -6.922 28.578 -5.031 1 95.5 407 MET B O 1
ATOM 6458 N N . SER B 1 408 ? -8.93 28.922 -4.109 1 95.12 408 SER B N 1
ATOM 6459 C CA . SER B 1 408 ? -9.016 30.281 -4.602 1 95.12 408 SER B CA 1
ATOM 6460 C C . SER B 1 408 ? -8.531 31.281 -3.557 1 95.12 408 SER B C 1
ATOM 6462 O O . SER B 1 408 ? -8.578 31 -2.357 1 95.12 408 SER B O 1
ATOM 6464 N N . ALA B 1 409 ? -8.141 32.438 -4.07 1 96.19 409 ALA B N 1
ATOM 6465 C CA . ALA B 1 409 ? -7.758 33.5 -3.168 1 96.19 409 ALA B CA 1
ATOM 6466 C C . ALA B 1 409 ? -8.93 33.906 -2.277 1 96.19 409 ALA B C 1
ATOM 6468 O O . ALA B 1 409 ? -8.734 34.25 -1.105 1 96.19 409 ALA B O 1
ATOM 6469 N N . ALA B 1 410 ? -10.07 33.844 -2.82 1 97.38 410 ALA B N 1
ATOM 6470 C CA . ALA B 1 410 ? -11.266 34.25 -2.076 1 97.38 410 ALA B CA 1
ATOM 6471 C C . ALA B 1 410 ? -11.516 33.281 -0.908 1 97.38 410 ALA B C 1
ATOM 6473 O O . ALA B 1 410 ? -11.922 33.719 0.173 1 97.38 410 ALA B O 1
ATOM 6474 N N . ALA B 1 411 ? -11.352 32 -1.157 1 97.44 411 ALA B N 1
ATOM 6475 C CA . ALA B 1 411 ? -11.516 31.031 -0.092 1 97.44 411 ALA B CA 1
ATOM 6476 C C . ALA B 1 411 ? -10.508 31.25 1.028 1 97.44 411 ALA B C 1
ATOM 6478 O O . ALA B 1 411 ? -10.844 31.125 2.209 1 97.44 411 ALA B O 1
ATOM 6479 N N . LEU B 1 412 ? -9.297 31.609 0.674 1 98.31 412 LEU B N 1
ATOM 6480 C CA . LEU B 1 412 ? -8.25 31.844 1.666 1 98.31 412 LEU B CA 1
ATOM 6481 C C . LEU B 1 412 ? -8.523 33.125 2.441 1 98.31 412 LEU B C 1
ATOM 6483 O O . LEU B 1 412 ? -8.258 33.219 3.645 1 98.31 412 LEU B O 1
ATOM 6487 N N . ASP B 1 413 ? -9.039 34.156 1.725 1 98.56 413 ASP B N 1
ATOM 6488 C CA . ASP B 1 413 ? -9.453 35.375 2.404 1 98.56 413 ASP B CA 1
ATOM 6489 C C . ASP B 1 413 ? -10.539 35.094 3.439 1 98.56 413 ASP B C 1
ATOM 6491 O O . ASP B 1 413 ? -10.477 35.562 4.566 1 98.56 413 ASP B O 1
ATOM 6495 N N . ALA B 1 414 ? -11.469 34.312 3.002 1 98.56 414 ALA B N 1
ATOM 6496 C CA . ALA B 1 414 ? -12.562 33.938 3.898 1 98.56 414 ALA B CA 1
ATOM 6497 C C . ALA B 1 414 ? -12.047 33.188 5.109 1 98.56 414 ALA B C 1
ATOM 6499 O O . ALA B 1 414 ? -12.562 33.344 6.219 1 98.56 414 ALA B O 1
ATOM 6500 N N . PHE B 1 415 ? -11.109 32.344 4.891 1 98.69 415 PHE B N 1
ATOM 6501 C CA . PHE B 1 415 ? -10.516 31.594 5.98 1 98.69 415 PHE B CA 1
ATOM 6502 C C . PHE B 1 415 ? -9.883 32.5 7.016 1 98.69 415 PHE B C 1
ATOM 6504 O O . PHE B 1 415 ? -10.117 32.375 8.219 1 98.69 415 PHE B O 1
ATOM 6511 N N . VAL B 1 416 ? -9.078 33.469 6.559 1 98.75 416 VAL B N 1
ATOM 6512 C CA . VAL B 1 416 ? -8.43 34.406 7.457 1 98.75 416 VAL B CA 1
ATOM 6513 C C . VAL B 1 416 ? -9.477 35.219 8.227 1 98.75 416 VAL B C 1
ATOM 6515 O O . VAL B 1 416 ? -9.32 35.469 9.422 1 98.75 416 VAL B O 1
ATOM 6518 N N . GLU B 1 417 ? -10.523 35.531 7.586 1 98.69 417 GLU B N 1
ATOM 6519 C CA . GLU B 1 417 ? -11.602 36.281 8.227 1 98.69 417 GLU B CA 1
ATOM 6520 C C . GLU B 1 417 ? -12.234 35.5 9.359 1 98.69 417 GLU B C 1
ATOM 6522 O O . GLU B 1 417 ? -12.523 36.031 10.422 1 98.69 417 GLU B O 1
ATOM 6527 N N . VAL B 1 418 ? -12.477 34.25 9.086 1 98.62 418 VAL B N 1
ATOM 6528 C CA . VAL B 1 418 ? -13.086 33.375 10.094 1 98.62 418 VAL B CA 1
ATOM 6529 C C . VAL B 1 418 ? -12.141 33.25 11.289 1 98.62 418 VAL B C 1
ATOM 6531 O O . VAL B 1 418 ? -12.594 33.219 12.438 1 98.62 418 VAL B O 1
ATOM 6534 N N . VAL B 1 419 ? -10.844 33.125 11.062 1 98.75 419 VAL B N 1
ATOM 6535 C CA . VAL B 1 419 ? -9.867 33.031 12.141 1 98.75 419 VAL B CA 1
ATOM 6536 C C . VAL B 1 419 ? -9.82 34.344 12.93 1 98.75 419 VAL B C 1
ATOM 6538 O O . VAL B 1 419 ? -9.719 34.312 14.156 1 98.75 419 VAL B O 1
ATOM 6541 N N . GLU B 1 420 ? -9.938 35.469 12.219 1 98.5 420 GLU B N 1
ATOM 6542 C CA . GLU B 1 420 ? -10 36.75 12.883 1 98.5 420 GLU B CA 1
ATOM 6543 C C . GLU B 1 420 ? -11.211 36.844 13.805 1 98.5 420 GLU B C 1
ATOM 6545 O O . GLU B 1 420 ? -11.109 37.312 14.938 1 98.5 420 GLU B O 1
ATOM 6550 N N . GLU B 1 421 ? -12.305 36.469 13.266 1 98.38 421 GLU B N 1
ATOM 6551 C CA . GLU B 1 421 ? -13.531 36.469 14.055 1 98.38 421 GLU B CA 1
ATOM 6552 C C . GLU B 1 421 ? -13.414 35.594 15.289 1 98.38 421 GLU B C 1
ATOM 6554 O O . GLU B 1 421 ? -13.914 35.938 16.359 1 98.38 421 GLU B O 1
ATOM 6559 N N . PHE B 1 422 ? -12.867 34.438 15.148 1 98.44 422 PHE B N 1
ATOM 6560 C CA . PHE B 1 422 ? -12.617 33.531 16.266 1 98.44 422 PHE B CA 1
ATOM 6561 C C . PHE B 1 422 ? -11.797 34.25 17.344 1 98.44 422 PHE B C 1
ATOM 6563 O O . PHE B 1 422 ? -12.133 34.156 18.531 1 98.44 422 PHE B O 1
ATOM 6570 N N . CYS B 1 423 ? -10.672 34.906 16.906 1 97.94 423 CYS B N 1
ATOM 6571 C CA . CYS B 1 423 ? -9.789 35.562 17.844 1 97.94 423 CYS B CA 1
ATOM 6572 C C . CYS B 1 423 ? -10.516 36.688 18.578 1 97.94 423 CYS B C 1
ATOM 6574 O O . CYS B 1 423 ? -10.281 36.938 19.766 1 97.94 423 CYS B O 1
ATOM 6576 N N . LYS B 1 424 ? -11.43 37.375 17.906 1 97.62 424 LYS B N 1
ATOM 6577 C CA . LYS B 1 424 ? -12.211 38.438 18.516 1 97.62 424 LYS B CA 1
ATOM 6578 C C . LYS B 1 424 ? -13.211 37.844 19.531 1 97.62 424 LYS B C 1
ATOM 6580 O O . LYS B 1 424 ? -13.312 38.344 20.656 1 97.62 424 LYS B O 1
ATOM 6585 N N . ARG B 1 425 ? -13.859 36.875 19.141 1 97.69 425 ARG B N 1
ATOM 6586 C CA . ARG B 1 425 ? -14.922 36.281 19.953 1 97.69 425 ARG B CA 1
ATOM 6587 C C . ARG B 1 425 ? -14.352 35.688 21.234 1 97.69 425 ARG B C 1
ATOM 6589 O O . ARG B 1 425 ? -14.977 35.75 22.281 1 97.69 425 ARG B O 1
ATOM 6596 N N . TYR B 1 426 ? -13.203 35.062 21.094 1 97.75 426 TYR B N 1
ATOM 6597 C CA . TYR B 1 426 ? -12.664 34.344 22.25 1 97.75 426 TYR B CA 1
ATOM 6598 C C . TYR B 1 426 ? -11.398 35 22.766 1 97.75 426 TYR B C 1
ATOM 6600 O O . TYR B 1 426 ? -10.5 34.344 23.281 1 97.75 426 TYR B O 1
ATOM 6608 N N . ARG B 1 427 ? -11.312 36.25 22.625 1 96.88 427 ARG B N 1
ATOM 6609 C CA . ARG B 1 427 ? -10.133 37.031 23 1 96.88 427 ARG B CA 1
ATOM 6610 C C . ARG B 1 427 ? -9.727 36.75 24.438 1 96.88 427 ARG B C 1
ATOM 6612 O O . ARG B 1 427 ? -8.547 36.531 24.734 1 96.88 427 ARG B O 1
ATOM 6619 N N . SER B 1 428 ? -10.625 36.656 25.375 1 96.12 428 SER B N 1
ATOM 6620 C CA . SER B 1 428 ? -10.344 36.469 26.781 1 96.12 428 SER B CA 1
ATOM 6621 C C . SER B 1 428 ? -9.711 35.125 27.062 1 96.12 428 SER B C 1
ATOM 6623 O O . SER B 1 428 ? -9.023 34.938 28.062 1 96.12 428 SER B O 1
ATOM 6625 N N . LEU B 1 429 ? -9.938 34.188 26.109 1 95.69 429 LEU B N 1
ATOM 6626 C CA . LEU B 1 429 ? -9.453 32.812 26.312 1 95.69 429 LEU B CA 1
ATOM 6627 C C . LEU B 1 429 ? -8.07 32.656 25.688 1 95.69 429 LEU B C 1
ATOM 6629 O O . LEU B 1 429 ? -7.359 31.688 26.016 1 95.69 429 LEU B O 1
ATOM 6633 N N . ILE B 1 430 ? -7.676 33.625 24.781 1 96.19 430 ILE B N 1
ATOM 6634 C CA . ILE B 1 430 ? -6.508 33.25 23.984 1 96.19 430 ILE B CA 1
ATOM 6635 C C . ILE B 1 430 ? -5.398 34.281 24.188 1 96.19 430 ILE B C 1
ATOM 6637 O O . ILE B 1 430 ? -4.254 34.062 23.797 1 96.19 430 ILE B O 1
ATOM 6641 N N . VAL B 1 431 ? -5.723 35.375 24.797 1 93.19 431 VAL B N 1
ATOM 6642 C CA . VAL B 1 431 ? -4.715 36.406 24.984 1 93.19 431 VAL B CA 1
ATOM 6643 C C . VAL B 1 431 ? -3.686 35.938 26.016 1 93.19 431 VAL B C 1
ATOM 6645 O O . VAL B 1 431 ? -4.035 35.312 27.016 1 93.19 431 VAL B O 1
ATOM 6648 N N . VAL B 1 432 ? -2.434 36.219 25.719 1 88.94 432 VAL B N 1
ATOM 6649 C CA . VAL B 1 432 ? -1.354 35.938 26.656 1 88.94 432 VAL B CA 1
ATOM 6650 C C . VAL B 1 432 ? -1.022 37.156 27.484 1 88.94 432 VAL B C 1
ATOM 6652 O O . VAL B 1 432 ? -1.188 38.281 27.016 1 88.94 432 VAL B O 1
#

Solvent-accessible surface area (backbone atoms only — not comparable to full-atom values): 41820 Å² total; per-residue (Å²): 105,68,66,60,40,51,53,40,48,49,52,46,51,71,63,30,58,51,18,49,52,51,41,62,60,14,49,64,21,16,38,71,33,50,53,45,51,85,54,64,39,84,96,55,41,61,30,42,60,32,26,50,44,36,33,36,30,32,69,56,72,50,61,23,46,46,24,27,26,32,83,54,22,26,34,58,26,17,52,37,67,70,48,46,52,49,42,46,50,36,53,73,67,26,19,37,51,75,56,54,45,39,68,51,56,41,54,35,34,42,50,51,21,64,49,53,71,29,50,22,38,40,53,26,49,25,38,36,52,12,44,53,52,46,50,34,38,35,23,65,66,58,72,26,68,25,30,39,37,36,44,18,34,64,52,31,53,45,42,44,18,58,94,43,79,52,87,58,32,60,45,72,88,33,62,44,79,41,61,43,63,40,45,64,59,50,54,48,50,57,74,76,38,92,44,48,10,29,38,49,47,46,66,48,23,63,82,36,42,23,37,56,55,45,69,66,28,53,50,45,51,50,52,52,26,55,73,70,63,20,39,37,32,38,50,28,36,74,45,34,64,60,27,66,43,13,44,44,57,78,68,70,54,84,58,48,30,38,26,30,18,41,42,58,10,44,62,35,64,18,13,20,28,34,17,46,51,81,48,49,40,45,45,11,71,87,38,87,87,35,49,72,39,54,59,88,52,44,70,28,43,49,32,39,53,18,14,38,46,36,51,70,71,61,57,32,57,66,48,25,51,50,45,20,50,51,24,41,51,50,52,52,52,51,44,60,66,30,60,68,19,21,35,31,54,35,50,58,31,34,37,31,15,49,45,38,30,77,45,62,58,53,46,88,70,47,54,39,39,72,66,44,65,82,42,47,28,65,66,60,32,47,41,52,37,42,50,39,47,69,70,29,32,40,58,40,69,82,29,42,38,21,60,32,74,50,59,47,72,66,58,52,50,52,49,53,50,52,53,46,50,49,50,63,74,42,36,90,79,33,58,101,106,68,68,58,41,51,53,41,49,49,53,46,52,72,61,31,57,52,20,49,52,51,41,60,59,13,48,65,21,16,36,70,34,51,53,44,49,84,54,65,39,86,96,54,41,63,28,42,59,32,28,49,44,35,35,35,29,32,68,56,70,50,60,23,46,47,24,27,25,29,81,54,21,24,33,60,26,16,52,38,69,70,46,45,50,48,42,47,48,35,54,73,66,25,18,36,52,75,54,56,45,40,68,50,57,42,55,36,34,41,48,50,22,64,49,52,71,30,50,22,38,41,53,25,50,25,38,38,52,11,41,54,53,46,49,36,36,36,24,65,67,57,72,25,69,25,32,38,38,34,46,16,34,65,51,31,53,45,42,44,19,59,95,44,81,53,88,57,31,62,45,73,86,33,61,44,79,40,62,45,64,38,46,65,58,51,54,48,50,57,75,75,40,92,42,47,10,28,38,48,46,47,65,48,23,60,80,35,42,24,37,55,55,45,70,66,28,53,50,43,52,50,52,51,25,56,73,70,64,20,39,37,33,38,49,27,35,73,45,34,66,59,27,66,43,14,43,44,56,77,68,70,53,84,59,48,29,38,25,30,17,40,42,58,10,44,60,35,66,18,14,19,27,33,17,45,50,81,48,49,40,44,45,10,71,87,37,90,86,36,49,74,40,54,58,86,52,45,71,28,43,51,34,38,53,17,14,39,46,35,53,70,70,59,57,32,58,67,49,26,52,51,45,19,52,51,25,40,51,52,52,52,52,50,42,61,68,29,60,69,19,22,35,29,53,37,50,56,30,34,39,31,15,47,44,38,30,76,45,62,56,53,47,87,70,47,53,38,38,71,65,44,66,82,44,46,27,65,66,59,32,47,41,54,38,43,49,39,47,70,70,29,33,40,59,41,70,83,28,42,37,19,60,32,74,48,60,49,71,65,59,53,51,51,48,53,50,52,54,46,49,50,51,63,74,42,37,89,79,34,57,101